Protein AF-0000000085028503 (afdb_homodimer)

Organism: Acidaminococcus fermentans (strain ATCC 25085 / DSM 20731 / CCUG 9996 / CIP 106432 / VR4) (NCBI:txid591001)

Sequence (1270 aa):
MDVKIACAQIQIEPGNPEANTRKALQAIAKARAAQVDILLLPELMVPGYLLGDLWEQSAFLQDCEAWGREIIAASEGLCVIFGNIATDPAKVNEDGRVRKYNAAFVAQDGKLLRGGLPYPFISKTSLPDYREFDDSRYFHSIAKLLPELGPDVTIEDLVKPVSLTLRGRELKLGVLLCEDGWTENYHYNVPELLKKNGAQILCNLSCSPYTFHKNRKRHDLFVNQSRSCAIPLVYCNNVGIQNNGKNVFTYDGCSCMYDARGEMVTDSPAFQEDLLVSLWNPDTGSIQGERGLQEPLSDAQEIYRSLRYGASLFLDQLGIRKMTIGVSGGIDSAVTAAFYVDILGPENVLLVNMPSQYNSDLTKNLAQKMAEALGASYAILPIQEVVDKTILQFSSTDIHNYATGNDFHLKVTPFAAENIQARDRGARVLAGLASLFGGGFSCNSNKAEMTVGYATFYGDIAGVLALIGDLWKHQVYGLGRYLNEEVFRREVIPDEIFKIKPSAELSAAQTVGTGGDPLVYPYHDYLLQAFVESWNKTSPEELLGWYLEGTLEDHLGCEKGLVRQLFPDVRSFIDDLERWWKLFCGLAVAKRIQAPPILTISKRAYGYDHREAQLKPFYSRKYREMKALALGEQAMDVKIACAQIQIEPGNPEANTRKALQAIAKARAAQVDILLLPELMVPGYLLGDLWEQSAFLQDCEAWGREIIAASEGLCVIFGNIATDPAKVNEDGRVRKYNAAFVAQDGKLLRGGLPYPFISKTSLPDYREFDDSRYFHSIAKLLPELGPDVTIEDLVKPVSLTLRGRELKLGVLLCEDGWTENYHYNVPELLKKNGAQILCNLSCSPYTFHKNRKRHDLFVNQSRSCAIPLVYCNNVGIQNNGKNVFTYDGCSCMYDARGEMVTDSPAFQEDLLVSLWNPDTGSIQGERGLQEPLSDAQEIYRSLRYGASLFLDQLGIRKMTIGVSGGIDSAVTAAFYVDILGPENVLLVNMPSQYNSDLTKNLAQKMAEALGASYAILPIQEVVDKTILQFSSTDIHNYATGNDFHLKVTPFAAENIQARDRGARVLAGLASLFGGGFSCNSNKAEMTVGYATFYGDIAGVLALIGDLWKHQVYGLGRYLNEEVFRREVIPDEIFKIKPSAELSAAQTVGTGGDPLVYPYHDYLLQAFVESWNKTSPEELLGWYLEGTLEDHLGCEKGLVRQLFPDVRSFIDDLERWWKLFCGLAVAKRIQAPPILTISKRAYGYDHREAQLKPFYSRKYREMKALALGEQA

Foldseek 3Di:
DKAKEKFWAAAADAQALPVLLVRLLVLLVVCVVVVHAEYEYAFQRRHDDQDPCVLQDPVSLVVQVVSVLVSLCSQENHKYKYWHKDWDQVDAAPVRGTAIFRWIWIHHRSDTWDFLDPDSTQGAADQDDAQQGDRSVRHDHPVNCQVVVDPPDDPLSRLEFTWDADPNDTATEREHEACLLVPPPPPDNSLQSHLVRPHQEYEYRYADWAAQPVVVVVLVSQLCSLQVSLAKYWYHYYFYWDDNQFEITTTFTFTFIAFSNSDTQETDGTRDTDMWMWIADSVVRDIHTPDGYDDDDDSLRVLLVLLLSRVLRVCVVVVFQAEEFEAQQALLSLLVQLSVCLRRNQARYEYEYADEPLRDPNSVVLSVLLNVLSVHHYYYHYQHVVLVVVQCCQQPDWDADPVVRDTDGDHQDLVNSLLSSQLCQQQPPRQVVCVVSGGKYEQRAACLCLQLVVGHVNGNQDIAEHSRNDPQPVSSLVNQVCSDCPVSNHCSRDPVNSVWAAFPSSDNQGHTPNHHDPDPRLPSSLVSCQQFQDPVHDDLLVQLVCVVVVNNCVVSVGDPPVCVVQAVASVSVVVVRCSRQQSSQAPSVVSLAVGHHYHHHHNAGPDSSGDHDNDGRDDDPSSVCSVCVRVVHDD/DKAKEKFWAAAADAQALPVLLVRLLVLLVVCVVVVHAEYEYAFQRRHDDQDPCVLQPPVSLVVQVVSVLVSLCSQENHKYKYWHKDWDQVDAAPVRGTAIFRWIWIHHRSDTWDFLDPDSTQGAADQDDAQQGDRSVRHDHPVNCQVVVDPPDDPLSRLEFTWDADPNDTATEREHEACLLVPPPPPDNSLQSHLVRPHQEYEYRYADWAAQPVVVVVLVSQLVSLQVSLAKYWYHYYFYWDDNQFEITTTFTFTFIAFSNSDTQETDGTRDTDMWMWIADSVVRDIHTPDGYDDDDDSLRVLLVLLLSRVLRVCVVVVFQAEEFEAQQALLSLLVQLSVCLRRNQARYEYEYADEPLRDPNRVVLSVLLNVLSVHHYYYHYQHVVLVVVQCCQFPDWDADPVVRDTDGDHQDLVNSLLSSQLCQQQPPRQVVCVVSGGKYEQRAACLCLQLVVGHVNGNQDIAEHSRNDPQPVSSLVNQVCSDCPVSNHCSRDPVNSVWAAFPSSDNQGHTPNHHDPDPRLPSSLVSCQQFQDPVHDDLLVQLVCVVVVNNCVVSVGDPPVCVVQAVASVSVVVVRCSRQQSSQAPSVVSLAVGHHYHHHHNAGPDSSGDHDNDGRDDDPSSVCSVCVRVVHDD

Solvent-accessible surface area (backbone atoms only — not comparable to full-atom values): 63264 Å² total; per-residue (Å²): 113,81,40,32,38,32,27,41,24,39,65,36,50,44,61,31,31,66,64,21,39,52,50,49,53,50,47,49,53,51,35,53,74,68,62,34,45,36,39,36,34,18,36,27,36,27,39,35,79,54,47,44,51,56,78,43,18,58,62,55,55,52,39,37,42,55,45,48,51,54,55,28,56,65,12,59,86,27,35,35,34,37,16,29,69,40,71,42,87,91,44,55,31,68,85,63,44,70,23,29,26,55,22,40,36,39,16,42,62,49,36,70,40,48,40,35,41,101,44,69,34,46,63,32,52,48,66,56,36,54,58,81,41,55,36,64,52,65,34,54,33,50,72,73,45,40,78,75,68,42,93,86,52,50,70,69,57,42,42,36,26,32,72,41,76,57,95,88,37,81,42,35,42,16,71,43,38,44,52,25,72,61,31,88,42,43,94,64,49,48,62,55,39,14,42,75,58,56,27,49,32,38,41,32,23,14,70,60,67,46,34,75,70,42,66,58,53,53,49,53,52,50,26,50,48,15,36,74,61,55,25,20,31,39,40,22,16,24,18,47,51,46,29,58,51,29,31,36,36,28,18,35,34,51,25,32,33,29,21,28,79,25,46,76,45,24,44,40,58,68,67,44,71,42,77,46,49,31,43,31,27,74,87,76,31,48,56,44,42,77,49,66,68,65,81,83,71,53,70,65,52,47,54,50,51,51,50,51,51,38,52,48,51,51,32,54,73,70,68,44,65,27,39,28,34,66,33,66,35,43,54,53,31,48,40,52,49,55,48,50,27,69,70,54,33,24,89,30,28,38,39,34,33,61,45,46,93,46,52,52,70,64,31,53,48,46,33,50,50,27,31,55,57,57,22,17,24,36,33,76,49,69,42,45,69,62,46,51,50,50,54,49,50,52,44,68,39,64,30,39,26,50,68,80,69,46,71,49,65,46,67,84,45,74,67,54,51,30,47,50,49,36,18,46,48,23,39,52,45,42,52,47,49,8,58,59,74,56,36,37,26,54,15,56,42,32,24,56,37,49,49,43,34,72,60,38,87,36,9,52,46,36,46,67,36,15,69,45,30,44,30,42,64,73,52,50,54,50,46,40,52,43,41,22,63,69,70,68,61,41,75,36,62,54,71,65,38,77,69,54,70,62,49,81,34,61,35,81,65,18,16,76,91,77,31,45,51,91,67,53,57,77,50,45,44,29,54,53,41,37,49,61,54,37,88,48,31,54,46,71,46,58,51,53,52,26,50,79,71,70,44,36,46,70,74,46,66,37,62,81,67,48,63,64,71,74,28,88,45,70,65,55,42,50,52,52,51,49,51,52,46,43,26,37,37,33,69,8,42,63,49,53,52,34,24,45,25,26,44,43,36,46,95,50,28,70,47,60,41,41,44,47,32,80,39,71,66,73,74,45,68,66,34,53,44,51,50,21,58,74,72,73,43,86,111,112,82,39,34,38,32,29,40,24,40,66,38,51,46,62,32,30,65,64,20,40,52,51,49,51,50,49,51,52,53,35,53,75,68,62,35,44,35,40,36,33,18,35,25,35,26,39,33,79,54,47,44,49,55,79,43,18,57,63,56,54,53,41,36,43,55,46,48,50,54,55,29,55,64,11,58,87,26,34,36,34,36,16,29,70,41,73,40,86,90,44,55,32,69,85,63,44,70,23,29,27,56,22,39,36,39,16,42,61,47,37,70,42,47,40,37,42,101,44,69,33,46,63,31,54,48,64,55,36,54,58,81,41,55,35,64,53,65,33,53,33,48,70,72,44,40,78,75,68,39,92,85,53,50,68,68,58,42,42,36,26,31,72,41,76,57,95,88,37,82,43,35,41,16,72,43,40,45,51,26,71,62,31,88,43,45,93,63,48,46,63,55,40,13,41,75,58,55,26,50,32,38,42,32,20,15,70,58,67,47,34,72,72,41,66,59,54,52,48,54,53,51,26,51,50,14,37,74,62,55,23,19,30,38,41,22,15,23,20,45,54,45,28,58,51,30,32,37,36,29,19,35,33,49,24,33,33,27,21,28,80,26,46,74,45,24,45,39,58,67,66,45,71,43,77,46,50,29,43,32,27,75,86,78,33,48,55,44,42,76,49,66,69,66,81,83,70,52,71,65,52,46,55,50,51,52,49,54,52,39,51,48,51,52,31,54,75,70,69,42,64,26,39,27,34,66,34,66,36,42,55,52,30,47,41,51,49,55,47,49,28,70,70,53,34,24,90,30,28,38,38,34,33,61,47,47,93,46,53,52,69,64,31,54,48,48,34,50,52,25,31,54,59,55,21,17,25,35,32,75,50,68,44,46,67,61,46,51,48,50,55,48,50,53,44,68,40,65,30,39,26,50,67,80,70,45,70,46,65,46,68,83,46,74,69,54,52,29,46,50,48,36,19,44,49,23,39,53,45,41,51,47,49,8,58,58,76,55,35,37,26,54,15,55,40,32,24,56,38,50,47,43,35,71,62,40,86,36,9,51,45,37,45,67,36,15,69,46,30,44,32,42,65,71,52,50,56,50,47,42,51,44,41,22,64,70,70,68,62,42,74,37,64,55,71,64,37,78,69,53,70,61,51,81,34,60,36,80,66,18,15,76,91,78,31,46,52,92,67,52,56,77,50,45,44,29,52,52,42,37,48,61,56,36,89,49,29,54,47,71,46,57,52,53,51,27,51,78,70,70,44,37,46,72,74,47,66,37,60,83,67,47,61,63,72,75,28,90,47,71,66,56,42,50,52,51,51,50,51,51,48,42,26,38,38,34,67,9,42,63,49,53,51,32,25,47,25,26,44,45,36,46,96,50,29,70,49,61,40,41,43,47,32,80,38,70,66,74,76,45,66,66,33,54,45,51,49,21,58,75,71,72,43,85,110

Structure (mmCIF, N/CA/C/O backbone):
data_AF-0000000085028503-model_v1
#
loop_
_entity.id
_entity.type
_entity.pdbx_description
1 polymer 'Glutamine-dependent NAD(+) synthetase'
#
loop_
_atom_site.group_PDB
_atom_site.id
_atom_site.type_symbol
_atom_site.label_atom_id
_atom_site.label_alt_id
_atom_site.label_comp_id
_atom_site.label_asym_id
_atom_site.label_entity_id
_atom_site.label_seq_id
_atom_site.pdbx_PDB_ins_code
_atom_site.Cartn_x
_atom_site.Cartn_y
_atom_site.Cartn_z
_atom_site.occupancy
_atom_site.B_iso_or_equiv
_atom_site.auth_seq_id
_atom_site.auth_comp_id
_atom_site.auth_asym_id
_atom_site.auth_atom_id
_atom_site.pdbx_PDB_model_num
ATOM 1 N N . MET A 1 1 ? -27.688 -40.438 -16.203 1 82.62 1 MET A N 1
ATOM 2 C CA . MET A 1 1 ? -26.891 -39.781 -17.234 1 82.62 1 MET A CA 1
ATOM 3 C C . MET A 1 1 ? -25.547 -39.312 -16.672 1 82.62 1 MET A C 1
ATOM 5 O O . MET A 1 1 ? -25.5 -38.719 -15.594 1 82.62 1 MET A O 1
ATOM 9 N N . ASP A 1 2 ? -24.438 -39.688 -17.359 1 89.94 2 ASP A N 1
ATOM 10 C CA . ASP A 1 2 ? -23.109 -39.281 -16.938 1 89.94 2 ASP A CA 1
ATOM 11 C C . ASP A 1 2 ? -22.719 -37.938 -17.594 1 89.94 2 ASP A C 1
ATOM 13 O O . ASP A 1 2 ? -22.953 -37.75 -18.781 1 89.94 2 ASP A O 1
ATOM 17 N N . VAL A 1 3 ? -22.375 -37.031 -16.781 1 97.12 3 VAL A N 1
ATOM 18 C CA . VAL A 1 3 ? -21.938 -35.719 -17.219 1 97.12 3 VAL A CA 1
ATOM 19 C C . VAL A 1 3 ? -20.438 -35.594 -17 1 97.12 3 VAL A C 1
ATOM 21 O O . VAL A 1 3 ? -19.922 -35.812 -15.906 1 97.12 3 VAL A O 1
ATOM 24 N N . LYS A 1 4 ? -19.719 -35.312 -18.062 1 98 4 LYS A N 1
ATOM 25 C CA . LYS A 1 4 ? -18.281 -35.031 -17.906 1 98 4 LYS A CA 1
ATOM 26 C C . LYS A 1 4 ? -18.047 -33.562 -17.547 1 98 4 LYS A C 1
ATOM 28 O O . LYS A 1 4 ? -18.359 -32.656 -18.344 1 98 4 LYS A O 1
ATOM 33 N N . ILE A 1 5 ? -17.469 -33.312 -16.359 1 98.38 5 ILE A N 1
ATOM 34 C CA . ILE A 1 5 ? -17.203 -31.984 -15.852 1 98.38 5 ILE A CA 1
ATOM 35 C C . ILE A 1 5 ? -15.703 -31.797 -15.68 1 98.38 5 ILE A C 1
ATOM 37 O O . ILE A 1 5 ? -15 -32.719 -15.242 1 98.38 5 ILE A O 1
ATOM 41 N N . ALA A 1 6 ? -15.172 -30.594 -16.094 1 98.75 6 ALA A N 1
ATOM 42 C CA . ALA A 1 6 ? -13.727 -30.359 -16.031 1 98.75 6 ALA A CA 1
ATOM 43 C C . ALA A 1 6 ? -13.414 -28.984 -15.445 1 98.75 6 ALA A C 1
ATOM 45 O O . ALA A 1 6 ? -14.219 -28.062 -15.555 1 98.75 6 ALA A O 1
ATOM 46 N N . CYS A 1 7 ? -12.273 -28.891 -14.797 1 98.5 7 CYS A N 1
ATOM 47 C CA . CYS A 1 7 ? -11.641 -27.625 -14.398 1 98.5 7 CYS A CA 1
ATOM 48 C C . CYS A 1 7 ? -10.406 -27.344 -15.242 1 98.5 7 CYS A C 1
ATOM 50 O O . CYS A 1 7 ? -9.508 -28.188 -15.344 1 98.5 7 CYS A O 1
ATOM 52 N N . ALA A 1 8 ? -10.445 -26.219 -15.859 1 98.88 8 ALA A N 1
ATOM 53 C CA . ALA A 1 8 ? -9.203 -25.781 -16.5 1 98.88 8 ALA A CA 1
ATOM 54 C C . ALA A 1 8 ? -8.359 -24.953 -15.539 1 98.88 8 ALA A C 1
ATOM 56 O O . ALA A 1 8 ? -8.664 -23.781 -15.289 1 98.88 8 ALA A O 1
ATOM 57 N N . GLN A 1 9 ? -7.344 -25.578 -14.953 1 98.75 9 GLN A N 1
ATOM 58 C CA . GLN A 1 9 ? -6.328 -24.844 -14.203 1 98.75 9 GLN A CA 1
ATOM 59 C C . GLN A 1 9 ? -5.348 -24.141 -15.133 1 98.75 9 GLN A C 1
ATOM 61 O O . GLN A 1 9 ? -4.406 -24.766 -15.633 1 98.75 9 GLN A O 1
ATOM 66 N N . ILE A 1 10 ? -5.566 -22.844 -15.312 1 98.69 10 ILE A N 1
ATOM 67 C CA . ILE A 1 10 ? -4.793 -22.156 -16.328 1 98.69 10 ILE A CA 1
ATOM 68 C C . ILE A 1 10 ? -3.998 -21.016 -15.688 1 98.69 10 ILE A C 1
ATOM 70 O O . ILE A 1 10 ? -4.324 -20.562 -14.586 1 98.69 10 ILE A O 1
ATOM 74 N N . GLN A 1 11 ? -2.938 -20.578 -16.359 1 98.69 11 GLN A N 1
ATOM 75 C CA . GLN A 1 11 ? -2.16 -19.422 -15.93 1 98.69 11 GLN A CA 1
ATOM 76 C C . GLN A 1 11 ? -2.836 -18.125 -16.344 1 98.69 11 GLN A C 1
ATOM 78 O O . GLN A 1 11 ? -3.176 -17.938 -17.516 1 98.69 11 GLN A O 1
ATOM 83 N N . ILE A 1 12 ? -3.08 -17.297 -15.398 1 98.5 12 ILE A N 1
ATOM 84 C CA . ILE A 1 12 ? -3.676 -15.984 -15.656 1 98.5 12 ILE A CA 1
ATOM 85 C C . ILE A 1 12 ? -2.584 -14.922 -15.719 1 98.5 12 ILE A C 1
ATOM 87 O O . ILE A 1 12 ? -1.697 -14.883 -14.867 1 98.5 12 ILE A O 1
ATOM 91 N N . GLU A 1 13 ? -2.562 -14.094 -16.766 1 98 13 GLU A N 1
ATOM 92 C CA . GLU A 1 13 ? -1.714 -12.914 -16.891 1 98 13 GLU A CA 1
ATOM 93 C C . GLU A 1 13 ? -2.477 -11.641 -16.516 1 98 13 GLU A C 1
ATOM 95 O O . GLU A 1 13 ? -3.16 -11.055 -17.344 1 98 13 GLU A O 1
ATOM 100 N N . PRO A 1 14 ? -2.281 -11.148 -15.297 1 98.19 14 PRO A N 1
ATOM 101 C CA . PRO A 1 14 ? -3.066 -9.992 -14.844 1 98.19 14 PRO A CA 1
ATOM 102 C C . PRO A 1 14 ? -2.916 -8.781 -15.766 1 98.19 14 PRO A C 1
ATOM 104 O O . PRO A 1 14 ? -1.803 -8.461 -16.188 1 98.19 14 PRO A O 1
ATOM 107 N N . GLY A 1 15 ? -4.051 -8.141 -16.031 1 97.94 15 GLY A N 1
ATOM 108 C CA . GLY A 1 15 ? -4.062 -6.93 -16.844 1 97.94 15 GLY A CA 1
ATOM 109 C C . GLY A 1 15 ? -3.984 -7.203 -18.328 1 97.94 15 GLY A C 1
ATOM 110 O O . GLY A 1 15 ? -3.816 -6.277 -19.125 1 97.94 15 GLY A O 1
ATOM 111 N N . ASN A 1 16 ? -4.074 -8.477 -18.75 1 98.25 16 ASN A N 1
ATOM 112 C CA . ASN A 1 16 ? -3.967 -8.844 -20.156 1 98.25 16 ASN A CA 1
ATOM 113 C C . ASN A 1 16 ? -5.168 -9.672 -20.609 1 98.25 16 ASN A C 1
ATOM 115 O O . ASN A 1 16 ? -5.031 -10.867 -20.891 1 98.25 16 ASN A O 1
ATOM 119 N N . PRO A 1 17 ? -6.316 -9.016 -20.812 1 98.69 17 PRO A N 1
ATOM 120 C CA . PRO A 1 17 ? -7.539 -9.75 -21.156 1 98.69 17 PRO A CA 1
ATOM 121 C C . PRO A 1 17 ? -7.414 -10.531 -22.453 1 98.69 17 PRO A C 1
ATOM 123 O O . PRO A 1 17 ? -8 -11.609 -22.594 1 98.69 17 PRO A O 1
ATOM 126 N N . GLU A 1 18 ? -6.66 -10.039 -23.375 1 98.5 18 GLU A N 1
ATOM 127 C CA . GLU A 1 18 ? -6.48 -10.734 -24.641 1 98.5 18 GLU A CA 1
ATOM 128 C C . GLU A 1 18 ? -5.781 -12.078 -24.438 1 98.5 18 GLU A C 1
ATOM 130 O O . GLU A 1 18 ? -6.266 -13.109 -24.906 1 98.5 18 GLU A O 1
ATOM 135 N N . ALA A 1 19 ? -4.664 -12.039 -23.797 1 98.31 19 ALA A N 1
ATOM 136 C CA . ALA A 1 19 ? -3.895 -13.258 -23.562 1 98.31 19 ALA A CA 1
ATOM 137 C C . ALA A 1 19 ? -4.707 -14.273 -22.766 1 98.31 19 ALA A C 1
ATOM 139 O O . ALA A 1 19 ? -4.664 -15.469 -23.031 1 98.31 19 ALA A O 1
ATOM 140 N N . ASN A 1 20 ? -5.406 -13.828 -21.797 1 98.81 20 ASN A N 1
ATOM 141 C CA . ASN A 1 20 ? -6.199 -14.703 -20.938 1 98.81 20 ASN A CA 1
ATOM 142 C C . ASN A 1 20 ? -7.371 -15.312 -21.703 1 98.81 20 ASN A C 1
ATOM 144 O O . ASN A 1 20 ? -7.73 -16.469 -21.484 1 98.81 20 ASN A O 1
ATOM 148 N N . THR A 1 21 ? -7.98 -14.484 -22.594 1 98.81 21 THR A N 1
ATOM 149 C CA . THR A 1 21 ? -9.055 -15.008 -23.422 1 98.81 21 THR A CA 1
ATOM 150 C C . THR A 1 21 ? -8.531 -16.078 -24.375 1 98.81 21 THR A C 1
ATOM 152 O O . THR A 1 21 ? -9.188 -17.109 -24.594 1 98.81 21 THR A O 1
ATOM 155 N N . ARG A 1 22 ? -7.391 -15.836 -24.922 1 98.5 22 ARG A N 1
ATOM 156 C CA . ARG A 1 22 ? -6.785 -16.844 -25.781 1 98.5 22 ARG A CA 1
ATOM 157 C C . ARG A 1 22 ? -6.559 -18.156 -25.031 1 98.5 22 ARG A C 1
ATOM 159 O O . ARG A 1 22 ? -6.785 -19.234 -25.578 1 98.5 22 ARG A O 1
ATOM 166 N N . LYS A 1 23 ? -6.129 -18.062 -23.828 1 98.38 23 LYS A N 1
ATOM 167 C CA . LYS A 1 23 ? -5.945 -19.25 -23 1 98.38 23 LYS A CA 1
ATOM 168 C C . LYS A 1 23 ? -7.277 -19.938 -22.734 1 98.38 23 LYS A C 1
ATOM 170 O O . LYS A 1 23 ? -7.348 -21.172 -22.703 1 98.38 23 LYS A O 1
ATOM 175 N N . ALA A 1 24 ? -8.273 -19.172 -22.469 1 98.75 24 ALA A N 1
ATOM 176 C CA . ALA A 1 24 ? -9.609 -19.734 -22.266 1 98.75 24 ALA A CA 1
ATOM 177 C C . ALA A 1 24 ? -10.086 -20.484 -23.5 1 98.75 24 ALA A C 1
ATOM 179 O O . ALA A 1 24 ? -10.648 -21.578 -23.391 1 98.75 24 ALA A O 1
ATOM 180 N N . LEU A 1 25 ? -9.852 -19.891 -24.656 1 98.75 25 LEU A N 1
ATOM 181 C CA . LEU A 1 25 ? -10.266 -20.516 -25.906 1 98.75 25 LEU A CA 1
ATOM 182 C C . LEU A 1 25 ? -9.508 -21.812 -26.141 1 98.75 25 LEU A C 1
ATOM 184 O O . LEU A 1 25 ? -10.07 -22.781 -26.641 1 98.75 25 LEU A O 1
ATOM 188 N N . GLN A 1 26 ? -8.25 -21.812 -25.75 1 98.75 26 GLN A N 1
ATOM 189 C CA . GLN A 1 26 ? -7.477 -23.047 -25.844 1 98.75 26 GLN A CA 1
ATOM 190 C C . GLN A 1 26 ? -8.039 -24.109 -24.891 1 98.75 26 GLN A C 1
ATOM 192 O O . GLN A 1 26 ? -8.117 -25.281 -25.266 1 98.75 26 GLN A O 1
ATOM 197 N N . ALA A 1 27 ? -8.375 -23.734 -23.719 1 98.75 27 ALA A N 1
ATOM 198 C CA . ALA A 1 27 ? -8.969 -24.656 -22.75 1 98.75 27 ALA A CA 1
ATOM 199 C C . ALA A 1 27 ? -10.297 -25.203 -23.266 1 98.75 27 ALA A C 1
ATOM 201 O O . ALA A 1 27 ? -10.602 -26.391 -23.078 1 98.75 27 ALA A O 1
ATOM 202 N N . ILE A 1 28 ? -11.094 -24.406 -23.906 1 98.75 28 ILE A N 1
ATOM 203 C CA . ILE A 1 28 ? -12.367 -24.812 -24.484 1 98.75 28 ILE A CA 1
ATOM 204 C C . ILE A 1 28 ? -12.133 -25.859 -25.562 1 98.75 28 ILE A C 1
ATOM 206 O O . ILE A 1 28 ? -12.836 -26.859 -25.625 1 98.75 28 ILE A O 1
ATOM 210 N N . ALA A 1 29 ? -11.156 -25.562 -26.375 1 98.56 29 ALA A N 1
ATOM 211 C CA . ALA A 1 29 ? -10.82 -26.516 -27.438 1 98.56 29 ALA A CA 1
ATOM 212 C C . ALA A 1 29 ? -10.406 -27.859 -26.844 1 98.56 29 ALA A C 1
ATOM 214 O O . ALA A 1 29 ? -10.828 -28.906 -27.328 1 98.56 29 ALA A O 1
ATOM 215 N N . LYS A 1 30 ? -9.562 -27.828 -25.812 1 98.38 30 LYS A N 1
ATOM 216 C CA . LYS A 1 30 ? -9.141 -29.062 -25.141 1 98.38 30 LYS A CA 1
ATOM 217 C C . LYS A 1 30 ? -10.328 -29.781 -24.531 1 98.38 30 LYS A C 1
ATOM 219 O O . LYS A 1 30 ? -10.398 -31.016 -24.578 1 98.38 30 LYS A O 1
ATOM 224 N N . ALA A 1 31 ? -11.18 -29.047 -23.922 1 98.44 31 ALA A N 1
ATOM 225 C CA . ALA A 1 31 ? -12.367 -29.625 -23.297 1 98.44 31 ALA A CA 1
ATOM 226 C C . ALA A 1 31 ? -13.242 -30.312 -24.344 1 98.44 31 ALA A C 1
ATOM 228 O O . ALA A 1 31 ? -13.773 -31.406 -24.094 1 98.44 31 ALA A O 1
ATOM 229 N N . ARG A 1 32 ? -13.43 -29.688 -25.469 1 97.56 32 ARG A N 1
ATOM 230 C CA . ARG A 1 32 ? -14.195 -30.281 -26.562 1 97.56 32 ARG A CA 1
ATOM 231 C C . ARG A 1 32 ? -13.57 -31.594 -27.031 1 97.56 32 ARG A C 1
ATOM 233 O O . ARG A 1 32 ? -14.266 -32.594 -27.234 1 97.56 32 ARG A O 1
ATOM 240 N N . ALA A 1 33 ? -12.305 -31.516 -27.172 1 97.5 33 ALA A N 1
ATOM 241 C CA . ALA A 1 33 ? -11.578 -32.719 -27.609 1 97.5 33 ALA A CA 1
ATOM 242 C C . ALA A 1 33 ? -11.75 -33.844 -26.609 1 97.5 33 ALA A C 1
ATOM 244 O O . ALA A 1 33 ? -11.797 -35.031 -26.984 1 97.5 33 ALA A O 1
ATOM 245 N N . ALA A 1 34 ? -11.906 -33.5 -25.375 1 97.06 34 ALA A N 1
ATOM 246 C CA . ALA A 1 34 ? -12.062 -34.5 -24.312 1 97.06 34 ALA A CA 1
ATOM 247 C C . ALA A 1 34 ? -13.531 -34.844 -24.078 1 97.06 34 ALA A C 1
ATOM 249 O O . ALA A 1 34 ? -13.875 -35.562 -23.156 1 97.06 34 ALA A O 1
ATOM 250 N N . GLN A 1 35 ? -14.43 -34.25 -24.875 1 96.94 35 GLN A N 1
ATOM 251 C CA . GLN A 1 35 ? -15.867 -34.469 -24.828 1 96.94 35 GLN A CA 1
ATOM 252 C C . GLN A 1 35 ? -16.453 -34.031 -23.484 1 96.94 35 GLN A C 1
ATOM 254 O O . GLN A 1 35 ? -17.312 -34.719 -22.922 1 96.94 35 GLN A O 1
ATOM 259 N N . VAL A 1 36 ? -15.898 -33.031 -22.938 1 98.12 36 VAL A N 1
ATOM 260 C CA . VAL A 1 36 ? -16.391 -32.406 -21.719 1 98.12 36 VAL A CA 1
ATOM 261 C C . VAL A 1 36 ? -17.75 -31.75 -21.969 1 98.12 36 VAL A C 1
ATOM 263 O O . VAL A 1 36 ? -17.953 -31.156 -23.031 1 98.12 36 VAL A O 1
ATOM 266 N N . ASP A 1 37 ? -18.688 -31.906 -20.953 1 98.44 37 ASP A N 1
ATOM 267 C CA . ASP A 1 37 ? -20 -31.266 -21.047 1 98.44 37 ASP A CA 1
ATOM 268 C C . ASP A 1 37 ? -19.984 -29.891 -20.375 1 98.44 37 ASP A C 1
ATOM 270 O O . ASP A 1 37 ? -20.641 -28.969 -20.859 1 98.44 37 ASP A O 1
ATOM 274 N N . ILE A 1 38 ? -19.297 -29.75 -19.234 1 98.75 38 ILE A N 1
ATOM 275 C CA . ILE A 1 38 ? -19.234 -28.531 -18.438 1 98.75 38 ILE A CA 1
ATOM 276 C C . ILE A 1 38 ? -17.781 -28.188 -18.109 1 98.75 38 ILE A C 1
ATOM 278 O O . ILE A 1 38 ? -17.078 -28.984 -17.516 1 98.75 38 ILE A O 1
ATOM 282 N N . LEU A 1 39 ? -17.328 -27.031 -18.531 1 98.94 39 LEU A N 1
ATOM 283 C CA . LEU A 1 39 ? -15.977 -26.562 -18.281 1 98.94 39 LEU A CA 1
ATOM 284 C C . LEU A 1 39 ? -15.977 -25.375 -17.328 1 98.94 39 LEU A C 1
ATOM 286 O O . LEU A 1 39 ? -16.656 -24.375 -17.594 1 98.94 39 LEU A O 1
ATOM 290 N N . LEU A 1 40 ? -15.242 -25.516 -16.25 1 98.94 40 LEU A N 1
ATOM 291 C CA . LEU A 1 40 ? -15.047 -24.406 -15.328 1 98.94 40 LEU A CA 1
ATOM 292 C C . LEU A 1 40 ? -13.703 -23.719 -15.586 1 98.94 40 LEU A C 1
ATOM 294 O O . LEU A 1 40 ? -12.68 -24.406 -15.742 1 98.94 40 LEU A O 1
ATOM 298 N N . LEU A 1 41 ? -13.734 -22.453 -15.703 1 98.94 41 LEU A N 1
ATOM 299 C CA . LEU A 1 41 ? -12.555 -21.594 -15.711 1 98.94 41 LEU A CA 1
ATOM 300 C C . LEU A 1 41 ? -12.516 -20.719 -14.461 1 98.94 41 LEU A C 1
ATOM 302 O O . LEU A 1 41 ? -13.547 -20.484 -13.828 1 98.94 41 LEU A O 1
ATOM 306 N N . PRO A 1 42 ? -11.367 -20.188 -14.07 1 98.88 42 PRO A N 1
ATOM 307 C CA . PRO A 1 42 ? -11.18 -19.531 -12.766 1 98.88 42 PRO A CA 1
ATOM 308 C C . PRO A 1 42 ? -11.891 -18.188 -12.664 1 98.88 42 PRO A C 1
ATOM 310 O O . PRO A 1 42 ? -12.352 -17.656 -13.68 1 98.88 42 PRO A O 1
ATOM 313 N N . GLU A 1 43 ? -11.953 -17.719 -11.367 1 98.88 43 GLU A N 1
ATOM 314 C CA . GLU A 1 43 ? -12.453 -16.391 -11.016 1 98.88 43 GLU A CA 1
ATOM 315 C C . GLU A 1 43 ? -11.602 -15.297 -11.656 1 98.88 43 GLU A C 1
ATOM 317 O O . GLU A 1 43 ? -10.367 -15.328 -11.578 1 98.88 43 GLU A O 1
ATOM 322 N N . LEU A 1 44 ? -12.273 -14.359 -12.312 1 98.88 44 LEU A N 1
ATOM 323 C CA . LEU A 1 44 ? -11.633 -13.195 -12.914 1 98.88 44 LEU A CA 1
ATOM 324 C C . LEU A 1 44 ? -10.5 -13.609 -13.844 1 98.88 44 LEU A C 1
ATOM 326 O O . LEU A 1 44 ? -9.453 -12.961 -13.891 1 98.88 44 LEU A O 1
ATOM 330 N N . MET A 1 45 ? -10.742 -14.641 -14.562 1 98.62 45 MET A N 1
ATOM 331 C CA . MET A 1 45 ? -9.688 -15.172 -15.414 1 98.62 45 MET A CA 1
ATOM 332 C C . MET A 1 45 ? -9.406 -14.227 -16.578 1 98.62 45 MET A C 1
ATOM 334 O O . MET A 1 45 ? -8.297 -14.195 -17.109 1 98.62 45 MET A O 1
ATOM 338 N N . VAL A 1 46 ? -10.367 -13.344 -16.984 1 98.88 46 VAL A N 1
ATOM 339 C CA . VAL A 1 46 ? -10.18 -12.477 -18.156 1 98.88 46 VAL A CA 1
ATOM 340 C C . VAL A 1 46 ? -9.297 -11.281 -17.766 1 98.88 46 VAL A C 1
ATOM 342 O O . VAL A 1 46 ? -8.258 -11.047 -18.375 1 98.88 46 VAL A O 1
ATOM 345 N N . PRO A 1 47 ? -9.609 -10.602 -16.75 1 98.81 47 PRO A N 1
ATOM 346 C CA . PRO A 1 47 ? -8.812 -9.422 -16.406 1 98.81 47 PRO A CA 1
ATOM 347 C C . PRO A 1 47 ? -7.598 -9.766 -15.539 1 98.81 47 PRO A C 1
ATOM 349 O O . PRO A 1 47 ? -6.609 -9.023 -15.539 1 98.81 47 PRO A O 1
ATOM 352 N N . GLY A 1 48 ? -7.629 -10.766 -14.695 1 98.62 48 GLY A N 1
ATOM 353 C CA . GLY A 1 48 ? -6.812 -10.898 -13.5 1 98.62 48 GLY A CA 1
ATOM 354 C C . GLY A 1 48 ? -7.453 -10.281 -12.273 1 98.62 48 GLY A C 1
ATOM 355 O O . GLY A 1 48 ? -8.492 -9.625 -12.367 1 98.62 48 GLY A O 1
ATOM 356 N N . TYR A 1 49 ? -6.848 -10.5 -11.18 1 98.44 49 TYR A N 1
ATOM 357 C CA . TYR A 1 49 ? -7.48 -10.172 -9.906 1 98.44 49 TYR A CA 1
ATOM 358 C C . TYR A 1 49 ? -6.801 -8.984 -9.242 1 98.44 49 TYR A C 1
ATOM 360 O O . TYR A 1 49 ? -7.457 -7.984 -8.93 1 98.44 49 TYR A O 1
ATOM 368 N N . LEU A 1 50 ? -5.504 -8.992 -9.016 1 97.81 50 LEU A N 1
ATOM 369 C CA . LEU A 1 50 ? -4.762 -7.91 -8.375 1 97.81 50 LEU A CA 1
ATOM 370 C C . LEU A 1 50 ? -4.242 -6.918 -9.406 1 97.81 50 LEU A C 1
ATOM 372 O O . LEU A 1 50 ? -3.119 -7.055 -9.898 1 97.81 50 LEU A O 1
ATOM 376 N N . LEU A 1 51 ? -5.043 -5.84 -9.664 1 97.62 51 LEU A N 1
ATOM 377 C CA . LEU A 1 51 ? -4.742 -4.953 -10.781 1 97.62 51 LEU A CA 1
ATOM 378 C C . LEU A 1 51 ? -4.566 -3.516 -10.305 1 97.62 51 LEU A C 1
ATOM 380 O O . LEU A 1 51 ? -4.305 -2.619 -11.109 1 97.62 51 LEU A O 1
ATOM 384 N N . GLY A 1 52 ? -4.707 -3.291 -8.992 1 94.88 52 GLY A N 1
ATOM 385 C CA . GLY A 1 52 ? -4.703 -1.92 -8.508 1 94.88 52 GLY A CA 1
ATOM 386 C C . GLY A 1 52 ? -5.789 -1.063 -9.125 1 94.88 52 GLY A C 1
ATOM 387 O O . GLY A 1 52 ? -6.922 -1.521 -9.305 1 94.88 52 GLY A O 1
ATOM 388 N N . ASP A 1 53 ? -5.508 0.144 -9.422 1 94.75 53 ASP A N 1
ATOM 389 C CA . ASP A 1 53 ? -6.551 1.069 -9.859 1 94.75 53 ASP A CA 1
ATOM 390 C C . ASP A 1 53 ? -6.766 0.974 -11.367 1 94.75 53 ASP A C 1
ATOM 392 O O . ASP A 1 53 ? -7.492 1.784 -11.953 1 94.75 53 ASP A O 1
ATOM 396 N N . LEU A 1 54 ? -6.074 -0.017 -11.992 1 97.12 54 LEU A N 1
ATOM 397 C CA . LEU A 1 54 ? -6.5 -0.334 -13.352 1 97.12 54 LEU A CA 1
ATOM 398 C C . LEU A 1 54 ? -7.992 -0.647 -13.398 1 97.12 54 LEU A C 1
ATOM 400 O O . LEU A 1 54 ? -8.656 -0.373 -14.398 1 97.12 54 LEU A O 1
ATOM 404 N N . TRP A 1 55 ? -8.578 -1.072 -12.289 1 97.56 55 TRP A N 1
ATOM 405 C CA . TRP A 1 55 ? -10 -1.345 -12.148 1 97.56 55 TRP A CA 1
ATOM 406 C C . TRP A 1 55 ? -10.82 -0.08 -12.367 1 97.56 55 TRP A C 1
ATOM 408 O O . TRP A 1 55 ? -12.031 -0.151 -12.602 1 97.56 55 TRP A O 1
ATOM 418 N N . GLU A 1 56 ? -10.188 1.036 -12.281 1 96.31 56 GLU A N 1
ATOM 419 C CA . GLU A 1 56 ? -10.922 2.293 -12.391 1 96.31 56 GLU A CA 1
ATOM 420 C C . GLU A 1 56 ? -10.914 2.816 -13.82 1 96.31 56 GLU A C 1
ATOM 422 O O . GLU A 1 56 ? -11.555 3.828 -14.117 1 96.31 56 GLU A O 1
ATOM 427 N N . GLN A 1 57 ? -10.227 2.154 -14.703 1 97.12 57 GLN A N 1
ATOM 428 C CA . GLN A 1 57 ? -10.102 2.615 -16.078 1 97.12 57 GLN A CA 1
ATOM 429 C C . GLN A 1 57 ? -11.242 2.084 -16.938 1 97.12 57 GLN A C 1
ATOM 431 O O . GLN A 1 57 ? -11.289 0.89 -17.25 1 97.12 57 GLN A O 1
ATOM 436 N N . SER A 1 58 ? -12.055 2.904 -17.5 1 96.38 58 SER A N 1
ATOM 437 C CA . SER A 1 58 ? -13.25 2.535 -18.25 1 96.38 58 SER A CA 1
ATOM 438 C C . SER A 1 58 ? -12.891 1.719 -19.484 1 96.38 58 SER A C 1
ATOM 440 O O . SER A 1 58 ? -13.555 0.728 -19.797 1 96.38 58 SER A O 1
ATOM 442 N N . ALA A 1 59 ? -11.852 2.127 -20.172 1 97.62 59 ALA A N 1
ATOM 443 C CA . ALA A 1 59 ? -11.438 1.415 -21.375 1 97.62 59 ALA A CA 1
ATOM 444 C C . ALA A 1 59 ? -11.062 -0.03 -21.062 1 97.62 59 ALA A C 1
ATOM 446 O O . ALA A 1 59 ? -11.375 -0.941 -21.828 1 97.62 59 ALA A O 1
ATOM 447 N N . PHE A 1 60 ? -10.406 -0.247 -19.969 1 98.44 60 PHE A N 1
ATOM 448 C CA . PHE A 1 60 ? -10.008 -1.589 -19.562 1 98.44 60 PHE A CA 1
ATOM 449 C C . PHE A 1 60 ? -11.234 -2.451 -19.266 1 98.44 60 PHE A C 1
ATOM 451 O O . PHE A 1 60 ? -11.305 -3.6 -19.703 1 98.44 60 PHE A O 1
ATOM 458 N N . LEU A 1 61 ? -12.203 -1.875 -18.531 1 98.38 61 LEU A N 1
ATOM 459 C CA . LEU A 1 61 ? -13.422 -2.594 -18.188 1 98.38 61 LEU A CA 1
ATOM 460 C C . LEU A 1 61 ? -14.18 -3.01 -19.438 1 98.38 61 LEU A C 1
ATOM 462 O O . LEU A 1 61 ? -14.609 -4.16 -19.547 1 98.38 61 LEU A O 1
ATOM 466 N N . GLN A 1 62 ? -14.305 -2.104 -20.344 1 97.81 62 GLN A N 1
ATOM 467 C CA . GLN A 1 62 ? -15.008 -2.381 -21.578 1 97.81 62 GLN A CA 1
ATOM 468 C C . GLN A 1 62 ? -14.281 -3.441 -22.406 1 97.81 62 GLN A C 1
ATOM 470 O O . GLN A 1 62 ? -14.914 -4.285 -23.047 1 97.81 62 GLN A O 1
ATOM 475 N N . ASP A 1 63 ? -12.992 -3.332 -22.406 1 98.56 63 ASP A N 1
ATOM 476 C CA . ASP A 1 63 ? -12.188 -4.316 -23.125 1 98.56 63 ASP A CA 1
ATOM 477 C C . ASP A 1 63 ? -12.398 -5.719 -22.562 1 98.56 63 ASP A C 1
ATOM 479 O O . ASP A 1 63 ? -12.516 -6.688 -23.297 1 98.56 63 ASP A O 1
ATOM 483 N N . CYS A 1 64 ? -12.391 -5.879 -21.266 1 98.81 64 CYS A N 1
ATOM 484 C CA . CYS A 1 64 ? -12.625 -7.16 -20.609 1 98.81 64 CYS A CA 1
ATOM 485 C C . CYS A 1 64 ? -13.984 -7.73 -20.984 1 98.81 64 CYS A C 1
ATOM 487 O O . CYS A 1 64 ? -14.109 -8.93 -21.25 1 98.81 64 CYS A O 1
ATOM 489 N N . GLU A 1 65 ? -14.992 -6.879 -21.031 1 98.31 65 GLU A N 1
ATOM 490 C CA . GLU A 1 65 ? -16.328 -7.32 -21.422 1 98.31 65 GLU A CA 1
ATOM 491 C C . GLU A 1 65 ? -16.344 -7.82 -22.875 1 98.31 65 GLU A C 1
ATOM 493 O O . GLU A 1 65 ? -16.953 -8.836 -23.172 1 98.31 65 GLU A O 1
ATOM 498 N N . ALA A 1 66 ? -15.664 -7.074 -23.688 1 98.25 66 ALA A N 1
ATOM 499 C CA . ALA A 1 66 ? -15.602 -7.449 -25.109 1 98.25 66 ALA A CA 1
ATOM 500 C C . ALA A 1 66 ? -14.922 -8.805 -25.281 1 98.25 66 ALA A C 1
ATOM 502 O O . ALA A 1 66 ? -15.383 -9.641 -26.062 1 98.25 66 ALA A O 1
ATOM 503 N N . TRP A 1 67 ? -13.836 -9 -24.625 1 98.62 67 TRP A N 1
ATOM 504 C CA . TRP A 1 67 ? -13.141 -10.281 -24.703 1 98.62 67 TRP A CA 1
ATOM 505 C C . TRP A 1 67 ? -14 -11.398 -24.125 1 98.62 67 TRP A C 1
ATOM 507 O O . TRP A 1 67 ? -13.953 -12.531 -24.609 1 98.62 67 TRP A O 1
ATOM 517 N N . GLY A 1 68 ? -14.766 -11.102 -23.094 1 98.69 68 GLY A N 1
ATOM 518 C CA . GLY A 1 68 ? -15.703 -12.078 -22.547 1 98.69 68 GLY A CA 1
ATOM 519 C C . GLY A 1 68 ? -16.719 -12.57 -23.578 1 98.69 68 GLY A C 1
ATOM 520 O O . GLY A 1 68 ? -17.109 -13.734 -23.547 1 98.69 68 GLY A O 1
ATOM 521 N N . ARG A 1 69 ? -17.109 -11.734 -24.484 1 98.56 69 ARG A N 1
ATOM 522 C CA . ARG A 1 69 ? -18.078 -12.102 -25.516 1 98.56 69 ARG A CA 1
ATOM 523 C C . ARG A 1 69 ? -17.5 -13.164 -26.438 1 98.56 69 ARG A C 1
ATOM 525 O O . ARG A 1 69 ? -18.234 -14.008 -26.969 1 98.56 69 ARG A O 1
ATOM 532 N N . GLU A 1 70 ? -16.188 -13.117 -26.594 1 98.5 70 GLU A N 1
ATOM 533 C CA . GLU A 1 70 ? -15.555 -14.148 -27.422 1 98.5 70 GLU A CA 1
ATOM 534 C C . GLU A 1 70 ? -15.656 -15.523 -26.766 1 98.5 70 GLU A C 1
ATOM 536 O O . GLU A 1 70 ? -15.844 -16.531 -27.453 1 98.5 70 GLU A O 1
ATOM 541 N N . ILE A 1 71 ? -15.523 -15.547 -25.469 1 98.88 71 ILE A N 1
ATOM 542 C CA . ILE A 1 71 ? -15.633 -16.797 -24.734 1 98.88 71 ILE A CA 1
ATOM 543 C C . ILE A 1 71 ? -17.062 -17.328 -24.812 1 98.88 71 ILE A C 1
ATOM 545 O O . ILE A 1 71 ? -17.297 -18.516 -25.016 1 98.88 71 ILE A O 1
ATOM 549 N N . ILE A 1 72 ? -18.031 -16.438 -24.672 1 98.75 72 ILE A N 1
ATOM 550 C CA . ILE A 1 72 ? -19.438 -16.797 -24.781 1 98.75 72 ILE A CA 1
ATOM 551 C C . ILE A 1 72 ? -19.719 -17.406 -26.156 1 98.75 72 ILE A C 1
ATOM 553 O O . ILE A 1 72 ? -20.344 -18.469 -26.25 1 98.75 72 ILE A O 1
ATOM 557 N N . ALA A 1 73 ? -19.203 -16.812 -27.156 1 98.5 73 ALA A N 1
ATOM 558 C CA . ALA A 1 73 ? -19.422 -17.266 -28.516 1 98.5 73 ALA A CA 1
ATOM 559 C C . ALA A 1 73 ? -18.797 -18.641 -28.734 1 98.5 73 ALA A C 1
ATOM 561 O O . ALA A 1 73 ? -19.297 -19.438 -29.547 1 98.5 73 ALA A O 1
ATOM 562 N N . ALA A 1 74 ? -17.812 -18.953 -28.031 1 98.56 74 ALA A N 1
ATOM 563 C CA . ALA A 1 74 ? -17.062 -20.188 -28.219 1 98.56 74 ALA A CA 1
ATOM 564 C C . ALA A 1 74 ? -17.719 -21.344 -27.453 1 98.56 74 ALA A C 1
ATOM 566 O O . ALA A 1 74 ? -17.25 -22.484 -27.5 1 98.56 74 ALA A O 1
ATOM 567 N N . SER A 1 75 ? -18.828 -21.141 -26.812 1 98.19 75 SER A N 1
ATOM 568 C CA . SER A 1 75 ? -19.422 -22.141 -25.922 1 98.19 75 SER A CA 1
ATOM 569 C C . SER A 1 75 ? -20.344 -23.078 -26.688 1 98.19 75 SER A C 1
ATOM 571 O O . SER A 1 75 ? -21.172 -23.766 -26.094 1 98.19 75 SER A O 1
ATOM 573 N N . GLU A 1 76 ? -20.281 -23.109 -28 1 95.62 76 GLU A N 1
ATOM 574 C CA . GLU A 1 76 ? -21.109 -24.016 -28.797 1 95.62 76 GLU A CA 1
ATOM 575 C C . GLU A 1 76 ? -20.844 -25.469 -28.422 1 95.62 76 GLU A C 1
ATOM 577 O O . GLU A 1 76 ? -19.703 -25.938 -28.469 1 95.62 76 GLU A O 1
ATOM 582 N N . GLY A 1 77 ? -21.875 -26.219 -28.078 1 94.31 77 GLY A N 1
ATOM 583 C CA . GLY A 1 77 ? -21.781 -27.641 -27.781 1 94.31 77 GLY A CA 1
ATOM 584 C C . GLY A 1 77 ? -21.219 -27.922 -26.406 1 94.31 77 GLY A C 1
ATOM 585 O O . GLY A 1 77 ? -20.891 -29.078 -26.094 1 94.31 77 GLY A O 1
ATOM 586 N N . LEU A 1 78 ? -21.062 -26.953 -25.656 1 95.69 78 LEU A N 1
ATOM 587 C CA . LEU A 1 78 ? -20.422 -27.078 -24.359 1 95.69 78 LEU A CA 1
ATOM 588 C C . LEU A 1 78 ? -20.891 -25.984 -23.406 1 95.69 78 LEU A C 1
ATOM 590 O O . LEU A 1 78 ? -21.188 -24.859 -23.844 1 95.69 78 LEU A O 1
ATOM 594 N N . CYS A 1 79 ? -21.062 -26.297 -22.078 1 98.62 79 CYS A N 1
ATOM 595 C CA . CYS A 1 79 ? -21.297 -25.266 -21.078 1 98.62 79 CYS A CA 1
ATOM 596 C C . CYS A 1 79 ? -19.984 -24.734 -20.516 1 98.62 79 CYS A C 1
ATOM 598 O O . CYS A 1 79 ? -19.156 -25.5 -20.031 1 98.62 79 CYS A O 1
ATOM 600 N N . VAL A 1 80 ? -19.75 -23.453 -20.688 1 98.94 80 VAL A N 1
ATOM 601 C CA . VAL A 1 80 ? -18.531 -22.828 -20.188 1 98.94 80 VAL A CA 1
ATOM 602 C C . VAL A 1 80 ? -18.875 -21.875 -19.031 1 98.94 80 VAL A C 1
ATOM 604 O O . VAL A 1 80 ? -19.672 -20.953 -19.219 1 98.94 80 VAL A O 1
ATOM 607 N N . ILE A 1 81 ? -18.344 -22.125 -17.828 1 98.94 81 ILE A N 1
ATOM 608 C CA . ILE A 1 81 ? -18.453 -21.234 -16.688 1 98.94 81 ILE A CA 1
ATOM 609 C C . ILE A 1 81 ? -17.141 -20.5 -16.469 1 98.94 81 ILE A C 1
ATOM 611 O O . ILE A 1 81 ? -16.109 -21.125 -16.219 1 98.94 81 ILE A O 1
ATOM 615 N N . PHE A 1 82 ? -17.125 -19.172 -16.578 1 98.94 82 PHE A N 1
ATOM 616 C CA . PHE A 1 82 ? -15.859 -18.453 -16.516 1 98.94 82 PHE A CA 1
ATOM 617 C C . PHE A 1 82 ? -16 -17.156 -15.75 1 98.94 82 PHE A C 1
ATOM 619 O O . PHE A 1 82 ? -17.109 -16.594 -15.656 1 98.94 82 PHE A O 1
ATOM 626 N N . GLY A 1 83 ? -14.859 -16.766 -15.117 1 98.88 83 GLY A N 1
ATOM 627 C CA . GLY A 1 83 ? -14.836 -15.523 -14.359 1 98.88 83 GLY A CA 1
ATOM 628 C C . GLY A 1 83 ? -14.438 -14.32 -15.195 1 98.88 83 GLY A C 1
ATOM 629 O O . GLY A 1 83 ? -13.5 -14.398 -16 1 98.88 83 GLY A O 1
ATOM 630 N N . ASN A 1 84 ? -15.156 -13.188 -15.031 1 98.88 84 ASN A N 1
ATOM 631 C CA . ASN A 1 84 ? -14.875 -11.898 -15.648 1 98.88 84 ASN A CA 1
ATOM 632 C C . ASN A 1 84 ? -15.445 -10.75 -14.828 1 98.88 84 ASN A C 1
ATOM 634 O O . ASN A 1 84 ? -16.031 -10.969 -13.773 1 98.88 84 ASN A O 1
ATOM 638 N N . ILE A 1 85 ? -15.172 -9.523 -15.242 1 98.69 85 ILE A N 1
ATOM 639 C CA . ILE A 1 85 ? -15.812 -8.344 -14.672 1 98.69 85 ILE A CA 1
ATOM 640 C C . ILE A 1 85 ? -17.156 -8.109 -15.344 1 98.69 85 ILE A C 1
ATOM 642 O O . ILE A 1 85 ? -17.297 -8.328 -16.547 1 98.69 85 ILE A O 1
ATOM 646 N N . ALA A 1 86 ? -18.156 -7.816 -14.562 1 98.5 86 ALA A N 1
ATOM 647 C CA . ALA A 1 86 ? -19.422 -7.312 -15.086 1 98.5 86 ALA A CA 1
ATOM 648 C C . ALA A 1 86 ? -19.672 -5.875 -14.641 1 98.5 86 ALA A C 1
ATOM 650 O O . ALA A 1 86 ? -19.375 -5.516 -13.5 1 98.5 86 ALA A O 1
ATOM 651 N N . THR A 1 87 ? -20.125 -5.039 -15.555 1 97.56 87 THR A N 1
ATOM 652 C CA . THR A 1 87 ? -20.422 -3.654 -15.203 1 97.56 87 THR A CA 1
ATOM 653 C C . THR A 1 87 ? -21.891 -3.338 -15.445 1 97.56 87 THR A C 1
ATOM 655 O O . THR A 1 87 ? -22.562 -4.027 -16.219 1 97.56 87 THR A O 1
ATOM 658 N N . ASP A 1 88 ? -22.453 -2.463 -14.711 1 96.19 88 ASP A N 1
ATOM 659 C CA . ASP A 1 88 ? -23.75 -1.834 -14.953 1 96.19 88 ASP A CA 1
ATOM 660 C C . ASP A 1 88 ? -23.594 -0.334 -15.195 1 96.19 88 ASP A C 1
ATOM 662 O O . ASP A 1 88 ? -23.562 0.451 -14.25 1 96.19 88 ASP A O 1
ATOM 666 N N . PRO A 1 89 ? -23.5 0.04 -16.469 1 93.38 89 PRO A N 1
ATOM 667 C CA . PRO A 1 89 ? -23.234 1.441 -16.797 1 93.38 89 PRO A CA 1
ATOM 668 C C . PRO A 1 89 ? -24.344 2.383 -16.312 1 93.38 89 PRO A C 1
ATOM 670 O O . PRO A 1 89 ? -24.141 3.6 -16.281 1 93.38 89 PRO A O 1
ATOM 673 N N . ALA A 1 90 ? -25.516 1.862 -15.969 1 94.75 90 ALA A N 1
ATOM 674 C CA . ALA A 1 90 ? -26.641 2.684 -15.523 1 94.75 90 ALA A CA 1
ATOM 675 C C . ALA A 1 90 ? -26.547 2.955 -14.023 1 94.75 90 ALA A C 1
ATOM 677 O O . ALA A 1 90 ? -27.328 3.738 -13.484 1 94.75 90 ALA A O 1
ATOM 678 N N . LYS A 1 91 ? -25.625 2.338 -13.359 1 94.88 91 LYS A N 1
ATOM 679 C CA . LYS A 1 91 ? -25.484 2.479 -11.914 1 94.88 91 LYS A CA 1
ATOM 680 C C . LYS A 1 91 ? -24.047 2.848 -11.531 1 94.88 91 LYS A C 1
ATOM 682 O O . LYS A 1 91 ? -23.141 2.758 -12.367 1 94.88 91 LYS A O 1
ATOM 687 N N . VAL A 1 92 ? -23.859 3.287 -10.266 1 94.5 92 VAL A N 1
ATOM 688 C CA . VAL A 1 92 ? -22.531 3.637 -9.781 1 94.5 92 VAL A CA 1
ATOM 689 C C . VAL A 1 92 ? -22.25 2.924 -8.461 1 94.5 92 VAL A C 1
ATOM 691 O O . VAL A 1 92 ? -23.172 2.574 -7.727 1 94.5 92 VAL A O 1
ATOM 694 N N . ASN A 1 93 ? -20.938 2.633 -8.188 1 94.81 93 ASN A N 1
ATOM 695 C CA . ASN A 1 93 ? -20.5 2.227 -6.863 1 94.81 93 ASN A CA 1
ATOM 696 C C . ASN A 1 93 ? -20.609 3.369 -5.859 1 94.81 93 ASN A C 1
ATOM 698 O O . ASN A 1 93 ? -20.875 4.512 -6.238 1 94.81 93 ASN A O 1
ATOM 702 N N . GLU A 1 94 ? -20.328 3.055 -4.609 1 92.88 94 GLU A N 1
ATOM 703 C CA . GLU A 1 94 ? -20.422 4.035 -3.531 1 92.88 94 GLU A CA 1
ATOM 704 C C . GLU A 1 94 ? -19.391 5.145 -3.705 1 92.88 94 GLU A C 1
ATOM 706 O O . GLU A 1 94 ? -19.531 6.23 -3.146 1 92.88 94 GLU A O 1
ATOM 711 N N . ASP A 1 95 ? -18.391 4.965 -4.492 1 90.94 95 ASP A N 1
ATOM 712 C CA . ASP A 1 95 ? -17.375 5.98 -4.746 1 90.94 95 ASP A CA 1
ATOM 713 C C . ASP A 1 95 ? -17.734 6.84 -5.953 1 90.94 95 ASP A C 1
ATOM 715 O O . ASP A 1 95 ? -17.016 7.77 -6.309 1 90.94 95 ASP A O 1
ATOM 719 N N . GLY A 1 96 ? -18.766 6.504 -6.609 1 93.25 96 GLY A N 1
ATOM 720 C CA . GLY A 1 96 ? -19.25 7.293 -7.73 1 93.25 96 GLY A CA 1
ATOM 721 C C . GLY A 1 96 ? -18.766 6.781 -9.078 1 93.25 96 GLY A C 1
ATOM 722 O O . GLY A 1 96 ? -19.141 7.316 -10.117 1 93.25 96 GLY A O 1
ATOM 723 N N . ARG A 1 97 ? -18.016 5.738 -9.133 1 94.12 97 ARG A N 1
ATOM 724 C CA . ARG A 1 97 ? -17.562 5.148 -10.391 1 94.12 97 ARG A CA 1
ATOM 725 C C . ARG A 1 97 ? -18.547 4.102 -10.891 1 94.12 97 ARG A C 1
ATOM 727 O O . ARG A 1 97 ? -19.453 3.689 -10.156 1 94.12 97 ARG A O 1
ATOM 734 N N . VAL A 1 98 ? -18.312 3.67 -12.094 1 96.12 98 VAL A N 1
ATOM 735 C CA . VAL A 1 98 ? -19.219 2.693 -12.711 1 96.12 98 VAL A CA 1
ATOM 736 C C . VAL A 1 98 ? -19.312 1.455 -11.82 1 96.12 98 VAL A C 1
ATOM 738 O O . VAL A 1 98 ? -18.312 1 -11.266 1 96.12 98 VAL A O 1
ATOM 741 N N . ARG A 1 99 ? -20.609 0.958 -11.711 1 96.75 99 ARG A N 1
ATOM 742 C CA . ARG A 1 99 ? -20.828 -0.233 -10.898 1 96.75 99 ARG A CA 1
ATOM 743 C C . ARG A 1 99 ? -20.156 -1.45 -11.516 1 96.75 99 ARG A C 1
ATOM 745 O O . ARG A 1 99 ? -20.312 -1.721 -12.711 1 96.75 99 ARG A O 1
ATOM 752 N N . LYS A 1 100 ? -19.375 -2.143 -10.758 1 97.69 100 LYS A N 1
ATOM 753 C CA . LYS A 1 100 ? -18.641 -3.322 -11.188 1 97.69 100 LYS A CA 1
ATOM 754 C C . LYS A 1 100 ? -18.938 -4.52 -10.297 1 97.69 100 LYS A C 1
ATOM 756 O O . LYS A 1 100 ? -19.047 -4.375 -9.078 1 97.69 100 LYS A O 1
ATOM 761 N N . TYR A 1 101 ? -18.984 -5.688 -10.875 1 98.19 101 TYR A N 1
ATOM 762 C CA . TYR A 1 101 ? -19.172 -6.938 -10.148 1 98.19 101 TYR A CA 1
ATOM 763 C C . TYR A 1 101 ? -18.062 -7.934 -10.477 1 98.19 101 TYR A C 1
ATOM 765 O O . TYR A 1 101 ? -17.641 -8.047 -11.633 1 98.19 101 TYR A O 1
ATOM 773 N N . ASN A 1 102 ? -17.469 -8.547 -9.43 1 98.69 102 ASN A N 1
ATOM 774 C CA . ASN A 1 102 ? -16.781 -9.82 -9.633 1 98.69 102 ASN A CA 1
ATOM 775 C C . ASN A 1 102 ? -17.766 -10.93 -10 1 98.69 102 ASN A C 1
ATOM 777 O O . ASN A 1 102 ? -18.516 -11.406 -9.156 1 98.69 102 ASN A O 1
ATOM 781 N N . ALA A 1 103 ? -17.656 -11.383 -11.289 1 98.69 103 ALA A N 1
ATOM 782 C CA . ALA A 1 103 ? -18.797 -12.141 -11.797 1 98.69 103 ALA A CA 1
ATOM 783 C C . ALA A 1 103 ? -18.359 -13.461 -12.422 1 98.69 103 ALA A C 1
ATOM 785 O O . ALA A 1 103 ? -17.234 -13.562 -12.938 1 98.69 103 ALA A O 1
ATOM 786 N N . ALA A 1 104 ? -19.219 -14.422 -12.312 1 98.81 104 ALA A N 1
ATOM 787 C CA . ALA A 1 104 ? -19.141 -15.648 -13.109 1 98.81 104 ALA A CA 1
ATOM 788 C C . ALA A 1 104 ? -20.203 -15.656 -14.203 1 98.81 104 ALA A C 1
ATOM 790 O O . ALA A 1 104 ? -21.359 -15.273 -13.969 1 98.81 104 ALA A O 1
ATOM 791 N N . PHE A 1 105 ? -19.797 -16.047 -15.375 1 98.88 105 PHE A N 1
ATOM 792 C CA . PHE A 1 105 ? -20.688 -16.203 -16.516 1 98.88 105 PHE A CA 1
ATOM 793 C C . PHE A 1 105 ? -20.844 -17.672 -16.875 1 98.88 105 PHE A C 1
ATOM 795 O O . PHE A 1 105 ? -19.875 -18.438 -16.859 1 98.88 105 PHE A O 1
ATOM 802 N N . VAL A 1 106 ? -22.109 -18.078 -17.062 1 98.88 106 VAL A N 1
ATOM 803 C CA . VAL A 1 106 ? -22.406 -19.438 -17.531 1 98.88 106 VAL A CA 1
ATOM 804 C C . VAL A 1 106 ? -22.938 -19.375 -18.969 1 98.88 106 VAL A C 1
ATOM 806 O O . VAL A 1 106 ? -24.047 -18.891 -19.219 1 98.88 106 VAL A O 1
ATOM 809 N N . ALA A 1 107 ? -22.109 -19.859 -19.875 1 98.81 107 ALA A N 1
ATOM 810 C CA . ALA A 1 107 ? -22.438 -19.766 -21.297 1 98.81 107 ALA A CA 1
ATOM 811 C C . ALA A 1 107 ? -22.672 -21.141 -21.891 1 98.81 107 ALA A C 1
ATOM 813 O O . ALA A 1 107 ? -21.953 -22.094 -21.578 1 98.81 107 ALA A O 1
ATOM 814 N N . GLN A 1 108 ? -23.688 -21.297 -22.672 1 98.25 108 GLN A N 1
ATOM 815 C CA . GLN A 1 108 ? -23.984 -22.5 -23.438 1 98.25 108 GLN A CA 1
ATOM 816 C C . GLN A 1 108 ? -24.531 -22.141 -24.812 1 98.25 108 GLN A C 1
ATOM 818 O O . GLN A 1 108 ? -25.469 -21.344 -24.938 1 98.25 108 GLN A O 1
ATOM 823 N N . ASP A 1 109 ? -23.938 -22.672 -25.875 1 97.44 109 ASP A N 1
ATOM 824 C CA . ASP A 1 109 ? -24.375 -22.484 -27.25 1 97.44 109 ASP A CA 1
ATOM 825 C C . ASP A 1 109 ? -24.469 -21.016 -27.609 1 97.44 109 ASP A C 1
ATOM 827 O O . ASP A 1 109 ? -25.469 -20.578 -28.203 1 97.44 109 ASP A O 1
ATOM 831 N N . GLY A 1 110 ? -23.531 -20.266 -27.094 1 97.62 110 GLY A N 1
ATOM 832 C CA . GLY A 1 110 ? -23.406 -18.875 -27.469 1 97.62 110 GLY A CA 1
ATOM 833 C C . GLY A 1 110 ? -24.312 -17.953 -26.672 1 97.62 110 GLY A C 1
ATOM 834 O O . GLY A 1 110 ? -24.406 -16.766 -26.938 1 97.62 110 GLY A O 1
ATOM 835 N N . LYS A 1 111 ? -24.984 -18.516 -25.656 1 97.69 111 LYS A N 1
ATOM 836 C CA . LYS A 1 111 ? -25.922 -17.719 -24.859 1 97.69 111 LYS A CA 1
ATOM 837 C C . LYS A 1 111 ? -25.594 -17.828 -23.359 1 97.69 111 LYS A C 1
ATOM 839 O O . LYS A 1 111 ? -25.047 -18.844 -22.922 1 97.69 111 LYS A O 1
ATOM 844 N N . LEU A 1 112 ? -25.938 -16.781 -22.703 1 98.5 112 LEU A N 1
ATOM 845 C CA . LEU A 1 112 ? -25.734 -16.781 -21.25 1 98.5 112 LEU A CA 1
ATOM 846 C C . LEU A 1 112 ? -26.938 -17.344 -20.531 1 98.5 112 LEU A C 1
ATOM 848 O O . LEU A 1 112 ? -28.078 -17.078 -20.922 1 98.5 112 LEU A O 1
ATOM 852 N N . LEU A 1 113 ? -26.641 -18.141 -19.562 1 97.69 113 LEU A N 1
ATOM 853 C CA . LEU A 1 113 ? -27.656 -18.625 -18.641 1 97.69 113 LEU A CA 1
ATOM 854 C C . LEU A 1 113 ? -27.734 -17.766 -17.391 1 97.69 113 LEU A C 1
ATOM 856 O O . LEU A 1 113 ? -26.75 -17.125 -17.016 1 97.69 113 LEU A O 1
ATOM 860 N N . ARG A 1 114 ? -28.922 -17.75 -16.812 1 95 114 ARG A N 1
ATOM 861 C CA . ARG A 1 114 ? -29.125 -16.828 -15.688 1 95 114 ARG A CA 1
ATOM 862 C C . ARG A 1 114 ? -29.375 -17.609 -14.398 1 95 114 ARG A C 1
ATOM 864 O O . ARG A 1 114 ? -29.922 -18.719 -14.422 1 95 114 ARG A O 1
ATOM 871 N N . GLY A 1 115 ? -28.922 -17 -13.375 1 94.56 115 GLY A N 1
ATOM 872 C CA . GLY A 1 115 ? -29.281 -17.438 -12.039 1 94.56 115 GLY A CA 1
ATOM 873 C C . GLY A 1 115 ? -30.375 -16.594 -11.414 1 94.56 115 GLY A C 1
ATOM 874 O O . GLY A 1 115 ? -31.406 -16.344 -12.039 1 94.56 115 GLY A O 1
ATOM 875 N N . GLY A 1 116 ? -30.156 -16.25 -10.164 1 93.25 116 GLY A N 1
ATOM 876 C CA . GLY A 1 116 ? -31.188 -15.555 -9.422 1 93.25 116 GLY A CA 1
ATOM 877 C C . GLY A 1 116 ? -31.156 -14.047 -9.625 1 93.25 116 GLY A C 1
ATOM 878 O O . GLY A 1 116 ? -32.125 -13.359 -9.336 1 93.25 116 GLY A O 1
ATOM 879 N N . LEU A 1 117 ? -30.109 -13.492 -10.156 1 93.75 117 LEU A N 1
ATOM 880 C CA . LEU A 1 117 ? -29.953 -12.047 -10.328 1 93.75 117 LEU A CA 1
ATOM 881 C C . LEU A 1 117 ? -30.734 -11.57 -11.547 1 93.75 117 LEU A C 1
ATOM 883 O O . LEU A 1 117 ? -30.906 -12.32 -12.508 1 93.75 117 LEU A O 1
ATOM 887 N N . PRO A 1 118 ? -31.109 -10.281 -11.516 1 91.38 118 PRO A N 1
ATOM 888 C CA . PRO A 1 118 ? -31.703 -9.695 -12.719 1 91.38 118 PRO A CA 1
ATOM 889 C C . PRO A 1 118 ? -30.672 -9.414 -13.812 1 91.38 118 PRO A C 1
ATOM 891 O O . PRO A 1 118 ? -30.953 -8.633 -14.727 1 91.38 118 PRO A O 1
ATOM 894 N N . TYR A 1 119 ? -29.516 -9.961 -13.734 1 94.31 119 TYR A N 1
ATOM 895 C CA . TYR A 1 119 ? -28.406 -9.828 -14.672 1 94.31 119 TYR A CA 1
ATOM 896 C C . TYR A 1 119 ? -28.016 -11.18 -15.242 1 94.31 119 TYR A C 1
ATOM 898 O O . TYR A 1 119 ? -28.297 -12.219 -14.641 1 94.31 119 TYR A O 1
ATOM 906 N N . PRO A 1 120 ? -27.422 -11.172 -16.391 1 96.25 120 PRO A N 1
ATOM 907 C CA . PRO A 1 120 ? -27.031 -12.445 -17.016 1 96.25 120 PRO A CA 1
ATOM 908 C C . PRO A 1 120 ? -25.672 -12.945 -16.516 1 96.25 120 PRO A C 1
ATOM 910 O O . PRO A 1 120 ? -24.844 -13.375 -17.328 1 96.25 120 PRO A O 1
ATOM 913 N N . PHE A 1 121 ? -25.453 -12.805 -15.172 1 98.19 121 PHE A N 1
ATOM 914 C CA . PHE A 1 121 ? -24.234 -13.32 -14.531 1 98.19 121 PHE A CA 1
ATOM 915 C C . PHE A 1 121 ? -24.484 -13.609 -13.055 1 98.19 121 PHE A C 1
ATOM 917 O O . PHE A 1 121 ? -25.531 -13.242 -12.516 1 98.19 121 PHE A O 1
ATOM 924 N N . ILE A 1 122 ? -23.656 -14.391 -12.43 1 97.94 122 ILE A N 1
ATOM 925 C CA . ILE A 1 122 ? -23.609 -14.609 -10.992 1 97.94 122 ILE A CA 1
ATOM 926 C C . ILE A 1 122 ? -22.625 -13.633 -10.352 1 97.94 122 ILE A C 1
ATOM 928 O O . ILE A 1 122 ? -21.5 -13.461 -10.836 1 97.94 122 ILE A O 1
ATOM 932 N N . SER A 1 123 ? -23.047 -12.898 -9.344 1 97.31 123 SER A N 1
ATOM 933 C CA . SER A 1 123 ? -22.172 -11.945 -8.664 1 97.31 123 SER A CA 1
ATOM 934 C C . SER A 1 123 ? -21.641 -12.523 -7.359 1 97.31 123 SER A C 1
ATOM 936 O O . SER A 1 123 ? -22.344 -13.234 -6.645 1 97.31 123 SER A O 1
ATOM 938 N N . LYS A 1 124 ? -20.422 -12.242 -7.094 1 97.38 124 LYS A N 1
ATOM 939 C CA . LYS A 1 124 ? -19.844 -12.602 -5.801 1 97.38 124 LYS A CA 1
ATOM 940 C C . LYS A 1 124 ? -20.609 -11.945 -4.656 1 97.38 124 LYS A C 1
ATOM 942 O O . LYS A 1 124 ? -20.906 -10.75 -4.707 1 97.38 124 LYS A O 1
ATOM 947 N N . THR A 1 125 ? -20.844 -12.703 -3.582 1 96 125 THR A N 1
ATOM 948 C CA . THR A 1 125 ? -21.594 -12.211 -2.432 1 96 125 THR A CA 1
ATOM 949 C C . THR A 1 125 ? -20.656 -11.734 -1.334 1 96 125 THR A C 1
ATOM 951 O O . THR A 1 125 ? -20.875 -10.672 -0.744 1 96 125 THR A O 1
ATOM 954 N N . SER A 1 126 ? -19.672 -12.531 -1.033 1 95.81 126 SER A N 1
ATOM 955 C CA . SER A 1 126 ? -18.719 -12.25 0.024 1 95.81 126 SER A CA 1
ATOM 956 C C . SER A 1 126 ? -17.469 -11.562 -0.533 1 95.81 126 SER A C 1
ATOM 958 O O . SER A 1 126 ? -16.703 -12.18 -1.277 1 95.81 126 SER A O 1
ATOM 960 N N . LEU A 1 127 ? -17.219 -10.312 -0.162 1 96.5 127 LEU A N 1
ATOM 961 C CA . LEU A 1 127 ? -16.078 -9.555 -0.642 1 96.5 127 LEU A CA 1
ATOM 962 C C . LEU A 1 127 ? -14.984 -9.484 0.421 1 96.5 127 LEU A C 1
ATOM 964 O O . LEU A 1 127 ? -15.117 -8.75 1.403 1 96.5 127 LEU A O 1
ATOM 968 N N . PRO A 1 128 ? -13.891 -10.195 0.221 1 96.06 128 PRO A N 1
ATOM 969 C CA . PRO A 1 128 ? -12.828 -10.156 1.229 1 96.06 128 PRO A CA 1
ATOM 970 C C . PRO A 1 128 ? -12.062 -8.836 1.229 1 96.06 128 PRO A C 1
ATOM 972 O O . PRO A 1 128 ? -11.766 -8.289 0.162 1 96.06 128 PRO A O 1
ATOM 975 N N . ASP A 1 129 ? -11.742 -8.25 2.451 1 95.31 129 ASP A N 1
ATOM 976 C CA . ASP A 1 129 ? -10.984 -7.023 2.643 1 95.31 129 ASP A CA 1
ATOM 977 C C . ASP A 1 129 ? -9.906 -7.203 3.709 1 95.31 129 ASP A C 1
ATOM 979 O O . ASP A 1 129 ? -9.758 -6.363 4.598 1 95.31 129 ASP A O 1
ATOM 983 N N . TYR A 1 130 ? -9.203 -8.32 3.689 1 93.56 130 TYR A N 1
ATOM 984 C CA . TYR A 1 130 ? -8.109 -8.625 4.613 1 93.56 130 TYR A CA 1
ATOM 985 C C . TYR A 1 130 ? -6.875 -9.102 3.859 1 93.56 130 TYR A C 1
ATOM 987 O O . TYR A 1 130 ? -6.969 -9.516 2.701 1 93.56 130 TYR A O 1
ATOM 995 N N . ARG A 1 131 ? -5.707 -8.93 4.488 1 92.75 131 ARG A N 1
ATOM 996 C CA . ARG A 1 131 ? -4.434 -9.305 3.881 1 92.75 131 ARG A CA 1
ATOM 997 C C . ARG A 1 131 ? -4.25 -8.617 2.531 1 92.75 131 ARG A C 1
ATOM 999 O O . ARG A 1 131 ? -4.23 -7.391 2.449 1 92.75 131 ARG A O 1
ATOM 1006 N N . GLU A 1 132 ? -4.223 -9.383 1.41 1 94.12 132 GLU A N 1
ATOM 1007 C CA . GLU A 1 132 ? -3.934 -8.805 0.104 1 94.12 132 GLU A CA 1
ATOM 1008 C C . GLU A 1 132 ? -5.211 -8.352 -0.594 1 94.12 132 GLU A C 1
ATOM 1010 O O . GLU A 1 132 ? -5.16 -7.641 -1.601 1 94.12 132 GLU A O 1
ATOM 1015 N N . PHE A 1 133 ? -6.383 -8.594 -0.031 1 95.94 133 PHE A N 1
ATOM 1016 C CA . PHE A 1 133 ? -7.645 -8.398 -0.736 1 95.94 133 PHE A CA 1
ATOM 1017 C C . PHE A 1 133 ? -8.234 -7.031 -0.42 1 95.94 133 PHE A C 1
ATOM 1019 O O . PHE A 1 133 ? -8.172 -6.57 0.723 1 95.94 133 PHE A O 1
ATOM 1026 N N . ASP A 1 134 ? -8.773 -6.359 -1.421 1 95.56 134 ASP A N 1
ATOM 1027 C CA . ASP A 1 134 ? -9.461 -5.074 -1.328 1 95.56 134 ASP A CA 1
ATOM 1028 C C . ASP A 1 134 ? -10.742 -5.078 -2.152 1 95.56 134 ASP A C 1
ATOM 1030 O O . ASP A 1 134 ? -11.055 -4.098 -2.836 1 95.56 134 ASP A O 1
ATOM 1034 N N . ASP A 1 135 ? -11.508 -6.078 -2.072 1 97.06 135 ASP A N 1
ATOM 1035 C CA . ASP A 1 135 ? -12.602 -6.293 -3.01 1 97.06 135 ASP A CA 1
ATOM 1036 C C . ASP A 1 135 ? -13.641 -5.18 -2.906 1 97.06 135 ASP A C 1
ATOM 1038 O O . ASP A 1 135 ? -14.172 -4.723 -3.922 1 97.06 135 ASP A O 1
ATOM 1042 N N . SER A 1 136 ? -13.93 -4.742 -1.685 1 96.06 136 SER A N 1
ATOM 1043 C CA . SER A 1 136 ? -14.977 -3.738 -1.505 1 96.06 136 SER A CA 1
ATOM 1044 C C . SER A 1 136 ? -14.578 -2.406 -2.133 1 96.06 136 SER A C 1
ATOM 1046 O O . SER A 1 136 ? -15.43 -1.549 -2.375 1 96.06 136 SER A O 1
ATOM 1048 N N . ARG A 1 137 ? -13.32 -2.248 -2.354 1 96.12 137 ARG A N 1
ATOM 1049 C CA . ARG A 1 137 ? -12.836 -1.048 -3.023 1 96.12 137 ARG A CA 1
ATOM 1050 C C . ARG A 1 137 ? -13.312 -0.994 -4.473 1 96.12 137 ARG A C 1
ATOM 1052 O O . ARG A 1 137 ? -13.57 0.086 -5.004 1 96.12 137 ARG A O 1
ATOM 1059 N N . TYR A 1 138 ? -13.484 -2.166 -5.082 1 96.88 138 TYR A N 1
ATOM 1060 C CA . TYR A 1 138 ? -13.664 -2.174 -6.531 1 96.88 138 TYR A CA 1
ATOM 1061 C C . TYR A 1 138 ? -15.023 -2.754 -6.906 1 96.88 138 TYR A C 1
ATOM 1063 O O . TYR A 1 138 ? -15.617 -2.352 -7.91 1 96.88 138 TYR A O 1
ATOM 1071 N N . PHE A 1 139 ? -15.547 -3.697 -6.098 1 97.81 139 PHE A N 1
ATOM 1072 C CA . PHE A 1 139 ? -16.688 -4.48 -6.562 1 97.81 139 PHE A CA 1
ATOM 1073 C C . PHE A 1 139 ? -17.906 -4.254 -5.672 1 97.81 139 PHE A C 1
ATOM 1075 O O . PHE A 1 139 ? -17.766 -3.986 -4.477 1 97.81 139 PHE A O 1
ATOM 1082 N N . HIS A 1 140 ? -19.031 -4.348 -6.273 1 96.62 140 HIS A N 1
ATOM 1083 C CA . HIS A 1 140 ? -20.297 -4.402 -5.578 1 96.62 140 HIS A CA 1
ATOM 1084 C C . HIS A 1 140 ? -20.703 -5.84 -5.262 1 96.62 140 HIS A C 1
ATOM 1086 O O . HIS A 1 140 ? -20.266 -6.77 -5.941 1 96.62 140 HIS A O 1
ATOM 1092 N N . SER A 1 141 ? -21.469 -6.094 -4.227 1 94.25 141 SER A N 1
ATOM 1093 C CA . SER A 1 141 ? -21.859 -7.441 -3.828 1 94.25 141 SER A CA 1
ATOM 1094 C C . SER A 1 141 ? -23.375 -7.613 -3.896 1 94.25 141 SER A C 1
ATOM 1096 O O . SER A 1 141 ? -24.109 -6.633 -4.012 1 94.25 141 SER A O 1
ATOM 1098 N N . ILE A 1 142 ? -23.812 -8.891 -3.764 1 93.5 142 ILE A N 1
ATOM 1099 C CA . ILE A 1 142 ? -25.234 -9.18 -3.711 1 93.5 142 ILE A CA 1
ATOM 1100 C C . ILE A 1 142 ? -25.844 -8.562 -2.451 1 93.5 142 ILE A C 1
ATOM 1102 O O . ILE A 1 142 ? -26.953 -8.031 -2.484 1 93.5 142 ILE A O 1
ATOM 1106 N N . ALA A 1 143 ? -25.109 -8.609 -1.43 1 88.25 143 ALA A N 1
ATOM 1107 C CA . ALA A 1 143 ? -25.578 -8.047 -0.166 1 88.25 143 ALA A CA 1
ATOM 1108 C C . ALA A 1 143 ? -25.859 -6.559 -0.304 1 88.25 143 ALA A C 1
ATOM 1110 O O . ALA A 1 143 ? -26.828 -6.055 0.274 1 88.25 143 ALA A O 1
ATOM 1111 N N . LYS A 1 144 ? -25.062 -5.828 -1.014 1 89.94 144 LYS A N 1
ATOM 1112 C CA . LYS A 1 144 ? -25.234 -4.395 -1.223 1 89.94 144 LYS A CA 1
ATOM 1113 C C . LYS A 1 144 ? -26.344 -4.117 -2.238 1 89.94 144 LYS A C 1
ATOM 1115 O O . LYS A 1 144 ? -26.953 -3.045 -2.227 1 89.94 144 LYS A O 1
ATOM 1120 N N . LEU A 1 145 ? -26.562 -5.086 -3.105 1 91.75 145 LEU A N 1
ATOM 1121 C CA . LEU A 1 145 ? -27.594 -4.957 -4.141 1 91.75 145 LEU A CA 1
ATOM 1122 C C . LEU A 1 145 ? -28.984 -5.164 -3.562 1 91.75 145 LEU A C 1
ATOM 1124 O O . LEU A 1 145 ? -29.953 -4.566 -4.035 1 91.75 145 LEU A O 1
ATOM 1128 N N . LEU A 1 146 ? -29.094 -5.938 -2.545 1 89.31 146 LEU A N 1
ATOM 1129 C CA . LEU A 1 146 ? -30.344 -6.422 -2 1 89.31 146 LEU A CA 1
ATOM 1130 C C . LEU A 1 146 ? -31.281 -5.262 -1.661 1 89.31 146 LEU A C 1
ATOM 1132 O O . LEU A 1 146 ? -32.438 -5.25 -2.072 1 89.31 146 LEU A O 1
ATOM 1136 N N . PRO A 1 147 ? -30.734 -4.191 -0.999 1 85.75 147 PRO A N 1
ATOM 1137 C CA . PRO A 1 147 ? -31.641 -3.109 -0.629 1 85.75 147 PRO A CA 1
ATOM 1138 C C . PRO A 1 147 ? -32.188 -2.346 -1.841 1 85.75 147 PRO A C 1
ATOM 1140 O O . PRO A 1 147 ? -33.188 -1.663 -1.745 1 85.75 147 PRO A O 1
ATOM 1143 N N . GLU A 1 148 ? -31.594 -2.547 -2.936 1 89.12 148 GLU A N 1
ATOM 1144 C CA . GLU A 1 148 ? -32 -1.821 -4.137 1 89.12 148 GLU A CA 1
ATOM 1145 C C . GLU A 1 148 ? -33.125 -2.549 -4.875 1 89.12 148 GLU A C 1
ATOM 1147 O O . GLU A 1 148 ? -33.781 -1.968 -5.738 1 89.12 148 GLU A O 1
ATOM 1152 N N . LEU A 1 149 ? -33.344 -3.838 -4.586 1 91.62 149 LEU A N 1
ATOM 1153 C CA . LEU A 1 149 ? -34.219 -4.68 -5.375 1 91.62 149 LEU A CA 1
ATOM 1154 C C . LEU A 1 149 ? -35.625 -4.734 -4.746 1 91.62 149 LEU A C 1
ATOM 1156 O O . LEU A 1 149 ? -36.531 -5.348 -5.305 1 91.62 149 LEU A O 1
ATOM 1160 N N . GLY A 1 150 ? -35.906 -4.07 -3.705 1 84.81 150 GLY A N 1
ATOM 1161 C CA . GLY A 1 150 ? -37.219 -4.004 -3.064 1 84.81 150 GLY A CA 1
ATOM 1162 C C . GLY A 1 150 ? -37.281 -4.809 -1.78 1 84.81 150 GLY A C 1
ATOM 1163 O O . GLY A 1 150 ? -36.5 -5.723 -1.565 1 84.81 150 GLY A O 1
ATOM 1164 N N . PRO A 1 151 ? -38.188 -4.52 -0.922 1 83.5 151 PRO A N 1
ATOM 1165 C CA . PRO A 1 151 ? -38.281 -5.121 0.41 1 83.5 151 PRO A CA 1
ATOM 1166 C C . PRO A 1 151 ? -38.688 -6.59 0.369 1 83.5 151 PRO A C 1
ATOM 1168 O O . PRO A 1 151 ? -38.469 -7.324 1.334 1 83.5 151 PRO A O 1
ATOM 1171 N N . ASP A 1 152 ? -39.25 -7.055 -0.801 1 89.12 152 ASP A N 1
ATOM 1172 C CA . ASP A 1 152 ? -39.75 -8.414 -0.88 1 89.12 152 ASP A CA 1
ATOM 1173 C C . ASP A 1 152 ? -38.688 -9.375 -1.421 1 89.12 152 ASP A C 1
ATOM 1175 O O . ASP A 1 152 ? -38.906 -10.594 -1.418 1 89.12 152 ASP A O 1
ATOM 1179 N N . VAL A 1 153 ? -37.625 -8.859 -1.817 1 93.19 153 VAL A N 1
ATOM 1180 C CA . VAL A 1 153 ? -36.562 -9.688 -2.373 1 93.19 153 VAL A CA 1
ATOM 1181 C C . VAL A 1 153 ? -35.562 -10.07 -1.271 1 93.19 153 VAL A C 1
ATOM 1183 O O . VAL A 1 153 ? -35.062 -9.211 -0.536 1 93.19 153 VAL A O 1
ATOM 1186 N N . THR A 1 154 ? -35.312 -11.328 -1.073 1 92.5 154 THR A N 1
ATOM 1187 C CA . THR A 1 154 ? -34.375 -11.82 -0.068 1 92.5 154 THR A CA 1
ATOM 1188 C C . THR A 1 154 ? -33.125 -12.344 -0.726 1 92.5 154 THR A C 1
ATOM 1190 O O . THR A 1 154 ? -33.062 -12.492 -1.948 1 92.5 154 THR A O 1
ATOM 1193 N N . ILE A 1 155 ? -32.156 -12.617 0.111 1 93.44 155 ILE A N 1
ATOM 1194 C CA . ILE A 1 155 ? -30.875 -13.164 -0.384 1 93.44 155 ILE A CA 1
ATOM 1195 C C . ILE A 1 155 ? -31.125 -14.523 -1.029 1 93.44 155 ILE A C 1
ATOM 1197 O O . ILE A 1 155 ? -30.453 -14.891 -2.002 1 93.44 155 ILE A O 1
ATOM 1201 N N . GLU A 1 156 ? -32.062 -15.312 -0.557 1 95.5 156 GLU A N 1
ATOM 1202 C CA . GLU A 1 156 ? -32.406 -16.625 -1.084 1 95.5 156 GLU A CA 1
ATOM 1203 C C . GLU A 1 156 ? -32.938 -16.531 -2.512 1 95.5 156 GLU A C 1
ATOM 1205 O O . GLU A 1 156 ? -32.719 -17.453 -3.316 1 95.5 156 GLU A O 1
ATOM 1210 N N . ASP A 1 157 ? -33.531 -15.383 -2.787 1 96.25 157 ASP A N 1
ATOM 1211 C CA . ASP A 1 157 ? -34.094 -15.164 -4.125 1 96.25 157 ASP A CA 1
ATOM 1212 C C . ASP A 1 157 ? -32.969 -14.875 -5.133 1 96.25 157 ASP A C 1
ATOM 1214 O O . ASP A 1 157 ? -33.156 -15.047 -6.336 1 96.25 157 ASP A O 1
ATOM 1218 N N . LEU A 1 158 ? -31.906 -14.367 -4.637 1 96.69 158 LEU A N 1
ATOM 1219 C CA . LEU A 1 158 ? -30.844 -13.906 -5.516 1 96.69 158 LEU A CA 1
ATOM 1220 C C . LEU A 1 158 ? -29.766 -14.969 -5.68 1 96.69 158 LEU A C 1
ATOM 1222 O O . LEU A 1 158 ? -29.078 -15.016 -6.703 1 96.69 158 LEU A O 1
ATOM 1226 N N . VAL A 1 159 ? -29.562 -15.789 -4.637 1 97.25 159 VAL A N 1
ATOM 1227 C CA . VAL A 1 159 ? -28.578 -16.859 -4.664 1 97.25 159 VAL A CA 1
ATOM 1228 C C . VAL A 1 159 ? -29.25 -18.172 -5.074 1 97.25 159 VAL A C 1
ATOM 1230 O O . VAL A 1 159 ? -29.641 -18.969 -4.223 1 97.25 159 VAL A O 1
ATOM 1233 N N . LYS A 1 160 ? -29.297 -18.422 -6.402 1 97.81 160 LYS A N 1
ATOM 1234 C CA . LYS A 1 160 ? -29.938 -19.594 -6.992 1 97.81 160 LYS A CA 1
ATOM 1235 C C . LYS A 1 160 ? -29 -20.281 -7.977 1 97.81 160 LYS A C 1
ATOM 1237 O O . LYS A 1 160 ? -28.141 -19.641 -8.578 1 97.81 160 LYS A O 1
ATOM 1242 N N . PRO A 1 161 ? -29.172 -21.594 -8.078 1 98.38 161 PRO A N 1
ATOM 1243 C CA . PRO A 1 161 ? -28.406 -22.297 -9.102 1 98.38 161 PRO A CA 1
ATOM 1244 C C . PRO A 1 161 ? -28.797 -21.891 -10.523 1 98.38 161 PRO A C 1
ATOM 1246 O O . PRO A 1 161 ? -29.859 -21.297 -10.727 1 98.38 161 PRO A O 1
ATOM 1249 N N . VAL A 1 162 ? -27.922 -22.141 -11.422 1 98.5 162 VAL A N 1
ATOM 1250 C CA . VAL A 1 162 ? -28.172 -21.922 -12.852 1 98.5 162 VAL A CA 1
ATOM 1251 C C . VAL A 1 162 ? -28.719 -23.219 -13.477 1 98.5 162 VAL A C 1
ATOM 1253 O O . VAL A 1 162 ? -28.141 -24.281 -13.297 1 98.5 162 VAL A O 1
ATOM 1256 N N . SER A 1 163 ? -29.844 -23.094 -14.234 1 97.81 163 SER A N 1
ATOM 1257 C CA . SER A 1 163 ? -30.422 -24.25 -14.922 1 97.81 163 SER A CA 1
ATOM 1258 C C . SER A 1 163 ? -29.734 -24.484 -16.266 1 97.81 163 SER A C 1
ATOM 1260 O O . SER A 1 163 ? -29.766 -23.625 -17.156 1 97.81 163 SER A O 1
ATOM 1262 N N . LEU A 1 164 ? -29.141 -25.625 -16.359 1 97.38 164 LEU A N 1
ATOM 1263 C CA . LEU A 1 164 ? -28.469 -26.062 -17.594 1 97.38 164 LEU A CA 1
ATOM 1264 C C . LEU A 1 164 ? -29.219 -27.234 -18.234 1 97.38 164 LEU A C 1
ATOM 1266 O O . LEU A 1 164 ? -29.641 -28.156 -17.547 1 97.38 164 LEU A O 1
ATOM 1270 N N . THR A 1 165 ? -29.469 -27.172 -19.516 1 96.62 165 THR A N 1
ATOM 1271 C CA . THR A 1 165 ? -30.062 -28.297 -20.234 1 96.62 165 THR A CA 1
ATOM 1272 C C . THR A 1 165 ? -28.984 -29.078 -20.984 1 96.62 165 THR A C 1
ATOM 1274 O O . THR A 1 165 ? -28.312 -28.531 -21.859 1 96.62 165 THR A O 1
ATOM 1277 N N . LEU A 1 166 ? -28.844 -30.344 -20.594 1 95.69 166 LEU A N 1
ATOM 1278 C CA . LEU A 1 166 ? -27.906 -31.25 -21.234 1 95.69 166 LEU A CA 1
ATOM 1279 C C . LEU A 1 166 ? -28.625 -32.531 -21.703 1 95.69 166 LEU A C 1
ATOM 1281 O O . LEU A 1 166 ? -29.219 -33.219 -20.906 1 95.69 166 LEU A O 1
ATOM 1285 N N . ARG A 1 167 ? -28.672 -32.75 -22.969 1 92.75 167 ARG A N 1
ATOM 1286 C CA . ARG A 1 167 ? -29.297 -33.906 -23.547 1 92.75 167 ARG A CA 1
ATOM 1287 C C . ARG A 1 167 ? -30.75 -34.031 -23.078 1 92.75 167 ARG A C 1
ATOM 1289 O O . ARG A 1 167 ? -31.172 -35.125 -22.641 1 92.75 167 ARG A O 1
ATOM 1296 N N . GLY A 1 168 ? -31.344 -33 -23.047 1 92.38 168 GLY A N 1
ATOM 1297 C CA . GLY A 1 168 ? -32.75 -32.938 -22.766 1 92.38 168 GLY A CA 1
ATOM 1298 C C . GLY A 1 168 ? -33.094 -32.938 -21.281 1 92.38 168 GLY A C 1
ATOM 1299 O O . GLY A 1 168 ? -34.25 -32.875 -20.891 1 92.38 168 GLY A O 1
ATOM 1300 N N . ARG A 1 169 ? -32.094 -32.938 -20.5 1 94.88 169 ARG A N 1
ATOM 1301 C CA . ARG A 1 169 ? -32.312 -32.938 -19.047 1 94.88 169 ARG A CA 1
ATOM 1302 C C . ARG A 1 169 ? -31.859 -31.609 -18.438 1 94.88 169 ARG A C 1
ATOM 1304 O O . ARG A 1 169 ? -30.828 -31.047 -18.812 1 94.88 169 ARG A O 1
ATOM 1311 N N . GLU A 1 170 ? -32.656 -31.203 -17.469 1 96.69 170 GLU A N 1
ATOM 1312 C CA . GLU A 1 170 ? -32.281 -30 -16.734 1 96.69 170 GLU A CA 1
ATOM 1313 C C . GLU A 1 170 ? -31.391 -30.312 -15.547 1 96.69 170 GLU A C 1
ATOM 1315 O O . GLU A 1 170 ? -31.703 -31.203 -14.75 1 96.69 170 GLU A O 1
ATOM 1320 N N . LEU A 1 171 ? -30.312 -29.703 -15.5 1 97.44 171 LEU A N 1
ATOM 1321 C CA . LEU A 1 171 ? -29.391 -29.797 -14.383 1 97.44 171 LEU A CA 1
ATOM 1322 C C . LEU A 1 171 ? -29.281 -28.453 -13.664 1 97.44 171 LEU A C 1
ATOM 1324 O O . LEU A 1 171 ? -29.391 -27.391 -14.289 1 97.44 171 LEU A O 1
ATOM 1328 N N . LYS A 1 172 ? -29.062 -28.453 -12.344 1 98.06 172 LYS A N 1
ATOM 1329 C CA . LYS A 1 172 ? -28.953 -27.234 -11.539 1 98.06 172 LYS A CA 1
ATOM 1330 C C . LYS A 1 172 ? -27.547 -27.078 -10.977 1 98.06 172 LYS A C 1
ATOM 1332 O O . LYS A 1 172 ? -27.141 -27.828 -10.078 1 98.06 172 LYS A O 1
ATOM 1337 N N . LEU A 1 173 ? -26.844 -26.109 -11.453 1 98.62 173 LEU A N 1
ATOM 1338 C CA . LEU A 1 173 ? -25.453 -25.859 -11.062 1 98.62 173 LEU A CA 1
ATOM 1339 C C . LEU A 1 173 ? -25.375 -24.75 -10.023 1 98.62 173 LEU A C 1
ATOM 1341 O O . LEU A 1 173 ? -25.797 -23.625 -10.281 1 98.62 173 LEU A O 1
ATOM 1345 N N . GLY A 1 174 ? -24.875 -25.047 -8.789 1 98.69 174 GLY A N 1
ATOM 1346 C CA . GLY A 1 174 ? -24.578 -24 -7.82 1 98.69 174 GLY A CA 1
ATOM 1347 C C . GLY A 1 174 ? -23.234 -23.328 -8.07 1 98.69 174 GLY A C 1
ATOM 1348 O O . GLY A 1 174 ? -22.203 -23.828 -7.652 1 98.69 174 GLY A O 1
ATOM 1349 N N . VAL A 1 175 ? -23.25 -22.156 -8.68 1 98.75 175 VAL A N 1
ATOM 1350 C CA . VAL A 1 175 ? -22.031 -21.422 -9.031 1 98.75 175 VAL A CA 1
ATOM 1351 C C . VAL A 1 175 ? -21.703 -20.406 -7.953 1 98.75 175 VAL A C 1
ATOM 1353 O O . VAL A 1 175 ? -22.562 -19.625 -7.547 1 98.75 175 VAL A O 1
ATOM 1356 N N . LEU A 1 176 ? -20.547 -20.469 -7.379 1 97.56 176 LEU A N 1
ATOM 1357 C CA . LEU A 1 176 ? -20.094 -19.484 -6.398 1 97.56 176 LEU A CA 1
ATOM 1358 C C . LEU A 1 176 ? -18.656 -19.078 -6.66 1 97.56 176 LEU A C 1
ATOM 1360 O O . LEU A 1 176 ? -17.953 -19.734 -7.438 1 97.56 176 LEU A O 1
ATOM 1364 N N . LEU A 1 177 ? -18.234 -17.969 -6.082 1 98.19 177 LEU A N 1
ATOM 1365 C CA . LEU A 1 177 ? -16.922 -17.391 -6.371 1 98.19 177 LEU A CA 1
ATOM 1366 C C . LEU A 1 177 ? -16.062 -17.359 -5.117 1 98.19 177 LEU A C 1
ATOM 1368 O O . LEU A 1 177 ? -16.328 -16.578 -4.195 1 98.19 177 LEU A O 1
ATOM 1372 N N . CYS A 1 178 ? -15.055 -18.141 -5.07 1 97 178 CYS A N 1
ATOM 1373 C CA . CYS A 1 178 ? -13.953 -18.172 -4.117 1 97 178 CYS A CA 1
ATOM 1374 C C . CYS A 1 178 ? -14.453 -17.906 -2.699 1 97 178 CYS A C 1
ATOM 1376 O O . CYS A 1 178 ? -15.023 -18.797 -2.064 1 97 178 CYS A O 1
ATOM 1378 N N . GLU A 1 179 ? -14.43 -16.625 -2.254 1 96.44 179 GLU A N 1
ATOM 1379 C CA . GLU A 1 179 ? -14.75 -16.219 -0.887 1 96.44 179 GLU A CA 1
ATOM 1380 C C . GLU A 1 179 ? -16.188 -16.609 -0.524 1 96.44 179 GLU A C 1
ATOM 1382 O O . GLU A 1 179 ? -16.516 -16.75 0.656 1 96.44 179 GLU A O 1
ATOM 1387 N N . ASP A 1 180 ? -17.031 -16.812 -1.495 1 96.88 180 ASP A N 1
ATOM 1388 C CA . ASP A 1 180 ? -18.406 -17.266 -1.242 1 96.88 180 ASP A CA 1
ATOM 1389 C C . ASP A 1 180 ? -18.406 -18.625 -0.545 1 96.88 180 ASP A C 1
ATOM 1391 O O . ASP A 1 180 ? -19.406 -19 0.081 1 96.88 180 ASP A O 1
ATOM 1395 N N . GLY A 1 181 ? -17.328 -19.297 -0.7 1 94.19 181 GLY A N 1
ATOM 1396 C CA . GLY A 1 181 ? -17.219 -20.594 -0.035 1 94.19 181 GLY A CA 1
ATOM 1397 C C . GLY A 1 181 ? -16.688 -20.484 1.382 1 94.19 181 GLY A C 1
ATOM 1398 O O . GLY A 1 181 ? -16.766 -21.438 2.158 1 94.19 181 GLY A O 1
ATOM 1399 N N . TRP A 1 182 ? -16.062 -19.375 1.725 1 88.75 182 TRP A N 1
ATOM 1400 C CA . TRP A 1 182 ? -15.516 -19.141 3.059 1 88.75 182 TRP A CA 1
ATOM 1401 C C . TRP A 1 182 ? -16.562 -18.516 3.971 1 88.75 182 TRP A C 1
ATOM 1403 O O . TRP A 1 182 ? -16.438 -17.359 4.375 1 88.75 182 TRP A O 1
ATOM 1413 N N . THR A 1 183 ? -17.5 -19.188 4.422 1 82.44 183 THR A N 1
ATOM 1414 C CA . THR A 1 183 ? -18.766 -18.688 4.918 1 82.44 183 THR A CA 1
ATOM 1415 C C . THR A 1 183 ? -18.719 -18.5 6.434 1 82.44 183 THR A C 1
ATOM 1417 O O . THR A 1 183 ? -19.656 -17.953 7.027 1 82.44 183 THR A O 1
ATOM 1420 N N . GLU A 1 184 ? -17.688 -18.875 7.043 1 84.56 184 GLU A N 1
ATOM 1421 C CA . GLU A 1 184 ? -17.703 -19 8.5 1 84.56 184 GLU A CA 1
ATOM 1422 C C . GLU A 1 184 ? -18.031 -17.656 9.156 1 84.56 184 GLU A C 1
ATOM 1424 O O . GLU A 1 184 ? -18.75 -17.609 10.164 1 84.56 184 GLU A O 1
ATOM 1429 N N . ASN A 1 185 ? -17.594 -16.578 8.578 1 89.06 185 ASN A N 1
ATOM 1430 C CA . ASN A 1 185 ? -17.719 -15.289 9.258 1 89.06 185 ASN A CA 1
ATOM 1431 C C . ASN A 1 185 ? -18.672 -14.352 8.516 1 89.06 185 ASN A C 1
ATOM 1433 O O . ASN A 1 185 ? -18.844 -13.195 8.906 1 89.06 185 ASN A O 1
ATOM 1437 N N . TYR A 1 186 ? -19.312 -14.828 7.469 1 91 186 TYR A N 1
ATOM 1438 C CA . TYR A 1 186 ? -20.234 -14 6.699 1 91 186 TYR A CA 1
ATOM 1439 C C . TYR A 1 186 ? -21.672 -14.242 7.129 1 91 186 TYR A C 1
ATOM 1441 O O . TYR A 1 186 ? -22 -15.312 7.629 1 91 186 TYR A O 1
ATOM 1449 N N . HIS A 1 187 ? -22.469 -13.273 6.902 1 90.25 187 HIS A N 1
ATOM 1450 C CA . HIS A 1 187 ? -23.875 -13.375 7.273 1 90.25 187 HIS A CA 1
ATOM 1451 C C . HIS A 1 187 ? -24.609 -14.406 6.414 1 90.25 187 HIS A C 1
ATOM 1453 O O . HIS A 1 187 ? -25.5 -15.109 6.898 1 90.25 187 HIS A O 1
ATOM 1459 N N . TYR A 1 188 ? -24.219 -14.484 5.16 1 92.75 188 TYR A N 1
ATOM 1460 C CA . TYR A 1 188 ? -24.891 -15.391 4.234 1 92.75 188 TYR A CA 1
ATOM 1461 C C . TYR A 1 188 ? -24.016 -16.578 3.891 1 92.75 188 TYR A C 1
ATOM 1463 O O . TYR A 1 188 ? -22.844 -16.406 3.508 1 92.75 188 TYR A O 1
ATOM 1471 N N . ASN A 1 189 ? -24.547 -17.734 4.078 1 95.38 189 ASN A N 1
ATOM 1472 C CA . ASN A 1 189 ? -23.875 -18.969 3.684 1 95.38 189 ASN A CA 1
ATOM 1473 C C . ASN A 1 189 ? -24.25 -19.375 2.264 1 95.38 189 ASN A C 1
ATOM 1475 O O . ASN A 1 189 ? -25.219 -20.125 2.064 1 95.38 189 ASN A O 1
ATOM 1479 N N . VAL A 1 190 ? -23.484 -19.016 1.309 1 96.75 190 VAL A N 1
ATOM 1480 C CA . VAL A 1 190 ? -23.812 -19.109 -0.108 1 96.75 190 VAL A CA 1
ATOM 1481 C C . VAL A 1 190 ? -23.953 -20.578 -0.512 1 96.75 190 VAL A C 1
ATOM 1483 O O . VAL A 1 190 ? -24.953 -20.953 -1.14 1 96.75 190 VAL A O 1
ATOM 1486 N N . PRO A 1 191 ? -23.031 -21.469 -0.158 1 97.44 191 PRO A N 1
ATOM 1487 C CA . PRO A 1 191 ? -23.203 -22.875 -0.516 1 97.44 191 PRO A CA 1
ATOM 1488 C C . PRO A 1 191 ? -24.5 -23.484 0.015 1 97.44 191 PRO A C 1
ATOM 1490 O O . PRO A 1 191 ? -25.188 -24.203 -0.707 1 97.44 191 PRO A O 1
ATOM 1493 N N . GLU A 1 192 ? -24.859 -23.172 1.194 1 97.06 192 GLU A N 1
ATOM 1494 C CA . GLU A 1 192 ? -26.078 -23.703 1.78 1 97.06 192 GLU A CA 1
ATOM 1495 C C . GLU A 1 192 ? -27.312 -23.156 1.077 1 97.06 192 GLU A C 1
ATOM 1497 O O . GLU A 1 192 ? -28.312 -23.859 0.898 1 97.06 192 GLU A O 1
ATOM 1502 N N . LEU A 1 193 ? -27.25 -21.875 0.785 1 97.38 193 LEU A N 1
ATOM 1503 C CA . LEU A 1 193 ? -28.359 -21.25 0.071 1 97.38 193 LEU A CA 1
ATOM 1504 C C . LEU A 1 193 ? -28.547 -21.891 -1.3 1 97.38 193 LEU A C 1
ATOM 1506 O O . LEU A 1 193 ? -29.688 -22.125 -1.728 1 97.38 193 LEU A O 1
ATOM 1510 N N . LEU A 1 194 ? -27.469 -22.172 -1.978 1 98.19 194 LEU A N 1
ATOM 1511 C CA . LEU A 1 194 ? -27.531 -22.828 -3.281 1 98.19 194 LEU A CA 1
ATOM 1512 C C . LEU A 1 194 ? -28.109 -24.234 -3.16 1 98.19 194 LEU A C 1
ATOM 1514 O O . LEU A 1 194 ? -28.953 -24.625 -3.969 1 98.19 194 LEU A O 1
ATOM 1518 N N . LYS A 1 195 ? -27.672 -24.969 -2.154 1 97.94 195 LYS A N 1
ATOM 1519 C CA . LYS A 1 195 ? -28.203 -26.297 -1.906 1 97.94 195 LYS A CA 1
ATOM 1520 C C . LYS A 1 195 ? -29.703 -26.234 -1.609 1 97.94 195 LYS A C 1
ATOM 1522 O O . LYS A 1 195 ? -30.484 -27.016 -2.164 1 97.94 195 LYS A O 1
ATOM 1527 N N . LYS A 1 196 ? -30.047 -25.344 -0.74 1 97.94 196 LYS A N 1
ATOM 1528 C CA . LYS A 1 196 ? -31.453 -25.156 -0.384 1 97.94 196 LYS A CA 1
ATOM 1529 C C . LYS A 1 196 ? -32.312 -24.859 -1.619 1 97.94 196 LYS A C 1
ATOM 1531 O O . LYS A 1 196 ? -33.469 -25.297 -1.708 1 97.94 196 LYS A O 1
ATOM 1536 N N . ASN A 1 197 ? -31.703 -24.203 -2.529 1 98.25 197 ASN A N 1
ATOM 1537 C CA . ASN A 1 197 ? -32.406 -23.797 -3.744 1 98.25 197 ASN A CA 1
ATOM 1538 C C . ASN A 1 197 ? -32.281 -24.859 -4.836 1 98.25 197 ASN A C 1
ATOM 1540 O O . ASN A 1 197 ? -32.656 -24.609 -5.984 1 98.25 197 ASN A O 1
ATOM 1544 N N . GLY A 1 198 ? -31.688 -25.938 -4.57 1 97.69 198 GLY A N 1
ATOM 1545 C CA . GLY A 1 198 ? -31.828 -27.109 -5.441 1 97.69 198 GLY A CA 1
ATOM 1546 C C . GLY A 1 198 ? -30.547 -27.422 -6.203 1 97.69 198 GLY A C 1
ATOM 1547 O O . GLY A 1 198 ? -30.562 -28.25 -7.113 1 97.69 198 GLY A O 1
ATOM 1548 N N . ALA A 1 199 ? -29.453 -26.844 -5.887 1 98.38 199 ALA A N 1
ATOM 1549 C CA . ALA A 1 199 ? -28.203 -27.156 -6.57 1 98.38 199 ALA A CA 1
ATOM 1550 C C . ALA A 1 199 ? -27.859 -28.641 -6.453 1 98.38 199 ALA A C 1
ATOM 1552 O O . ALA A 1 199 ? -28.062 -29.234 -5.395 1 98.38 199 ALA A O 1
ATOM 1553 N N . GLN A 1 200 ? -27.391 -29.188 -7.559 1 98.12 200 GLN A N 1
ATOM 1554 C CA . GLN A 1 200 ? -27.016 -30.594 -7.578 1 98.12 200 GLN A CA 1
ATOM 1555 C C . GLN A 1 200 ? -25.5 -30.766 -7.457 1 98.12 200 GLN A C 1
ATOM 1557 O O . GLN A 1 200 ? -25.016 -31.875 -7.176 1 98.12 200 GLN A O 1
ATOM 1562 N N . ILE A 1 201 ? -24.781 -29.766 -7.684 1 98.31 201 ILE A N 1
ATOM 1563 C CA . ILE A 1 201 ? -23.328 -29.703 -7.586 1 98.31 201 ILE A CA 1
ATOM 1564 C C . ILE A 1 201 ? -22.891 -28.266 -7.324 1 98.31 201 ILE A C 1
ATOM 1566 O O . ILE A 1 201 ? -23.562 -27.312 -7.766 1 98.31 201 ILE A O 1
ATOM 1570 N N . LEU A 1 202 ? -21.859 -28.047 -6.477 1 98.44 202 LEU A N 1
ATOM 1571 C CA . LEU A 1 202 ? -21.281 -26.719 -6.262 1 98.44 202 LEU A CA 1
ATOM 1572 C C . LEU A 1 202 ? -20.078 -26.5 -7.172 1 98.44 202 LEU A C 1
ATOM 1574 O O . LEU A 1 202 ? -19.172 -27.344 -7.223 1 98.44 202 LEU A O 1
ATOM 1578 N N . CYS A 1 203 ? -20.094 -25.422 -7.965 1 98.69 203 CYS A N 1
ATOM 1579 C CA . CYS A 1 203 ? -19.016 -25.031 -8.859 1 98.69 203 CYS A CA 1
ATOM 1580 C C . CYS A 1 203 ? -18.328 -23.766 -8.352 1 98.69 203 CYS A C 1
ATOM 1582 O O . CYS A 1 203 ? -18.797 -22.656 -8.602 1 98.69 203 CYS A O 1
ATOM 1584 N N . ASN A 1 204 ? -17.188 -23.938 -7.746 1 98.44 204 ASN A N 1
ATOM 1585 C CA . ASN A 1 204 ? -16.453 -22.828 -7.164 1 98.44 204 ASN A CA 1
ATOM 1586 C C . ASN A 1 204 ? -15.352 -22.328 -8.102 1 98.44 204 ASN A C 1
ATOM 1588 O O . ASN A 1 204 ? -14.359 -23.016 -8.336 1 98.44 204 ASN A O 1
ATOM 1592 N N . LEU A 1 205 ? -15.547 -21.156 -8.703 1 98.81 205 LEU A N 1
ATOM 1593 C CA . LEU A 1 205 ? -14.477 -20.469 -9.414 1 98.81 205 LEU A CA 1
ATOM 1594 C C . LEU A 1 205 ? -13.609 -19.656 -8.445 1 98.81 205 LEU A C 1
ATOM 1596 O O . LEU A 1 205 ? -14.117 -18.781 -7.742 1 98.81 205 LEU A O 1
ATOM 1600 N N . SER A 1 206 ? -12.305 -19.953 -8.508 1 98.44 206 SER A N 1
ATOM 1601 C CA . SER A 1 206 ? -11.461 -19.297 -7.512 1 98.44 206 SER A CA 1
ATOM 1602 C C . SER A 1 206 ? -10.234 -18.672 -8.156 1 98.44 206 SER A C 1
ATOM 1604 O O . SER A 1 206 ? -9.805 -19.094 -9.234 1 98.44 206 SER A O 1
ATOM 1606 N N . CYS A 1 207 ? -9.766 -17.656 -7.625 1 98.31 207 CYS A N 1
ATOM 1607 C CA . CYS A 1 207 ? -8.438 -17.062 -7.785 1 98.31 207 CYS A CA 1
ATOM 1608 C C . CYS A 1 207 ? -7.758 -16.891 -6.434 1 98.31 207 CYS A C 1
ATOM 1610 O O . CYS A 1 207 ? -7.496 -15.758 -6.012 1 98.31 207 CYS A O 1
ATOM 1612 N N . SER A 1 208 ? -7.488 -17.969 -5.785 1 97.44 208 SER A N 1
ATOM 1613 C CA . SER A 1 208 ? -6.977 -18.031 -4.418 1 97.44 208 SER A CA 1
ATOM 1614 C C . SER A 1 208 ? -5.457 -18.125 -4.398 1 97.44 208 SER A C 1
ATOM 1616 O O . SER A 1 208 ? -4.887 -19.094 -4.914 1 97.44 208 SER A O 1
ATOM 1618 N N . PRO A 1 209 ? -4.801 -17.188 -3.805 1 97.06 209 PRO A N 1
ATOM 1619 C CA . PRO A 1 209 ? -3.338 -17.219 -3.789 1 97.06 209 PRO A CA 1
ATOM 1620 C C . PRO A 1 209 ? -2.777 -18.281 -2.855 1 97.06 209 PRO A C 1
ATOM 1622 O O . PRO A 1 209 ? -3.484 -18.766 -1.967 1 97.06 209 PRO A O 1
ATOM 1625 N N . TYR A 1 210 ? -1.556 -18.594 -3.152 1 96.38 210 TYR A N 1
ATOM 1626 C CA . TYR A 1 210 ? -0.804 -19.547 -2.332 1 96.38 210 TYR A CA 1
ATOM 1627 C C . TYR A 1 210 ? -0.267 -18.859 -1.077 1 96.38 210 TYR A C 1
ATOM 1629 O O . TYR A 1 210 ? 0.157 -17.703 -1.121 1 96.38 210 TYR A O 1
ATOM 1637 N N . THR A 1 211 ? -0.293 -19.484 0.049 1 94.75 211 THR A N 1
ATOM 1638 C CA . THR A 1 211 ? 0.542 -19.297 1.229 1 94.75 211 THR A CA 1
ATOM 1639 C C . THR A 1 211 ? 0.967 -20.641 1.814 1 94.75 211 THR A C 1
ATOM 1641 O O . THR A 1 211 ? 0.313 -21.656 1.581 1 94.75 211 THR A O 1
ATOM 1644 N N . PHE A 1 212 ? 2.029 -20.578 2.539 1 94.44 212 PHE A N 1
ATOM 1645 C CA . PHE A 1 212 ? 2.59 -21.812 3.098 1 94.44 212 PHE A CA 1
ATOM 1646 C C . PHE A 1 212 ? 1.54 -22.562 3.904 1 94.44 212 PHE A C 1
ATOM 1648 O O . PHE A 1 212 ? 0.925 -22 4.812 1 94.44 212 PHE A O 1
ATOM 1655 N N . HIS A 1 213 ? 1.104 -23.75 3.529 1 90.38 213 HIS A N 1
ATOM 1656 C CA . HIS A 1 213 ? 0.207 -24.703 4.176 1 90.38 213 HIS A CA 1
ATOM 1657 C C . HIS A 1 213 ? -1.253 -24.312 3.963 1 90.38 213 HIS A C 1
ATOM 1659 O O . HIS A 1 213 ? -2.148 -24.891 4.586 1 90.38 213 HIS A O 1
ATOM 1665 N N . LYS A 1 214 ? -1.495 -23.375 3.086 1 89.31 214 LYS A N 1
ATOM 1666 C CA . LYS A 1 214 ? -2.867 -22.906 2.895 1 89.31 214 LYS A CA 1
ATOM 1667 C C . LYS A 1 214 ? -3.744 -24.016 2.312 1 89.31 214 LYS A C 1
ATOM 1669 O O . LYS A 1 214 ? -4.945 -24.062 2.578 1 89.31 214 LYS A O 1
ATOM 1674 N N . ASN A 1 215 ? -3.197 -24.875 1.494 1 87.12 215 ASN A N 1
ATOM 1675 C CA . ASN A 1 215 ? -3.986 -25.922 0.839 1 87.12 215 ASN A CA 1
ATOM 1676 C C . ASN A 1 215 ? -4.645 -26.844 1.855 1 87.12 215 ASN A C 1
ATOM 1678 O O . ASN A 1 215 ? -5.715 -27.391 1.596 1 87.12 215 ASN A O 1
ATOM 1682 N N . ARG A 1 216 ? -4.051 -26.969 3.008 1 84.94 216 ARG A N 1
ATOM 1683 C CA . ARG A 1 216 ? -4.656 -27.781 4.07 1 84.94 216 ARG A CA 1
ATOM 1684 C C . ARG A 1 216 ? -5.949 -27.141 4.562 1 84.94 216 ARG A C 1
ATOM 1686 O O . ARG A 1 216 ? -6.949 -27.828 4.766 1 84.94 216 ARG A O 1
ATOM 1693 N N . LYS A 1 217 ? -5.879 -25.875 4.684 1 85.31 217 LYS A N 1
ATOM 1694 C CA . LYS A 1 217 ? -7.066 -25.141 5.125 1 85.31 217 LYS A CA 1
ATOM 1695 C C . LYS A 1 217 ? -8.164 -25.188 4.066 1 85.31 217 LYS A C 1
ATOM 1697 O O . LYS A 1 217 ? -9.344 -25.312 4.398 1 85.31 217 LYS A O 1
ATOM 1702 N N . ARG A 1 218 ? -7.809 -25.016 2.814 1 90.56 218 ARG A N 1
ATOM 1703 C CA . ARG A 1 218 ? -8.766 -25.125 1.717 1 90.56 218 ARG A CA 1
ATOM 1704 C C . ARG A 1 218 ? -9.461 -26.469 1.72 1 90.56 218 ARG A C 1
ATOM 1706 O O . ARG A 1 218 ? -10.688 -26.547 1.566 1 90.56 218 ARG A O 1
ATOM 1713 N N . HIS A 1 219 ? -8.648 -27.5 1.934 1 91.38 219 HIS A N 1
ATOM 1714 C CA . HIS A 1 219 ? -9.18 -28.859 1.966 1 91.38 219 HIS A CA 1
ATOM 1715 C C . HIS A 1 219 ? -10.203 -29.016 3.088 1 91.38 219 HIS A C 1
ATOM 1717 O O . HIS A 1 219 ? -11.297 -29.531 2.863 1 91.38 219 HIS A O 1
ATOM 1723 N N . ASP A 1 220 ? -9.852 -28.516 4.242 1 91.69 220 ASP A N 1
ATOM 1724 C CA . ASP A 1 220 ? -10.758 -28.625 5.383 1 91.69 220 ASP A CA 1
ATOM 1725 C C . ASP A 1 220 ? -12.07 -27.891 5.113 1 91.69 220 ASP A C 1
ATOM 1727 O O . ASP A 1 220 ? -13.148 -28.391 5.441 1 91.69 220 ASP A O 1
ATOM 1731 N N . LEU A 1 221 ? -11.93 -26.781 4.543 1 91.88 221 LEU A N 1
ATOM 1732 C CA . LEU A 1 221 ? -13.086 -25.953 4.246 1 91.88 221 LEU A CA 1
ATOM 1733 C C . LEU A 1 221 ? -14.023 -26.656 3.268 1 91.88 221 LEU A C 1
ATOM 1735 O O . LEU A 1 221 ? -15.227 -26.75 3.516 1 91.88 221 LEU A O 1
ATOM 1739 N N . PHE A 1 222 ? -13.539 -27.188 2.172 1 93.19 222 PHE A N 1
ATOM 1740 C CA . PHE A 1 222 ? -14.359 -27.75 1.109 1 93.19 222 PHE A CA 1
ATOM 1741 C C . PHE A 1 222 ? -14.891 -29.125 1.503 1 93.19 222 PHE A C 1
ATOM 1743 O O . PHE A 1 222 ? -16 -29.5 1.117 1 93.19 222 PHE A O 1
ATOM 1750 N N . VAL A 1 223 ? -14.094 -29.828 2.324 1 94 223 VAL A N 1
ATOM 1751 C CA . VAL A 1 223 ? -14.578 -31.078 2.881 1 94 223 VAL A CA 1
ATOM 1752 C C . VAL A 1 223 ? -15.828 -30.828 3.713 1 94 223 VAL A C 1
ATOM 1754 O O . VAL A 1 223 ? -16.859 -31.5 3.52 1 94 223 VAL A O 1
ATOM 1757 N N . ASN A 1 224 ? -15.734 -29.875 4.543 1 93.25 224 ASN A N 1
ATOM 1758 C CA . ASN A 1 224 ? -16.859 -29.547 5.414 1 93.25 224 ASN A CA 1
ATOM 1759 C C . ASN A 1 224 ? -18.062 -29.047 4.613 1 93.25 224 ASN A C 1
ATOM 1761 O O . ASN A 1 224 ? -19.203 -29.391 4.934 1 93.25 224 ASN A O 1
ATOM 1765 N N . GLN A 1 225 ? -17.812 -28.312 3.613 1 93.94 225 GLN A N 1
ATOM 1766 C CA . GLN A 1 225 ? -18.875 -27.734 2.795 1 93.94 225 GLN A CA 1
ATOM 1767 C C . GLN A 1 225 ? -19.609 -28.812 1.996 1 93.94 225 GLN A C 1
ATOM 1769 O O . GLN A 1 225 ? -20.844 -28.844 1.962 1 93.94 225 GLN A O 1
ATOM 1774 N N . SER A 1 226 ? -18.844 -29.656 1.293 1 95.31 226 SER A N 1
ATOM 1775 C CA . SER A 1 226 ? -19.453 -30.734 0.52 1 95.31 226 SER A CA 1
ATOM 1776 C C . SER A 1 226 ? -20.219 -31.703 1.422 1 95.31 226 SER A C 1
ATOM 1778 O O . SER A 1 226 ? -21.328 -32.156 1.08 1 95.31 226 SER A O 1
ATOM 1780 N N . ARG A 1 227 ? -19.656 -31.953 2.572 1 94.75 227 ARG A N 1
ATOM 1781 C CA . ARG A 1 227 ? -20.297 -32.844 3.529 1 94.75 227 ARG A CA 1
ATOM 1782 C C . ARG A 1 227 ? -21.594 -32.25 4.059 1 94.75 227 ARG A C 1
ATOM 1784 O O . ARG A 1 227 ? -22.625 -32.938 4.102 1 94.75 227 ARG A O 1
ATOM 1791 N N . SER A 1 228 ? -21.5 -31.047 4.449 1 94.75 228 SER A N 1
ATOM 1792 C CA . SER A 1 228 ? -22.656 -30.375 5.027 1 94.75 228 SER A CA 1
ATOM 1793 C C . SER A 1 228 ? -23.781 -30.234 4.004 1 94.75 228 SER A C 1
ATOM 1795 O O . SER A 1 228 ? -24.953 -30.406 4.332 1 94.75 228 SER A O 1
ATOM 1797 N N . CYS A 1 229 ? -23.469 -29.938 2.77 1 96.06 229 CYS A N 1
ATOM 1798 C CA . CYS A 1 229 ? -24.453 -29.766 1.713 1 96.06 229 CYS A CA 1
ATOM 1799 C C . CYS A 1 229 ? -24.875 -31.109 1.131 1 96.06 229 CYS A C 1
ATOM 1801 O O . CYS A 1 229 ? -25.906 -31.219 0.465 1 96.06 229 CYS A O 1
ATOM 1803 N N . ALA A 1 230 ? -24.094 -32.125 1.223 1 96.88 230 ALA A N 1
ATOM 1804 C CA . ALA A 1 230 ? -24.344 -33.469 0.746 1 96.88 230 ALA A CA 1
ATOM 1805 C C . ALA A 1 230 ? -24.453 -33.531 -0.775 1 96.88 230 ALA A C 1
ATOM 1807 O O . ALA A 1 230 ? -25.297 -34.219 -1.323 1 96.88 230 ALA A O 1
ATOM 1808 N N . ILE A 1 231 ? -23.766 -32.719 -1.42 1 97.06 231 ILE A N 1
ATOM 1809 C CA . ILE A 1 231 ? -23.625 -32.75 -2.871 1 97.06 231 ILE A CA 1
ATOM 1810 C C . ILE A 1 231 ? -22.156 -32.562 -3.25 1 97.06 231 ILE A C 1
ATOM 1812 O O . ILE A 1 231 ? -21.359 -32.062 -2.445 1 97.06 231 ILE A O 1
ATOM 1816 N N . PRO A 1 232 ? -21.719 -32.969 -4.504 1 98 232 PRO A N 1
ATOM 1817 C CA . PRO A 1 232 ? -20.328 -32.781 -4.91 1 98 232 PRO A CA 1
ATOM 1818 C C . PRO A 1 232 ? -19.938 -31.328 -5.094 1 98 232 PRO A C 1
ATOM 1820 O O . PRO A 1 232 ? -20.812 -30.469 -5.277 1 98 232 PRO A O 1
ATOM 1823 N N . LEU A 1 233 ? -18.672 -31.078 -4.961 1 98.06 233 LEU A N 1
ATOM 1824 C CA . LEU A 1 233 ? -18.109 -29.734 -5.102 1 98.06 233 LEU A CA 1
ATOM 1825 C C . LEU A 1 233 ? -16.875 -29.75 -6.012 1 98.06 233 LEU A C 1
ATOM 1827 O O . LEU A 1 233 ? -16 -30.609 -5.855 1 98.06 233 LEU A O 1
ATOM 1831 N N . VAL A 1 234 ? -16.875 -28.891 -6.988 1 98 234 VAL A N 1
ATOM 1832 C CA . VAL A 1 234 ? -15.742 -28.703 -7.883 1 98 234 VAL A CA 1
ATOM 1833 C C . VAL A 1 234 ? -15.07 -27.359 -7.59 1 98 234 VAL A C 1
ATOM 1835 O O . VAL A 1 234 ? -15.727 -26.312 -7.617 1 98 234 VAL A O 1
ATOM 1838 N N . TYR A 1 235 ? -13.805 -27.406 -7.246 1 98.19 235 TYR A N 1
ATOM 1839 C CA . TYR A 1 235 ? -12.992 -26.219 -6.969 1 98.19 235 TYR A CA 1
ATOM 1840 C C . TYR A 1 235 ? -12.016 -25.953 -8.102 1 98.19 235 TYR A C 1
ATOM 1842 O O . TYR A 1 235 ? -11.109 -26.75 -8.352 1 98.19 235 TYR A O 1
ATOM 1850 N N . CYS A 1 236 ? -12.195 -24.844 -8.844 1 98.75 236 CYS A N 1
ATOM 1851 C CA . CYS A 1 236 ? -11.328 -24.484 -9.961 1 98.75 236 CYS A CA 1
ATOM 1852 C C . CYS A 1 236 ? -10.5 -23.234 -9.641 1 98.75 236 CYS A C 1
ATOM 1854 O O . CYS A 1 236 ? -11.047 -22.141 -9.484 1 98.75 236 CYS A O 1
ATOM 1856 N N . ASN A 1 237 ? -9.188 -23.375 -9.547 1 98.62 237 ASN A N 1
ATOM 1857 C CA . ASN A 1 237 ? -8.258 -22.281 -9.25 1 98.62 237 ASN A CA 1
ATOM 1858 C C . ASN A 1 237 ? -7.242 -22.094 -10.367 1 98.62 237 ASN A C 1
ATOM 1860 O O . ASN A 1 237 ? -7.098 -22.969 -11.234 1 98.62 237 ASN A O 1
ATOM 1864 N N . ASN A 1 238 ? -6.676 -20.938 -10.406 1 98.81 238 ASN A N 1
ATOM 1865 C CA . ASN A 1 238 ? -5.684 -20.656 -11.438 1 98.81 238 ASN A CA 1
ATOM 1866 C C . ASN A 1 238 ? -4.262 -20.875 -10.922 1 98.81 238 ASN A C 1
ATOM 1868 O O . ASN A 1 238 ? -4.051 -21.031 -9.719 1 98.81 238 ASN A O 1
ATOM 1872 N N . VAL A 1 239 ? -3.322 -20.922 -11.852 1 98.62 239 VAL A N 1
ATOM 1873 C CA . VAL A 1 239 ? -1.902 -20.812 -11.539 1 98.62 239 VAL A CA 1
ATOM 1874 C C . VAL A 1 239 ? -1.342 -19.5 -12.094 1 98.62 239 VAL A C 1
ATOM 1876 O O . VAL A 1 239 ? -2.057 -18.75 -12.758 1 98.62 239 VAL A O 1
ATOM 1879 N N . GLY A 1 240 ? -0.039 -19.219 -11.781 1 98.56 240 GLY A N 1
ATOM 1880 C CA . GLY A 1 240 ? 0.597 -17.969 -12.188 1 98.56 240 GLY A CA 1
ATOM 1881 C C . GLY A 1 240 ? 0.963 -17.078 -11.016 1 98.56 240 GLY A C 1
ATOM 1882 O O . GLY A 1 240 ? 1.108 -17.562 -9.891 1 98.56 240 GLY A O 1
ATOM 1883 N N . ILE A 1 241 ? 1.23 -15.766 -11.352 1 98.5 241 ILE A N 1
ATOM 1884 C CA . ILE A 1 241 ? 1.532 -14.781 -10.32 1 98.5 241 ILE A CA 1
ATOM 1885 C C . ILE A 1 241 ? 0.679 -13.531 -10.539 1 98.5 241 ILE A C 1
ATOM 1887 O O . ILE A 1 241 ? 0.27 -13.242 -11.664 1 98.5 241 ILE A O 1
ATOM 1891 N N . GLN A 1 242 ? 0.352 -12.914 -9.516 1 98.31 242 GLN A N 1
ATOM 1892 C CA . GLN A 1 242 ? -0.184 -11.555 -9.508 1 98.31 242 GLN A CA 1
ATOM 1893 C C . GLN A 1 242 ? 0.42 -10.734 -8.367 1 98.31 242 GLN A C 1
ATOM 1895 O O . GLN A 1 242 ? 0.979 -11.297 -7.422 1 98.31 242 GLN A O 1
ATOM 1900 N N . ASN A 1 243 ? 0.437 -9.406 -8.469 1 97.5 243 ASN A N 1
ATOM 1901 C CA . ASN A 1 243 ? 1.116 -8.602 -7.457 1 97.5 243 ASN A CA 1
ATOM 1902 C C . ASN A 1 243 ? 0.367 -7.301 -7.18 1 97.5 243 ASN A C 1
ATOM 1904 O O . ASN A 1 243 ? -0.551 -6.938 -7.918 1 97.5 243 ASN A O 1
ATOM 1908 N N . ASN A 1 244 ? 0.685 -6.695 -6.082 1 96.19 244 ASN A N 1
ATOM 1909 C CA . ASN A 1 244 ? 0.118 -5.395 -5.738 1 96.19 244 ASN A CA 1
ATOM 1910 C C . ASN A 1 244 ? 1.202 -4.332 -5.594 1 96.19 244 ASN A C 1
ATOM 1912 O O . ASN A 1 244 ? 1.08 -3.422 -4.773 1 96.19 244 ASN A O 1
ATOM 1916 N N . GLY A 1 245 ? 2.316 -4.531 -6.34 1 94.25 245 GLY A N 1
ATOM 1917 C CA . GLY A 1 245 ? 3.424 -3.59 -6.309 1 94.25 245 GLY A CA 1
ATOM 1918 C C . GLY A 1 245 ? 4.516 -3.988 -5.336 1 94.25 245 GLY A C 1
ATOM 1919 O O . GLY A 1 245 ? 5.691 -4.031 -5.699 1 94.25 245 GLY A O 1
ATOM 1920 N N . LYS A 1 246 ? 4.117 -4.391 -4.117 1 96.12 246 LYS A N 1
ATOM 1921 C CA . LYS A 1 246 ? 5.086 -4.711 -3.07 1 96.12 246 LYS A CA 1
ATOM 1922 C C . LYS A 1 246 ? 5.133 -6.215 -2.811 1 96.12 246 LYS A C 1
ATOM 1924 O O . LYS A 1 246 ? 6.156 -6.738 -2.359 1 96.12 246 LYS A O 1
ATOM 1929 N N . ASN A 1 247 ? 4.02 -6.879 -3.066 1 97.69 247 ASN A N 1
ATOM 1930 C CA . ASN A 1 247 ? 3.926 -8.32 -2.887 1 97.69 247 ASN A CA 1
ATOM 1931 C C . ASN A 1 247 ? 3.695 -9.039 -4.215 1 97.69 247 ASN A C 1
ATOM 1933 O O . ASN A 1 247 ? 2.828 -8.641 -4.996 1 97.69 247 ASN A O 1
ATOM 1937 N N . VAL A 1 248 ? 4.48 -10.016 -4.398 1 98.06 248 VAL A N 1
ATOM 1938 C CA . VAL A 1 248 ? 4.211 -10.953 -5.488 1 98.06 248 VAL A CA 1
ATOM 1939 C C . VAL A 1 248 ? 3.594 -12.234 -4.93 1 98.06 248 VAL A C 1
ATOM 1941 O O . VAL A 1 248 ? 4.195 -12.898 -4.082 1 98.06 248 VAL A O 1
ATOM 1944 N N . PHE A 1 249 ? 2.41 -12.531 -5.395 1 98.25 249 PHE A N 1
ATOM 1945 C CA . PHE A 1 249 ? 1.701 -13.719 -4.934 1 98.25 249 PHE A CA 1
ATOM 1946 C C . PHE A 1 249 ? 1.712 -14.805 -6.004 1 98.25 249 PHE A C 1
ATOM 1948 O O . PHE A 1 249 ? 1.547 -14.516 -7.191 1 98.25 249 PHE A O 1
ATOM 1955 N N . THR A 1 250 ? 1.939 -16 -5.543 1 98.19 250 THR A N 1
ATOM 1956 C CA . THR A 1 250 ? 1.811 -17.156 -6.434 1 98.19 250 THR A CA 1
ATOM 1957 C C . THR A 1 250 ? 0.445 -17.812 -6.27 1 98.19 250 THR A C 1
ATOM 1959 O O . THR A 1 250 ? -0.165 -17.734 -5.199 1 98.19 250 THR A O 1
ATOM 1962 N N . TYR A 1 251 ? -0.025 -18.328 -7.297 1 98.44 251 TYR A N 1
ATOM 1963 C CA . TYR A 1 251 ? -1.232 -19.141 -7.316 1 98.44 251 TYR A CA 1
ATOM 1964 C C . TYR A 1 251 ? -0.902 -20.594 -7.637 1 98.44 251 TYR A C 1
ATOM 1966 O O . TYR A 1 251 ? -0.327 -20.891 -8.688 1 98.44 251 TYR A O 1
ATOM 1974 N N . ASP A 1 252 ? -1.296 -21.469 -6.73 1 97.5 252 ASP A N 1
ATOM 1975 C CA . ASP A 1 252 ? -0.805 -22.844 -6.797 1 97.5 252 ASP A CA 1
ATOM 1976 C C . ASP A 1 252 ? -1.785 -23.75 -7.547 1 97.5 252 ASP A C 1
ATOM 1978 O O . ASP A 1 252 ? -1.48 -24.906 -7.828 1 97.5 252 ASP A O 1
ATOM 1982 N N . GLY A 1 253 ? -2.887 -23.172 -7.938 1 97.88 253 GLY A N 1
ATOM 1983 C CA . GLY A 1 253 ? -3.898 -24.047 -8.508 1 97.88 253 GLY A CA 1
ATOM 1984 C C . GLY A 1 253 ? -4.461 -25.047 -7.516 1 97.88 253 GLY A C 1
ATOM 1985 O O . GLY A 1 253 ? -5.082 -24.656 -6.523 1 97.88 253 GLY A O 1
ATOM 1986 N N . CYS A 1 254 ? -3.963 -26.234 -7.695 1 96.88 254 CYS A N 1
ATOM 1987 C CA . CYS A 1 254 ? -4.477 -27.312 -6.855 1 96.88 254 CYS A CA 1
ATOM 1988 C C . CYS A 1 254 ? -5.996 -27.406 -6.957 1 96.88 254 CYS A C 1
ATOM 1990 O O . CYS A 1 254 ? -6.688 -27.469 -5.938 1 96.88 254 CYS A O 1
ATOM 1992 N N . SER A 1 255 ? -6.496 -27.203 -8.195 1 98.19 255 SER A N 1
ATOM 1993 C CA . SER A 1 255 ? -7.906 -27.5 -8.438 1 98.19 255 SER A CA 1
ATOM 1994 C C . SER A 1 255 ? -8.258 -28.922 -7.992 1 98.19 255 SER A C 1
ATOM 1996 O O . SER A 1 255 ? -7.434 -29.828 -8.086 1 98.19 255 SER A O 1
ATOM 1998 N N . CYS A 1 256 ? -9.5 -29.062 -7.457 1 97.56 256 CYS A N 1
ATOM 1999 C CA . CYS A 1 256 ? -9.844 -30.375 -6.953 1 97.56 256 CYS A CA 1
ATOM 2000 C C . CYS A 1 256 ? -11.359 -30.578 -6.926 1 97.56 256 CYS A C 1
ATOM 2002 O O . CYS A 1 256 ? -12.109 -29.625 -7.117 1 97.56 256 CYS A O 1
ATOM 2004 N N . MET A 1 257 ? -11.742 -31.844 -6.742 1 97.5 257 MET A N 1
ATOM 2005 C CA . MET A 1 257 ? -13.156 -32.219 -6.699 1 97.5 257 MET A CA 1
ATOM 2006 C C . MET A 1 257 ? -13.453 -33.094 -5.492 1 97.5 257 MET A C 1
ATOM 2008 O O . MET A 1 257 ? -12.648 -33.938 -5.129 1 97.5 257 MET A O 1
ATOM 2012 N N . TYR A 1 258 ? -14.562 -32.812 -4.887 1 97.25 258 TYR A N 1
ATOM 2013 C CA . TYR A 1 258 ? -15.023 -33.531 -3.721 1 97.25 258 TYR A CA 1
ATOM 2014 C C . TYR A 1 258 ? -16.359 -34.219 -4.004 1 97.25 258 TYR A C 1
ATOM 2016 O O . TYR A 1 258 ? -17.219 -33.656 -4.676 1 97.25 258 TYR A O 1
ATOM 2024 N N . ASP A 1 259 ? -16.531 -35.438 -3.438 1 96.75 259 ASP A N 1
ATOM 2025 C CA . ASP A 1 259 ? -17.844 -36.062 -3.531 1 96.75 259 ASP A CA 1
ATOM 2026 C C . ASP A 1 259 ? -18.766 -35.594 -2.414 1 96.75 259 ASP A C 1
ATOM 2028 O O . ASP A 1 259 ? -18.391 -34.719 -1.624 1 96.75 259 ASP A O 1
ATOM 2032 N N . ALA A 1 260 ? -19.984 -36.094 -2.406 1 96.25 260 ALA A N 1
ATOM 2033 C CA . ALA A 1 260 ? -21.016 -35.625 -1.484 1 96.25 260 ALA A CA 1
ATOM 2034 C C . ALA A 1 260 ? -20.656 -35.969 -0.042 1 96.25 260 ALA A C 1
ATOM 2036 O O . ALA A 1 260 ? -21.234 -35.406 0.897 1 96.25 260 ALA A O 1
ATOM 2037 N N . ARG A 1 261 ? -19.719 -36.844 0.18 1 95.31 261 ARG A N 1
ATOM 2038 C CA . ARG A 1 261 ? -19.297 -37.25 1.518 1 95.31 261 ARG A CA 1
ATOM 2039 C C . ARG A 1 261 ? -18.109 -36.406 1.988 1 95.31 261 ARG A C 1
ATOM 2041 O O . ARG A 1 261 ? -17.641 -36.562 3.115 1 95.31 261 ARG A O 1
ATOM 2048 N N . GLY A 1 262 ? -17.625 -35.531 1.092 1 94.81 262 GLY A N 1
ATOM 2049 C CA . GLY A 1 262 ? -16.5 -34.656 1.446 1 94.81 262 GLY A CA 1
ATOM 2050 C C . GLY A 1 262 ? -15.156 -35.312 1.175 1 94.81 262 GLY A C 1
ATOM 2051 O O . GLY A 1 262 ? -14.141 -34.875 1.727 1 94.81 262 GLY A O 1
ATOM 2052 N N . GLU A 1 263 ? -15.109 -36.312 0.41 1 95.19 263 GLU A N 1
ATOM 2053 C CA . GLU A 1 263 ? -13.852 -36.938 0.05 1 95.19 263 GLU A CA 1
ATOM 2054 C C . GLU A 1 263 ? -13.305 -36.406 -1.26 1 95.19 263 GLU A C 1
ATOM 2056 O O . GLU A 1 263 ? -14.023 -36.312 -2.252 1 95.19 263 GLU A O 1
ATOM 2061 N N . MET A 1 264 ? -12.047 -36.062 -1.216 1 96.38 264 MET A N 1
ATOM 2062 C CA . MET A 1 264 ? -11.406 -35.594 -2.447 1 96.38 264 MET A CA 1
ATOM 2063 C C . MET A 1 264 ? -11.203 -36.75 -3.414 1 96.38 264 MET A C 1
ATOM 2065 O O . MET A 1 264 ? -10.555 -37.75 -3.076 1 96.38 264 MET A O 1
ATOM 2069 N N . VAL A 1 265 ? -11.688 -36.625 -4.594 1 96.81 265 VAL A N 1
ATOM 2070 C CA . VAL A 1 265 ? -11.664 -37.75 -5.5 1 96.81 265 VAL A CA 1
ATOM 2071 C C . VAL A 1 265 ? -10.57 -37.562 -6.547 1 96.81 265 VAL A C 1
ATOM 2073 O O . VAL A 1 265 ? -10.125 -38.531 -7.168 1 96.81 265 VAL A O 1
ATOM 2076 N N . THR A 1 266 ? -10.172 -36.344 -6.797 1 97.19 266 THR A N 1
ATOM 2077 C CA . THR A 1 266 ? -9.102 -36.031 -7.738 1 97.19 266 THR A CA 1
ATOM 2078 C C . THR A 1 266 ? -8.602 -34.594 -7.531 1 97.19 266 THR A C 1
ATOM 2080 O O . THR A 1 266 ? -9.289 -33.781 -6.91 1 97.19 266 THR A O 1
ATOM 2083 N N . ASP A 1 267 ? -7.371 -34.281 -7.93 1 97.25 267 ASP A N 1
ATOM 2084 C CA . ASP A 1 267 ? -6.812 -32.938 -7.832 1 97.25 267 ASP A CA 1
ATOM 2085 C C . ASP A 1 267 ? -5.746 -32.719 -8.898 1 97.25 267 ASP A C 1
ATOM 2087 O O . ASP A 1 267 ? -5.234 -33.656 -9.492 1 97.25 267 ASP A O 1
ATOM 2091 N N . SER A 1 268 ? -5.512 -31.469 -9.203 1 97.69 268 SER A N 1
ATOM 2092 C CA . SER A 1 268 ? -4.5 -31.062 -10.172 1 97.69 268 SER A CA 1
ATOM 2093 C C . SER A 1 268 ? -3.154 -30.812 -9.5 1 97.69 268 SER A C 1
ATOM 2095 O O . SER A 1 268 ? -3.1 -30.469 -8.32 1 97.69 268 SER A O 1
ATOM 2097 N N . PRO A 1 269 ? -2.027 -31 -10.242 1 96.44 269 PRO A N 1
ATOM 2098 C CA . PRO A 1 269 ? -0.718 -30.688 -9.672 1 96.44 269 PRO A CA 1
ATOM 2099 C C . PRO A 1 269 ? -0.547 -29.188 -9.398 1 96.44 269 PRO A C 1
ATOM 2101 O O . PRO A 1 269 ? -1.068 -28.359 -10.148 1 96.44 269 PRO A O 1
ATOM 2104 N N . ALA A 1 270 ? 0.246 -28.875 -8.344 1 96.38 270 ALA A N 1
ATOM 2105 C CA . ALA A 1 270 ? 0.533 -27.484 -7.984 1 96.38 270 ALA A CA 1
ATOM 2106 C C . ALA A 1 270 ? 1.435 -26.828 -9.023 1 96.38 270 ALA A C 1
ATOM 2108 O O . ALA A 1 270 ? 2.352 -27.469 -9.547 1 96.38 270 ALA A O 1
ATOM 2109 N N . PHE A 1 271 ? 1.166 -25.547 -9.391 1 97.38 271 PHE A N 1
ATOM 2110 C CA . PHE A 1 271 ? 2.008 -24.641 -10.164 1 97.38 271 PHE A CA 1
ATOM 2111 C C . PHE A 1 271 ? 2.178 -25.156 -11.594 1 97.38 271 PHE A C 1
ATOM 2113 O O . PHE A 1 271 ? 3.25 -25.016 -12.188 1 97.38 271 PHE A O 1
ATOM 2120 N N . GLN A 1 272 ? 1.148 -25.828 -12.055 1 97.19 272 GLN A N 1
ATOM 2121 C CA . GLN A 1 272 ? 1.129 -26.359 -13.414 1 97.19 272 GLN A CA 1
ATOM 2122 C C . GLN A 1 272 ? -0.266 -26.25 -14.023 1 97.19 272 GLN A C 1
ATOM 2124 O O . GLN A 1 272 ? -1.266 -26.5 -13.352 1 97.19 272 GLN A O 1
ATOM 2129 N N . GLU A 1 273 ? -0.323 -25.828 -15.273 1 98.38 273 GLU A N 1
ATOM 2130 C CA . GLU A 1 273 ? -1.612 -25.859 -15.961 1 98.38 273 GLU A CA 1
ATOM 2131 C C . GLU A 1 273 ? -2.117 -27.297 -16.094 1 98.38 273 GLU A C 1
ATOM 2133 O O . GLU A 1 273 ? -1.322 -28.234 -16.141 1 98.38 273 GLU A O 1
ATOM 2138 N N . ASP A 1 274 ? -3.369 -27.406 -16.078 1 98.44 274 ASP A N 1
ATOM 2139 C CA . ASP A 1 274 ? -3.959 -28.75 -16.078 1 98.44 274 ASP A CA 1
ATOM 2140 C C . ASP A 1 274 ? -5.434 -28.688 -16.469 1 98.44 274 ASP A C 1
ATOM 2142 O O . ASP A 1 274 ? -6.094 -27.672 -16.281 1 98.44 274 ASP A O 1
ATOM 2146 N N . LEU A 1 275 ? -5.93 -29.672 -17.203 1 98.56 275 LEU A N 1
ATOM 2147 C CA . LEU A 1 275 ? -7.355 -29.922 -17.391 1 98.56 275 LEU A CA 1
ATOM 2148 C C . LEU A 1 275 ? -7.812 -31.094 -16.531 1 98.56 275 LEU A C 1
ATOM 2150 O O . LEU A 1 275 ? -7.59 -32.25 -16.891 1 98.56 275 LEU A O 1
ATOM 2154 N N . LEU A 1 276 ? -8.438 -30.812 -15.414 1 98.5 276 LEU A N 1
ATOM 2155 C CA . LEU A 1 276 ? -8.898 -31.828 -14.477 1 98.5 276 LEU A CA 1
ATOM 2156 C C . LEU A 1 276 ? -10.297 -32.312 -14.844 1 98.5 276 LEU A C 1
ATOM 2158 O O . LEU A 1 276 ? -11.258 -31.547 -14.789 1 98.5 276 LEU A O 1
ATOM 2162 N N . VAL A 1 277 ? -10.484 -33.594 -15.164 1 97.94 277 VAL A N 1
ATOM 2163 C CA . VAL A 1 277 ? -11.734 -34.125 -15.695 1 97.94 277 VAL A CA 1
ATOM 2164 C C . VAL A 1 277 ? -12.32 -35.156 -14.734 1 97.94 277 VAL A C 1
ATOM 2166 O O . VAL A 1 277 ? -11.586 -35.969 -14.156 1 97.94 277 VAL A O 1
ATOM 2169 N N . SER A 1 278 ? -13.602 -35.094 -14.547 1 97.38 278 SER A N 1
ATOM 2170 C CA . SER A 1 278 ? -14.32 -36.062 -13.75 1 97.38 278 SER A CA 1
ATOM 2171 C C . SER A 1 278 ? -15.656 -36.438 -14.406 1 97.38 278 SER A C 1
ATOM 2173 O O . SER A 1 278 ? -16.141 -35.719 -15.273 1 97.38 278 SER A O 1
ATOM 2175 N N . LEU A 1 279 ? -16.172 -37.625 -13.961 1 97.81 279 LEU A N 1
ATOM 2176 C CA . LEU A 1 279 ? -17.5 -38.062 -14.344 1 97.81 279 LEU A CA 1
ATOM 2177 C C . LEU A 1 279 ? -18.484 -37.875 -13.195 1 97.81 279 LEU A C 1
ATOM 2179 O O . LEU A 1 279 ? -18.281 -38.406 -12.102 1 97.81 279 LEU A O 1
ATOM 2183 N N . TRP A 1 280 ? -19.531 -37.094 -13.469 1 97.62 280 TRP A N 1
ATOM 2184 C CA . TRP A 1 280 ? -20.531 -36.75 -12.469 1 97.62 280 TRP A CA 1
ATOM 2185 C C . TRP A 1 280 ? -21.891 -37.312 -12.867 1 97.62 280 TRP A C 1
ATOM 2187 O O . TRP A 1 280 ? -22.328 -37.188 -14.016 1 97.62 280 TRP A O 1
ATOM 2197 N N . ASN A 1 281 ? -22.516 -38.031 -11.938 1 96.62 281 ASN A N 1
ATOM 2198 C CA . ASN A 1 281 ? -23.891 -38.5 -12.109 1 96.62 281 ASN A CA 1
ATOM 2199 C C . ASN A 1 281 ? -24.875 -37.625 -11.312 1 96.62 281 ASN A C 1
ATOM 2201 O O . ASN A 1 281 ? -24.969 -37.781 -10.094 1 96.62 281 ASN A O 1
ATOM 2205 N N . PRO A 1 282 ? -25.609 -36.781 -12.016 1 94.56 282 PRO A N 1
ATOM 2206 C CA . PRO A 1 282 ? -26.5 -35.875 -11.312 1 94.56 282 PRO A CA 1
ATOM 2207 C C . PRO A 1 282 ? -27.609 -36.594 -10.547 1 94.56 282 PRO A C 1
ATOM 2209 O O . PRO A 1 282 ? -28.188 -36.031 -9.609 1 94.56 282 PRO A O 1
ATOM 2212 N N . ASP A 1 283 ? -27.938 -37.781 -10.875 1 92.31 283 ASP A N 1
ATOM 2213 C CA . ASP A 1 283 ? -29.016 -38.531 -10.227 1 92.31 283 ASP A CA 1
ATOM 2214 C C . ASP A 1 283 ? -28.562 -39.094 -8.883 1 92.31 283 ASP A C 1
ATOM 2216 O O . ASP A 1 283 ? -29.312 -39.031 -7.902 1 92.31 283 ASP A O 1
ATOM 2220 N N . THR A 1 284 ? -27.359 -39.5 -8.898 1 92.31 284 THR A N 1
ATOM 2221 C CA . THR A 1 284 ? -26.875 -40.125 -7.676 1 92.31 284 THR A CA 1
ATOM 2222 C C . THR A 1 284 ? -26.016 -39.156 -6.867 1 92.31 284 THR A C 1
ATOM 2224 O O . THR A 1 284 ? -25.766 -39.375 -5.684 1 92.31 284 THR A O 1
ATOM 2227 N N . GLY A 1 285 ? -25.578 -38.219 -7.547 1 92.38 285 GLY A N 1
ATOM 2228 C CA . GLY A 1 285 ? -24.656 -37.281 -6.902 1 92.38 285 GLY A CA 1
ATOM 2229 C C . GLY A 1 285 ? -23.234 -37.781 -6.887 1 92.38 285 GLY A C 1
ATOM 2230 O O . GLY A 1 285 ? -22.328 -37.125 -6.359 1 92.38 285 GLY A O 1
ATOM 2231 N N . SER A 1 286 ? -22.953 -38.875 -7.453 1 95.44 286 SER A N 1
ATOM 2232 C CA . SER A 1 286 ? -21.609 -39.438 -7.473 1 95.44 286 SER A CA 1
ATOM 2233 C C . SER A 1 286 ? -20.703 -38.688 -8.43 1 95.44 286 SER A C 1
ATOM 2235 O O . SER A 1 286 ? -21.156 -38.156 -9.453 1 95.44 286 SER A O 1
ATOM 2237 N N . ILE A 1 287 ? -19.422 -38.594 -8.055 1 97.12 287 ILE A N 1
ATOM 2238 C CA . ILE A 1 287 ? -18.406 -37.969 -8.906 1 97.12 287 ILE A CA 1
ATOM 2239 C C . ILE A 1 287 ? -17.109 -38.781 -8.82 1 97.12 287 ILE A C 1
ATOM 2241 O O . ILE A 1 287 ? -16.703 -39.188 -7.738 1 97.12 287 ILE A O 1
ATOM 2245 N N . GLN A 1 288 ? -16.562 -39.125 -9.977 1 96.12 288 GLN A N 1
ATOM 2246 C CA . GLN A 1 288 ? -15.352 -39.906 -10.055 1 96.12 288 GLN A CA 1
ATOM 2247 C C . GLN A 1 288 ? -14.289 -39.219 -10.906 1 96.12 288 GLN A C 1
ATOM 2249 O O . GLN A 1 288 ? -14.555 -38.844 -12.047 1 96.12 288 GLN A O 1
ATOM 2254 N N . GLY A 1 289 ? -13.109 -39.156 -10.336 1 95.62 289 GLY A N 1
ATOM 2255 C CA . GLY A 1 289 ? -12.008 -38.562 -11.086 1 95.62 289 GLY A CA 1
ATOM 2256 C C . GLY A 1 289 ? -11.438 -39.469 -12.141 1 95.62 289 GLY A C 1
ATOM 2257 O O . GLY A 1 289 ? -11.43 -40.688 -11.961 1 95.62 289 GLY A O 1
ATOM 2258 N N . GLU A 1 290 ? -10.977 -38.875 -13.172 1 94.06 290 GLU A N 1
ATOM 2259 C CA . GLU A 1 290 ? -10.328 -39.688 -14.203 1 94.06 290 GLU A CA 1
ATOM 2260 C C . GLU A 1 290 ? -8.938 -40.125 -13.766 1 94.06 290 GLU A C 1
ATOM 2262 O O . GLU A 1 290 ? -8.375 -41.062 -14.312 1 94.06 290 GLU A O 1
ATOM 2267 N N . ARG A 1 291 ? -8.383 -39.375 -12.852 1 94.25 291 ARG A N 1
ATOM 2268 C CA . ARG A 1 291 ? -7.07 -39.719 -12.312 1 94.25 291 ARG A CA 1
ATOM 2269 C C . ARG A 1 291 ? -7.062 -39.656 -10.789 1 94.25 291 ARG A C 1
ATOM 2271 O O . ARG A 1 291 ? -7.984 -39.094 -10.188 1 94.25 291 ARG A O 1
ATOM 2278 N N . GLY A 1 292 ? -6 -40.219 -10.156 1 91.5 292 GLY A N 1
ATOM 2279 C CA . GLY A 1 292 ? -5.871 -40.219 -8.711 1 91.5 292 GLY A CA 1
ATOM 2280 C C . GLY A 1 292 ? -5.348 -38.938 -8.141 1 91.5 292 GLY A C 1
ATOM 2281 O O . GLY A 1 292 ? -5.207 -37.938 -8.867 1 91.5 292 GLY A O 1
ATOM 2282 N N . LEU A 1 293 ? -5.105 -38.938 -6.852 1 94.44 293 LEU A N 1
ATOM 2283 C CA . LEU A 1 293 ? -4.672 -37.75 -6.109 1 94.44 293 LEU A CA 1
ATOM 2284 C C . LEU A 1 293 ? -3.176 -37.531 -6.289 1 94.44 293 LEU A C 1
ATOM 2286 O O . LEU A 1 293 ? -2.4 -38.469 -6.395 1 94.44 293 LEU A O 1
ATOM 2290 N N . GLN A 1 294 ? -2.805 -36.281 -6.289 1 93.06 294 GLN A N 1
ATOM 2291 C CA . GLN A 1 294 ? -1.396 -35.906 -6.328 1 93.06 294 GLN A CA 1
ATOM 2292 C C . GLN A 1 294 ? -0.711 -36.188 -4.996 1 93.06 294 GLN A C 1
ATOM 2294 O O . GLN A 1 294 ? -1.342 -36.125 -3.939 1 93.06 294 GLN A O 1
ATOM 2299 N N . GLU A 1 295 ? 0.564 -36.469 -5.062 1 91.31 295 GLU A N 1
ATOM 2300 C CA . GLU A 1 295 ? 1.349 -36.656 -3.848 1 91.31 295 GLU A CA 1
ATOM 2301 C C . GLU A 1 295 ? 1.584 -35.312 -3.125 1 91.31 295 GLU A C 1
ATOM 2303 O O . GLU A 1 295 ? 1.898 -34.312 -3.756 1 91.31 295 GLU A O 1
ATOM 2308 N N . PRO A 1 296 ? 1.416 -35.344 -1.813 1 89.06 296 PRO A N 1
ATOM 2309 C CA . PRO A 1 296 ? 1.681 -34.094 -1.065 1 89.06 296 PRO A CA 1
ATOM 2310 C C . PRO A 1 296 ? 3.145 -33.688 -1.136 1 89.06 296 PRO A C 1
ATOM 2312 O O . PRO A 1 296 ? 4.035 -34.531 -1.235 1 89.06 296 PRO A O 1
ATOM 2315 N N . LEU A 1 297 ? 3.365 -32.469 -0.997 1 89.75 297 LEU A N 1
ATOM 2316 C CA . LEU A 1 297 ? 4.715 -31.906 -0.964 1 89.75 297 LEU A CA 1
ATOM 2317 C C . LEU A 1 297 ? 5.223 -31.797 0.469 1 89.75 297 LEU A C 1
ATOM 2319 O O . LEU A 1 297 ? 4.461 -31.453 1.38 1 89.75 297 LEU A O 1
ATOM 2323 N N . SER A 1 298 ? 6.535 -32.062 0.624 1 91.62 298 SER A N 1
ATOM 2324 C CA . SER A 1 298 ? 7.148 -31.719 1.904 1 91.62 298 SER A CA 1
ATOM 2325 C C . SER A 1 298 ? 7.234 -30.203 2.096 1 91.62 298 SER A C 1
ATOM 2327 O O . SER A 1 298 ? 7.062 -29.438 1.141 1 91.62 298 SER A O 1
ATOM 2329 N N . ASP A 1 299 ? 7.531 -29.812 3.305 1 91.38 299 ASP A N 1
ATOM 2330 C CA . ASP A 1 299 ? 7.629 -28.391 3.605 1 91.38 299 ASP A CA 1
ATOM 2331 C C . ASP A 1 299 ? 8.703 -27.719 2.752 1 91.38 299 ASP A C 1
ATOM 2333 O O . ASP A 1 299 ? 8.461 -26.672 2.143 1 91.38 299 ASP A O 1
ATOM 2337 N N . ALA A 1 300 ? 9.82 -28.328 2.73 1 92.5 300 ALA A N 1
ATOM 2338 C CA . ALA A 1 300 ? 10.93 -27.766 1.974 1 92.5 300 ALA A CA 1
ATOM 2339 C C . ALA A 1 300 ? 10.617 -27.719 0.482 1 92.5 300 ALA A C 1
ATOM 2341 O O . ALA A 1 300 ? 10.977 -26.75 -0.206 1 92.5 300 ALA A O 1
ATOM 2342 N N . GLN A 1 301 ? 9.93 -28.734 -0.004 1 94 301 GLN A N 1
ATOM 2343 C CA . GLN A 1 301 ? 9.531 -28.781 -1.408 1 94 301 GLN A CA 1
ATOM 2344 C C . GLN A 1 301 ? 8.523 -27.688 -1.74 1 94 301 GLN A C 1
ATOM 2346 O O . GLN A 1 301 ? 8.617 -27.062 -2.795 1 94 301 GLN A O 1
ATOM 2351 N N . GLU A 1 302 ? 7.633 -27.578 -0.857 1 94.75 302 GLU A N 1
ATOM 2352 C CA . GLU A 1 302 ? 6.594 -26.562 -1.055 1 94.75 302 GLU A CA 1
ATOM 2353 C C . GLU A 1 302 ? 7.191 -25.156 -1.136 1 94.75 302 GLU A C 1
ATOM 2355 O O . GLU A 1 302 ? 6.848 -24.391 -2.029 1 94.75 302 GLU A O 1
ATOM 2360 N N . ILE A 1 303 ? 8.094 -24.828 -0.216 1 96.19 303 ILE A N 1
ATOM 2361 C CA . ILE A 1 303 ? 8.742 -23.516 -0.191 1 96.19 303 ILE A CA 1
ATOM 2362 C C . ILE A 1 303 ? 9.578 -23.328 -1.458 1 96.19 303 ILE A C 1
ATOM 2364 O O . ILE A 1 303 ? 9.461 -22.312 -2.139 1 96.19 303 ILE A O 1
ATOM 2368 N N . TYR A 1 304 ? 10.336 -24.359 -1.795 1 97.62 304 TYR A N 1
ATOM 2369 C CA . TYR A 1 304 ? 11.211 -24.266 -2.963 1 97.62 304 TYR A CA 1
ATOM 2370 C C . TYR A 1 304 ? 10.391 -24.078 -4.238 1 97.62 304 TYR A C 1
ATOM 2372 O O . TYR A 1 304 ? 10.688 -23.188 -5.043 1 97.62 304 TYR A O 1
ATOM 2380 N N . ARG A 1 305 ? 9.375 -24.859 -4.441 1 96.94 305 ARG A N 1
ATOM 2381 C CA . ARG A 1 305 ? 8.586 -24.812 -5.672 1 96.94 305 ARG A CA 1
ATOM 2382 C C . ARG A 1 305 ? 7.871 -23.469 -5.82 1 96.94 305 ARG A C 1
ATOM 2384 O O . ARG A 1 305 ? 7.809 -22.922 -6.918 1 96.94 305 ARG A O 1
ATOM 2391 N N . SER A 1 306 ? 7.328 -23.016 -4.73 1 97.44 306 SER A N 1
ATOM 2392 C CA . SER A 1 306 ? 6.621 -21.734 -4.785 1 97.44 306 SER A CA 1
ATOM 2393 C C . SER A 1 306 ? 7.566 -20.594 -5.129 1 97.44 306 SER A C 1
ATOM 2395 O O . SER A 1 306 ? 7.246 -19.75 -5.965 1 97.44 306 SER A O 1
ATOM 2397 N N . LEU A 1 307 ? 8.742 -20.562 -4.5 1 97.94 307 LEU A N 1
ATOM 2398 C CA . LEU A 1 307 ? 9.719 -19.516 -4.746 1 97.94 307 LEU A CA 1
ATOM 2399 C C . LEU A 1 307 ? 10.227 -19.562 -6.184 1 97.94 307 LEU A C 1
ATOM 2401 O O . LEU A 1 307 ? 10.312 -18.547 -6.859 1 97.94 307 LEU A O 1
ATOM 2405 N N . ARG A 1 308 ? 10.57 -20.781 -6.586 1 98.06 308 ARG A N 1
ATOM 2406 C CA . ARG A 1 308 ? 11.109 -20.938 -7.93 1 98.06 308 ARG A CA 1
ATOM 2407 C C . ARG A 1 308 ? 10.086 -20.531 -8.984 1 98.06 308 ARG A C 1
ATOM 2409 O O . ARG A 1 308 ? 10.414 -19.812 -9.93 1 98.06 308 ARG A O 1
ATOM 2416 N N . TYR A 1 309 ? 8.859 -21.016 -8.789 1 98.25 309 TYR A N 1
ATOM 2417 C CA . TYR A 1 309 ? 7.77 -20.703 -9.711 1 98.25 309 TYR A CA 1
ATOM 2418 C C . TYR A 1 309 ? 7.508 -19.203 -9.766 1 98.25 309 TYR A C 1
ATOM 2420 O O . TYR A 1 309 ? 7.473 -18.609 -10.844 1 98.25 309 TYR A O 1
ATOM 2428 N N . GLY A 1 310 ? 7.355 -18.578 -8.586 1 98.25 310 GLY A N 1
ATOM 2429 C CA . GLY A 1 310 ? 7.043 -17.156 -8.492 1 98.25 310 GLY A CA 1
ATOM 2430 C C . GLY A 1 310 ? 8.148 -16.266 -9.031 1 98.25 310 GLY A C 1
ATOM 2431 O O . GLY A 1 310 ? 7.887 -15.352 -9.805 1 98.25 310 GLY A O 1
ATOM 2432 N N . ALA A 1 311 ? 9.367 -16.531 -8.641 1 98.06 311 ALA A N 1
ATOM 2433 C CA . ALA A 1 311 ? 10.5 -15.727 -9.078 1 98.06 311 ALA A CA 1
ATOM 2434 C C . ALA A 1 311 ? 10.703 -15.844 -10.586 1 98.06 311 ALA A C 1
ATOM 2436 O O . ALA A 1 311 ? 10.953 -14.836 -11.266 1 98.06 311 ALA A O 1
ATOM 2437 N N . SER A 1 312 ? 10.578 -17.062 -11.109 1 98.06 312 SER A N 1
ATOM 2438 C CA . SER A 1 312 ? 10.75 -17.281 -12.539 1 98.06 312 SER A CA 1
ATOM 2439 C C . SER A 1 312 ? 9.75 -16.453 -13.344 1 98.06 312 SER A C 1
ATOM 2441 O O . SER A 1 312 ? 10.125 -15.75 -14.281 1 98.06 312 SER A O 1
ATOM 2443 N N . LEU A 1 313 ? 8.523 -16.5 -12.953 1 97.81 313 LEU A N 1
ATOM 2444 C CA . LEU A 1 313 ? 7.469 -15.812 -13.688 1 97.81 313 LEU A CA 1
ATOM 2445 C C . LEU A 1 313 ? 7.605 -14.305 -13.531 1 97.81 313 LEU A C 1
ATOM 2447 O O . LEU A 1 313 ? 7.34 -13.547 -14.469 1 97.81 313 LEU A O 1
ATOM 2451 N N . PHE A 1 314 ? 7.938 -13.883 -12.367 1 97.38 314 PHE A N 1
ATOM 2452 C CA . PHE A 1 314 ? 8.055 -12.445 -12.133 1 97.38 314 PHE A CA 1
ATOM 2453 C C . PHE A 1 314 ? 9.188 -11.859 -12.961 1 97.38 314 PHE A C 1
ATOM 2455 O O . PHE A 1 314 ? 9.031 -10.797 -13.57 1 97.38 314 PHE A O 1
ATOM 2462 N N . LEU A 1 315 ? 10.336 -12.531 -12.992 1 96.94 315 LEU A N 1
ATOM 2463 C CA . LEU A 1 315 ? 11.461 -12.086 -13.812 1 96.94 315 LEU A CA 1
ATOM 2464 C C . LEU A 1 315 ? 11.078 -12.062 -15.289 1 96.94 315 LEU A C 1
ATOM 2466 O O . LEU A 1 315 ? 11.422 -11.117 -16 1 96.94 315 LEU A O 1
ATOM 2470 N N . ASP A 1 316 ? 10.383 -13.062 -15.68 1 95.88 316 ASP A N 1
ATOM 2471 C CA . ASP A 1 316 ? 9.93 -13.117 -17.062 1 95.88 316 ASP A CA 1
ATOM 2472 C C . ASP A 1 316 ? 9.023 -11.93 -17.391 1 95.88 316 ASP A C 1
ATOM 2474 O O . ASP A 1 316 ? 9.156 -11.32 -18.453 1 95.88 316 ASP A O 1
ATOM 2478 N N . GLN A 1 317 ? 8.148 -11.672 -16.516 1 94 317 GLN A N 1
ATOM 2479 C CA . GLN A 1 317 ? 7.219 -10.562 -16.703 1 94 317 GLN A CA 1
ATOM 2480 C C . GLN A 1 317 ? 7.969 -9.234 -16.828 1 94 317 GLN A C 1
ATOM 2482 O O . GLN A 1 317 ? 7.551 -8.359 -17.594 1 94 317 GLN A O 1
ATOM 2487 N N . LEU A 1 318 ? 9.062 -9.141 -16.125 1 93.19 318 LEU A N 1
ATOM 2488 C CA . LEU A 1 318 ? 9.828 -7.906 -16.125 1 93.19 318 LEU A CA 1
ATOM 2489 C C . LEU A 1 318 ? 10.836 -7.902 -17.281 1 93.19 318 LEU A C 1
ATOM 2491 O O . LEU A 1 318 ? 11.484 -6.887 -17.531 1 93.19 318 LEU A O 1
ATOM 2495 N N . GLY A 1 319 ? 10.984 -9.008 -17.922 1 93.69 319 GLY A N 1
ATOM 2496 C CA . GLY A 1 319 ? 11.961 -9.125 -19 1 93.69 319 GLY A CA 1
ATOM 2497 C C . GLY A 1 319 ? 13.391 -9.211 -18.5 1 93.69 319 GLY A C 1
ATOM 2498 O O . GLY A 1 319 ? 14.32 -8.836 -19.219 1 93.69 319 GLY A O 1
ATOM 2499 N N . ILE A 1 320 ? 13.555 -9.641 -17.312 1 95.75 320 ILE A N 1
ATOM 2500 C CA . ILE A 1 320 ? 14.891 -9.773 -16.734 1 95.75 320 ILE A CA 1
ATOM 2501 C C . ILE A 1 320 ? 15.398 -11.195 -16.938 1 95.75 320 ILE A C 1
ATOM 2503 O O . ILE A 1 320 ? 14.773 -12.164 -16.5 1 95.75 320 ILE A O 1
ATOM 2507 N N . ARG A 1 321 ? 16.531 -11.305 -17.547 1 97.38 321 ARG A N 1
ATOM 2508 C CA . ARG A 1 321 ? 17.078 -12.617 -17.906 1 97.38 321 ARG A CA 1
ATOM 2509 C C . ARG A 1 321 ? 18.438 -12.844 -17.25 1 97.38 321 ARG A C 1
ATOM 2511 O O . ARG A 1 321 ? 18.984 -13.945 -17.328 1 97.38 321 ARG A O 1
ATOM 2518 N N . LYS A 1 322 ? 18.953 -11.828 -16.641 1 98 322 LYS A N 1
ATOM 2519 C CA . LYS A 1 322 ? 20.234 -11.906 -15.938 1 98 322 LYS A CA 1
ATOM 2520 C C . LYS A 1 322 ? 20.141 -11.32 -14.539 1 98 322 LYS A C 1
ATOM 2522 O O . LYS A 1 322 ? 19.344 -10.406 -14.289 1 98 322 LYS A O 1
ATOM 2527 N N . MET A 1 323 ? 20.969 -11.883 -13.656 1 98.19 323 MET A N 1
ATOM 2528 C CA . MET A 1 323 ? 20.922 -11.43 -12.266 1 98.19 323 MET A CA 1
ATOM 2529 C C . MET A 1 323 ? 22.344 -11.258 -11.711 1 98.19 323 MET A C 1
ATOM 2531 O O . MET A 1 323 ? 23.203 -12.102 -11.938 1 98.19 323 MET A O 1
ATOM 2535 N N . THR A 1 324 ? 22.609 -10.094 -11.117 1 98.5 324 THR A N 1
ATOM 2536 C CA . THR A 1 324 ? 23.828 -9.828 -10.359 1 98.5 324 THR A CA 1
ATOM 2537 C C . THR A 1 324 ? 23.562 -9.977 -8.859 1 98.5 324 THR A C 1
ATOM 2539 O O . THR A 1 324 ? 22.609 -9.422 -8.328 1 98.5 324 THR A O 1
ATOM 2542 N N . ILE A 1 325 ? 24.406 -10.75 -8.141 1 98.31 325 ILE A N 1
ATOM 2543 C CA . ILE A 1 325 ? 24.188 -11.055 -6.73 1 98.31 325 ILE A CA 1
ATOM 2544 C C . ILE A 1 325 ? 25.484 -10.805 -5.949 1 98.31 325 ILE A C 1
ATOM 2546 O O . ILE A 1 325 ? 26.547 -11.32 -6.305 1 98.31 325 ILE A O 1
ATOM 2550 N N . GLY A 1 326 ? 25.344 -9.984 -4.93 1 97.69 326 GLY A N 1
ATOM 2551 C CA . GLY A 1 326 ? 26.453 -9.883 -3.994 1 97.69 326 GLY A CA 1
ATOM 2552 C C . GLY A 1 326 ? 26.609 -11.117 -3.123 1 97.69 326 GLY A C 1
ATOM 2553 O O . GLY A 1 326 ? 25.641 -11.547 -2.473 1 97.69 326 GLY A O 1
ATOM 2554 N N . VAL A 1 327 ? 27.797 -11.68 -3.133 1 96.19 327 VAL A N 1
ATOM 2555 C CA . VAL A 1 327 ? 28.031 -12.867 -2.318 1 96.19 327 VAL A CA 1
ATOM 2556 C C . VAL A 1 327 ? 29.078 -12.562 -1.239 1 96.19 327 VAL A C 1
ATOM 2558 O O . VAL A 1 327 ? 30.156 -12.047 -1.537 1 96.19 327 VAL A O 1
ATOM 2561 N N . SER A 1 328 ? 28.719 -12.828 0.007 1 89.5 328 SER A N 1
ATOM 2562 C CA . SER A 1 328 ? 29.547 -12.484 1.155 1 89.5 328 SER A CA 1
ATOM 2563 C C . SER A 1 328 ? 30.156 -13.734 1.791 1 89.5 328 SER A C 1
ATOM 2565 O O . SER A 1 328 ? 31.047 -13.648 2.637 1 89.5 328 SER A O 1
ATOM 2567 N N . GLY A 1 329 ? 29.656 -14.859 1.47 1 87.31 329 GLY A N 1
ATOM 2568 C CA . GLY A 1 329 ? 30.016 -16.078 2.164 1 87.31 329 GLY A CA 1
ATOM 2569 C C . GLY A 1 329 ? 29.031 -16.453 3.26 1 87.31 329 GLY A C 1
ATOM 2570 O O . GLY A 1 329 ? 29.266 -17.422 4.004 1 87.31 329 GLY A O 1
ATOM 2571 N N . GLY A 1 330 ? 27.969 -15.734 3.342 1 91.62 330 GLY A N 1
ATOM 2572 C CA . GLY A 1 330 ? 26.906 -16.047 4.285 1 91.62 330 GLY A CA 1
ATOM 2573 C C . GLY A 1 330 ? 25.766 -16.828 3.664 1 91.62 330 GLY A C 1
ATOM 2574 O O . GLY A 1 330 ? 25.703 -16.969 2.441 1 91.62 330 GLY A O 1
ATOM 2575 N N . ILE A 1 331 ? 24.875 -17.266 4.512 1 95.56 331 ILE A N 1
ATOM 2576 C CA . ILE A 1 331 ? 23.844 -18.219 4.105 1 95.56 331 ILE A CA 1
ATOM 2577 C C . ILE A 1 331 ? 22.828 -17.531 3.211 1 95.56 331 ILE A C 1
ATOM 2579 O O . ILE A 1 331 ? 22.328 -18.125 2.252 1 95.56 331 ILE A O 1
ATOM 2583 N N . ASP A 1 332 ? 22.5 -16.25 3.463 1 96.31 332 ASP A N 1
ATOM 2584 C CA . ASP A 1 332 ? 21.453 -15.57 2.701 1 96.31 332 ASP A CA 1
ATOM 2585 C C . ASP A 1 332 ? 21.859 -15.398 1.241 1 96.31 332 ASP A C 1
ATOM 2587 O O . ASP A 1 332 ? 21.109 -15.766 0.333 1 96.31 332 ASP A O 1
ATOM 2591 N N . SER A 1 333 ? 23.062 -14.867 1.017 1 96.5 333 SER A N 1
ATOM 2592 C CA . SER A 1 333 ? 23.547 -14.672 -0.347 1 96.5 333 SER A CA 1
ATOM 2593 C C . SER A 1 333 ? 23.781 -16 -1.05 1 96.5 333 SER A C 1
ATOM 2595 O O . SER A 1 333 ? 23.609 -16.109 -2.264 1 96.5 333 SER A O 1
ATOM 2597 N N . ALA A 1 334 ? 24.172 -17.016 -0.277 1 97.44 334 ALA A N 1
ATOM 2598 C CA . ALA A 1 334 ? 24.422 -18.328 -0.852 1 97.44 334 ALA A CA 1
ATOM 2599 C C . ALA A 1 334 ? 23.125 -18.953 -1.383 1 97.44 334 ALA A C 1
ATOM 2601 O O . ALA A 1 334 ? 23.094 -19.469 -2.502 1 97.44 334 ALA A O 1
ATOM 2602 N N . VAL A 1 335 ? 22.125 -18.844 -0.592 1 97.75 335 VAL A N 1
ATOM 2603 C CA . VAL A 1 335 ? 20.828 -19.422 -0.976 1 97.75 335 VAL A CA 1
ATOM 2604 C C . VAL A 1 335 ? 20.266 -18.672 -2.18 1 97.75 335 VAL A C 1
ATOM 2606 O O . VAL A 1 335 ? 19.797 -19.281 -3.139 1 97.75 335 VAL A O 1
ATOM 2609 N N . THR A 1 336 ? 20.375 -17.391 -2.203 1 97.81 336 THR A N 1
ATOM 2610 C CA . THR A 1 336 ? 19.859 -16.594 -3.314 1 97.81 336 THR A CA 1
ATOM 2611 C C . THR A 1 336 ? 20.641 -16.891 -4.594 1 97.81 336 THR A C 1
ATOM 2613 O O . THR A 1 336 ? 20.047 -17.016 -5.668 1 97.81 336 THR A O 1
ATOM 2616 N N . ALA A 1 337 ? 21.922 -17.016 -4.426 1 98.25 337 ALA A N 1
ATOM 2617 C CA . ALA A 1 337 ? 22.766 -17.328 -5.582 1 98.25 337 ALA A CA 1
ATOM 2618 C C . ALA A 1 337 ? 22.375 -18.656 -6.199 1 98.25 337 ALA A C 1
ATOM 2620 O O . ALA A 1 337 ? 22.156 -18.75 -7.41 1 98.25 337 ALA A O 1
ATOM 2621 N N . ALA A 1 338 ? 22.281 -19.641 -5.359 1 98.25 338 ALA A N 1
ATOM 2622 C CA . ALA A 1 338 ? 21.938 -20.984 -5.84 1 98.25 338 ALA A CA 1
ATOM 2623 C C . ALA A 1 338 ? 20.562 -20.969 -6.52 1 98.25 338 ALA A C 1
ATOM 2625 O O . ALA A 1 338 ? 20.375 -21.594 -7.562 1 98.25 338 ALA A O 1
ATOM 2626 N N . PHE A 1 339 ? 19.734 -20.25 -5.973 1 97.38 339 PHE A N 1
ATOM 2627 C CA . PHE A 1 339 ? 18.359 -20.203 -6.477 1 97.38 339 PHE A CA 1
ATOM 2628 C C . PHE A 1 339 ? 18.328 -19.547 -7.855 1 97.38 339 PHE A C 1
ATOM 2630 O O . PHE A 1 339 ? 17.688 -20.078 -8.773 1 97.38 339 PHE A O 1
ATOM 2637 N N . TYR A 1 340 ? 18.922 -18.406 -8.031 1 97.88 340 TYR A N 1
ATOM 2638 C CA . TYR A 1 340 ? 18.875 -17.688 -9.305 1 97.88 340 TYR A CA 1
ATOM 2639 C C . TYR A 1 340 ? 19.641 -18.469 -10.383 1 97.88 340 TYR A C 1
ATOM 2641 O O . TYR A 1 340 ? 19.266 -18.422 -11.555 1 97.88 340 TYR A O 1
ATOM 2649 N N . VAL A 1 341 ? 20.641 -19.203 -9.977 1 98.25 341 VAL A N 1
ATOM 2650 C CA . VAL A 1 341 ? 21.328 -20.078 -10.938 1 98.25 341 VAL A CA 1
ATOM 2651 C C . VAL A 1 341 ? 20.359 -21.172 -11.406 1 98.25 341 VAL A C 1
ATOM 2653 O O . VAL A 1 341 ? 20.344 -21.516 -12.594 1 98.25 341 VAL A O 1
ATOM 2656 N N . ASP A 1 342 ? 19.656 -21.656 -10.477 1 98.25 342 ASP A N 1
ATOM 2657 C CA . ASP A 1 342 ? 18.672 -22.688 -10.828 1 98.25 342 ASP A CA 1
ATOM 2658 C C . ASP A 1 342 ? 17.609 -22.125 -11.781 1 98.25 342 ASP A C 1
ATOM 2660 O O . ASP A 1 342 ? 17.172 -22.828 -12.695 1 98.25 342 ASP A O 1
ATOM 2664 N N . ILE A 1 343 ? 17.188 -20.891 -11.617 1 97.62 343 ILE A N 1
ATOM 2665 C CA . ILE A 1 343 ? 16.109 -20.281 -12.375 1 97.62 343 ILE A CA 1
ATOM 2666 C C . ILE A 1 343 ? 16.609 -19.844 -13.742 1 97.62 343 ILE A C 1
ATOM 2668 O O . ILE A 1 343 ? 15.977 -20.094 -14.766 1 97.62 343 ILE A O 1
ATOM 2672 N N . LEU A 1 344 ? 17.812 -19.203 -13.797 1 97.62 344 LEU A N 1
ATOM 2673 C CA . LEU A 1 344 ? 18.219 -18.484 -14.984 1 97.62 344 LEU A CA 1
ATOM 2674 C C . LEU A 1 344 ? 19.328 -19.234 -15.719 1 97.62 344 LEU A C 1
ATOM 2676 O O . LEU A 1 344 ? 19.609 -18.938 -16.891 1 97.62 344 LEU A O 1
ATOM 2680 N N . GLY A 1 345 ? 19.938 -20.188 -15.102 1 97.31 345 GLY A N 1
ATOM 2681 C CA . GLY A 1 345 ? 21.141 -20.797 -15.633 1 97.31 345 GLY A CA 1
ATOM 2682 C C . GLY A 1 345 ? 22.406 -20.078 -15.203 1 97.31 345 GLY A C 1
ATOM 2683 O O . GLY A 1 345 ? 22.406 -18.859 -15.031 1 97.31 345 GLY A O 1
ATOM 2684 N N . PRO A 1 346 ? 23.5 -20.844 -14.969 1 97.38 346 PRO A N 1
ATOM 2685 C CA . PRO A 1 346 ? 24.734 -20.25 -14.43 1 97.38 346 PRO A CA 1
ATOM 2686 C C . PRO A 1 346 ? 25.297 -19.141 -15.32 1 97.38 346 PRO A C 1
ATOM 2688 O O . PRO A 1 346 ? 25.875 -18.188 -14.82 1 97.38 346 PRO A O 1
ATOM 2691 N N . GLU A 1 347 ? 25.125 -19.172 -16.656 1 94.94 347 GLU A N 1
ATOM 2692 C CA . GLU A 1 347 ? 25.672 -18.188 -17.578 1 94.94 347 GLU A CA 1
ATOM 2693 C C . GLU A 1 347 ? 25 -16.828 -17.438 1 94.94 347 GLU A C 1
ATOM 2695 O O . GLU A 1 347 ? 25.516 -15.812 -17.891 1 94.94 347 GLU A O 1
ATOM 2700 N N . ASN A 1 348 ? 23.859 -16.844 -16.828 1 97.38 348 ASN A N 1
ATOM 2701 C CA . ASN A 1 348 ? 23.062 -15.633 -16.703 1 97.38 348 ASN A CA 1
ATOM 2702 C C . ASN A 1 348 ? 23.141 -15.047 -15.297 1 97.38 348 ASN A C 1
ATOM 2704 O O . ASN A 1 348 ? 22.375 -14.148 -14.953 1 97.38 348 ASN A O 1
ATOM 2708 N N . VAL A 1 349 ? 24.047 -15.57 -14.477 1 98.25 349 VAL A N 1
ATOM 2709 C CA . VAL A 1 349 ? 24.188 -15.102 -13.102 1 98.25 349 VAL A CA 1
ATOM 2710 C C . VAL A 1 349 ? 25.625 -14.617 -12.867 1 98.25 349 VAL A C 1
ATOM 2712 O O . VAL A 1 349 ? 26.578 -15.336 -13.172 1 98.25 349 VAL A O 1
ATOM 2715 N N . LEU A 1 350 ? 25.75 -13.391 -12.375 1 98.56 350 LEU A N 1
ATOM 2716 C CA . LEU A 1 350 ? 27.031 -12.812 -11.992 1 98.56 350 LEU A CA 1
ATOM 2717 C C . LEU A 1 350 ? 27.125 -12.672 -10.477 1 98.56 350 LEU A C 1
ATOM 2719 O O . LEU A 1 350 ? 26.375 -11.914 -9.867 1 98.56 350 LEU A O 1
ATOM 2723 N N . LEU A 1 351 ? 28.031 -13.453 -9.859 1 98.5 351 LEU A N 1
ATOM 2724 C CA . LEU A 1 351 ? 28.297 -13.359 -8.43 1 98.5 351 LEU A CA 1
ATOM 2725 C C . LEU A 1 351 ? 29.453 -12.398 -8.164 1 98.5 351 LEU A C 1
ATOM 2727 O O . LEU A 1 351 ? 30.5 -12.477 -8.82 1 98.5 351 LEU A O 1
ATOM 2731 N N . VAL A 1 352 ? 29.266 -11.469 -7.23 1 98.25 352 VAL A N 1
ATOM 2732 C CA . VAL A 1 352 ? 30.25 -10.43 -6.988 1 98.25 352 VAL A CA 1
ATOM 2733 C C . VAL A 1 352 ? 30.656 -10.43 -5.52 1 98.25 352 VAL A C 1
ATOM 2735 O O . VAL A 1 352 ? 29.812 -10.281 -4.633 1 98.25 352 VAL A O 1
ATOM 2738 N N . ASN A 1 353 ? 31.875 -10.711 -5.238 1 97.38 353 ASN A N 1
ATOM 2739 C CA . ASN A 1 353 ? 32.469 -10.5 -3.92 1 97.38 353 ASN A CA 1
ATOM 2740 C C . ASN A 1 353 ? 33.031 -9.094 -3.781 1 97.38 353 ASN A C 1
ATOM 2742 O O . ASN A 1 353 ? 33.75 -8.609 -4.672 1 97.38 353 ASN A O 1
ATOM 2746 N N . MET A 1 354 ? 32.688 -8.367 -2.703 1 97.06 354 MET A N 1
ATOM 2747 C CA . MET A 1 354 ? 33.031 -6.961 -2.529 1 97.06 354 MET A CA 1
ATOM 2748 C C . MET A 1 354 ? 33.781 -6.738 -1.213 1 97.06 354 MET A C 1
ATOM 2750 O O . MET A 1 354 ? 33.281 -6.012 -0.343 1 97.06 354 MET A O 1
ATOM 2754 N N . PRO A 1 355 ? 34.969 -7.227 -1.111 1 94.5 355 PRO A N 1
ATOM 2755 C CA . PRO A 1 355 ? 35.688 -7.238 0.174 1 94.5 355 PRO A CA 1
ATOM 2756 C C . PRO A 1 355 ? 36.219 -5.859 0.57 1 94.5 355 PRO A C 1
ATOM 2758 O O . PRO A 1 355 ? 36.531 -5.051 -0.298 1 94.5 355 PRO A O 1
ATOM 2761 N N . SER A 1 356 ? 36.156 -5.609 1.812 1 92.88 356 SER A N 1
ATOM 2762 C CA . SER A 1 356 ? 36.906 -4.543 2.482 1 92.88 356 SER A CA 1
ATOM 2763 C C . SER A 1 356 ? 37.969 -5.113 3.396 1 92.88 356 SER A C 1
ATOM 2765 O O . SER A 1 356 ? 38.312 -6.297 3.309 1 92.88 356 SER A O 1
ATOM 2767 N N . GLN A 1 357 ? 38.531 -4.281 4.254 1 86.44 357 GLN A N 1
ATOM 2768 C CA . GLN A 1 357 ? 39.594 -4.727 5.184 1 86.44 357 GLN A CA 1
ATOM 2769 C C . GLN A 1 357 ? 39 -5.637 6.262 1 86.44 357 GLN A C 1
ATOM 2771 O O . GLN A 1 357 ? 39.75 -6.344 6.949 1 86.44 357 GLN A O 1
ATOM 2776 N N . TYR A 1 358 ? 37.719 -5.695 6.34 1 81.56 358 TYR A N 1
ATOM 2777 C CA . TYR A 1 358 ? 37.062 -6.395 7.449 1 81.56 358 TYR A CA 1
ATOM 2778 C C . TYR A 1 358 ? 36.656 -7.809 7.043 1 81.56 358 TYR A C 1
ATOM 2780 O O . TYR A 1 358 ? 36.281 -8.617 7.887 1 81.56 358 TYR A O 1
ATOM 2788 N N . ASN A 1 359 ? 36.781 -8.117 5.727 1 84.31 359 ASN A N 1
ATOM 2789 C CA . ASN A 1 359 ? 36.375 -9.445 5.262 1 84.31 359 ASN A CA 1
ATOM 2790 C C . ASN A 1 359 ? 37.5 -10.461 5.5 1 84.31 359 ASN A C 1
ATOM 2792 O O . ASN A 1 359 ? 38.656 -10.172 5.273 1 84.31 359 ASN A O 1
ATOM 2796 N N . SER A 1 360 ? 37.094 -11.633 5.926 1 80.88 360 SER A N 1
ATOM 2797 C CA . SER A 1 360 ? 38.031 -12.703 6.215 1 80.88 360 SER A CA 1
ATOM 2798 C C . SER A 1 360 ? 38.344 -13.5 4.957 1 80.88 360 SER A C 1
ATOM 2800 O O . SER A 1 360 ? 37.594 -13.5 3.996 1 80.88 360 SER A O 1
ATOM 2802 N N . ASP A 1 361 ? 39.438 -14.156 5.066 1 84.69 361 ASP A N 1
ATOM 2803 C CA . ASP A 1 361 ? 39.812 -15.047 3.973 1 84.69 361 ASP A CA 1
ATOM 2804 C C . ASP A 1 361 ? 38.844 -16.203 3.852 1 84.69 361 ASP A C 1
ATOM 2806 O O . ASP A 1 361 ? 38.562 -16.672 2.748 1 84.69 361 ASP A O 1
ATOM 2810 N N . LEU A 1 362 ? 38.312 -16.516 4.938 1 82.12 362 LEU A N 1
ATOM 2811 C CA . LEU A 1 362 ? 37.375 -17.625 4.961 1 82.12 362 LEU A CA 1
ATOM 2812 C C . LEU A 1 362 ? 36.125 -17.312 4.125 1 82.12 362 LEU A C 1
ATOM 2814 O O . LEU A 1 362 ? 35.781 -18.078 3.238 1 82.12 362 LEU A O 1
ATOM 2818 N N . THR A 1 363 ? 35.562 -16.203 4.355 1 82.69 363 THR A N 1
ATOM 2819 C CA . THR A 1 363 ? 34.312 -15.852 3.656 1 82.69 363 THR A CA 1
ATOM 2820 C C . THR A 1 363 ? 34.594 -15.594 2.178 1 82.69 363 THR A C 1
ATOM 2822 O O . THR A 1 363 ? 33.781 -15.914 1.321 1 82.69 363 THR A O 1
ATOM 2825 N N . LYS A 1 364 ? 35.719 -15.062 1.877 1 87.88 364 LYS A N 1
ATOM 2826 C CA . LYS A 1 364 ? 36.094 -14.836 0.485 1 87.88 364 LYS A CA 1
ATOM 2827 C C . LYS A 1 364 ? 36.25 -16.156 -0.259 1 87.88 364 LYS A C 1
ATOM 2829 O O . LYS A 1 364 ? 35.75 -16.312 -1.376 1 87.88 364 LYS A O 1
ATOM 2834 N N . ASN A 1 365 ? 36.875 -16.969 0.429 1 91.25 365 ASN A N 1
ATOM 2835 C CA . ASN A 1 365 ? 37.094 -18.281 -0.17 1 91.25 365 ASN A CA 1
ATOM 2836 C C . ASN A 1 365 ? 35.781 -19.047 -0.371 1 91.25 365 ASN A C 1
ATOM 2838 O O . ASN A 1 365 ? 35.625 -19.719 -1.384 1 91.25 365 ASN A O 1
ATOM 2842 N N . LEU A 1 366 ? 34.969 -18.938 0.55 1 92.44 366 LEU A N 1
ATOM 2843 C CA . LEU A 1 366 ? 33.688 -19.625 0.463 1 92.44 366 LEU A CA 1
ATOM 2844 C C . LEU A 1 366 ? 32.844 -19.094 -0.705 1 92.44 366 LEU A C 1
ATOM 2846 O O . LEU A 1 366 ? 32.188 -19.859 -1.395 1 92.44 366 LEU A O 1
ATOM 2850 N N . ALA A 1 367 ? 32.906 -17.812 -0.929 1 93.62 367 ALA A N 1
ATOM 2851 C CA . ALA A 1 367 ? 32.219 -17.188 -2.045 1 93.62 367 ALA A CA 1
ATOM 2852 C C . ALA A 1 367 ? 32.719 -17.719 -3.381 1 93.62 367 ALA A C 1
ATOM 2854 O O . ALA A 1 367 ? 31.938 -18.031 -4.277 1 93.62 367 ALA A O 1
ATOM 2855 N N . GLN A 1 368 ? 34 -17.797 -3.465 1 95.56 368 GLN A N 1
ATOM 2856 C CA . GLN A 1 368 ? 34.594 -18.297 -4.695 1 95.56 368 GLN A CA 1
ATOM 2857 C C . GLN A 1 368 ? 34.281 -19.766 -4.918 1 95.56 368 GLN A C 1
ATOM 2859 O O . GLN A 1 368 ? 33.969 -20.172 -6.031 1 95.56 368 GLN A O 1
ATOM 2864 N N . LYS A 1 369 ? 34.406 -20.516 -3.877 1 96.25 369 LYS A N 1
ATOM 2865 C CA . LYS A 1 369 ? 34.062 -21.938 -3.949 1 96.25 369 LYS A CA 1
ATOM 2866 C C . LYS A 1 369 ? 32.625 -22.156 -4.426 1 96.25 369 LYS A C 1
ATOM 2868 O O . LYS A 1 369 ? 32.375 -23.047 -5.223 1 96.25 369 LYS A O 1
ATOM 2873 N N . MET A 1 370 ? 31.812 -21.391 -3.957 1 96.56 370 MET A N 1
ATOM 2874 C CA . MET A 1 370 ? 30.406 -21.484 -4.336 1 96.56 370 MET A CA 1
ATOM 2875 C C . MET A 1 370 ? 30.203 -21.125 -5.805 1 96.56 370 MET A C 1
ATOM 2877 O O . MET A 1 370 ? 29.469 -21.797 -6.52 1 96.56 370 MET A O 1
ATOM 2881 N N . ALA A 1 371 ? 30.844 -20.062 -6.246 1 97.19 371 ALA A N 1
ATOM 2882 C CA . ALA A 1 371 ? 30.75 -19.656 -7.645 1 97.19 371 ALA A CA 1
ATOM 2883 C C . ALA A 1 371 ? 31.234 -20.766 -8.57 1 97.19 371 ALA A C 1
ATOM 2885 O O . ALA A 1 371 ? 30.625 -21.047 -9.602 1 97.19 371 ALA A O 1
ATOM 2886 N N . GLU A 1 372 ? 32.312 -21.375 -8.156 1 97.12 372 GLU A N 1
ATOM 2887 C CA . GLU A 1 372 ? 32.875 -22.484 -8.914 1 97.12 372 GLU A CA 1
ATOM 2888 C C . GLU A 1 372 ? 31.906 -23.672 -8.953 1 97.12 372 GLU A C 1
ATOM 2890 O O . GLU A 1 372 ? 31.641 -24.219 -10.016 1 97.12 372 GLU A O 1
ATOM 2895 N N . ALA A 1 373 ? 31.375 -23.984 -7.812 1 97.44 373 ALA A N 1
ATOM 2896 C CA . ALA A 1 373 ? 30.453 -25.109 -7.711 1 97.44 373 ALA A CA 1
ATOM 2897 C C . ALA A 1 373 ? 29.203 -24.875 -8.539 1 97.44 373 ALA A C 1
ATOM 2899 O O . ALA A 1 373 ? 28.641 -25.812 -9.109 1 97.44 373 ALA A O 1
ATOM 2900 N N . LEU A 1 374 ? 28.766 -23.625 -8.672 1 98.12 374 LEU A N 1
ATOM 2901 C CA . LEU A 1 374 ? 27.547 -23.281 -9.375 1 98.12 374 LEU A CA 1
ATOM 2902 C C . LEU A 1 374 ? 27.812 -23.094 -10.867 1 98.12 374 LEU A C 1
ATOM 2904 O O . LEU A 1 374 ? 26.875 -23.062 -11.672 1 98.12 374 LEU A O 1
ATOM 2908 N N . GLY A 1 375 ? 29.047 -22.906 -11.211 1 97.75 375 GLY A N 1
ATOM 2909 C CA . GLY A 1 375 ? 29.406 -22.641 -12.594 1 97.75 375 GLY A CA 1
ATOM 2910 C C . GLY A 1 375 ? 29.016 -21.25 -13.055 1 97.75 375 GLY A C 1
ATOM 2911 O O . GLY A 1 375 ? 28.781 -21.031 -14.242 1 97.75 375 GLY A O 1
ATOM 2912 N N . ALA A 1 376 ? 28.922 -20.328 -12.188 1 98 376 ALA A N 1
ATOM 2913 C CA . ALA A 1 376 ? 28.469 -18.984 -12.5 1 98 376 ALA A CA 1
ATOM 2914 C C . ALA A 1 376 ? 29.656 -18.062 -12.781 1 98 376 ALA A C 1
ATOM 2916 O O . ALA A 1 376 ? 30.812 -18.438 -12.594 1 98 376 ALA A O 1
ATOM 2917 N N . SER A 1 377 ? 29.328 -16.906 -13.32 1 98.06 377 SER A N 1
ATOM 2918 C CA . SER A 1 377 ? 30.344 -15.867 -13.438 1 98.06 377 SER A CA 1
ATOM 2919 C C . SER A 1 377 ? 30.672 -15.258 -12.078 1 98.06 377 SER A C 1
ATOM 2921 O O . SER A 1 377 ? 29.812 -15.164 -11.211 1 98.06 377 SER A O 1
ATOM 2923 N N . TYR A 1 378 ? 31.953 -14.938 -11.93 1 98.19 378 TYR A N 1
ATOM 2924 C CA . TYR A 1 378 ? 32.438 -14.492 -10.625 1 98.19 378 TYR A CA 1
ATOM 2925 C C . TYR A 1 378 ? 33.406 -13.336 -10.766 1 98.19 378 TYR A C 1
ATOM 2927 O O . TYR A 1 378 ? 34.25 -13.344 -11.656 1 98.19 378 TYR A O 1
ATOM 2935 N N . ALA A 1 379 ? 33.219 -12.328 -9.992 1 97.75 379 ALA A N 1
ATOM 2936 C CA . ALA A 1 379 ? 34.125 -11.18 -9.969 1 97.75 379 ALA A CA 1
ATOM 2937 C C . ALA A 1 379 ? 34.406 -10.734 -8.531 1 97.75 379 ALA A C 1
ATOM 2939 O O . ALA A 1 379 ? 33.562 -10.891 -7.648 1 97.75 379 ALA A O 1
ATOM 2940 N N . ILE A 1 380 ? 35.594 -10.242 -8.297 1 97.06 380 ILE A N 1
ATOM 2941 C CA . ILE A 1 380 ? 35.969 -9.617 -7.031 1 97.06 380 ILE A CA 1
ATOM 2942 C C . ILE A 1 380 ? 36.156 -8.117 -7.242 1 97.06 380 ILE A C 1
ATOM 2944 O O . ILE A 1 380 ? 37.031 -7.703 -8.016 1 97.06 380 ILE A O 1
ATOM 2948 N N . LEU A 1 381 ? 35.375 -7.379 -6.629 1 97.06 381 LEU A N 1
ATOM 2949 C CA . LEU A 1 381 ? 35.469 -5.922 -6.699 1 97.06 381 LEU A CA 1
ATOM 2950 C C . LEU A 1 381 ? 35.688 -5.324 -5.312 1 97.06 381 LEU A C 1
ATOM 2952 O O . LEU A 1 381 ? 34.719 -5.016 -4.621 1 97.06 381 LEU A O 1
ATOM 2956 N N . PRO A 1 382 ? 36.906 -5.094 -4.926 1 96.38 382 PRO A N 1
ATOM 2957 C CA . PRO A 1 382 ? 37.156 -4.52 -3.6 1 96.38 382 PRO A CA 1
ATOM 2958 C C . PRO A 1 382 ? 36.594 -3.107 -3.459 1 96.38 382 PRO A C 1
ATOM 2960 O O . PRO A 1 382 ? 36.656 -2.312 -4.402 1 96.38 382 PRO A O 1
ATOM 2963 N N . ILE A 1 383 ? 36.062 -2.83 -2.309 1 96.75 383 ILE A N 1
ATOM 2964 C CA . ILE A 1 383 ? 35.406 -1.545 -2.131 1 96.75 383 ILE A CA 1
ATOM 2965 C C . ILE A 1 383 ? 36.281 -0.61 -1.315 1 96.75 383 ILE A C 1
ATOM 2967 O O . ILE A 1 383 ? 36.031 0.588 -1.214 1 96.75 383 ILE A O 1
ATOM 2971 N N . GLN A 1 384 ? 37.406 -1.051 -0.765 1 96.12 384 GLN A N 1
ATOM 2972 C CA . GLN A 1 384 ? 38.156 -0.355 0.269 1 96.12 384 GLN A CA 1
ATOM 2973 C C . GLN A 1 384 ? 38.625 1.012 -0.219 1 96.12 384 GLN A C 1
ATOM 2975 O O . GLN A 1 384 ? 38.531 2.006 0.502 1 96.12 384 GLN A O 1
ATOM 2980 N N . GLU A 1 385 ? 39.156 1.115 -1.381 1 96.06 385 GLU A N 1
ATOM 2981 C CA . GLU A 1 385 ? 39.719 2.363 -1.895 1 96.06 385 GLU A CA 1
ATOM 2982 C C . GLU A 1 385 ? 38.656 3.461 -1.945 1 96.06 385 GLU A C 1
ATOM 2984 O O . GLU A 1 385 ? 38.906 4.594 -1.528 1 96.06 385 GLU A O 1
ATOM 2989 N N . VAL A 1 386 ? 37.531 3.139 -2.502 1 96.94 386 VAL A N 1
ATOM 2990 C CA . VAL A 1 386 ? 36.469 4.125 -2.641 1 96.94 386 VAL A CA 1
ATOM 2991 C C . VAL A 1 386 ? 35.906 4.484 -1.263 1 96.94 386 VAL A C 1
ATOM 2993 O O . VAL A 1 386 ? 35.594 5.641 -1.005 1 96.94 386 VAL A O 1
ATOM 2996 N N . VAL A 1 387 ? 35.812 3.498 -0.383 1 96.94 387 VAL A N 1
ATOM 2997 C CA . VAL A 1 387 ? 35.375 3.742 0.984 1 96.94 387 VAL A CA 1
ATOM 2998 C C . VAL A 1 387 ? 36.312 4.723 1.672 1 96.94 387 VAL A C 1
ATOM 3000 O O . VAL A 1 387 ? 35.875 5.688 2.301 1 96.94 387 VAL A O 1
ATOM 3003 N N . ASP A 1 388 ? 37.594 4.465 1.508 1 96.81 388 ASP A N 1
ATOM 3004 C CA . ASP A 1 388 ? 38.625 5.344 2.1 1 96.81 388 ASP A CA 1
ATOM 3005 C C . ASP A 1 388 ? 38.5 6.758 1.533 1 96.81 388 ASP A C 1
ATOM 3007 O O . ASP A 1 388 ? 38.594 7.738 2.273 1 96.81 388 ASP A O 1
ATOM 3011 N N . LYS A 1 389 ? 38.344 6.832 0.286 1 96.5 389 LYS A N 1
ATOM 3012 C CA . LYS A 1 389 ? 38.188 8.133 -0.361 1 96.5 389 LYS A CA 1
ATOM 3013 C C . LYS A 1 389 ? 36.969 8.867 0.152 1 96.5 389 LYS A C 1
ATOM 3015 O O . LYS A 1 389 ? 37 10.078 0.353 1 96.5 389 LYS A O 1
ATOM 3020 N N . THR A 1 390 ? 35.906 8.195 0.292 1 97.62 390 THR A N 1
ATOM 3021 C CA . THR A 1 390 ? 34.656 8.781 0.79 1 97.62 390 THR A CA 1
ATOM 3022 C C . THR A 1 390 ? 34.844 9.305 2.211 1 97.62 390 THR A C 1
ATOM 3024 O O . THR A 1 390 ? 34.438 10.43 2.518 1 97.62 390 THR A O 1
ATOM 3027 N N . ILE A 1 391 ? 35.438 8.477 3.035 1 97.12 391 ILE A N 1
ATOM 3028 C CA . ILE A 1 391 ? 35.688 8.859 4.422 1 97.12 391 ILE A CA 1
ATOM 3029 C C . ILE A 1 391 ? 36.562 10.109 4.465 1 97.12 391 ILE A C 1
ATOM 3031 O O . ILE A 1 391 ? 36.281 11.055 5.203 1 97.12 391 ILE A O 1
ATOM 3035 N N . LEU A 1 392 ? 37.594 10.109 3.664 1 96.88 392 LEU A N 1
ATOM 3036 C CA . LEU A 1 392 ? 38.5 11.25 3.6 1 96.88 392 LEU A CA 1
ATOM 3037 C C . LEU A 1 392 ? 37.75 12.492 3.096 1 96.88 392 LEU A C 1
ATOM 3039 O O . LEU A 1 392 ? 37.906 13.578 3.646 1 96.88 392 LEU A O 1
ATOM 3043 N N . GLN A 1 393 ? 37.031 12.383 2.072 1 97.06 393 GLN A N 1
ATOM 3044 C CA . GLN A 1 393 ? 36.312 13.5 1.488 1 97.06 393 GLN A CA 1
ATOM 3045 C C . GLN A 1 393 ? 35.312 14.102 2.494 1 97.06 393 GLN A C 1
ATOM 3047 O O . GLN A 1 393 ? 35.219 15.328 2.605 1 97.06 393 GLN A O 1
ATOM 3052 N N . PHE A 1 394 ? 34.594 13.289 3.186 1 97.44 394 PHE A N 1
ATOM 3053 C CA . PHE A 1 394 ? 33.625 13.758 4.164 1 97.44 394 PHE A CA 1
ATOM 3054 C C . PHE A 1 394 ? 34.312 14.5 5.301 1 97.44 394 PHE A C 1
ATOM 3056 O O . PHE A 1 394 ? 33.844 15.531 5.758 1 97.44 394 PHE A O 1
ATOM 3063 N N . SER A 1 395 ? 35.438 14 5.707 1 95.88 395 SER A N 1
ATOM 3064 C CA . SER A 1 395 ? 36.125 14.555 6.867 1 95.88 395 SER A CA 1
ATOM 3065 C C . SER A 1 395 ? 36.906 15.812 6.496 1 95.88 395 SER A C 1
ATOM 3067 O O . SER A 1 395 ? 37.188 16.656 7.355 1 95.88 395 SER A O 1
ATOM 3069 N N . SER A 1 396 ? 37.281 15.961 5.234 1 96.19 396 SER A N 1
ATOM 3070 C CA . SER A 1 396 ? 38.188 17.047 4.852 1 96.19 396 SER A CA 1
ATOM 3071 C C . SER A 1 396 ? 37.438 18.172 4.164 1 96.19 396 SER A C 1
ATOM 3073 O O . SER A 1 396 ? 38 19.25 3.932 1 96.19 396 SER A O 1
ATOM 3075 N N . THR A 1 397 ? 36.281 17.984 3.801 1 96.25 397 THR A N 1
ATOM 3076 C CA . THR A 1 397 ? 35.5 19 3.094 1 96.25 397 THR A CA 1
ATOM 3077 C C . THR A 1 397 ? 35.094 20.125 4.047 1 96.25 397 THR A C 1
ATOM 3079 O O . THR A 1 397 ? 34.5 19.859 5.098 1 96.25 397 THR A O 1
ATOM 3082 N N . ASP A 1 398 ? 35.375 21.312 3.621 1 96.44 398 ASP A N 1
ATOM 3083 C CA . ASP A 1 398 ? 34.938 22.484 4.383 1 96.44 398 ASP A CA 1
ATOM 3084 C C . ASP A 1 398 ? 33.438 22.766 4.145 1 96.44 398 ASP A C 1
ATOM 3086 O O . ASP A 1 398 ? 33 22.766 3.002 1 96.44 398 ASP A O 1
ATOM 3090 N N . ILE A 1 399 ? 32.75 22.906 5.172 1 97.75 399 ILE A N 1
ATOM 3091 C CA . ILE A 1 399 ? 31.359 23.359 5.117 1 97.75 399 ILE A CA 1
ATOM 3092 C C . ILE A 1 399 ? 31.25 24.781 5.641 1 97.75 399 ILE A C 1
ATOM 3094 O O . ILE A 1 399 ? 31.641 25.062 6.777 1 97.75 399 ILE A O 1
ATOM 3098 N N . HIS A 1 400 ? 30.797 25.672 4.781 1 97.56 400 HIS A N 1
ATOM 3099 C CA . HIS A 1 400 ? 30.688 27.078 5.164 1 97.56 400 HIS A CA 1
ATOM 3100 C C . HIS A 1 400 ? 29.281 27.391 5.656 1 97.56 400 HIS A C 1
ATOM 3102 O O . HIS A 1 400 ? 28.297 27.188 4.938 1 97.56 400 HIS A O 1
ATOM 3108 N N . ASN A 1 401 ? 29.188 27.859 6.836 1 96.56 401 ASN A N 1
ATOM 3109 C CA . ASN A 1 401 ? 27.906 28.328 7.383 1 96.56 401 ASN A CA 1
ATOM 3110 C C . ASN A 1 401 ? 27.672 29.797 7.082 1 96.56 401 ASN A C 1
ATOM 3112 O O . ASN A 1 401 ? 28.281 30.672 7.715 1 96.56 401 ASN A O 1
ATOM 3116 N N . TYR A 1 402 ? 26.766 30.094 6.25 1 95.5 402 TYR A N 1
ATOM 3117 C CA . TYR A 1 402 ? 26.562 31.453 5.801 1 95.5 402 TYR A CA 1
ATOM 3118 C C . TYR A 1 402 ? 25.844 32.281 6.867 1 95.5 402 TYR A C 1
ATOM 3120 O O . TYR A 1 402 ? 25.875 33.5 6.832 1 95.5 402 TYR A O 1
ATOM 3128 N N . ALA A 1 403 ? 25.219 31.656 7.809 1 90.81 403 ALA A N 1
ATOM 3129 C CA . ALA A 1 403 ? 24.562 32.375 8.898 1 90.81 403 ALA A CA 1
ATOM 3130 C C . ALA A 1 403 ? 25.609 32.969 9.867 1 90.81 403 ALA A C 1
ATOM 3132 O O . ALA A 1 403 ? 25.484 34.094 10.328 1 90.81 403 ALA A O 1
ATOM 3133 N N . THR A 1 404 ? 26.625 32.156 10.172 1 92.31 404 THR A N 1
ATOM 3134 C CA . THR A 1 404 ? 27.625 32.562 11.156 1 92.31 404 THR A CA 1
ATOM 3135 C C . THR A 1 404 ? 28.906 33.062 10.461 1 92.31 404 THR A C 1
ATOM 3137 O O . THR A 1 404 ? 29.719 33.75 11.07 1 92.31 404 THR A O 1
ATOM 3140 N N . GLY A 1 405 ? 29.094 32.625 9.289 1 93.31 405 GLY A N 1
ATOM 3141 C CA . GLY A 1 405 ? 30.297 32.969 8.562 1 93.31 405 GLY A CA 1
ATOM 3142 C C . GLY A 1 405 ? 31.453 32.031 8.859 1 93.31 405 GLY A C 1
ATOM 3143 O O . GLY A 1 405 ? 32.562 32.219 8.359 1 93.31 405 GLY A O 1
ATOM 3144 N N . ASN A 1 406 ? 31.188 30.969 9.594 1 95.06 406 ASN A N 1
ATOM 3145 C CA . ASN A 1 406 ? 32.25 30.047 10 1 95.06 406 ASN A CA 1
ATOM 3146 C C . ASN A 1 406 ? 32.219 28.766 9.164 1 95.06 406 ASN A C 1
ATOM 3148 O O . ASN A 1 406 ? 31.188 28.391 8.617 1 95.06 406 ASN A O 1
ATOM 3152 N N . ASP A 1 407 ? 33.406 28.188 9.094 1 96.62 407 ASP A N 1
ATOM 3153 C CA . ASP A 1 407 ? 33.562 26.891 8.461 1 96.62 407 ASP A CA 1
ATOM 3154 C C . ASP A 1 407 ? 33.688 25.781 9.5 1 96.62 407 ASP A C 1
ATOM 3156 O O . ASP A 1 407 ? 34.125 26.016 10.625 1 96.62 407 ASP A O 1
ATOM 3160 N N . PHE A 1 408 ? 33.156 24.672 9.164 1 96.19 408 PHE A N 1
ATOM 3161 C CA . PHE A 1 408 ? 33.312 23.516 10.031 1 96.19 408 PHE A CA 1
ATOM 3162 C C . PHE A 1 408 ? 33.469 22.234 9.211 1 96.19 408 PHE A C 1
ATOM 3164 O O . PHE A 1 408 ? 33.25 22.25 7.988 1 96.19 408 PHE A O 1
ATOM 3171 N N . HIS A 1 409 ? 33.875 21.125 9.867 1 96.31 409 HIS A N 1
ATOM 3172 C CA . HIS A 1 409 ? 34.031 19.797 9.281 1 96.31 409 HIS A CA 1
ATOM 3173 C C . HIS A 1 409 ? 33.156 18.781 10 1 96.31 409 HIS A C 1
ATOM 3175 O O . HIS A 1 409 ? 32.812 18.969 11.172 1 96.31 409 HIS A O 1
ATOM 3181 N N . LEU A 1 410 ? 32.781 17.812 9.281 1 96.19 410 LEU A N 1
ATOM 3182 C CA . LEU A 1 410 ? 32.094 16.688 9.898 1 96.19 410 LEU A CA 1
ATOM 3183 C C . LEU A 1 410 ? 33.062 15.547 10.203 1 96.19 410 LEU A C 1
ATOM 3185 O O . LEU A 1 410 ? 34.062 15.375 9.516 1 96.19 410 LEU A O 1
ATOM 3189 N N . LYS A 1 411 ? 32.688 14.805 11.234 1 94.88 411 LYS A N 1
ATOM 3190 C CA . LYS A 1 411 ? 33.469 13.641 11.617 1 94.88 411 LYS A CA 1
ATOM 3191 C C . LYS A 1 411 ? 32.75 12.344 11.273 1 94.88 411 LYS A C 1
ATOM 3193 O O . LYS A 1 411 ? 31.578 12.172 11.602 1 94.88 411 LYS A O 1
ATOM 3198 N N . VAL A 1 412 ? 33.5 11.469 10.688 1 96.19 412 VAL A N 1
ATOM 3199 C CA . VAL A 1 412 ? 32.906 10.188 10.328 1 96.19 412 VAL A CA 1
ATOM 3200 C C . VAL A 1 412 ? 32.938 9.25 11.531 1 96.19 412 VAL A C 1
ATOM 3202 O O . VAL A 1 412 ? 34 8.914 12.047 1 96.19 412 VAL A O 1
ATOM 3205 N N . THR A 1 413 ? 31.766 8.773 11.977 1 93.56 413 THR A N 1
ATOM 3206 C CA . THR A 1 413 ? 31.656 7.828 13.078 1 93.56 413 THR A CA 1
ATOM 3207 C C . THR A 1 413 ? 31.828 6.395 12.594 1 93.56 413 THR A C 1
ATOM 3209 O O . THR A 1 413 ? 31.703 6.121 11.391 1 93.56 413 THR A O 1
ATOM 3212 N N . PRO A 1 414 ? 32.125 5.477 13.539 1 90.25 414 PRO A N 1
ATOM 3213 C CA . PRO A 1 414 ? 32.188 4.07 13.148 1 90.25 414 PRO A CA 1
ATOM 3214 C C . PRO A 1 414 ? 30.906 3.564 12.5 1 90.25 414 PRO A C 1
ATOM 3216 O O . PRO A 1 414 ? 30.953 2.822 11.516 1 90.25 414 PRO A O 1
ATOM 3219 N N . PHE A 1 415 ? 29.828 3.975 13 1 90.44 415 PHE A N 1
ATOM 3220 C CA . PHE A 1 415 ? 28.531 3.561 12.469 1 90.44 415 PHE A CA 1
ATOM 3221 C C . PHE A 1 415 ? 28.344 4.09 11.055 1 90.44 415 PHE A C 1
ATOM 3223 O O . PHE A 1 415 ? 27.859 3.373 10.172 1 90.44 415 PHE A O 1
ATOM 3230 N N . ALA A 1 416 ? 28.703 5.309 10.883 1 93.56 416 ALA A N 1
ATOM 3231 C CA . ALA A 1 416 ? 28.609 5.891 9.547 1 93.56 416 ALA A CA 1
ATOM 3232 C C . ALA A 1 416 ? 29.531 5.164 8.57 1 93.56 416 ALA A C 1
ATOM 3234 O O . ALA A 1 416 ? 29.172 4.984 7.398 1 93.56 416 ALA A O 1
ATOM 3235 N N . ALA A 1 417 ? 30.672 4.789 9.039 1 94.69 417 ALA A N 1
ATOM 3236 C CA . ALA A 1 417 ? 31.625 4.07 8.188 1 94.69 417 ALA A CA 1
ATOM 3237 C C . ALA A 1 417 ? 31.047 2.736 7.727 1 94.69 417 ALA A C 1
ATOM 3239 O O . ALA A 1 417 ? 31.266 2.314 6.594 1 94.69 417 ALA A O 1
ATOM 3240 N N . GLU A 1 418 ? 30.359 2.066 8.617 1 93.88 418 GLU A N 1
ATOM 3241 C CA . GLU A 1 418 ? 29.672 0.824 8.25 1 93.88 418 GLU A CA 1
ATOM 3242 C C . GLU A 1 418 ? 28.641 1.059 7.156 1 93.88 418 GLU A C 1
ATOM 3244 O O . GLU A 1 418 ? 28.578 0.296 6.188 1 93.88 418 GLU A O 1
ATOM 3249 N N . ASN A 1 419 ? 27.891 2.092 7.285 1 94.94 419 ASN A N 1
ATOM 3250 C CA . ASN A 1 419 ? 26.859 2.41 6.305 1 94.94 419 ASN A CA 1
ATOM 3251 C C . ASN A 1 419 ? 27.453 2.805 4.961 1 94.94 419 ASN A C 1
ATOM 3253 O O . ASN A 1 419 ? 26.891 2.508 3.908 1 94.94 419 ASN A O 1
ATOM 3257 N N . ILE A 1 420 ? 28.594 3.502 5.023 1 96.75 420 ILE A N 1
ATOM 3258 C CA . ILE A 1 420 ? 29.297 3.887 3.809 1 96.75 420 ILE A CA 1
ATOM 3259 C C . ILE A 1 420 ? 29.688 2.639 3.02 1 96.75 420 ILE A C 1
ATOM 3261 O O . ILE A 1 420 ? 29.516 2.59 1.8 1 96.75 420 ILE A O 1
ATOM 3265 N N . GLN A 1 421 ? 30.172 1.63 3.729 1 96.56 421 GLN A N 1
ATOM 3266 C CA . GLN A 1 421 ? 30.547 0.377 3.084 1 96.56 421 GLN A CA 1
ATOM 3267 C C . GLN A 1 421 ? 29.344 -0.299 2.439 1 96.56 421 GLN A C 1
ATOM 3269 O O . GLN A 1 421 ? 29.422 -0.743 1.291 1 96.56 421 GLN A O 1
ATOM 3274 N N . ALA A 1 422 ? 28.25 -0.375 3.176 1 96.19 422 ALA A N 1
ATOM 3275 C CA . ALA A 1 422 ? 27.047 -1.026 2.68 1 96.19 422 ALA A CA 1
ATOM 3276 C C . ALA A 1 422 ? 26.531 -0.337 1.421 1 96.19 422 ALA A C 1
ATOM 3278 O O . ALA A 1 422 ? 26.156 -1.001 0.45 1 96.19 422 ALA A O 1
ATOM 3279 N N . ARG A 1 423 ? 26.516 0.968 1.405 1 97.44 423 ARG A N 1
ATOM 3280 C CA . ARG A 1 423 ? 26.016 1.724 0.259 1 97.44 423 ARG A CA 1
ATOM 3281 C C . ARG A 1 423 ? 26.953 1.577 -0.937 1 97.44 423 ARG A C 1
ATOM 3283 O O . ARG A 1 423 ? 26.5 1.549 -2.084 1 97.44 423 ARG A O 1
ATOM 3290 N N . ASP A 1 424 ? 28.25 1.528 -0.627 1 97.94 424 ASP A N 1
ATOM 3291 C CA . ASP A 1 424 ? 29.203 1.299 -1.71 1 97.94 424 ASP A CA 1
ATOM 3292 C C . ASP A 1 424 ? 28.953 -0.052 -2.379 1 97.94 424 ASP A C 1
ATOM 3294 O O . ASP A 1 424 ? 28.969 -0.155 -3.607 1 97.94 424 ASP A O 1
ATOM 3298 N N . ARG A 1 425 ? 28.703 -1.038 -1.624 1 97.56 425 ARG A N 1
ATOM 3299 C CA . ARG A 1 425 ? 28.438 -2.373 -2.15 1 97.56 425 ARG A CA 1
ATOM 3300 C C . ARG A 1 425 ? 27.141 -2.408 -2.945 1 97.56 425 ARG A C 1
ATOM 3302 O O . ARG A 1 425 ? 27.094 -2.934 -4.059 1 97.56 425 ARG A O 1
ATOM 3309 N N . GLY A 1 426 ? 26.078 -1.818 -2.391 1 96.69 426 GLY A N 1
ATOM 3310 C CA . GLY A 1 426 ? 24.766 -1.91 -2.986 1 96.69 426 GLY A CA 1
ATOM 3311 C C . GLY A 1 426 ? 24.562 -0.958 -4.148 1 96.69 426 GLY A C 1
ATOM 3312 O O . GLY A 1 426 ? 24.438 -1.391 -5.297 1 96.69 426 GLY A O 1
ATOM 3313 N N . ALA A 1 427 ? 24.594 0.314 -3.895 1 97.06 427 ALA A N 1
ATOM 3314 C CA . ALA A 1 427 ? 24.219 1.337 -4.871 1 97.06 427 ALA A CA 1
ATOM 3315 C C . ALA A 1 427 ? 25.312 1.521 -5.914 1 97.06 427 ALA A C 1
ATOM 3317 O O . ALA A 1 427 ? 25.031 1.727 -7.098 1 97.06 427 ALA A O 1
ATOM 3318 N N . ARG A 1 428 ? 26.578 1.468 -5.504 1 97.62 428 ARG A N 1
ATOM 3319 C CA . ARG A 1 428 ? 27.656 1.707 -6.453 1 97.62 428 ARG A CA 1
ATOM 3320 C C . ARG A 1 428 ? 27.969 0.447 -7.254 1 97.62 428 ARG A C 1
ATOM 3322 O O . ARG A 1 428 ? 27.812 0.426 -8.477 1 97.62 428 ARG A O 1
ATOM 3329 N N . VAL A 1 429 ? 28.266 -0.639 -6.543 1 97.94 429 VAL A N 1
ATOM 3330 C CA . VAL A 1 429 ? 28.844 -1.794 -7.215 1 97.94 429 VAL A CA 1
ATOM 3331 C C . VAL A 1 429 ? 27.75 -2.666 -7.805 1 97.94 429 VAL A C 1
ATOM 3333 O O . VAL A 1 429 ? 27.672 -2.854 -9.023 1 97.94 429 VAL A O 1
ATOM 3336 N N . LEU A 1 430 ? 26.859 -3.176 -7.016 1 97.94 430 LEU A N 1
ATOM 3337 C CA . LEU A 1 430 ? 25.875 -4.148 -7.48 1 97.94 430 LEU A CA 1
ATOM 3338 C C . LEU A 1 430 ? 24.922 -3.521 -8.5 1 97.94 430 LEU A C 1
ATOM 3340 O O . LEU A 1 430 ? 24.688 -4.094 -9.562 1 97.94 430 LEU A O 1
ATOM 3344 N N . ALA A 1 431 ? 24.375 -2.387 -8.148 1 97 431 ALA A N 1
ATOM 3345 C CA . ALA A 1 431 ? 23.453 -1.725 -9.078 1 97 431 ALA A CA 1
ATOM 3346 C C . ALA A 1 431 ? 24.156 -1.39 -10.391 1 97 431 ALA A C 1
ATOM 3348 O O . ALA A 1 431 ? 23.578 -1.555 -11.469 1 97 431 ALA A O 1
ATOM 3349 N N . GLY A 1 432 ? 25.406 -0.9 -10.289 1 96.75 432 GLY A N 1
ATOM 3350 C CA . GLY A 1 432 ? 26.156 -0.563 -11.484 1 96.75 432 GLY A CA 1
ATOM 3351 C C . GLY A 1 432 ? 26.469 -1.765 -12.359 1 96.75 432 GLY A C 1
ATOM 3352 O O . GLY A 1 432 ? 26.219 -1.736 -13.57 1 96.75 432 GLY A O 1
ATOM 3353 N N . LEU A 1 433 ? 26.922 -2.799 -11.75 1 97.06 433 LEU A N 1
ATOM 3354 C CA . LEU A 1 433 ? 27.297 -4 -12.492 1 97.06 433 LEU A CA 1
ATOM 3355 C C . LEU A 1 433 ? 26.062 -4.648 -13.117 1 97.06 433 LEU A C 1
ATOM 3357 O O . LEU A 1 433 ? 26.125 -5.203 -14.219 1 97.06 433 LEU A O 1
ATOM 3361 N N . ALA A 1 434 ? 24.969 -4.645 -12.383 1 96.75 434 ALA A N 1
ATOM 3362 C CA . ALA A 1 434 ? 23.734 -5.23 -12.898 1 96.75 434 ALA A CA 1
ATOM 3363 C C . ALA A 1 434 ? 23.297 -4.555 -14.195 1 96.75 434 ALA A C 1
ATOM 3365 O O . ALA A 1 434 ? 22.859 -5.223 -15.133 1 96.75 434 ALA A O 1
ATOM 3366 N N . SER A 1 435 ? 23.453 -3.254 -14.195 1 94.19 435 SER A N 1
ATOM 3367 C CA . SER A 1 435 ? 23.109 -2.498 -15.391 1 94.19 435 SER A CA 1
ATOM 3368 C C . SER A 1 435 ? 23.984 -2.883 -16.578 1 94.19 435 SER A C 1
ATOM 3370 O O . SER A 1 435 ? 23.516 -3.004 -17.703 1 94.19 435 SER A O 1
ATOM 3372 N N . LEU A 1 436 ? 25.234 -3.08 -16.344 1 96.44 436 LEU A N 1
ATOM 3373 C CA . LEU A 1 436 ? 26.188 -3.395 -17.406 1 96.44 436 LEU A CA 1
ATOM 3374 C C . LEU A 1 436 ? 26.031 -4.84 -17.859 1 96.44 436 LEU A C 1
ATOM 3376 O O . LEU A 1 436 ? 26.172 -5.137 -19.047 1 96.44 436 LEU A O 1
ATOM 3380 N N . PHE A 1 437 ? 25.781 -5.715 -16.906 1 96.25 437 PHE A N 1
ATOM 3381 C CA . PHE A 1 437 ? 25.609 -7.137 -17.188 1 96.25 437 PHE A CA 1
ATOM 3382 C C . PHE A 1 437 ? 24.312 -7.395 -17.922 1 96.25 437 PHE A C 1
ATOM 3384 O O . PHE A 1 437 ? 24.172 -8.391 -18.641 1 96.25 437 PHE A O 1
ATOM 3391 N N . GLY A 1 438 ? 23.312 -6.426 -17.797 1 93 438 GLY A N 1
ATOM 3392 C CA . GLY A 1 438 ? 22.047 -6.496 -18.516 1 93 438 GLY A CA 1
ATOM 3393 C C . GLY A 1 438 ? 20.953 -7.176 -17.734 1 93 438 GLY A C 1
ATOM 3394 O O . GLY A 1 438 ? 20.188 -7.969 -18.281 1 93 438 GLY A O 1
ATOM 3395 N N . GLY A 1 439 ? 20.719 -6.855 -16.641 1 95.19 439 GLY A N 1
ATOM 3396 C CA . GLY A 1 439 ? 19.672 -7.441 -15.82 1 95.19 439 GLY A CA 1
ATOM 3397 C C . GLY A 1 439 ? 19.453 -6.691 -14.523 1 95.19 439 GLY A C 1
ATOM 3398 O O . GLY A 1 439 ? 19.516 -5.461 -14.484 1 95.19 439 GLY A O 1
ATOM 3399 N N . GLY A 1 440 ? 19.016 -7.402 -13.586 1 96 440 GLY A N 1
ATOM 3400 C CA . GLY A 1 440 ? 18.781 -6.836 -12.266 1 96 440 GLY A CA 1
ATOM 3401 C C . GLY A 1 440 ? 19.75 -7.352 -11.219 1 96 440 GLY A C 1
ATOM 3402 O O . GLY A 1 440 ? 20.656 -8.125 -11.531 1 96 440 GLY A O 1
ATOM 3403 N N . PHE A 1 441 ? 19.672 -6.852 -10 1 97.44 441 PHE A N 1
ATOM 3404 C CA . PHE A 1 441 ? 20.453 -7.418 -8.906 1 97.44 441 PHE A CA 1
ATOM 3405 C C . PHE A 1 441 ? 19.547 -7.781 -7.734 1 97.44 441 PHE A C 1
ATOM 3407 O O . PHE A 1 441 ? 18.438 -7.25 -7.613 1 97.44 441 PHE A O 1
ATOM 3414 N N . SER A 1 442 ? 20 -8.727 -6.961 1 96.94 442 SER A N 1
ATOM 3415 C CA . SER A 1 442 ? 19.156 -9.367 -5.953 1 96.94 442 SER A CA 1
ATOM 3416 C C . SER A 1 442 ? 19.281 -8.664 -4.602 1 96.94 442 SER A C 1
ATOM 3418 O O . SER A 1 442 ? 20.391 -8.266 -4.207 1 96.94 442 SER A O 1
ATOM 3420 N N . CYS A 1 443 ? 18.156 -8.445 -3.975 1 96.94 443 CYS A N 1
ATOM 3421 C CA . CYS A 1 443 ? 18.125 -8.141 -2.549 1 96.94 443 CYS A CA 1
ATOM 3422 C C . CYS A 1 443 ? 18.203 -9.422 -1.719 1 96.94 443 CYS A C 1
ATOM 3424 O O . CYS A 1 443 ? 17.328 -10.281 -1.814 1 96.94 443 CYS A O 1
ATOM 3426 N N . ASN A 1 444 ? 19.141 -9.562 -0.795 1 96.19 444 ASN A N 1
ATOM 3427 C CA . ASN A 1 444 ? 19.391 -10.812 -0.087 1 96.19 444 ASN A CA 1
ATOM 3428 C C . ASN A 1 444 ? 18.844 -10.766 1.338 1 96.19 444 ASN A C 1
ATOM 3430 O O . ASN A 1 444 ? 19.141 -11.641 2.152 1 96.19 444 ASN A O 1
ATOM 3434 N N . SER A 1 445 ? 18.016 -9.781 1.632 1 95.94 445 SER A N 1
ATOM 3435 C CA . SER A 1 445 ? 17.484 -9.648 2.982 1 95.94 445 SER A CA 1
ATOM 3436 C C . SER A 1 445 ? 16.406 -10.695 3.262 1 95.94 445 SER A C 1
ATOM 3438 O O . SER A 1 445 ? 15.531 -10.938 2.426 1 95.94 445 SER A O 1
ATOM 3440 N N . ASN A 1 446 ? 16.547 -11.344 4.449 1 96.81 446 ASN A N 1
ATOM 3441 C CA . ASN A 1 446 ? 15.508 -12.266 4.891 1 96.81 446 ASN A CA 1
ATOM 3442 C C . ASN A 1 446 ? 14.445 -11.547 5.719 1 96.81 446 ASN A C 1
ATOM 3444 O O . ASN A 1 446 ? 14.531 -10.336 5.934 1 96.81 446 ASN A O 1
ATOM 3448 N N . LYS A 1 447 ? 13.477 -12.258 6.191 1 97.5 447 LYS A N 1
ATOM 3449 C CA . LYS A 1 447 ? 12.312 -11.648 6.84 1 97.5 447 LYS A CA 1
ATOM 3450 C C . LYS A 1 447 ? 12.688 -11.07 8.203 1 97.5 447 LYS A C 1
ATOM 3452 O O . LYS A 1 447 ? 12.156 -10.039 8.609 1 97.5 447 LYS A O 1
ATOM 3457 N N . ALA A 1 448 ? 13.555 -11.727 8.922 1 97.31 448 ALA A N 1
ATOM 3458 C CA . ALA A 1 448 ? 13.969 -11.219 10.227 1 97.31 448 ALA A CA 1
ATOM 3459 C C . ALA A 1 448 ? 14.648 -9.859 10.094 1 97.31 448 ALA A C 1
ATOM 3461 O O . ALA A 1 448 ? 14.336 -8.922 10.836 1 97.31 448 ALA A O 1
ATOM 3462 N N . GLU A 1 449 ? 15.547 -9.805 9.133 1 95.69 449 GLU A N 1
ATOM 3463 C CA . GLU A 1 449 ? 16.266 -8.562 8.875 1 95.69 449 GLU A CA 1
ATOM 3464 C C . GLU A 1 449 ? 15.312 -7.449 8.438 1 95.69 449 GLU A C 1
ATOM 3466 O O . GLU A 1 449 ? 15.438 -6.309 8.883 1 95.69 449 GLU A O 1
ATOM 3471 N N . MET A 1 450 ? 14.383 -7.773 7.613 1 96.31 450 MET A N 1
ATOM 3472 C CA . MET A 1 450 ? 13.391 -6.797 7.168 1 96.31 450 MET A CA 1
ATOM 3473 C C . MET A 1 450 ? 12.531 -6.332 8.336 1 96.31 450 MET A C 1
ATOM 3475 O O . MET A 1 450 ? 12.156 -5.16 8.406 1 96.31 450 MET A O 1
ATOM 3479 N N . THR A 1 451 ? 12.203 -7.203 9.211 1 97.56 451 THR A N 1
ATOM 3480 C CA . THR A 1 451 ? 11.297 -6.922 10.32 1 97.56 451 THR A CA 1
ATOM 3481 C C . THR A 1 451 ? 11.883 -5.832 11.219 1 97.56 451 THR A C 1
ATOM 3483 O O . THR A 1 451 ? 11.172 -4.902 11.609 1 97.56 451 THR A O 1
ATOM 3486 N N . VAL A 1 452 ? 13.172 -5.871 11.453 1 96.94 452 VAL A N 1
ATOM 3487 C CA . VAL A 1 452 ? 13.742 -4.945 12.422 1 96.94 452 VAL A CA 1
ATOM 3488 C C . VAL A 1 452 ? 14.594 -3.902 11.703 1 96.94 452 VAL A C 1
ATOM 3490 O O . VAL A 1 452 ? 15.258 -3.082 12.344 1 96.94 452 VAL A O 1
ATOM 3493 N N . GLY A 1 453 ? 14.609 -3.961 10.406 1 95.25 453 GLY A N 1
ATOM 3494 C CA . GLY A 1 453 ? 15.352 -2.986 9.625 1 95.25 453 GLY A CA 1
ATOM 3495 C C . GLY A 1 453 ? 16.859 -3.123 9.773 1 95.25 453 GLY A C 1
ATOM 3496 O O . GLY A 1 453 ? 17.578 -2.121 9.789 1 95.25 453 GLY A O 1
ATOM 3497 N N . TYR A 1 454 ? 17.297 -4.336 10.008 1 93.44 454 TYR A N 1
ATOM 3498 C CA . TYR A 1 454 ? 18.734 -4.602 10.07 1 93.44 454 TYR A CA 1
ATOM 3499 C C . TYR A 1 454 ? 19.359 -4.551 8.688 1 93.44 454 TYR A C 1
ATOM 3501 O O . TYR A 1 454 ? 19.781 -5.578 8.148 1 93.44 454 TYR A O 1
ATOM 3509 N N . ALA A 1 455 ? 19.422 -3.379 8.125 1 93.12 455 ALA A N 1
ATOM 3510 C CA . ALA A 1 455 ? 19.906 -3.09 6.773 1 93.12 455 ALA A CA 1
ATOM 3511 C C . ALA A 1 455 ? 20.188 -1.598 6.598 1 93.12 455 ALA A C 1
ATOM 3513 O O . ALA A 1 455 ? 19.688 -0.775 7.375 1 93.12 455 ALA A O 1
ATOM 3514 N N . THR A 1 456 ? 21 -1.271 5.648 1 94.38 456 THR A N 1
ATOM 3515 C CA . THR A 1 456 ? 21.297 0.112 5.297 1 94.38 456 THR A CA 1
ATOM 3516 C C . THR A 1 456 ? 20.484 0.545 4.074 1 94.38 456 THR A C 1
ATOM 3518 O O . THR A 1 456 ? 20.453 -0.168 3.068 1 94.38 456 THR A O 1
ATOM 3521 N N . PHE A 1 457 ? 19.859 1.764 4.18 1 93.56 457 PHE A N 1
ATOM 3522 C CA . PHE A 1 457 ? 19.188 2.342 3.021 1 93.56 457 PHE A CA 1
ATOM 3523 C C . PHE A 1 457 ? 20.125 2.4 1.825 1 93.56 457 PHE A C 1
ATOM 3525 O O . PHE A 1 457 ? 21.266 2.889 1.939 1 93.56 457 PHE A O 1
ATOM 3532 N N . TYR A 1 458 ? 19.719 1.842 0.636 1 94.38 458 TYR A N 1
ATOM 3533 C CA . TYR A 1 458 ? 20.375 1.911 -0.661 1 94.38 458 TYR A CA 1
ATOM 3534 C C . TYR A 1 458 ? 21.656 1.064 -0.67 1 94.38 458 TYR A C 1
ATOM 3536 O O . TYR A 1 458 ? 22.516 1.23 -1.54 1 94.38 458 TYR A O 1
ATOM 3544 N N . GLY A 1 459 ? 21.844 0.241 0.425 1 94.94 459 GLY A N 1
ATOM 3545 C CA . GLY A 1 459 ? 22.906 -0.75 0.528 1 94.94 459 GLY A CA 1
ATOM 3546 C C . GLY A 1 459 ? 22.406 -2.176 0.385 1 94.94 459 GLY A C 1
ATOM 3547 O O . GLY A 1 459 ? 22.266 -2.682 -0.73 1 94.94 459 GLY A O 1
ATOM 3548 N N . ASP A 1 460 ? 22 -2.719 1.513 1 91.56 460 ASP A N 1
ATOM 3549 C CA . ASP A 1 460 ? 21.641 -4.129 1.477 1 91.56 460 ASP A CA 1
ATOM 3550 C C . ASP A 1 460 ? 20.141 -4.305 1.233 1 91.56 460 ASP A C 1
ATOM 3552 O O . ASP A 1 460 ? 19.672 -5.402 0.916 1 91.56 460 ASP A O 1
ATOM 3556 N N . ILE A 1 461 ? 19.359 -3.275 1.427 1 92.12 461 ILE A N 1
ATOM 3557 C CA . ILE A 1 461 ? 17.938 -3.346 1.119 1 92.12 461 ILE A CA 1
ATOM 3558 C C . ILE A 1 461 ? 17.672 -2.67 -0.223 1 92.12 461 ILE A C 1
ATOM 3560 O O . ILE A 1 461 ? 17.078 -1.589 -0.272 1 92.12 461 ILE A O 1
ATOM 3564 N N . ALA A 1 462 ? 18.109 -3.234 -1.262 1 95.44 462 ALA A N 1
ATOM 3565 C CA . ALA A 1 462 ? 18.016 -2.74 -2.633 1 95.44 462 ALA A CA 1
ATOM 3566 C C . ALA A 1 462 ? 18.016 -3.893 -3.633 1 95.44 462 ALA A C 1
ATOM 3568 O O . ALA A 1 462 ? 18.609 -4.941 -3.377 1 95.44 462 ALA A O 1
ATOM 3569 N N . GLY A 1 463 ? 17.312 -3.727 -4.707 1 96.12 463 GLY A N 1
ATOM 3570 C CA . GLY A 1 463 ? 17.281 -4.754 -5.734 1 96.12 463 GLY A CA 1
ATOM 3571 C C . GLY A 1 463 ? 15.93 -4.875 -6.414 1 96.12 463 GLY A C 1
ATOM 3572 O O . GLY A 1 463 ? 15.023 -4.086 -6.141 1 96.12 463 GLY A O 1
ATOM 3573 N N . VAL A 1 464 ? 15.836 -5.891 -7.285 1 95.25 464 VAL A N 1
ATOM 3574 C CA . VAL A 1 464 ? 14.633 -6.09 -8.078 1 95.25 464 VAL A CA 1
ATOM 3575 C C . VAL A 1 464 ? 13.578 -6.832 -7.254 1 95.25 464 VAL A C 1
ATOM 3577 O O . VAL A 1 464 ? 12.383 -6.574 -7.391 1 95.25 464 VAL A O 1
ATOM 3580 N N . LEU A 1 465 ? 14.047 -7.711 -6.461 1 96.94 465 LEU A N 1
ATOM 3581 C CA . LEU A 1 465 ? 13.188 -8.602 -5.695 1 96.94 465 LEU A CA 1
ATOM 3582 C C . LEU A 1 465 ? 13.914 -9.148 -4.473 1 96.94 465 LEU A C 1
ATOM 3584 O O . LEU A 1 465 ? 15.078 -9.531 -4.562 1 96.94 465 LEU A O 1
ATOM 3588 N N . ALA A 1 466 ? 13.273 -9.094 -3.365 1 97.44 466 ALA A N 1
ATOM 3589 C CA . ALA A 1 466 ? 13.773 -9.812 -2.195 1 97.44 466 ALA A CA 1
ATOM 3590 C C . ALA A 1 466 ? 13.242 -11.242 -2.158 1 97.44 466 ALA A C 1
ATOM 3592 O O . ALA A 1 466 ? 12.219 -11.516 -1.52 1 97.44 466 ALA A O 1
ATOM 3593 N N . LEU A 1 467 ? 13.977 -12.109 -2.719 1 97.31 467 LEU A N 1
ATOM 3594 C CA . LEU A 1 467 ? 13.547 -13.484 -2.955 1 97.31 467 LEU A CA 1
ATOM 3595 C C . LEU A 1 467 ? 13.242 -14.188 -1.638 1 97.31 467 LEU A C 1
ATOM 3597 O O . LEU A 1 467 ? 12.25 -14.906 -1.528 1 97.31 467 LEU A O 1
ATOM 3601 N N . ILE A 1 468 ? 14.102 -13.977 -0.629 1 97.75 468 ILE A N 1
ATOM 3602 C CA . ILE A 1 468 ? 13.93 -14.695 0.631 1 97.75 468 ILE A CA 1
ATOM 3603 C C . ILE A 1 468 ? 13.406 -13.742 1.7 1 97.75 468 ILE A C 1
ATOM 3605 O O . ILE A 1 468 ? 13.57 -13.984 2.896 1 97.75 468 ILE A O 1
ATOM 3609 N N . GLY A 1 469 ? 12.828 -12.633 1.225 1 97.88 469 GLY A N 1
ATOM 3610 C CA . GLY A 1 469 ? 12.398 -11.578 2.131 1 97.88 469 GLY A CA 1
ATOM 3611 C C . GLY A 1 469 ? 11.234 -11.992 3.014 1 97.88 469 GLY A C 1
ATOM 3612 O O . GLY A 1 469 ? 10.914 -11.312 3.992 1 97.88 469 GLY A O 1
ATOM 3613 N N . ASP A 1 470 ? 10.57 -13.086 2.732 1 98.25 470 ASP A N 1
ATOM 3614 C CA . ASP A 1 470 ? 9.453 -13.562 3.537 1 98.25 470 ASP A CA 1
ATOM 3615 C C . ASP A 1 470 ? 9.781 -14.891 4.207 1 98.25 470 ASP A C 1
ATOM 3617 O O . ASP A 1 470 ? 8.883 -15.641 4.598 1 98.25 470 ASP A O 1
ATOM 3621 N N . LEU A 1 471 ? 11.078 -15.234 4.293 1 97.81 471 LEU A N 1
ATOM 3622 C CA . LEU A 1 471 ? 11.539 -16.438 4.984 1 97.81 471 LEU A CA 1
ATOM 3623 C C . LEU A 1 471 ? 12.273 -16.062 6.27 1 97.81 471 LEU A C 1
ATOM 3625 O O . LEU A 1 471 ? 13.125 -15.172 6.273 1 97.81 471 LEU A O 1
ATOM 3629 N N . TRP A 1 472 ? 11.891 -16.75 7.316 1 97.31 472 TRP A N 1
ATOM 3630 C CA . TRP A 1 472 ? 12.672 -16.641 8.539 1 97.31 472 TRP A CA 1
ATOM 3631 C C . TRP A 1 472 ? 14.031 -17.312 8.383 1 97.31 472 TRP A C 1
ATOM 3633 O O . TRP A 1 472 ? 14.203 -18.172 7.512 1 97.31 472 TRP A O 1
ATOM 3643 N N . LYS A 1 473 ? 14.992 -16.969 9.25 1 96.75 473 LYS A N 1
ATOM 3644 C CA . LYS A 1 473 ? 16.359 -17.438 9.102 1 96.75 473 LYS A CA 1
ATOM 3645 C C . LYS A 1 473 ? 16.438 -18.969 9.117 1 96.75 473 LYS A C 1
ATOM 3647 O O . LYS A 1 473 ? 17.172 -19.562 8.336 1 96.75 473 LYS A O 1
ATOM 3652 N N . HIS A 1 474 ? 15.656 -19.609 10 1 95.12 474 HIS A N 1
ATOM 3653 C CA . HIS A 1 474 ? 15.672 -21.062 10.07 1 95.12 474 HIS A CA 1
ATOM 3654 C C . HIS A 1 474 ? 15.148 -21.688 8.781 1 95.12 474 HIS A C 1
ATOM 3656 O O . HIS A 1 474 ? 15.57 -22.766 8.391 1 95.12 474 HIS A O 1
ATOM 3662 N N . GLN A 1 475 ? 14.242 -21.016 8.109 1 96.38 475 GLN A N 1
ATOM 3663 C CA . GLN A 1 475 ? 13.734 -21.5 6.832 1 96.38 475 GLN A CA 1
ATOM 3664 C C . GLN A 1 475 ? 14.766 -21.328 5.723 1 96.38 475 GLN A C 1
ATOM 3666 O O . GLN A 1 475 ? 14.836 -22.141 4.797 1 96.38 475 GLN A O 1
ATOM 3671 N N . VAL A 1 476 ? 15.562 -20.25 5.809 1 97.25 476 VAL A N 1
ATOM 3672 C CA . VAL A 1 476 ? 1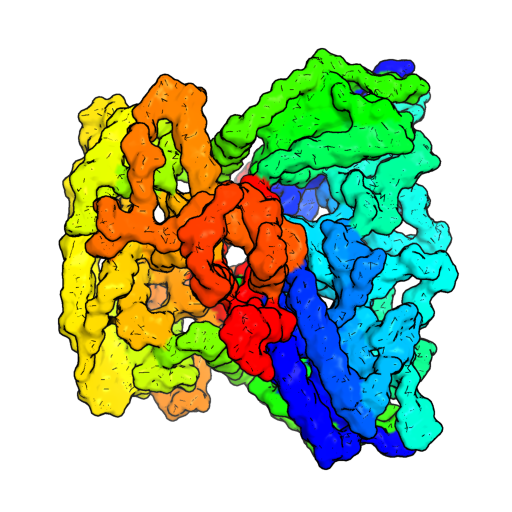6.625 -20.016 4.844 1 97.25 476 VAL A CA 1
ATOM 3673 C C . VAL A 1 476 ? 17.641 -21.156 4.918 1 97.25 476 VAL A C 1
ATOM 3675 O O . VAL A 1 476 ? 18.062 -21.688 3.889 1 97.25 476 VAL A O 1
ATOM 3678 N N . TYR A 1 477 ? 18 -21.562 6.152 1 96.94 477 TYR A N 1
ATOM 3679 C CA . TYR A 1 477 ? 18.922 -22.672 6.34 1 96.94 477 TYR A CA 1
ATOM 3680 C C . TYR A 1 477 ? 18.344 -23.953 5.777 1 96.94 477 TYR A C 1
ATOM 3682 O O . TYR A 1 477 ? 19.031 -24.719 5.102 1 96.94 477 TYR A O 1
ATOM 3690 N N . GLY A 1 478 ? 17.047 -24.156 6.082 1 96.5 478 GLY A N 1
ATOM 3691 C CA . GLY A 1 478 ? 16.375 -25.328 5.547 1 96.5 478 GLY A CA 1
ATOM 3692 C C . GLY A 1 478 ? 16.359 -25.375 4.031 1 96.5 478 GLY A C 1
ATOM 3693 O O . GLY A 1 478 ? 16.594 -26.422 3.43 1 96.5 478 GLY A O 1
ATOM 3694 N N . LEU A 1 479 ? 16.125 -24.266 3.43 1 96.94 479 LEU A N 1
ATOM 3695 C CA . LEU A 1 479 ? 16.109 -24.156 1.975 1 96.94 479 LEU A CA 1
ATOM 3696 C C . LEU A 1 479 ? 17.484 -24.422 1.391 1 96.94 479 LEU A C 1
ATOM 3698 O O . LEU A 1 479 ? 17.625 -25.062 0.347 1 96.94 479 LEU A O 1
ATOM 3702 N N . GLY A 1 480 ? 18.516 -23.891 2.049 1 97.56 480 GLY A N 1
ATOM 3703 C CA . GLY A 1 480 ? 19.891 -24.141 1.609 1 97.56 480 GLY A CA 1
ATOM 3704 C C . GLY A 1 480 ? 20.234 -25.625 1.542 1 97.56 480 GLY A C 1
ATOM 3705 O O . GLY A 1 480 ? 20.797 -26.078 0.555 1 97.56 480 GLY A O 1
ATOM 3706 N N . ARG A 1 481 ? 19.844 -26.328 2.566 1 97.31 481 ARG A N 1
ATOM 3707 C CA . ARG A 1 481 ? 20.078 -27.766 2.586 1 97.31 481 ARG A CA 1
ATOM 3708 C C . ARG A 1 481 ? 19.297 -28.469 1.474 1 97.31 481 ARG A C 1
ATOM 3710 O O . ARG A 1 481 ? 19.828 -29.359 0.809 1 97.31 481 ARG A O 1
ATOM 3717 N N . TYR A 1 482 ? 18.094 -28.031 1.299 1 97.75 482 TYR A N 1
ATOM 3718 C CA . TYR A 1 482 ? 17.25 -28.609 0.255 1 97.75 482 TYR A CA 1
ATOM 3719 C C . TYR A 1 482 ? 17.875 -28.406 -1.122 1 97.75 482 TYR A C 1
ATOM 3721 O O . TYR A 1 482 ? 17.844 -29.297 -1.966 1 97.75 482 TYR A O 1
ATOM 3729 N N . LEU A 1 483 ? 18.406 -27.25 -1.396 1 98.12 483 LEU A N 1
ATOM 3730 C CA . LEU A 1 483 ? 19.047 -26.938 -2.668 1 98.12 483 LEU A CA 1
ATOM 3731 C C . LEU A 1 483 ? 20.219 -27.891 -2.928 1 98.12 483 LEU A C 1
ATOM 3733 O O . LEU A 1 483 ? 20.328 -28.453 -4.02 1 98.12 483 LEU A O 1
ATOM 3737 N N . ASN A 1 484 ? 21.031 -28.094 -1.905 1 98.25 484 ASN A N 1
ATOM 3738 C CA . ASN A 1 484 ? 22.172 -29 -2.035 1 98.25 484 ASN A CA 1
ATOM 3739 C C . ASN A 1 484 ? 21.719 -30.422 -2.277 1 98.25 484 ASN A C 1
ATOM 3741 O O . ASN A 1 484 ? 22.203 -31.094 -3.199 1 98.25 484 ASN A O 1
ATOM 3745 N N . GLU A 1 485 ? 20.734 -30.859 -1.542 1 97.81 485 GLU A N 1
ATOM 3746 C CA . GLU A 1 485 ? 20.422 -32.281 -1.452 1 97.81 485 GLU A CA 1
ATOM 3747 C C . GLU A 1 485 ? 19.469 -32.719 -2.572 1 97.81 485 GLU A C 1
ATOM 3749 O O . GLU A 1 485 ? 19.578 -33.812 -3.096 1 97.81 485 GLU A O 1
ATOM 3754 N N . GLU A 1 486 ? 18.562 -31.828 -2.934 1 97.25 486 GLU A N 1
ATOM 3755 C CA . GLU A 1 486 ? 17.453 -32.281 -3.779 1 97.25 486 GLU A CA 1
ATOM 3756 C C . GLU A 1 486 ? 17.5 -31.609 -5.145 1 97.25 486 GLU A C 1
ATOM 3758 O O . GLU A 1 486 ? 17.062 -32.188 -6.145 1 97.25 486 GLU A O 1
ATOM 3763 N N . VAL A 1 487 ? 17.953 -30.406 -5.172 1 97.56 487 VAL A N 1
ATOM 3764 C CA . VAL A 1 487 ? 17.875 -29.672 -6.426 1 97.56 487 VAL A CA 1
ATOM 3765 C C . VAL A 1 487 ? 19.172 -29.891 -7.227 1 97.56 487 VAL A C 1
ATOM 3767 O O . VAL A 1 487 ? 19.141 -30.453 -8.32 1 97.56 487 VAL A O 1
ATOM 3770 N N . PHE A 1 488 ? 20.297 -29.531 -6.598 1 97.94 488 PHE A N 1
ATOM 3771 C CA . PHE A 1 488 ? 21.562 -29.672 -7.297 1 97.94 488 PHE A CA 1
ATOM 3772 C C . PHE A 1 488 ? 22.156 -31.062 -7.09 1 97.94 488 PHE A C 1
ATOM 3774 O O . PHE A 1 488 ? 22.969 -31.531 -7.887 1 97.94 488 PHE A O 1
ATOM 3781 N N . ARG A 1 489 ? 21.797 -31.734 -5.922 1 97.69 489 ARG A N 1
ATOM 3782 C CA . ARG A 1 489 ? 22.266 -33.062 -5.547 1 97.69 489 ARG A CA 1
ATOM 3783 C C . ARG A 1 489 ? 23.797 -33.094 -5.449 1 97.69 489 ARG A C 1
ATOM 3785 O O . ARG A 1 489 ? 24.422 -34.062 -5.859 1 97.69 489 ARG A O 1
ATOM 3792 N N . ARG A 1 490 ? 24.344 -32.062 -5.148 1 96.56 490 ARG A N 1
ATOM 3793 C CA . ARG A 1 490 ? 25.75 -31.844 -4.82 1 96.56 490 ARG A CA 1
ATOM 3794 C C . ARG A 1 490 ? 25.938 -30.594 -3.955 1 96.56 490 ARG A C 1
ATOM 3796 O O . ARG A 1 490 ? 25.016 -29.781 -3.848 1 96.56 490 ARG A O 1
ATOM 3803 N N . GLU A 1 491 ? 27.031 -30.484 -3.363 1 97.06 491 GLU A N 1
ATOM 3804 C CA . GLU A 1 491 ? 27.312 -29.375 -2.447 1 97.06 491 GLU A CA 1
ATOM 3805 C C . GLU A 1 491 ? 27.672 -28.109 -3.209 1 97.06 491 GLU A C 1
ATOM 3807 O O . GLU A 1 491 ? 28.844 -27.766 -3.342 1 97.06 491 GLU A O 1
ATOM 3812 N N . VAL A 1 492 ? 26.688 -27.406 -3.602 1 97.56 492 VAL A N 1
ATOM 3813 C CA . VAL A 1 492 ? 26.938 -26.125 -4.246 1 97.56 492 VAL A CA 1
ATOM 3814 C C . VAL A 1 492 ? 27.094 -25.047 -3.186 1 97.56 492 VAL A C 1
ATOM 3816 O O . VAL A 1 492 ? 27.781 -24.031 -3.412 1 97.56 492 VAL A O 1
ATOM 3819 N N . ILE A 1 493 ? 26.391 -25.188 -2.092 1 98 493 ILE A N 1
ATOM 3820 C CA . ILE A 1 493 ? 26.594 -24.359 -0.916 1 98 493 ILE A CA 1
ATOM 3821 C C . ILE A 1 493 ? 27.5 -25.078 0.076 1 98 493 ILE A C 1
ATOM 3823 O O . ILE A 1 493 ? 27.109 -26.094 0.654 1 98 493 ILE A O 1
ATOM 3827 N N . PRO A 1 494 ? 28.641 -24.547 0.243 1 96.56 494 PRO A N 1
ATOM 3828 C CA . PRO A 1 494 ? 29.594 -25.234 1.118 1 96.56 494 PRO A CA 1
ATOM 3829 C C . PRO A 1 494 ? 29.047 -25.438 2.531 1 96.56 494 PRO A C 1
ATOM 3831 O O . PRO A 1 494 ? 28.375 -24.562 3.072 1 96.56 494 PRO A O 1
ATOM 3834 N N . ASP A 1 495 ? 29.422 -26.547 3.145 1 95.31 495 ASP A N 1
ATOM 3835 C CA . ASP A 1 495 ? 28.953 -26.906 4.48 1 95.31 495 ASP A CA 1
ATOM 3836 C C . ASP A 1 495 ? 29.328 -25.844 5.508 1 95.31 495 ASP A C 1
ATOM 3838 O O . ASP A 1 495 ? 28.594 -25.609 6.465 1 95.31 495 ASP A O 1
ATOM 3842 N N . GLU A 1 496 ? 30.484 -25.25 5.316 1 94.31 496 GLU A N 1
ATOM 3843 C CA . GLU A 1 496 ? 31 -24.234 6.234 1 94.31 496 GLU A CA 1
ATOM 3844 C C . GLU A 1 496 ? 30.031 -23.062 6.355 1 94.31 496 GLU A C 1
ATOM 3846 O O . GLU A 1 496 ? 29.922 -22.453 7.422 1 94.31 496 GLU A O 1
ATOM 3851 N N . ILE A 1 497 ? 29.312 -22.766 5.293 1 94.44 497 ILE A N 1
ATOM 3852 C CA . ILE A 1 497 ? 28.391 -21.641 5.266 1 94.44 497 ILE A CA 1
ATOM 3853 C C . ILE A 1 497 ? 27.234 -21.906 6.234 1 94.44 497 ILE A C 1
ATOM 3855 O O . ILE A 1 497 ? 26.688 -20.969 6.832 1 94.44 497 ILE A O 1
ATOM 3859 N N . PHE A 1 498 ? 26.891 -23.172 6.48 1 94.94 498 PHE A N 1
ATOM 3860 C CA . PHE A 1 498 ? 25.797 -23.531 7.371 1 94.94 498 PHE A CA 1
ATOM 3861 C C . PHE A 1 498 ? 26.234 -23.453 8.828 1 94.94 498 PHE A C 1
ATOM 3863 O O . PHE A 1 498 ? 25.406 -23.422 9.734 1 94.94 498 PHE A O 1
ATOM 3870 N N . LYS A 1 499 ? 27.531 -23.391 9.047 1 90.94 499 LYS A N 1
ATOM 3871 C CA . LYS A 1 499 ? 28.047 -23.5 10.406 1 90.94 499 LYS A CA 1
ATOM 3872 C C . LYS A 1 499 ? 28.547 -22.156 10.922 1 90.94 499 LYS A C 1
ATOM 3874 O O . LYS A 1 499 ? 28.641 -21.938 12.125 1 90.94 499 LYS A O 1
ATOM 3879 N N . ILE A 1 500 ? 28.812 -21.281 10.008 1 86.19 500 ILE A N 1
ATOM 3880 C CA . ILE A 1 500 ? 29.359 -19.984 10.406 1 86.19 500 ILE A CA 1
ATOM 3881 C C . ILE A 1 500 ? 28.25 -19.125 11 1 86.19 500 ILE A C 1
ATOM 3883 O O . ILE A 1 500 ? 27.109 -19.125 10.508 1 86.19 500 ILE A O 1
ATOM 3887 N N . LYS A 1 501 ? 28.609 -18.422 12.062 1 83.31 501 LYS A N 1
ATOM 3888 C CA . LYS A 1 501 ? 27.672 -17.484 12.656 1 83.31 501 LYS A CA 1
ATOM 3889 C C . LYS A 1 501 ? 27.406 -16.312 11.711 1 83.31 501 LYS A C 1
ATOM 3891 O O . LYS A 1 501 ? 28.344 -15.711 11.172 1 83.31 501 LYS A O 1
ATOM 3896 N N . PRO A 1 502 ? 26.172 -15.984 11.523 1 81.94 502 PRO A N 1
ATOM 3897 C CA . PRO A 1 502 ? 25.859 -14.859 10.641 1 81.94 502 PRO A CA 1
ATOM 3898 C C . PRO A 1 502 ? 26.5 -13.555 11.109 1 81.94 502 PRO A C 1
ATOM 3900 O O . PRO A 1 502 ? 26.531 -13.273 12.305 1 81.94 502 PRO A O 1
ATOM 3903 N N . SER A 1 503 ? 27.062 -12.805 10.133 1 76.38 503 SER A N 1
ATOM 3904 C CA . SER A 1 503 ? 27.734 -11.539 10.406 1 76.38 503 SER A CA 1
ATOM 3905 C C . SER A 1 503 ? 27.703 -10.625 9.188 1 76.38 503 SER A C 1
ATOM 3907 O O . SER A 1 503 ? 27.828 -11.094 8.055 1 76.38 503 SER A O 1
ATOM 3909 N N . ALA A 1 504 ? 27.562 -9.281 9.422 1 73.88 504 ALA A N 1
ATOM 3910 C CA . ALA A 1 504 ? 27.578 -8.32 8.32 1 73.88 504 ALA A CA 1
ATOM 3911 C C . ALA A 1 504 ? 29 -7.949 7.926 1 73.88 504 ALA A C 1
ATOM 3913 O O . ALA A 1 504 ? 29.234 -7.414 6.84 1 73.88 504 ALA A O 1
ATOM 3914 N N . GLU A 1 505 ? 29.969 -8.203 8.695 1 72.12 505 GLU A N 1
ATOM 3915 C CA . GLU A 1 505 ? 31.391 -7.953 8.477 1 72.12 505 GLU A CA 1
ATOM 3916 C C . GLU A 1 505 ? 31.641 -6.52 8.023 1 72.12 505 GLU A C 1
ATOM 3918 O O . GLU A 1 505 ? 32.375 -6.285 7.055 1 72.12 505 GLU A O 1
ATOM 3923 N N . LEU A 1 506 ? 30.984 -5.605 8.664 1 78.5 506 LEU A N 1
ATOM 3924 C CA . LEU A 1 506 ? 31.125 -4.199 8.312 1 78.5 506 LEU A CA 1
ATOM 3925 C C . LEU A 1 506 ? 32.031 -3.48 9.297 1 78.5 506 LEU A C 1
ATOM 3927 O O . LEU A 1 506 ? 32.406 -2.316 9.094 1 78.5 506 LEU A O 1
ATOM 3931 N N . SER A 1 507 ? 32.438 -4.172 10.375 1 78.56 507 SER A N 1
ATOM 3932 C CA . SER A 1 507 ? 33.344 -3.639 11.391 1 78.56 507 SER A CA 1
ATOM 3933 C C . SER A 1 507 ? 34.094 -4.758 12.094 1 78.56 507 SER A C 1
ATOM 3935 O O . SER A 1 507 ? 33.781 -5.938 11.906 1 78.56 507 SER A O 1
ATOM 3937 N N . ALA A 1 508 ? 35 -4.262 12.906 1 72.5 508 ALA A N 1
ATOM 3938 C CA . ALA A 1 508 ? 35.781 -5.246 13.656 1 72.5 508 ALA A CA 1
ATOM 3939 C C . ALA A 1 508 ? 34.875 -6.035 14.609 1 72.5 508 ALA A C 1
ATOM 3941 O O . ALA A 1 508 ? 35.125 -7.227 14.836 1 72.5 508 ALA A O 1
ATOM 3942 N N . ALA A 1 509 ? 33.812 -5.406 15.023 1 71.12 509 ALA A N 1
ATOM 3943 C CA . ALA A 1 509 ? 32.906 -6.035 15.969 1 71.12 509 ALA A CA 1
ATOM 3944 C C . ALA A 1 509 ? 31.969 -7.02 15.266 1 71.12 509 ALA A C 1
ATOM 3946 O O . ALA A 1 509 ? 31.312 -7.844 15.914 1 71.12 509 ALA A O 1
ATOM 3947 N N . GLN A 1 510 ? 31.938 -7.027 14.008 1 71.5 510 GLN A N 1
ATOM 3948 C CA . GLN A 1 510 ? 31.016 -7.855 13.234 1 71.5 510 GLN A CA 1
ATOM 3949 C C . GLN A 1 510 ? 31.766 -8.906 12.43 1 71.5 510 GLN A C 1
ATOM 3951 O O . GLN A 1 510 ? 31.188 -9.594 11.594 1 71.5 510 GLN A O 1
ATOM 3956 N N . THR A 1 511 ? 33 -8.992 12.703 1 67.38 511 THR A N 1
ATOM 3957 C CA . THR A 1 511 ? 33.75 -9.977 11.953 1 67.38 511 THR A CA 1
ATOM 3958 C C . THR A 1 511 ? 33.469 -11.383 12.453 1 67.38 511 THR A C 1
ATOM 3960 O O . THR A 1 511 ? 33.25 -11.594 13.648 1 67.38 511 THR A O 1
ATOM 3963 N N . VAL A 1 512 ? 33.531 -12.273 11.547 1 65.12 512 VAL A N 1
ATOM 3964 C CA . VAL A 1 512 ? 33.281 -13.672 11.883 1 65.12 512 VAL A CA 1
ATOM 3965 C C . VAL A 1 512 ? 34.281 -14.125 12.953 1 65.12 512 VAL A C 1
ATOM 3967 O O . VAL A 1 512 ? 35.469 -13.875 12.836 1 65.12 512 VAL A O 1
ATOM 3970 N N . GLY A 1 513 ? 33.844 -14.75 13.984 1 58.41 513 GLY A N 1
ATOM 3971 C CA . GLY A 1 513 ? 34.688 -15.234 15.062 1 58.41 513 GLY A CA 1
ATOM 3972 C C . GLY A 1 513 ? 34.688 -14.336 16.281 1 58.41 513 GLY A C 1
ATOM 3973 O O . GLY A 1 513 ? 34.812 -14.812 17.406 1 58.41 513 GLY A O 1
ATOM 3974 N N . THR A 1 514 ? 34.562 -13.031 16.172 1 57.12 514 THR A N 1
ATOM 3975 C CA . THR A 1 514 ? 34.656 -12.117 17.297 1 57.12 514 THR A CA 1
ATOM 3976 C C . THR A 1 514 ? 33.312 -11.508 17.641 1 57.12 514 THR A C 1
ATOM 3978 O O . THR A 1 514 ? 33.094 -11.031 18.75 1 57.12 514 THR A O 1
ATOM 3981 N N . GLY A 1 515 ? 32.406 -11.562 16.531 1 66.88 515 GLY A N 1
ATOM 3982 C CA . GLY A 1 515 ? 31.109 -10.938 16.719 1 66.88 515 GLY A CA 1
ATOM 3983 C C . GLY A 1 515 ? 30.062 -11.438 15.734 1 66.88 515 GLY A C 1
ATOM 3984 O O . GLY A 1 515 ? 30.266 -12.461 15.078 1 66.88 515 GLY A O 1
ATOM 3985 N N . GLY A 1 516 ? 28.844 -11.094 15.914 1 69.62 516 GLY A N 1
ATOM 3986 C CA . GLY A 1 516 ? 27.797 -11.531 15.008 1 69.62 516 GLY A CA 1
ATOM 3987 C C . GLY A 1 516 ? 26.578 -10.641 15.039 1 69.62 516 GLY A C 1
ATOM 3988 O O . GLY A 1 516 ? 26.625 -9.523 15.562 1 69.62 516 GLY A O 1
ATOM 3989 N N . ASP A 1 517 ? 25.734 -10.992 14.266 1 81.38 517 ASP A N 1
ATOM 3990 C CA . ASP A 1 517 ? 24.438 -10.32 14.219 1 81.38 517 ASP A CA 1
ATOM 3991 C C . ASP A 1 517 ? 23.828 -10.188 15.617 1 81.38 517 ASP A C 1
ATOM 3993 O O . ASP A 1 517 ? 24.016 -11.07 16.453 1 81.38 517 ASP A O 1
ATOM 3997 N N . PRO A 1 518 ? 23.297 -9.016 15.883 1 87 518 PRO A N 1
ATOM 3998 C CA . PRO A 1 518 ? 22.641 -8.852 17.188 1 87 518 PRO A CA 1
ATOM 3999 C C . PRO A 1 518 ? 21.422 -9.773 17.344 1 87 518 PRO A C 1
ATOM 4001 O O . PRO A 1 518 ? 20.938 -9.961 18.469 1 87 518 PRO A O 1
ATOM 4004 N N . LEU A 1 519 ? 20.984 -10.359 16.359 1 92.12 519 LEU A N 1
ATOM 4005 C CA . LEU A 1 519 ? 19.844 -11.25 16.406 1 92.12 519 LEU A CA 1
ATOM 4006 C C . LEU A 1 519 ? 20.25 -12.656 16.844 1 92.12 519 LEU A C 1
ATOM 4008 O O . LEU A 1 519 ? 21.219 -13.211 16.312 1 92.12 519 LEU A O 1
ATOM 4012 N N . VAL A 1 520 ? 19.562 -13.109 17.828 1 93.94 520 VAL A N 1
ATOM 4013 C CA . VAL A 1 520 ? 19.625 -14.523 18.203 1 93.94 520 VAL A CA 1
ATOM 4014 C C . VAL A 1 520 ? 18.5 -15.289 17.516 1 93.94 520 VAL A C 1
ATOM 4016 O O . VAL A 1 520 ? 17.438 -15.5 18.094 1 93.94 520 VAL A O 1
ATOM 4019 N N . TYR A 1 521 ? 18.781 -15.844 16.391 1 94.19 521 TYR A N 1
ATOM 4020 C CA . TYR A 1 521 ? 17.766 -16.266 15.438 1 94.19 521 TYR A CA 1
ATOM 4021 C C . TYR A 1 521 ? 16.922 -17.406 16.016 1 94.19 521 TYR A C 1
ATOM 4023 O O . TYR A 1 521 ? 15.703 -17.438 15.82 1 94.19 521 TYR A O 1
ATOM 4031 N N . PRO A 1 522 ? 17.5 -18.312 16.812 1 95.31 522 PRO A N 1
ATOM 4032 C CA . PRO A 1 522 ? 16.656 -19.375 17.375 1 95.31 522 PRO A CA 1
ATOM 4033 C C . PRO A 1 522 ? 15.539 -18.828 18.266 1 95.31 522 PRO A C 1
ATOM 4035 O O . PRO A 1 522 ? 14.539 -19.516 18.484 1 95.31 522 PRO A O 1
ATOM 4038 N N . TYR A 1 523 ? 15.711 -17.609 18.75 1 97.12 523 TYR A N 1
ATOM 4039 C CA . TYR A 1 523 ? 14.703 -16.953 19.578 1 97.12 523 TYR A CA 1
ATOM 4040 C C . TYR A 1 523 ? 14.008 -15.836 18.812 1 97.12 523 TYR A C 1
ATOM 4042 O O . TYR A 1 523 ? 12.773 -15.805 18.734 1 97.12 523 TYR A O 1
ATOM 4050 N N . HIS A 1 524 ? 14.742 -15.008 18.172 1 97.5 524 HIS A N 1
ATOM 4051 C CA . HIS A 1 524 ? 14.203 -13.781 17.594 1 97.5 524 HIS A CA 1
ATOM 4052 C C . HIS A 1 524 ? 13.344 -14.078 16.359 1 97.5 524 HIS A C 1
ATOM 4054 O O . HIS A 1 524 ? 12.391 -13.352 16.078 1 97.5 524 HIS A O 1
ATOM 4060 N N . ASP A 1 525 ? 13.617 -15.18 15.617 1 97.62 525 ASP A N 1
ATOM 4061 C CA . ASP A 1 525 ? 12.711 -15.562 14.539 1 97.62 525 ASP A CA 1
ATOM 4062 C C . ASP A 1 525 ? 11.289 -15.734 15.055 1 97.62 525 ASP A C 1
ATOM 4064 O O . ASP A 1 525 ? 10.336 -15.273 14.414 1 97.62 525 ASP A O 1
ATOM 4068 N N . TYR A 1 526 ? 11.188 -16.297 16.188 1 97.94 526 TYR A N 1
ATOM 4069 C CA . TYR A 1 526 ? 9.883 -16.625 16.734 1 97.94 526 TYR A CA 1
ATOM 4070 C C . TYR A 1 526 ? 9.242 -15.414 17.406 1 97.94 526 TYR A C 1
ATOM 4072 O O . TYR A 1 526 ? 8.031 -15.219 17.297 1 97.94 526 TYR A O 1
ATOM 4080 N N . LEU A 1 527 ? 10.055 -14.633 18.078 1 98.19 527 LEU A N 1
ATOM 4081 C CA . LEU A 1 527 ? 9.555 -13.391 18.656 1 98.19 527 LEU A CA 1
ATOM 4082 C C . LEU A 1 527 ? 8.984 -12.484 17.562 1 98.19 527 LEU A C 1
ATOM 4084 O O . LEU A 1 527 ? 7.859 -11.984 17.688 1 98.19 527 LEU A O 1
ATOM 4088 N N . LEU A 1 528 ? 9.805 -12.305 16.531 1 98.06 528 LEU A N 1
ATOM 4089 C CA . LEU A 1 528 ? 9.406 -11.43 15.438 1 98.06 528 LEU A CA 1
ATOM 4090 C C . LEU A 1 528 ? 8.195 -11.984 14.703 1 98.06 528 LEU A C 1
ATOM 4092 O O . LEU A 1 528 ? 7.34 -11.227 14.242 1 98.06 528 LEU A O 1
ATOM 4096 N N . GLN A 1 529 ? 8.148 -13.281 14.547 1 97.56 529 GLN A N 1
ATOM 4097 C CA . GLN A 1 529 ? 6.977 -13.922 13.961 1 97.56 529 GLN A CA 1
ATOM 4098 C C . GLN A 1 529 ? 5.715 -13.594 14.75 1 97.56 529 GLN A C 1
ATOM 4100 O O . GLN A 1 529 ? 4.656 -13.352 14.164 1 97.56 529 GLN A O 1
ATOM 4105 N N . ALA A 1 530 ? 5.809 -13.555 16.047 1 97.31 530 ALA A N 1
ATOM 4106 C CA . ALA A 1 530 ? 4.668 -13.211 16.891 1 97.31 530 ALA A CA 1
ATOM 4107 C C . ALA A 1 530 ? 4.223 -11.773 16.656 1 97.31 530 ALA A C 1
ATOM 4109 O O . ALA A 1 530 ? 3.027 -11.469 16.719 1 97.31 530 ALA A O 1
ATOM 4110 N N . PHE A 1 531 ? 5.211 -10.859 16.391 1 96.69 531 PHE A N 1
ATOM 4111 C CA . PHE A 1 531 ? 4.883 -9.469 16.094 1 96.69 531 PHE A CA 1
ATOM 4112 C C . PHE A 1 531 ? 4.004 -9.375 14.844 1 96.69 531 PHE A C 1
ATOM 4114 O O . PHE A 1 531 ? 3.043 -8.602 14.812 1 96.69 531 PHE A O 1
ATOM 4121 N N . VAL A 1 532 ? 4.277 -10.258 13.859 1 94.69 532 VAL A N 1
ATOM 4122 C CA . VAL A 1 532 ? 3.832 -9.945 12.508 1 94.69 532 VAL A CA 1
ATOM 4123 C C . VAL A 1 532 ? 2.73 -10.922 12.086 1 94.69 532 VAL A C 1
ATOM 4125 O O . VAL A 1 532 ? 1.747 -10.523 11.461 1 94.69 532 VAL A O 1
ATOM 4128 N N . GLU A 1 533 ? 2.867 -12.188 12.414 1 94.88 533 GLU A N 1
ATOM 4129 C CA . GLU A 1 533 ? 2.053 -13.203 11.766 1 94.88 533 GLU A CA 1
ATOM 4130 C C . GLU A 1 533 ? 0.896 -13.641 12.656 1 94.88 533 GLU A C 1
ATOM 4132 O O . GLU A 1 533 ? -0.023 -14.328 12.203 1 94.88 533 GLU A O 1
ATOM 4137 N N . SER A 1 534 ? 0.935 -13.172 13.922 1 92.75 534 SER A N 1
ATOM 4138 C CA . SER A 1 534 ? -0.189 -13.508 14.789 1 92.75 534 SER A CA 1
ATOM 4139 C C . SER A 1 534 ? -1.482 -12.867 14.289 1 92.75 534 SER A C 1
ATOM 4141 O O . SER A 1 534 ? -1.484 -11.719 13.852 1 92.75 534 SER A O 1
ATOM 4143 N N . TRP A 1 535 ? -2.576 -13.555 14.359 1 87.25 535 TRP A N 1
ATOM 4144 C CA . TRP A 1 535 ? -3.867 -13.125 13.836 1 87.25 535 TRP A CA 1
ATOM 4145 C C . TRP A 1 535 ? -4.32 -11.828 14.5 1 87.25 535 TRP A C 1
ATOM 4147 O O . TRP A 1 535 ? -4.863 -10.945 13.844 1 87.25 535 TRP A O 1
ATOM 4157 N N . ASN A 1 536 ? -4.074 -11.711 15.797 1 88.5 536 ASN A N 1
ATOM 4158 C CA . ASN A 1 536 ? -4.496 -10.516 16.516 1 88.5 536 ASN A CA 1
ATOM 4159 C C . ASN A 1 536 ? -3.32 -9.578 16.781 1 88.5 536 ASN A C 1
ATOM 4161 O O . ASN A 1 536 ? -3.41 -8.688 17.641 1 88.5 536 ASN A O 1
ATOM 4165 N N . LYS A 1 537 ? -2.182 -9.82 16.172 1 92.06 537 LYS A N 1
ATOM 4166 C CA . LYS A 1 537 ? -0.962 -9.023 16.297 1 92.06 537 LYS A CA 1
ATOM 4167 C C . LYS A 1 537 ? -0.512 -8.93 17.75 1 92.06 537 LYS A C 1
ATOM 4169 O O . LYS A 1 537 ? -0.917 -8.016 18.469 1 92.06 537 LYS A O 1
ATOM 4174 N N . THR A 1 538 ? 0.393 -9.68 18.109 1 96.88 538 THR A N 1
ATOM 4175 C CA . THR A 1 538 ? 0.879 -9.742 19.484 1 96.88 538 THR A CA 1
ATOM 4176 C C . THR A 1 538 ? 1.646 -8.477 19.844 1 96.88 538 THR A C 1
ATOM 4178 O O . THR A 1 538 ? 2.484 -8.008 19.078 1 96.88 538 THR A O 1
ATOM 4181 N N . SER A 1 539 ? 1.303 -7.891 21 1 97.81 539 SER A N 1
ATOM 4182 C CA . SER A 1 539 ? 1.967 -6.684 21.484 1 97.81 539 SER A CA 1
ATOM 4183 C C . SER A 1 539 ? 2.891 -6.992 22.656 1 97.81 539 SER A C 1
ATOM 4185 O O . SER A 1 539 ? 2.902 -8.117 23.156 1 97.81 539 SER A O 1
ATOM 4187 N N . PRO A 1 540 ? 3.662 -5.941 23.062 1 98.5 540 PRO A N 1
ATOM 4188 C CA . PRO A 1 540 ? 4.5 -6.121 24.25 1 98.5 540 PRO A CA 1
ATOM 4189 C C . PRO A 1 540 ? 3.699 -6.527 25.484 1 98.5 540 PRO A C 1
ATOM 4191 O O . PRO A 1 540 ? 4.207 -7.25 26.344 1 98.5 540 PRO A O 1
ATOM 4194 N N . GLU A 1 541 ? 2.459 -6.164 25.531 1 98.56 541 GLU A N 1
ATOM 4195 C CA . GLU A 1 541 ? 1.608 -6.5 26.672 1 98.56 541 GLU A CA 1
ATOM 4196 C C . GLU A 1 541 ? 1.471 -8.008 26.828 1 98.56 541 GLU A C 1
ATOM 4198 O O . GLU A 1 541 ? 1.753 -8.555 27.891 1 98.56 541 GLU A O 1
ATOM 4203 N N . GLU A 1 542 ? 1.062 -8.711 25.766 1 98.38 542 GLU A N 1
ATOM 4204 C CA . GLU A 1 542 ? 0.898 -10.164 25.828 1 98.38 542 GLU A CA 1
ATOM 4205 C C . GLU A 1 542 ? 2.236 -10.859 26.062 1 98.38 542 GLU A C 1
ATOM 4207 O O . GLU A 1 542 ? 2.314 -11.812 26.828 1 98.38 542 GLU A O 1
ATOM 4212 N N . LEU A 1 543 ? 3.236 -10.375 25.438 1 98.69 543 LEU A N 1
ATOM 4213 C CA . LEU A 1 543 ? 4.551 -11 25.531 1 98.69 543 LEU A CA 1
ATOM 4214 C C . LEU A 1 543 ? 5.098 -10.914 26.953 1 98.69 543 LEU A C 1
ATOM 4216 O O . LEU A 1 543 ? 5.625 -11.898 27.484 1 98.69 543 LEU A O 1
ATOM 4220 N N . LEU A 1 544 ? 5.016 -9.719 27.547 1 98.69 544 LEU A N 1
ATOM 4221 C CA . LEU A 1 544 ? 5.441 -9.578 28.938 1 98.69 544 LEU A CA 1
ATOM 4222 C C . LEU A 1 544 ? 4.594 -10.453 29.859 1 98.69 544 LEU A C 1
ATOM 4224 O O . LEU A 1 544 ? 5.121 -11.102 30.766 1 98.69 544 LEU A O 1
ATOM 4228 N N . GLY A 1 545 ? 3.281 -10.531 29.625 1 98.56 545 GLY A N 1
ATOM 4229 C CA . GLY A 1 545 ? 2.414 -11.414 30.391 1 98.56 545 GLY A CA 1
ATOM 4230 C C . GLY A 1 545 ? 2.824 -12.875 30.312 1 98.56 545 GLY A C 1
ATOM 4231 O O . GLY A 1 545 ? 2.945 -13.539 31.344 1 98.56 545 GLY A O 1
ATOM 4232 N N . TRP A 1 546 ? 3.08 -13.359 29.125 1 98.5 546 TRP A N 1
ATOM 4233 C CA . TRP A 1 546 ? 3.494 -14.742 28.922 1 98.5 546 TRP A CA 1
ATOM 4234 C C . TRP A 1 546 ? 4.82 -15.023 29.625 1 98.5 546 TRP A C 1
ATOM 4236 O O . TRP A 1 546 ? 5.023 -16.109 30.172 1 98.5 546 TRP A O 1
ATOM 4246 N N . TYR A 1 547 ? 5.727 -14.039 29.531 1 98.44 547 TYR A N 1
ATOM 4247 C CA . TYR A 1 547 ? 7.016 -14.195 30.203 1 98.44 547 TYR A CA 1
ATOM 4248 C C . TYR A 1 547 ? 6.832 -14.344 31.703 1 98.44 547 TYR A C 1
ATOM 4250 O O . TYR A 1 547 ? 7.402 -15.25 32.312 1 98.44 547 TYR A O 1
ATOM 4258 N N . LEU A 1 548 ? 6.043 -13.461 32.312 1 97.88 548 LEU A N 1
ATOM 4259 C CA . LEU A 1 548 ? 5.828 -13.453 33.781 1 97.88 548 LEU A CA 1
ATOM 4260 C C . LEU A 1 548 ? 5.105 -14.719 34.219 1 97.88 548 LEU A C 1
ATOM 4262 O O . LEU A 1 548 ? 5.316 -15.203 35.344 1 97.88 548 LEU A O 1
ATOM 4266 N N . GLU A 1 549 ? 4.324 -15.328 33.344 1 97.81 549 GLU A N 1
ATOM 4267 C CA . GLU A 1 549 ? 3.584 -16.547 33.625 1 97.81 549 GLU A CA 1
ATOM 4268 C C . GLU A 1 549 ? 4.438 -17.797 33.375 1 97.81 549 GLU A C 1
ATOM 4270 O O . GLU A 1 549 ? 4.059 -18.906 33.75 1 97.81 549 GLU A O 1
ATOM 4275 N N . GLY A 1 550 ? 5.5 -17.625 32.688 1 96.69 550 GLY A N 1
ATOM 4276 C CA . GLY A 1 550 ? 6.375 -18.734 32.375 1 96.69 550 GLY A CA 1
ATOM 4277 C C . GLY A 1 550 ? 5.914 -19.547 31.188 1 96.69 550 GLY A C 1
ATOM 4278 O O . GLY A 1 550 ? 6.277 -20.719 31.031 1 96.69 550 GLY A O 1
ATOM 4279 N N . THR A 1 551 ? 5.109 -18.922 30.297 1 97.94 551 THR A N 1
ATOM 4280 C CA . THR A 1 551 ? 4.535 -19.656 29.172 1 97.94 551 THR A CA 1
ATOM 4281 C C . THR A 1 551 ? 5.008 -19.094 27.844 1 97.94 551 THR A C 1
ATOM 4283 O O . THR A 1 551 ? 4.5 -19.453 26.781 1 97.94 551 THR A O 1
ATOM 4286 N N . LEU A 1 552 ? 5.934 -18.141 27.797 1 98.12 552 LEU A N 1
ATOM 4287 C CA . LEU A 1 552 ? 6.371 -17.391 26.625 1 98.12 552 LEU A CA 1
ATOM 4288 C C . LEU A 1 552 ? 6.844 -18.344 25.531 1 98.12 552 LEU A C 1
ATOM 4290 O O . LEU A 1 552 ? 6.422 -18.234 24.375 1 98.12 552 LEU A O 1
ATOM 4294 N N . GLU A 1 553 ? 7.699 -19.328 25.859 1 98 553 GLU A N 1
ATOM 4295 C CA . GLU A 1 553 ? 8.273 -20.25 24.875 1 98 553 GLU A CA 1
ATOM 4296 C C . GLU A 1 553 ? 7.199 -21.109 24.219 1 98 553 GLU A C 1
ATOM 4298 O O . GLU A 1 553 ? 7.277 -21.406 23.016 1 98 553 GLU A O 1
ATOM 4303 N N . ASP A 1 554 ? 6.176 -21.422 24.953 1 97.56 554 ASP A N 1
ATOM 4304 C CA . ASP A 1 554 ? 5.059 -22.188 24.406 1 97.56 554 ASP A CA 1
ATOM 4305 C C . ASP A 1 554 ? 4.273 -21.375 23.391 1 97.56 554 ASP A C 1
ATOM 4307 O O . ASP A 1 554 ? 3.865 -21.891 22.344 1 97.56 554 ASP A O 1
ATOM 4311 N N . HIS A 1 555 ? 4.082 -20.156 23.703 1 97.38 555 HIS A N 1
ATOM 4312 C CA . HIS A 1 555 ? 3.334 -19.281 22.812 1 97.38 555 HIS A CA 1
ATOM 4313 C C . HIS A 1 555 ? 4.145 -18.953 21.562 1 97.38 555 HIS A C 1
ATOM 4315 O O . HIS A 1 555 ? 3.59 -18.859 20.469 1 97.38 555 HIS A O 1
ATOM 4321 N N . LEU A 1 556 ? 5.426 -18.766 21.688 1 97.19 556 LEU A N 1
ATOM 4322 C CA . LEU A 1 556 ? 6.285 -18.391 20.562 1 97.19 556 LEU A CA 1
ATOM 4323 C C . LEU A 1 556 ? 6.586 -19.609 19.688 1 97.19 556 LEU A C 1
ATOM 4325 O O . LEU A 1 556 ? 6.789 -19.469 18.484 1 97.19 556 LEU A O 1
ATOM 4329 N N . GLY A 1 557 ? 6.746 -20.75 20.312 1 96.12 557 GLY A N 1
ATOM 4330 C CA . GLY A 1 557 ? 7.102 -21.984 19.625 1 96.12 557 GLY A CA 1
ATOM 4331 C C . GLY A 1 557 ? 8.594 -22.172 19.469 1 96.12 557 GLY A C 1
ATOM 4332 O O . GLY A 1 557 ? 9.047 -22.953 18.625 1 96.12 557 GLY A O 1
ATOM 4333 N N . CYS A 1 558 ? 9.422 -21.406 20.203 1 96 558 CYS A N 1
ATOM 4334 C CA . CYS A 1 558 ? 10.867 -21.609 20.172 1 96 558 CYS A CA 1
ATOM 4335 C C . CYS A 1 558 ? 11.281 -22.734 21.109 1 96 558 CYS A C 1
ATOM 4337 O O . CYS A 1 558 ? 10.445 -23.297 21.812 1 96 558 CYS A O 1
ATOM 4339 N N . GLU A 1 559 ? 12.562 -23.031 21.109 1 95.25 559 GLU A N 1
ATOM 4340 C CA . GLU A 1 559 ? 13.07 -24.141 21.906 1 95.25 559 GLU A CA 1
ATOM 4341 C C . GLU A 1 559 ? 12.875 -23.875 23.391 1 95.25 559 GLU A C 1
ATOM 4343 O O . GLU A 1 559 ? 13.094 -22.766 23.875 1 95.25 559 GLU A O 1
ATOM 4348 N N . LYS A 1 560 ? 12.523 -24.938 24.094 1 95.62 560 LYS A N 1
ATOM 4349 C CA . LYS A 1 560 ? 12.328 -24.828 25.531 1 95.62 560 LYS A CA 1
ATOM 4350 C C . LYS A 1 560 ? 13.648 -24.531 26.25 1 95.62 560 LYS A C 1
ATOM 4352 O O . LYS A 1 560 ? 14.688 -25.094 25.891 1 95.62 560 LYS A O 1
ATOM 4357 N N . GLY A 1 561 ? 13.547 -23.672 27.188 1 95.56 561 GLY A N 1
ATOM 4358 C CA . GLY A 1 561 ? 14.719 -23.359 28 1 95.56 561 GLY A CA 1
ATOM 4359 C C . GLY A 1 561 ? 15.539 -22.219 27.438 1 95.56 561 GLY A C 1
ATOM 4360 O O . GLY A 1 561 ? 16.406 -21.672 28.125 1 95.56 561 GLY A O 1
ATOM 4361 N N . LEU A 1 562 ? 15.273 -21.797 26.25 1 95.94 562 LEU A N 1
ATOM 4362 C CA . LEU A 1 562 ? 16.062 -20.766 25.578 1 95.94 562 LEU A CA 1
ATOM 4363 C C . LEU A 1 562 ? 15.891 -19.422 26.266 1 95.94 562 LEU A C 1
ATOM 4365 O O . LEU A 1 562 ? 16.844 -18.656 26.391 1 95.94 562 LEU A O 1
ATOM 4369 N N . VAL A 1 563 ? 14.75 -19.062 26.719 1 96.38 563 VAL A N 1
ATOM 4370 C CA . VAL A 1 563 ? 14.445 -17.766 27.312 1 96.38 563 VAL A CA 1
ATOM 4371 C C . VAL A 1 563 ? 15.25 -17.594 28.609 1 96.38 563 VAL A C 1
ATOM 4373 O O . VAL A 1 563 ? 15.844 -16.547 28.828 1 96.38 563 VAL A O 1
ATOM 4376 N N . ARG A 1 564 ? 15.273 -18.625 29.406 1 95.5 564 ARG A N 1
ATOM 4377 C CA . ARG A 1 564 ? 16.047 -18.578 30.656 1 95.5 564 ARG A CA 1
ATOM 4378 C C . ARG A 1 564 ? 17.531 -18.438 30.375 1 95.5 564 ARG A C 1
ATOM 4380 O O . ARG A 1 564 ? 18.25 -17.766 31.125 1 95.5 564 ARG A O 1
ATOM 4387 N N . GLN A 1 565 ? 17.906 -19.062 29.312 1 96.44 565 GLN A N 1
ATOM 4388 C CA . GLN A 1 565 ? 19.312 -19 28.922 1 96.44 565 GLN A CA 1
ATOM 4389 C C . GLN A 1 565 ? 19.703 -17.609 28.438 1 96.44 565 GLN A C 1
ATOM 4391 O O . GLN A 1 565 ? 20.797 -17.141 28.719 1 96.44 565 GLN A O 1
ATOM 4396 N N . LEU A 1 566 ? 18.828 -16.922 27.781 1 96.5 566 LEU A N 1
ATOM 4397 C CA . LEU A 1 566 ? 19.141 -15.641 27.125 1 96.5 566 LEU A CA 1
ATOM 4398 C C . LEU A 1 566 ? 18.938 -14.477 28.094 1 96.5 566 LEU A C 1
ATOM 4400 O O . LEU A 1 566 ? 19.625 -13.461 28 1 96.5 566 LEU A O 1
ATOM 4404 N N . PHE A 1 567 ? 17.953 -14.695 28.969 1 97.56 567 PHE A N 1
ATOM 4405 C CA . PHE A 1 567 ? 17.594 -13.578 29.828 1 97.56 567 PHE A CA 1
ATOM 4406 C C . PHE A 1 567 ? 17.688 -13.984 31.297 1 97.56 567 PHE A C 1
ATOM 4408 O O . PHE A 1 567 ? 16.797 -14.648 31.828 1 97.56 567 PHE A O 1
ATOM 4415 N N . PRO A 1 568 ? 18.688 -13.469 32 1 95.56 568 PRO A N 1
ATOM 4416 C CA . PRO A 1 568 ? 18.906 -13.859 33.406 1 95.56 568 PRO A CA 1
ATOM 4417 C C . PRO A 1 568 ? 17.875 -13.258 34.344 1 95.56 568 PRO A C 1
ATOM 4419 O O . PRO A 1 568 ? 17.688 -13.766 35.469 1 95.56 568 PRO A O 1
ATOM 4422 N N . ASP A 1 569 ? 17.281 -12.094 34 1 96.12 569 ASP A N 1
ATOM 4423 C CA . ASP A 1 569 ? 16.266 -11.453 34.812 1 96.12 569 ASP A CA 1
ATOM 4424 C C . ASP A 1 569 ? 15.211 -10.758 33.969 1 96.12 569 ASP A C 1
ATOM 4426 O O . ASP A 1 569 ? 15.312 -10.734 32.75 1 96.12 569 ASP A O 1
ATOM 4430 N N . VAL A 1 570 ? 14.203 -10.242 34.656 1 97.12 570 VAL A N 1
ATOM 4431 C CA . VAL A 1 570 ? 13.062 -9.641 33.969 1 97.12 570 VAL A CA 1
ATOM 4432 C C . VAL A 1 570 ? 13.5 -8.375 33.219 1 97.12 570 VAL A C 1
ATOM 4434 O O . VAL A 1 570 ? 13 -8.07 32.156 1 97.12 570 VAL A O 1
ATOM 4437 N N . ARG A 1 571 ? 14.414 -7.656 33.812 1 97.75 571 ARG A N 1
ATOM 4438 C CA . ARG A 1 571 ? 14.898 -6.422 33.188 1 97.75 571 ARG A CA 1
ATOM 4439 C C . ARG A 1 571 ? 15.547 -6.695 31.844 1 97.75 571 ARG A C 1
ATOM 4441 O O . ARG A 1 571 ? 15.305 -5.969 30.875 1 97.75 571 ARG A O 1
ATOM 4448 N N . SER A 1 572 ? 16.375 -7.715 31.812 1 97.88 572 SER A N 1
ATOM 4449 C CA . SER A 1 572 ? 17.031 -8.047 30.562 1 97.88 572 SER A CA 1
ATOM 4450 C C . SER A 1 572 ? 16.031 -8.477 29.5 1 97.88 572 SER A C 1
ATOM 4452 O O . SER A 1 572 ? 16.203 -8.18 28.312 1 97.88 572 SER A O 1
ATOM 4454 N N . PHE A 1 573 ? 14.984 -9.148 29.891 1 98.44 573 PHE A N 1
ATOM 4455 C CA . PHE A 1 573 ? 13.938 -9.547 28.953 1 98.44 573 PHE A CA 1
ATOM 4456 C C . PHE A 1 573 ? 13.219 -8.32 28.406 1 98.44 573 PHE A C 1
ATOM 4458 O O . PHE A 1 573 ? 13.031 -8.195 27.188 1 98.44 573 PHE A O 1
ATOM 4465 N N . ILE A 1 574 ? 12.836 -7.398 29.266 1 98.62 574 ILE A N 1
ATOM 4466 C CA . ILE A 1 574 ? 12.094 -6.203 28.875 1 98.62 574 ILE A CA 1
ATOM 4467 C C . ILE A 1 574 ? 12.945 -5.348 27.938 1 98.62 574 ILE A C 1
ATOM 4469 O O . ILE A 1 574 ? 12.445 -4.824 26.938 1 98.62 574 ILE A O 1
ATOM 4473 N N . ASP A 1 575 ? 14.211 -5.242 28.266 1 98.25 575 ASP A N 1
ATOM 4474 C CA . ASP A 1 575 ? 15.117 -4.469 27.422 1 98.25 575 ASP A CA 1
ATOM 4475 C C . ASP A 1 575 ? 15.18 -5.043 26 1 98.25 575 ASP A C 1
ATOM 4477 O O . ASP A 1 575 ? 15.172 -4.297 25.031 1 98.25 575 ASP A O 1
ATOM 4481 N N . ASP A 1 576 ? 15.25 -6.344 25.953 1 98.31 576 ASP A N 1
ATOM 4482 C CA . ASP A 1 576 ? 15.281 -7.012 24.656 1 98.31 576 ASP A CA 1
ATOM 4483 C C . ASP A 1 576 ? 13.969 -6.809 23.906 1 98.31 576 ASP A C 1
ATOM 4485 O O . ASP A 1 576 ? 13.977 -6.438 22.734 1 98.31 576 ASP A O 1
ATOM 4489 N N . LEU A 1 577 ? 12.883 -7.023 24.578 1 98.62 577 LEU A N 1
ATOM 4490 C CA . LEU A 1 577 ? 11.555 -6.879 23.984 1 98.62 577 LEU A CA 1
ATOM 4491 C C . LEU A 1 577 ? 11.352 -5.473 23.438 1 98.62 577 LEU A C 1
ATOM 4493 O O . LEU A 1 577 ? 10.938 -5.301 22.297 1 98.62 577 LEU A O 1
ATOM 4497 N N . GLU A 1 578 ? 11.68 -4.488 24.203 1 98.5 578 GLU A N 1
ATOM 4498 C CA . GLU A 1 578 ? 11.461 -3.098 23.812 1 98.5 578 GLU A CA 1
ATOM 4499 C C . GLU A 1 578 ? 12.406 -2.688 22.688 1 98.5 578 GLU A C 1
ATOM 4501 O O . GLU A 1 578 ? 12.039 -1.894 21.828 1 98.5 578 GLU A O 1
ATOM 4506 N N . ARG A 1 579 ? 13.586 -3.244 22.781 1 97.81 579 ARG A N 1
ATOM 4507 C CA . ARG A 1 579 ? 14.539 -2.945 21.703 1 97.81 579 ARG A CA 1
ATOM 4508 C C . ARG A 1 579 ? 13.984 -3.35 20.344 1 97.81 579 ARG A C 1
ATOM 4510 O O . ARG A 1 579 ? 13.922 -2.533 19.422 1 97.81 579 ARG A O 1
ATOM 4517 N N . TRP A 1 580 ? 13.523 -4.566 20.281 1 98.12 580 TRP A N 1
ATOM 4518 C CA . TRP A 1 580 ? 13.086 -5.098 19 1 98.12 580 TRP A CA 1
ATOM 4519 C C . TRP A 1 580 ? 11.727 -4.527 18.609 1 98.12 580 TRP A C 1
ATOM 4521 O O . TRP A 1 580 ? 11.461 -4.281 17.422 1 98.12 580 TRP A O 1
ATOM 4531 N N . TRP A 1 581 ? 10.891 -4.223 19.578 1 98.38 581 TRP A N 1
ATOM 4532 C CA . TRP A 1 581 ? 9.602 -3.602 19.312 1 98.38 581 TRP A CA 1
ATOM 4533 C C . TRP A 1 581 ? 9.773 -2.191 18.75 1 98.38 581 TRP A C 1
ATOM 4535 O O . TRP A 1 581 ? 9.109 -1.809 17.781 1 98.38 581 TRP A O 1
ATOM 4545 N N . LYS A 1 582 ? 10.695 -1.445 19.359 1 97.38 582 LYS A N 1
ATOM 4546 C CA . LYS A 1 582 ? 10.969 -0.078 18.938 1 97.38 582 LYS A CA 1
ATOM 4547 C C . LYS A 1 582 ? 11.508 -0.05 17.5 1 97.38 582 LYS A C 1
ATOM 4549 O O . LYS A 1 582 ? 11.141 0.816 16.719 1 97.38 582 LYS A O 1
ATOM 4554 N N . LEU A 1 583 ? 12.359 -1.019 17.188 1 96.81 583 LEU A N 1
ATOM 4555 C CA . LEU A 1 583 ? 12.891 -1.089 15.828 1 96.81 583 LEU A CA 1
ATOM 4556 C C . LEU A 1 583 ? 11.797 -1.492 14.844 1 96.81 583 LEU A C 1
ATOM 4558 O O . LEU A 1 583 ? 11.672 -0.891 13.773 1 96.81 583 LEU A O 1
ATOM 4562 N N . PHE A 1 584 ? 10.977 -2.469 15.289 1 97.5 584 PHE A N 1
ATOM 4563 C CA . PHE A 1 584 ? 9.914 -2.984 14.43 1 97.5 584 PHE A CA 1
ATOM 4564 C C . PHE A 1 584 ? 8.938 -1.88 14.055 1 97.5 584 PHE A C 1
ATOM 4566 O O . PHE A 1 584 ? 8.555 -1.751 12.891 1 97.5 584 PHE A O 1
ATOM 4573 N N . CYS A 1 585 ? 8.602 -1.043 14.961 1 96.38 585 CYS A N 1
ATOM 4574 C CA . CYS A 1 585 ? 7.555 -0.044 14.773 1 96.38 585 CYS A CA 1
ATOM 4575 C C . CYS A 1 585 ? 8.148 1.298 14.359 1 96.38 585 CYS A C 1
ATOM 4577 O O . CYS A 1 585 ? 7.418 2.227 14.016 1 96.38 585 CYS A O 1
ATOM 4579 N N . GLY A 1 586 ? 9.469 1.45 14.406 1 92.69 586 GLY A N 1
ATOM 4580 C CA . GLY A 1 586 ? 10.125 2.727 14.172 1 92.69 586 GLY A CA 1
ATOM 4581 C C . GLY A 1 586 ? 10.812 2.807 12.828 1 92.69 586 GLY A C 1
ATOM 4582 O O . GLY A 1 586 ? 10.156 2.691 11.781 1 92.69 586 GLY A O 1
ATOM 4583 N N . LEU A 1 587 ? 12.109 2.838 12.867 1 91.06 587 LEU A N 1
ATOM 4584 C CA . LEU A 1 587 ? 12.922 3.082 11.68 1 91.06 587 LEU A CA 1
ATOM 4585 C C . LEU A 1 587 ? 12.758 1.954 10.664 1 91.06 587 LEU A C 1
ATOM 4587 O O . LEU A 1 587 ? 12.859 2.18 9.461 1 91.06 587 LEU A O 1
ATOM 4591 N N . ALA A 1 588 ? 12.477 0.76 11.172 1 96.12 588 ALA A N 1
ATOM 4592 C CA . ALA A 1 588 ? 12.336 -0.376 10.266 1 96.12 588 ALA A CA 1
ATOM 4593 C C . ALA A 1 588 ? 11.188 -0.161 9.289 1 96.12 588 ALA A C 1
ATOM 4595 O O . ALA A 1 588 ? 11.234 -0.621 8.141 1 96.12 588 ALA A O 1
ATOM 4596 N N . VAL A 1 589 ? 10.133 0.56 9.703 1 96.5 589 VAL A N 1
ATOM 4597 C CA . VAL A 1 589 ? 8.984 0.81 8.844 1 96.5 589 VAL A CA 1
ATOM 4598 C C . VAL A 1 589 ? 9.414 1.652 7.645 1 96.5 589 VAL A C 1
ATOM 4600 O O . VAL A 1 589 ? 9.039 1.359 6.504 1 96.5 589 VAL A O 1
ATOM 4603 N N . ALA A 1 590 ? 10.211 2.674 7.895 1 95.38 590 ALA A N 1
ATOM 4604 C CA . ALA A 1 590 ? 10.688 3.529 6.809 1 95.38 590 ALA A CA 1
ATOM 4605 C C . ALA A 1 590 ? 11.5 2.725 5.797 1 95.38 590 ALA A C 1
ATOM 4607 O O . ALA A 1 590 ? 11.398 2.959 4.59 1 95.38 590 ALA A O 1
ATOM 4608 N N . LYS A 1 591 ? 12.297 1.79 6.32 1 96.38 591 LYS A N 1
ATOM 4609 C CA . LYS A 1 591 ? 13.117 0.958 5.445 1 96.38 591 LYS A CA 1
ATOM 4610 C C . LYS A 1 591 ? 12.258 -0.018 4.648 1 96.38 591 LYS A C 1
ATOM 4612 O O . LYS A 1 591 ? 12.469 -0.197 3.445 1 96.38 591 LYS A O 1
ATOM 4617 N N . ARG A 1 592 ? 11.25 -0.607 5.262 1 96.56 592 ARG A N 1
ATOM 4618 C CA . ARG A 1 592 ? 10.383 -1.576 4.594 1 96.56 592 ARG A CA 1
ATOM 4619 C C . ARG A 1 592 ? 9.547 -0.906 3.508 1 96.56 592 ARG A C 1
ATOM 4621 O O . ARG A 1 592 ? 9.344 -1.475 2.434 1 96.56 592 ARG A O 1
ATOM 4628 N N . ILE A 1 593 ? 9.117 0.312 3.74 1 94.5 593 ILE A N 1
ATOM 4629 C CA . ILE A 1 593 ? 8.258 1.007 2.787 1 94.5 593 ILE A CA 1
ATOM 4630 C C . ILE A 1 593 ? 9.055 1.353 1.532 1 94.5 593 ILE A C 1
ATOM 4632 O O . ILE A 1 593 ? 8.484 1.51 0.45 1 94.5 593 ILE A O 1
ATOM 4636 N N . GLN A 1 594 ? 10.398 1.458 1.629 1 95.44 594 GLN A N 1
ATOM 4637 C CA . GLN A 1 594 ? 11.242 1.788 0.485 1 95.44 594 GLN A CA 1
ATOM 4638 C C . GLN A 1 594 ? 11.969 0.553 -0.038 1 95.44 594 GLN A C 1
ATOM 4640 O O . GLN A 1 594 ? 12.82 0.655 -0.924 1 95.44 594 GLN A O 1
ATOM 4645 N N . ALA A 1 595 ? 11.656 -0.647 0.502 1 96.38 595 ALA A N 1
ATOM 4646 C CA . ALA A 1 595 ? 12.305 -1.896 0.111 1 96.38 595 ALA A CA 1
ATOM 4647 C C . ALA A 1 595 ? 11.758 -2.406 -1.219 1 96.38 595 ALA A C 1
ATOM 4649 O O . ALA A 1 595 ? 10.68 -1.996 -1.649 1 96.38 595 ALA A O 1
ATOM 4650 N N . PRO A 1 596 ? 12.508 -3.291 -1.935 1 96.38 596 PRO A N 1
ATOM 4651 C CA . PRO A 1 596 ? 11.977 -3.953 -3.127 1 96.38 596 PRO A CA 1
ATOM 4652 C C . PRO A 1 596 ? 10.828 -4.91 -2.809 1 96.38 596 PRO A C 1
ATOM 4654 O O . PRO A 1 596 ? 10.586 -5.219 -1.641 1 96.38 596 PRO A O 1
ATOM 4657 N N . PRO A 1 597 ? 10.117 -5.34 -3.84 1 96.94 597 PRO A N 1
ATOM 4658 C CA . PRO A 1 597 ? 9.031 -6.301 -3.629 1 96.94 597 PRO A CA 1
ATOM 4659 C C . PRO A 1 597 ? 9.516 -7.617 -3.025 1 96.94 597 PRO A C 1
ATOM 4661 O O . PRO A 1 597 ? 10.695 -7.965 -3.156 1 96.94 597 PRO A O 1
ATOM 4664 N N . ILE A 1 598 ? 8.602 -8.289 -2.408 1 97.38 598 ILE A N 1
ATOM 4665 C CA . ILE A 1 598 ? 8.883 -9.586 -1.801 1 97.38 598 ILE A CA 1
ATOM 4666 C C . ILE A 1 598 ? 7.984 -10.648 -2.42 1 97.38 598 ILE A C 1
ATOM 4668 O O . ILE A 1 598 ? 6.855 -10.359 -2.824 1 97.38 598 ILE A O 1
ATOM 4672 N N . LEU A 1 599 ? 8.461 -11.82 -2.547 1 97.25 599 LEU A N 1
ATOM 4673 C CA . LEU A 1 599 ? 7.629 -12.977 -2.867 1 97.25 599 LEU A CA 1
ATOM 4674 C C . LEU A 1 599 ? 6.949 -13.516 -1.616 1 97.25 599 LEU A C 1
ATOM 4676 O O . LEU A 1 599 ? 7.621 -13.969 -0.687 1 97.25 599 LEU A O 1
ATOM 4680 N N . THR A 1 600 ? 5.672 -13.484 -1.625 1 97.56 600 THR A N 1
ATOM 4681 C CA . THR A 1 600 ? 4.906 -13.836 -0.433 1 97.56 600 THR A CA 1
ATOM 4682 C C . THR A 1 600 ? 4.805 -15.352 -0.28 1 97.56 600 THR A C 1
ATOM 4684 O O . THR A 1 600 ? 4.395 -16.047 -1.209 1 97.56 600 THR A O 1
ATOM 4687 N N . ILE A 1 601 ? 5.16 -15.836 0.918 1 95.75 601 ILE A N 1
ATOM 4688 C CA . ILE A 1 601 ? 5.102 -17.25 1.237 1 95.75 601 ILE A CA 1
ATOM 4689 C C . ILE A 1 601 ? 4.32 -17.469 2.531 1 95.75 601 ILE A C 1
ATOM 4691 O O . ILE A 1 601 ? 3.496 -18.375 2.627 1 95.75 601 ILE A O 1
ATOM 4695 N N . SER A 1 602 ? 4.559 -16.578 3.467 1 95.62 602 SER A N 1
ATOM 4696 C CA . SER A 1 602 ? 4.004 -16.734 4.805 1 95.62 602 SER A CA 1
ATOM 4697 C C . SER A 1 602 ? 2.561 -16.25 4.867 1 95.62 602 SER A C 1
ATOM 4699 O O . SER A 1 602 ? 2.008 -15.797 3.861 1 95.62 602 SER A O 1
ATOM 4701 N N . LYS A 1 603 ? 1.984 -16.375 6.082 1 92.12 603 LYS A N 1
ATOM 4702 C CA . LYS A 1 603 ? 0.605 -15.945 6.312 1 92.12 603 LYS A CA 1
ATOM 4703 C C . LYS A 1 603 ? 0.504 -14.43 6.391 1 92.12 603 LYS A C 1
ATOM 4705 O O . LYS A 1 603 ? -0.593 -13.867 6.328 1 92.12 603 LYS A O 1
ATOM 4710 N N . ARG A 1 604 ? 1.6 -13.789 6.496 1 95 604 ARG A N 1
ATOM 4711 C CA . ARG A 1 604 ? 1.637 -12.328 6.488 1 95 604 ARG A CA 1
ATOM 4712 C C . ARG A 1 604 ? 2.998 -11.82 6.023 1 95 604 ARG A C 1
ATOM 4714 O O . ARG A 1 604 ? 3.969 -11.852 6.781 1 95 604 ARG A O 1
ATOM 4721 N N . ALA A 1 605 ? 3.045 -11.328 4.859 1 96.56 605 ALA A N 1
ATOM 4722 C CA . ALA A 1 605 ? 4.27 -10.742 4.316 1 96.56 605 ALA A CA 1
ATOM 4723 C C . ALA A 1 605 ? 4.246 -9.219 4.406 1 96.56 605 ALA A C 1
ATOM 4725 O O . ALA A 1 605 ? 3.172 -8.609 4.418 1 96.56 605 ALA A O 1
ATOM 4726 N N . TYR A 1 606 ? 5.355 -8.547 4.555 1 96.12 606 TYR A N 1
ATOM 4727 C CA . TYR A 1 606 ? 5.426 -7.086 4.531 1 96.12 606 TYR A CA 1
ATOM 4728 C C . TYR A 1 606 ? 4.984 -6.543 3.18 1 96.12 606 TYR A C 1
ATOM 4730 O O . TYR A 1 606 ? 4.91 -7.285 2.199 1 96.12 606 TYR A O 1
ATOM 4738 N N . GLY A 1 607 ? 4.734 -5.281 3.078 1 93.44 607 GLY A N 1
ATOM 4739 C CA . GLY A 1 607 ? 4.164 -4.648 1.9 1 93.44 607 GLY A CA 1
ATOM 4740 C C . GLY A 1 607 ? 2.689 -4.332 2.049 1 93.44 607 GLY A C 1
ATOM 4741 O O . GLY A 1 607 ? 2.271 -3.738 3.045 1 93.44 607 GLY A O 1
ATOM 4742 N N . TYR A 1 608 ? 1.906 -4.766 1.071 1 92 608 TYR A N 1
ATOM 4743 C CA . TYR A 1 608 ? 0.472 -4.504 1.099 1 92 608 TYR A CA 1
ATOM 4744 C C . TYR A 1 608 ? -0.263 -5.574 1.896 1 92 608 TYR A C 1
ATOM 4746 O O . TYR A 1 608 ? -1.413 -5.379 2.295 1 92 608 TYR A O 1
ATOM 4754 N N . ASP A 1 609 ? 0.435 -6.668 2.15 1 94.38 609 ASP A N 1
ATOM 4755 C CA . ASP A 1 609 ? -0.154 -7.73 2.963 1 94.38 609 ASP A CA 1
ATOM 4756 C C . ASP A 1 609 ? -0.191 -7.332 4.438 1 94.38 609 ASP A C 1
ATOM 4758 O O . ASP A 1 609 ? -1.17 -7.605 5.137 1 94.38 609 ASP A O 1
ATOM 4762 N N . HIS A 1 610 ? 0.835 -6.715 4.918 1 95.31 610 HIS A N 1
ATOM 4763 C CA . HIS A 1 610 ? 0.898 -6.055 6.219 1 95.31 610 HIS A CA 1
ATOM 4764 C C . HIS A 1 610 ? 0.86 -4.539 6.066 1 95.31 610 HIS A C 1
ATOM 4766 O O . HIS A 1 610 ? 1.875 -3.916 5.746 1 95.31 610 HIS A O 1
ATOM 4772 N N . ARG A 1 611 ? -0.313 -3.926 6.395 1 95.5 611 ARG A N 1
ATOM 4773 C CA . ARG A 1 611 ? -0.468 -2.484 6.219 1 95.5 611 ARG A CA 1
ATOM 4774 C C . ARG A 1 611 ? 0.22 -1.72 7.344 1 95.5 611 ARG A C 1
ATOM 4776 O O . ARG A 1 611 ? -0.047 -1.965 8.523 1 95.5 611 ARG A O 1
ATOM 4783 N N . GLU A 1 612 ? 1.108 -0.828 6.914 1 95.19 612 GLU A N 1
ATOM 4784 C CA . GLU A 1 612 ? 1.871 -0.118 7.934 1 95.19 612 GLU A CA 1
ATOM 4785 C C . GLU A 1 612 ? 1.734 1.394 7.773 1 95.19 612 GLU A C 1
ATOM 4787 O O . GLU A 1 612 ? 1.678 1.901 6.652 1 95.19 612 GLU A O 1
ATOM 4792 N N . ALA A 1 613 ? 1.635 2.098 8.859 1 96.25 613 ALA A N 1
ATOM 4793 C CA . ALA A 1 613 ? 1.804 3.543 8.992 1 96.25 613 ALA A CA 1
ATOM 4794 C C . ALA A 1 613 ? 3.068 3.877 9.781 1 96.25 613 ALA A C 1
ATOM 4796 O O . ALA A 1 613 ? 3.512 3.088 10.617 1 96.25 613 ALA A O 1
ATOM 4797 N N . GLN A 1 614 ? 3.697 4.918 9.414 1 96 614 GLN A N 1
ATOM 4798 C CA . GLN A 1 614 ? 4.832 5.363 10.219 1 96 614 GLN A CA 1
ATOM 4799 C C . GLN A 1 614 ? 4.367 6.051 11.5 1 96 614 GLN A C 1
ATOM 4801 O O . GLN A 1 614 ? 3.977 7.219 11.477 1 96 614 GLN A O 1
ATOM 4806 N N . LEU A 1 615 ? 4.441 5.324 12.594 1 96.44 615 LEU A N 1
ATOM 4807 C CA . LEU A 1 615 ? 3.965 5.785 13.898 1 96.44 615 LEU A CA 1
ATOM 4808 C C . LEU A 1 615 ? 5.059 5.656 14.953 1 96.44 615 LEU A C 1
ATOM 4810 O O . LEU A 1 615 ? 6.062 4.977 14.727 1 96.44 615 LEU A O 1
ATOM 4814 N N . LYS A 1 616 ? 4.902 6.312 16.031 1 94.94 616 LYS A N 1
ATOM 4815 C CA . LYS A 1 616 ? 5.723 6.016 17.203 1 94.94 616 LYS A CA 1
ATOM 4816 C C . LYS A 1 616 ? 5.32 4.684 17.828 1 94.94 616 LYS A C 1
ATOM 4818 O O . LYS A 1 616 ? 4.16 4.273 17.734 1 94.94 616 LYS A O 1
ATOM 4823 N N . PRO A 1 617 ? 6.297 3.975 18.438 1 95.75 617 PRO A N 1
ATOM 4824 C CA . PRO A 1 617 ? 5.945 2.707 19.078 1 95.75 617 PRO A CA 1
ATOM 4825 C C . PRO A 1 617 ? 4.848 2.863 20.125 1 95.75 617 PRO A C 1
ATOM 4827 O O . PRO A 1 617 ? 4.879 3.807 20.922 1 95.75 617 PRO A O 1
ATOM 4830 N N . PHE A 1 618 ? 3.895 1.953 20.141 1 95.88 618 PHE A N 1
ATOM 4831 C CA . PHE A 1 618 ? 2.777 1.948 21.078 1 95.88 618 PHE A CA 1
ATOM 4832 C C . PHE A 1 618 ? 3.031 0.972 22.219 1 95.88 618 PHE A C 1
ATOM 4834 O O . PHE A 1 618 ? 3.441 -0.168 21.984 1 95.88 618 PHE A O 1
ATOM 4841 N N . TYR A 1 619 ? 2.885 1.468 23.375 1 98 619 TYR A N 1
ATOM 4842 C CA . TYR A 1 619 ? 2.82 0.669 24.594 1 98 619 TYR A CA 1
ATOM 4843 C C . TYR A 1 619 ? 1.52 0.925 25.344 1 98 619 TYR A C 1
ATOM 4845 O O . TYR A 1 619 ? 1.229 2.061 25.734 1 98 619 TYR A O 1
ATOM 4853 N N . SER A 1 620 ? 0.749 -0.125 25.594 1 98.12 620 SER A N 1
ATOM 4854 C CA . SER A 1 620 ? -0.523 0.048 26.281 1 98.12 620 SER A CA 1
ATOM 4855 C C . SER A 1 620 ? -0.308 0.477 27.734 1 98.12 620 SER A C 1
ATOM 4857 O O . SER A 1 620 ? 0.768 0.266 28.297 1 98.12 620 SER A O 1
ATOM 4859 N N . ARG A 1 621 ? -1.35 1.039 28.312 1 97.38 621 ARG A N 1
ATOM 4860 C CA . ARG A 1 621 ? -1.314 1.372 29.734 1 97.38 621 ARG A CA 1
ATOM 4861 C C . ARG A 1 621 ? -1.078 0.127 30.578 1 97.38 621 ARG A C 1
ATOM 4863 O O . ARG A 1 621 ? -0.311 0.162 31.547 1 97.38 621 ARG A O 1
ATOM 4870 N N . LYS A 1 622 ? -1.697 -0.954 30.203 1 97.5 622 LYS A N 1
ATOM 4871 C CA . LYS A 1 622 ? -1.547 -2.213 30.922 1 97.5 622 LYS A CA 1
ATOM 4872 C C . LYS A 1 622 ? -0.104 -2.707 30.875 1 97.5 622 LYS A C 1
ATOM 4874 O O . LYS A 1 622 ? 0.424 -3.203 31.875 1 97.5 622 LYS A O 1
ATOM 4879 N N . TYR A 1 623 ? 0.55 -2.605 29.734 1 98.38 623 TYR A N 1
ATOM 4880 C CA . TYR A 1 623 ? 1.956 -2.979 29.625 1 98.38 623 TYR A CA 1
ATOM 4881 C C . TYR A 1 623 ? 2.814 -2.164 30.594 1 98.38 623 TYR A C 1
ATOM 4883 O O . TYR A 1 623 ? 3.674 -2.713 31.281 1 98.38 623 TYR A O 1
ATOM 4891 N N . ARG A 1 624 ? 2.588 -0.851 30.609 1 97.62 624 ARG A N 1
ATOM 4892 C CA . ARG A 1 624 ? 3.383 0.036 31.453 1 97.62 624 ARG A CA 1
ATOM 4893 C C . ARG A 1 624 ? 3.203 -0.304 32.938 1 97.62 624 ARG A C 1
ATOM 4895 O O . ARG A 1 624 ? 4.164 -0.271 33.688 1 97.62 624 ARG A O 1
ATOM 4902 N N . GLU A 1 625 ? 1.987 -0.64 33.281 1 97.44 625 GLU A N 1
ATOM 4903 C CA . GLU A 1 625 ? 1.7 -1.031 34.656 1 97.44 625 GLU A CA 1
ATOM 4904 C C . GLU A 1 625 ? 2.389 -2.348 35 1 97.44 625 GLU A C 1
ATOM 4906 O O . GLU A 1 625 ? 2.99 -2.471 36.062 1 97.44 625 GLU A O 1
ATOM 4911 N N . MET A 1 626 ? 2.227 -3.281 34.094 1 97.94 626 MET A N 1
ATOM 4912 C CA . MET A 1 626 ? 2.861 -4.578 34.312 1 97.94 626 MET A CA 1
ATOM 4913 C C . MET A 1 626 ? 4.375 -4.434 34.438 1 97.94 626 MET A C 1
ATOM 4915 O O . MET A 1 626 ? 5.008 -5.066 35.281 1 97.94 626 MET A O 1
ATOM 4919 N N . LYS A 1 627 ? 4.953 -3.652 33.594 1 98.12 627 LYS A N 1
ATOM 4920 C CA . LYS A 1 627 ? 6.391 -3.402 33.594 1 98.12 627 LYS A CA 1
ATOM 4921 C C . LYS A 1 627 ? 6.844 -2.783 34.906 1 98.12 627 LYS A C 1
ATOM 4923 O O . LYS A 1 627 ? 7.82 -3.234 35.5 1 98.12 627 LYS A O 1
ATOM 4928 N N . ALA A 1 628 ? 6.117 -1.787 35.375 1 97.69 628 ALA A N 1
ATOM 4929 C CA . ALA A 1 628 ? 6.453 -1.122 36.625 1 97.69 628 ALA A CA 1
ATOM 4930 C C . ALA A 1 628 ? 6.406 -2.102 37.781 1 97.69 628 ALA A C 1
ATOM 4932 O O . ALA A 1 628 ? 7.301 -2.105 38.625 1 97.69 628 ALA A O 1
ATOM 4933 N N . LEU A 1 629 ? 5.402 -2.893 37.812 1 96.81 629 LEU A N 1
ATOM 4934 C CA . LEU A 1 629 ? 5.25 -3.877 38.906 1 96.81 629 LEU A CA 1
ATOM 4935 C C . LEU A 1 629 ? 6.371 -4.91 38.844 1 96.81 629 LEU A C 1
ATOM 4937 O O . LEU A 1 629 ? 6.941 -5.262 39.875 1 96.81 629 LEU A O 1
ATOM 4941 N N . ALA A 1 630 ? 6.66 -5.355 37.625 1 97.12 630 ALA A N 1
ATOM 4942 C CA . ALA A 1 630 ? 7.672 -6.391 37.469 1 97.12 630 ALA A CA 1
ATOM 4943 C C . ALA A 1 630 ? 9.062 -5.875 37.844 1 97.12 630 ALA A C 1
ATOM 4945 O O . ALA A 1 630 ? 9.898 -6.633 38.312 1 97.12 630 ALA A O 1
ATOM 4946 N N . LEU A 1 631 ? 9.312 -4.594 37.656 1 97 631 LEU A N 1
ATOM 4947 C CA . LEU A 1 631 ? 10.617 -4.008 37.906 1 97 631 LEU A CA 1
ATOM 4948 C C . LEU A 1 631 ? 10.68 -3.418 39.312 1 97 631 LEU A C 1
ATOM 4950 O O . LEU A 1 631 ? 11.719 -2.916 39.75 1 97 631 LEU A O 1
ATOM 4954 N N . GLY A 1 632 ? 9.617 -3.455 40.094 1 92.69 632 GLY A N 1
ATOM 4955 C CA . GLY A 1 632 ? 9.57 -2.916 41.438 1 92.69 632 GLY A CA 1
ATOM 4956 C C . GLY A 1 632 ? 9.492 -1.4 41.469 1 92.69 632 GLY A C 1
ATOM 4957 O O . GLY A 1 632 ? 10.016 -0.768 42.375 1 92.69 632 GLY A O 1
ATOM 4958 N N . GLU A 1 633 ? 8.984 -0.862 40.438 1 87.06 633 GLU A N 1
ATOM 4959 C CA . GLU A 1 633 ? 8.852 0.589 40.375 1 87.06 633 GLU A CA 1
ATOM 4960 C C . GLU A 1 633 ? 7.406 1.021 40.594 1 87.06 633 GLU A C 1
ATOM 4962 O O . GLU A 1 633 ? 6.488 0.201 40.531 1 87.06 633 GLU A O 1
ATOM 4967 N N . GLN A 1 634 ? 7.059 2.164 41.219 1 72.19 634 GLN A N 1
ATOM 4968 C CA . GLN A 1 634 ? 5.707 2.703 41.281 1 72.19 634 GLN A CA 1
ATOM 4969 C C . GLN A 1 634 ? 5.203 3.105 39.875 1 72.19 634 GLN A C 1
ATOM 4971 O O . GLN A 1 634 ? 5.934 3.73 39.125 1 72.19 634 GLN A O 1
ATOM 4976 N N . ALA A 1 635 ? 4.141 2.619 39.781 1 61.97 635 ALA A N 1
ATOM 4977 C CA . ALA A 1 635 ? 3.535 2.934 38.5 1 61.97 635 ALA A CA 1
ATOM 4978 C C . ALA A 1 635 ? 3.137 4.406 38.438 1 61.97 635 ALA A C 1
ATOM 4980 O O . ALA A 1 635 ? 2.57 4.949 39.375 1 61.97 635 ALA A O 1
ATOM 4981 N N . MET B 1 1 ? -34.656 28.859 24.438 1 82.75 1 MET B N 1
ATOM 4982 C CA . MET B 1 1 ? -33.438 28.594 25.203 1 82.75 1 MET B CA 1
ATOM 4983 C C . MET B 1 1 ? -32.219 28.594 24.297 1 82.75 1 MET B C 1
ATOM 4985 O O . MET B 1 1 ? -32.25 28 23.219 1 82.75 1 MET B O 1
ATOM 4989 N N . ASP B 1 2 ? -31.156 29.359 24.703 1 89.81 2 ASP B N 1
ATOM 4990 C CA . ASP B 1 2 ? -29.922 29.406 23.938 1 89.81 2 ASP B CA 1
ATOM 4991 C C . ASP B 1 2 ? -28.953 28.312 24.391 1 89.81 2 ASP B C 1
ATOM 4993 O O . ASP B 1 2 ? -28.766 28.094 25.594 1 89.81 2 ASP B O 1
ATOM 4997 N N . VAL B 1 3 ? -28.531 27.562 23.484 1 97.06 3 VAL B N 1
ATOM 4998 C CA . VAL B 1 3 ? -27.562 26.484 23.719 1 97.06 3 VAL B CA 1
ATOM 4999 C C . VAL B 1 3 ? -26.219 26.859 23.109 1 97.06 3 VAL B C 1
ATOM 5001 O O . VAL B 1 3 ? -26.141 27.203 21.938 1 97.06 3 VAL B O 1
ATOM 5004 N N . LYS B 1 4 ? -25.188 26.891 23.922 1 98 4 LYS B N 1
ATOM 5005 C CA . LYS B 1 4 ? -23.844 27.125 23.391 1 98 4 LYS B CA 1
ATOM 5006 C C . LYS B 1 4 ? -23.219 25.812 22.906 1 98 4 LYS B C 1
ATOM 5008 O O . LYS B 1 4 ? -22.984 24.906 23.703 1 98 4 LYS B O 1
ATOM 5013 N N . ILE B 1 5 ? -22.938 25.734 21.609 1 98.38 5 ILE B N 1
ATOM 5014 C CA . ILE B 1 5 ? -22.359 24.547 20.984 1 98.38 5 ILE B CA 1
ATOM 5015 C C . ILE B 1 5 ? -20.984 24.875 20.406 1 98.38 5 ILE B C 1
ATOM 5017 O O . ILE B 1 5 ? -20.781 25.953 19.844 1 98.38 5 ILE B O 1
ATOM 5021 N N . ALA B 1 6 ? -19.984 23.953 20.609 1 98.75 6 ALA B N 1
ATOM 5022 C CA . ALA B 1 6 ? -18.625 24.234 20.156 1 98.75 6 ALA B CA 1
ATOM 5023 C C . ALA B 1 6 ? -18.031 23.031 19.438 1 98.75 6 ALA B C 1
ATOM 5025 O O . ALA B 1 6 ? -18.406 21.891 19.719 1 98.75 6 ALA B O 1
ATOM 5026 N N . CYS B 1 7 ? -17.125 23.297 18.516 1 98.5 7 CYS B N 1
ATOM 5027 C CA . CYS B 1 7 ? -16.234 22.312 17.906 1 98.5 7 CYS B CA 1
ATOM 5028 C C . CYS B 1 7 ? -14.805 22.516 18.375 1 98.5 7 CYS B C 1
ATOM 5030 O O . CYS B 1 7 ? -14.258 23.609 18.281 1 98.5 7 CYS B O 1
ATOM 5032 N N . ALA B 1 8 ? -14.289 21.484 18.938 1 98.88 8 ALA B N 1
ATOM 5033 C CA . ALA B 1 8 ? -12.852 21.531 19.203 1 98.88 8 ALA B CA 1
ATOM 5034 C C . ALA B 1 8 ? -12.055 20.984 18.016 1 98.88 8 ALA B C 1
ATOM 5036 O O . ALA B 1 8 ? -11.992 19.781 17.812 1 98.88 8 ALA B O 1
ATOM 5037 N N . GLN B 1 9 ? -11.508 21.891 17.219 1 98.75 9 GLN B N 1
ATOM 5038 C CA . GLN B 1 9 ? -10.539 21.531 16.188 1 98.75 9 GLN B CA 1
ATOM 5039 C C . GLN B 1 9 ? -9.172 21.25 16.797 1 98.75 9 GLN B C 1
ATOM 5041 O O . GLN B 1 9 ? -8.398 22.172 17.047 1 98.75 9 GLN B O 1
ATOM 5046 N N . ILE B 1 10 ? -8.875 19.969 16.969 1 98.69 10 ILE B N 1
ATOM 5047 C CA . ILE B 1 10 ? -7.672 19.625 17.703 1 98.69 10 ILE B CA 1
ATOM 5048 C C . ILE B 1 10 ? -6.73 18.812 16.828 1 98.69 10 ILE B C 1
ATOM 5050 O O . ILE B 1 10 ? -7.16 18.234 15.828 1 98.69 10 ILE B O 1
ATOM 5054 N N . GLN B 1 11 ? -5.441 18.797 17.188 1 98.69 11 GLN B N 1
ATOM 5055 C CA . GLN B 1 11 ? -4.453 17.969 16.516 1 98.69 11 GLN B CA 1
ATOM 5056 C C . GLN B 1 11 ? -4.5 16.531 17.031 1 98.69 11 GLN B C 1
ATOM 5058 O O . GLN B 1 11 ? -4.434 16.297 18.234 1 98.69 11 GLN B O 1
ATOM 5063 N N . ILE B 1 12 ? -4.684 15.617 16.141 1 98.5 12 ILE B N 1
ATOM 5064 C CA . ILE B 1 12 ? -4.699 14.203 16.484 1 98.5 12 ILE B CA 1
ATOM 5065 C C . ILE B 1 12 ? -3.332 13.586 16.203 1 98.5 12 ILE B C 1
ATOM 5067 O O . ILE B 1 12 ? -2.748 13.812 15.141 1 98.5 12 ILE B O 1
ATOM 5071 N N . GLU B 1 13 ? -2.754 12.867 17.172 1 98 13 GLU B N 1
ATOM 5072 C CA . GLU B 1 13 ? -1.551 12.055 17 1 98 13 GLU B CA 1
ATOM 5073 C C . GLU B 1 13 ? -1.903 10.586 16.781 1 98 13 GLU B C 1
ATOM 5075 O O . GLU B 1 13 ? -2.098 9.836 17.734 1 98 13 GLU B O 1
ATOM 5080 N N . PRO B 1 14 ? -1.879 10.133 15.531 1 98.19 14 PRO B N 1
ATOM 5081 C CA . PRO B 1 14 ? -2.307 8.758 15.25 1 98.19 14 PRO B CA 1
ATOM 5082 C C . PRO B 1 14 ? -1.51 7.719 16.047 1 98.19 14 PRO B C 1
ATOM 5084 O O . PRO B 1 14 ? -0.285 7.824 16.141 1 98.19 14 PRO B O 1
ATOM 5087 N N . GLY B 1 15 ? -2.24 6.738 16.562 1 97.94 15 GLY B N 1
ATOM 5088 C CA . GLY B 1 15 ? -1.622 5.637 17.297 1 97.94 15 GLY B CA 1
ATOM 5089 C C . GLY B 1 15 ? -1.252 5.992 18.719 1 97.94 15 GLY B C 1
ATOM 5090 O O . GLY B 1 15 ? -0.57 5.223 19.406 1 97.94 15 GLY B O 1
ATOM 5091 N N . ASN B 1 16 ? -1.657 7.172 19.203 1 98.25 16 ASN B N 1
ATOM 5092 C CA . ASN B 1 16 ? -1.319 7.621 20.547 1 98.25 16 ASN B CA 1
ATOM 5093 C C . ASN B 1 16 ? -2.564 8.008 21.344 1 98.25 16 ASN B C 1
ATOM 5095 O O . ASN B 1 16 ? -2.777 9.18 21.641 1 98.25 16 ASN B O 1
ATOM 5099 N N . PRO B 1 17 ? -3.326 7.012 21.812 1 98.69 17 PRO B N 1
ATOM 5100 C CA . PRO B 1 17 ? -4.594 7.297 22.484 1 98.69 17 PRO B CA 1
ATOM 5101 C C . PRO B 1 17 ? -4.41 8.133 23.75 1 98.69 17 PRO B C 1
ATOM 5103 O O . PRO B 1 17 ? -5.277 8.945 24.094 1 98.69 17 PRO B O 1
ATOM 5106 N N . GLU B 1 18 ? -3.318 7.98 24.406 1 98.5 18 GLU B N 1
ATOM 5107 C CA . GLU B 1 18 ? -3.061 8.758 25.609 1 98.5 18 GLU B CA 1
ATOM 5108 C C . GLU B 1 18 ? -2.947 10.242 25.297 1 98.5 18 GLU B C 1
ATOM 5110 O O . GLU B 1 18 ? -3.623 11.07 25.922 1 98.5 18 GLU B O 1
ATOM 5115 N N . ALA B 1 19 ? -2.102 10.562 24.391 1 98.31 19 ALA B N 1
ATOM 5116 C CA . ALA B 1 19 ? -1.895 11.961 24.016 1 98.31 19 ALA B CA 1
ATOM 5117 C C . ALA B 1 19 ? -3.188 12.594 23.516 1 98.31 19 ALA B C 1
ATOM 5119 O O . ALA B 1 19 ? -3.49 13.75 23.828 1 98.31 19 ALA B O 1
ATOM 5120 N N . ASN B 1 20 ? -3.912 11.883 22.75 1 98.81 20 ASN B N 1
ATOM 5121 C CA . ASN B 1 20 ? -5.156 12.391 22.172 1 98.81 20 ASN B CA 1
ATOM 5122 C C . ASN B 1 20 ? -6.223 12.594 23.25 1 98.81 20 ASN B C 1
ATOM 5124 O O . ASN B 1 20 ? -7.004 13.539 23.188 1 98.81 20 ASN B O 1
ATOM 5128 N N . THR B 1 21 ? -6.254 11.656 24.219 1 98.81 21 THR B N 1
ATOM 5129 C CA . THR B 1 21 ? -7.184 11.812 25.328 1 98.81 21 THR B CA 1
ATOM 5130 C C . THR B 1 21 ? -6.832 13.047 26.156 1 98.81 21 THR B C 1
ATOM 5132 O O . THR B 1 21 ? -7.719 13.781 26.594 1 98.81 21 THR B O 1
ATOM 5135 N N . ARG B 1 22 ? -5.582 13.234 26.359 1 98.5 22 ARG B N 1
ATOM 5136 C CA . ARG B 1 22 ? -5.156 14.43 27.094 1 98.5 22 ARG B CA 1
ATOM 5137 C C . ARG B 1 22 ? -5.602 15.695 26.375 1 98.5 22 ARG B C 1
ATOM 5139 O O . ARG B 1 22 ? -6.035 16.656 27 1 98.5 22 ARG B O 1
ATOM 5146 N N . LYS B 1 23 ? -5.496 15.703 25.094 1 98.38 23 LYS B N 1
ATOM 5147 C CA . LYS B 1 23 ? -5.957 16.828 24.297 1 98.38 23 LYS B CA 1
ATOM 5148 C C . LYS B 1 23 ? -7.469 17.016 24.422 1 98.38 23 LYS B C 1
ATOM 5150 O O . LYS B 1 23 ? -7.961 18.141 24.469 1 98.38 23 LYS B O 1
ATOM 5155 N N . ALA B 1 24 ? -8.172 15.945 24.406 1 98.75 24 ALA B N 1
ATOM 5156 C CA . ALA B 1 24 ? -9.617 15.992 24.578 1 98.75 24 ALA B CA 1
ATOM 5157 C C . ALA B 1 24 ? -9.984 16.594 25.938 1 98.75 24 ALA B C 1
ATOM 5159 O O . ALA B 1 24 ? -10.898 17.422 26.031 1 98.75 24 ALA B O 1
ATOM 5160 N N . LEU B 1 25 ? -9.258 16.172 26.953 1 98.81 25 LEU B N 1
ATOM 5161 C CA . LEU B 1 25 ? -9.523 16.688 28.297 1 98.81 25 LEU B CA 1
ATOM 5162 C C . LEU B 1 25 ? -9.227 18.172 28.375 1 98.81 25 LEU B C 1
ATOM 5164 O O . LEU B 1 25 ? -9.938 18.922 29.062 1 98.81 25 LEU B O 1
ATOM 5168 N N . GLN B 1 26 ? -8.195 18.578 27.688 1 98.75 26 GLN B N 1
ATOM 5169 C CA . GLN B 1 26 ? -7.898 20.016 27.609 1 98.75 26 GLN B CA 1
ATOM 5170 C C . GLN B 1 26 ? -9.016 20.766 26.906 1 98.75 26 GLN B C 1
ATOM 5172 O O . GLN B 1 26 ? -9.398 21.859 27.328 1 98.75 26 GLN B O 1
ATOM 5177 N N . ALA B 1 27 ? -9.508 20.234 25.844 1 98.81 27 ALA B N 1
ATOM 5178 C CA . ALA B 1 27 ? -10.609 20.844 25.109 1 98.81 27 ALA B CA 1
ATOM 5179 C C . ALA B 1 27 ? -11.859 20.938 25.984 1 98.81 27 ALA B C 1
ATOM 5181 O O . ALA B 1 27 ? -12.594 21.922 25.938 1 98.81 27 ALA B O 1
ATOM 5182 N N . ILE B 1 28 ? -12.133 19.938 26.766 1 98.75 28 ILE B N 1
ATOM 5183 C CA . ILE B 1 28 ? -13.273 19.906 27.672 1 98.75 28 ILE B CA 1
ATOM 5184 C C . ILE B 1 28 ? -13.133 21.016 28.703 1 98.75 28 ILE B C 1
ATOM 5186 O O . ILE B 1 28 ? -14.102 21.734 29 1 98.75 28 ILE B O 1
ATOM 5190 N N . ALA B 1 29 ? -11.938 21.125 29.219 1 98.56 29 ALA B N 1
ATOM 5191 C CA . ALA B 1 29 ? -11.688 22.188 30.188 1 98.56 29 ALA B CA 1
ATOM 5192 C C . ALA B 1 29 ? -11.938 23.562 29.578 1 98.56 29 ALA B C 1
ATOM 5194 O O . ALA B 1 29 ? -12.547 24.438 30.203 1 98.56 29 ALA B O 1
ATOM 5195 N N . LYS B 1 30 ? -11.438 23.781 28.359 1 98.38 30 LYS B N 1
ATOM 5196 C CA . LYS B 1 30 ? -11.656 25.047 27.672 1 98.38 30 LYS B CA 1
ATOM 5197 C C . LYS B 1 30 ? -13.141 25.281 27.406 1 98.38 30 LYS B C 1
ATOM 5199 O O . LYS B 1 30 ? -13.617 26.422 27.531 1 98.38 30 LYS B O 1
ATOM 5204 N N . ALA B 1 31 ? -13.805 24.266 27.016 1 98.5 31 ALA B N 1
ATOM 5205 C CA . ALA B 1 31 ? -15.242 24.359 26.766 1 98.5 31 ALA B CA 1
ATOM 5206 C C . ALA B 1 31 ? -15.992 24.75 28.031 1 98.5 31 ALA B C 1
ATOM 5208 O O . ALA B 1 31 ? -16.906 25.578 27.984 1 98.5 31 ALA B O 1
ATOM 5209 N N . ARG B 1 32 ? -15.648 24.172 29.141 1 97.56 32 ARG B N 1
ATOM 5210 C CA . ARG B 1 32 ? -16.266 24.516 30.422 1 97.56 32 ARG B CA 1
ATOM 5211 C C . ARG B 1 32 ? -16.031 25.984 30.766 1 97.56 32 ARG B C 1
ATOM 5213 O O . ARG B 1 32 ? -16.938 26.688 31.203 1 97.56 32 ARG B O 1
ATOM 5220 N N . ALA B 1 33 ? -14.82 26.359 30.578 1 97.5 33 ALA B N 1
ATOM 5221 C CA . ALA B 1 33 ? -14.469 27.75 30.859 1 97.5 33 ALA B CA 1
ATOM 5222 C C . ALA B 1 33 ? -15.281 28.703 29.984 1 97.5 33 ALA B C 1
ATOM 5224 O O . ALA B 1 33 ? -15.625 29.812 30.422 1 97.5 33 ALA B O 1
ATOM 5225 N N . ALA B 1 34 ? -15.633 28.281 28.828 1 97.06 34 ALA B N 1
ATOM 5226 C CA . ALA B 1 34 ? -16.391 29.094 27.891 1 97.06 34 ALA B CA 1
ATOM 5227 C C . ALA B 1 34 ? -17.891 28.891 28.078 1 97.06 34 ALA B C 1
ATOM 5229 O O . ALA B 1 34 ? -18.703 29.406 27.297 1 97.06 34 ALA B O 1
ATOM 5230 N N . GLN B 1 35 ? -18.281 28.078 29.047 1 96.94 35 GLN B N 1
ATOM 5231 C CA . GLN B 1 35 ? -19.672 27.797 29.391 1 96.94 35 GLN B CA 1
ATOM 5232 C C . GLN B 1 35 ? -20.406 27.109 28.234 1 96.94 35 GLN B C 1
ATOM 5234 O O . GLN B 1 35 ? -21.562 27.422 27.953 1 96.94 35 GLN B O 1
ATOM 5239 N N . VAL B 1 36 ? -19.688 26.328 27.516 1 98.12 36 VAL B N 1
ATOM 5240 C CA . VAL B 1 36 ? -20.25 25.516 26.438 1 98.12 36 VAL B CA 1
ATOM 5241 C C . VAL B 1 36 ? -21.172 24.438 27 1 98.12 36 VAL B C 1
ATOM 5243 O O . VAL B 1 36 ? -20.875 23.859 28.047 1 98.12 36 VAL B O 1
ATOM 5246 N N . ASP B 1 37 ? -22.344 24.203 26.281 1 98.44 37 ASP B N 1
ATOM 5247 C CA . ASP B 1 37 ? -23.281 23.156 26.688 1 98.44 37 ASP B CA 1
ATOM 5248 C C . ASP B 1 37 ? -22.969 21.844 25.969 1 98.44 37 ASP B C 1
ATOM 5250 O O . ASP B 1 37 ? -23.109 20.766 26.562 1 98.44 37 ASP B O 1
ATOM 5254 N N . ILE B 1 38 ? -22.594 21.891 24.688 1 98.81 38 ILE B N 1
ATOM 5255 C CA . ILE B 1 38 ? -22.328 20.734 23.844 1 98.81 38 ILE B CA 1
ATOM 5256 C C . ILE B 1 38 ? -21 20.891 23.125 1 98.81 38 ILE B C 1
ATOM 5258 O O . ILE B 1 38 ? -20.781 21.875 22.406 1 98.81 38 ILE B O 1
ATOM 5262 N N . LEU B 1 39 ? -20.078 19.984 23.375 1 98.94 39 LEU B N 1
ATOM 5263 C CA . LEU B 1 39 ? -18.75 20 22.75 1 98.94 39 LEU B CA 1
ATOM 5264 C C . LEU B 1 39 ? -18.594 18.844 21.781 1 98.94 39 LEU B C 1
ATOM 5266 O O . LEU B 1 39 ? -18.781 17.688 22.156 1 98.94 39 LEU B O 1
ATOM 5270 N N . LEU B 1 40 ? -18.266 19.188 20.547 1 98.94 40 LEU B N 1
ATOM 5271 C CA . LEU B 1 40 ? -17.953 18.156 19.547 1 98.94 40 LEU B CA 1
ATOM 5272 C C . LEU B 1 40 ? -16.438 18 19.406 1 98.94 40 LEU B C 1
ATOM 5274 O O . LEU B 1 40 ? -15.703 18.984 19.328 1 98.94 40 LEU B O 1
ATOM 5278 N N . LEU B 1 41 ? -15.992 16.797 19.469 1 98.94 41 LEU B N 1
ATOM 5279 C CA . LEU B 1 41 ? -14.633 16.391 19.125 1 98.94 41 LEU B CA 1
ATOM 5280 C C . LEU B 1 41 ? -14.625 15.531 17.875 1 98.94 41 LEU B C 1
ATOM 5282 O O . LEU B 1 41 ? -15.641 14.93 17.516 1 98.94 41 LEU B O 1
ATOM 5286 N N . PRO B 1 42 ? -13.516 15.398 17.172 1 98.88 42 PRO B N 1
ATOM 5287 C CA . PRO B 1 42 ? -13.461 14.797 15.836 1 98.88 42 PRO B CA 1
ATOM 5288 C C . PRO B 1 42 ? -13.664 13.289 15.859 1 98.88 42 PRO B C 1
ATOM 5290 O O . PRO B 1 42 ? -13.625 12.672 16.938 1 98.88 42 PRO B O 1
ATOM 5293 N N . GLU B 1 43 ? -13.898 12.758 14.617 1 98.88 43 GLU B N 1
ATOM 5294 C CA . GLU B 1 43 ? -13.977 11.328 14.344 1 98.88 43 GLU B CA 1
ATOM 5295 C C . GLU B 1 43 ? -12.664 10.625 14.688 1 98.88 43 GLU B C 1
ATOM 5297 O O . GLU B 1 43 ? -11.594 11.078 14.289 1 98.88 43 GLU B O 1
ATOM 5302 N N . LEU B 1 44 ? -12.773 9.539 15.438 1 98.88 44 LEU B N 1
ATOM 5303 C CA . LEU B 1 44 ? -11.633 8.695 15.789 1 98.88 44 LEU B CA 1
ATOM 5304 C C . LEU B 1 44 ? -10.516 9.523 16.406 1 98.88 44 LEU B C 1
ATOM 5306 O O . LEU B 1 44 ? -9.336 9.281 16.141 1 98.88 44 LEU B O 1
ATOM 5310 N N . MET B 1 45 ? -10.906 10.445 17.219 1 98.69 45 MET B N 1
ATOM 5311 C CA . MET B 1 45 ? -9.906 11.344 17.797 1 98.69 45 MET B CA 1
ATOM 5312 C C . MET B 1 45 ? -9.023 10.609 18.797 1 98.69 45 MET B C 1
ATOM 5314 O O . MET B 1 45 ? -7.871 10.984 19 1 98.69 45 MET B O 1
ATOM 5318 N N . VAL B 1 46 ? -9.484 9.477 19.406 1 98.88 46 VAL B N 1
ATOM 5319 C CA . VAL B 1 46 ? -8.711 8.789 20.422 1 98.88 46 VAL B CA 1
ATOM 5320 C C . VAL B 1 46 ? -7.605 7.953 19.766 1 98.88 46 VAL B C 1
ATOM 5322 O O . VAL B 1 46 ? -6.426 8.117 20.078 1 98.88 46 VAL B O 1
ATOM 5325 N N . PRO B 1 47 ? -7.914 7.156 18.828 1 98.81 47 PRO B N 1
ATOM 5326 C CA . PRO B 1 47 ? -6.875 6.312 18.234 1 98.81 47 PRO B CA 1
ATOM 5327 C C . PRO B 1 47 ? -6.129 7.012 17.094 1 98.81 47 PRO B C 1
ATOM 5329 O O . PRO B 1 47 ? -4.984 6.664 16.812 1 98.81 47 PRO B O 1
ATOM 5332 N N . GLY B 1 48 ? -6.719 7.895 16.344 1 98.56 48 GLY B N 1
ATOM 5333 C CA . GLY B 1 48 ? -6.344 8.242 14.992 1 98.56 48 GLY B CA 1
ATOM 5334 C C . GLY B 1 48 ? -7.035 7.387 13.945 1 98.56 48 GLY B C 1
ATOM 5335 O O . GLY B 1 48 ? -7.707 6.41 14.281 1 98.56 48 GLY B O 1
ATOM 5336 N N . TYR B 1 49 ? -6.859 7.746 12.742 1 98.44 49 TYR B N 1
ATOM 5337 C CA . TYR B 1 49 ? -7.656 7.16 11.672 1 98.44 49 TYR B CA 1
ATOM 5338 C C . TYR B 1 49 ? -6.809 6.246 10.797 1 98.44 49 TYR B C 1
ATOM 5340 O O . TYR B 1 49 ? -7.133 5.07 10.617 1 98.44 49 TYR B O 1
ATOM 5348 N N . LEU B 1 50 ? -5.699 6.691 10.234 1 97.81 50 LEU B N 1
ATOM 5349 C CA . LEU B 1 50 ? -4.832 5.902 9.367 1 97.81 50 LEU B CA 1
ATOM 5350 C C . LEU B 1 50 ? -3.744 5.203 10.18 1 97.81 50 LEU B C 1
ATOM 5352 O O . LEU B 1 50 ? -2.65 5.746 10.359 1 97.81 50 LEU B O 1
ATOM 5356 N N . LEU B 1 51 ? -4.027 3.932 10.57 1 97.62 51 LEU B N 1
ATOM 5357 C CA . LEU B 1 51 ? -3.152 3.264 11.531 1 97.62 51 LEU B CA 1
ATOM 5358 C C . LEU B 1 51 ? -2.621 1.952 10.961 1 97.62 51 LEU B C 1
ATOM 5360 O O . LEU B 1 51 ? -1.858 1.246 11.625 1 97.62 51 LEU B O 1
ATOM 5364 N N . GLY B 1 52 ? -3.01 1.618 9.727 1 94.94 52 GLY B N 1
ATOM 5365 C CA . GLY B 1 52 ? -2.662 0.31 9.195 1 94.94 52 GLY B CA 1
ATOM 5366 C C . GLY B 1 52 ? -3.178 -0.836 10.047 1 94.94 52 GLY B C 1
ATOM 5367 O O . GLY B 1 52 ? -4.305 -0.79 10.539 1 94.94 52 GLY B O 1
ATOM 5368 N N . ASP B 1 53 ? -2.428 -1.852 10.203 1 94.81 53 ASP B N 1
ATOM 5369 C CA . ASP B 1 53 ? -2.926 -3.055 10.859 1 94.81 53 ASP B CA 1
ATOM 5370 C C . ASP B 1 53 ? -2.762 -2.961 12.375 1 94.81 53 ASP B C 1
ATOM 5372 O O . ASP B 1 53 ? -2.984 -3.939 13.094 1 94.81 53 ASP B O 1
ATOM 5376 N N . LEU B 1 54 ? -2.314 -1.766 12.828 1 97.12 54 LEU B N 1
ATOM 5377 C CA . LEU B 1 54 ? -2.453 -1.544 14.266 1 97.12 54 LEU B CA 1
ATOM 5378 C C . LEU B 1 54 ? -3.895 -1.762 14.711 1 97.12 54 LEU B C 1
ATOM 5380 O O . LEU B 1 54 ? -4.141 -2.199 15.836 1 97.12 54 LEU B O 1
ATOM 5384 N N . TRP B 1 55 ? -4.859 -1.624 13.812 1 97.56 55 TRP B N 1
ATOM 5385 C CA . TRP B 1 55 ? -6.273 -1.868 14.062 1 97.56 55 TRP B CA 1
ATOM 5386 C C . TRP B 1 55 ? -6.52 -3.326 14.438 1 97.56 55 TRP B C 1
ATOM 5388 O O . TRP B 1 55 ? -7.57 -3.666 14.984 1 97.56 55 TRP B O 1
ATOM 5398 N N . GLU B 1 56 ? -5.586 -4.156 14.133 1 96.31 56 GLU B N 1
ATOM 5399 C CA . GLU B 1 56 ? -5.785 -5.582 14.367 1 96.31 56 GLU B CA 1
ATOM 5400 C C . GLU B 1 56 ? -5.219 -6 15.719 1 96.31 56 GLU B C 1
ATOM 5402 O O . GLU B 1 56 ? -5.363 -7.152 16.125 1 96.31 56 GLU B O 1
ATOM 5407 N N . GLN B 1 57 ? -4.586 -5.105 16.422 1 97.06 57 GLN B N 1
ATOM 5408 C CA . GLN B 1 57 ? -3.951 -5.422 17.688 1 97.06 57 GLN B CA 1
ATOM 5409 C C . GLN B 1 57 ? -4.934 -5.281 18.859 1 97.06 57 GLN B C 1
ATOM 5411 O O . GLN B 1 57 ? -5.328 -4.168 19.203 1 97.06 57 GLN B O 1
ATOM 5416 N N . SER B 1 58 ? -5.234 -6.297 19.562 1 96.31 58 SER B N 1
ATOM 5417 C CA . SER B 1 58 ? -6.242 -6.328 20.609 1 96.31 58 SER B CA 1
ATOM 5418 C C . SER B 1 58 ? -5.883 -5.383 21.75 1 96.31 58 SER B C 1
ATOM 5420 O O . SER B 1 58 ? -6.746 -4.668 22.266 1 96.31 58 SER B O 1
ATOM 5422 N N . ALA B 1 59 ? -4.625 -5.371 22.109 1 97.62 59 ALA B N 1
ATOM 5423 C CA . ALA B 1 59 ? -4.188 -4.504 23.203 1 97.62 59 ALA B CA 1
ATOM 5424 C C . ALA B 1 59 ? -4.434 -3.035 22.875 1 97.62 59 ALA B C 1
ATOM 5426 O O . ALA B 1 59 ? -4.824 -2.25 23.734 1 97.62 59 ALA B O 1
ATOM 5427 N N . PHE B 1 60 ? -4.207 -2.66 21.656 1 98.44 60 PHE B N 1
ATOM 5428 C CA . PHE B 1 60 ? -4.422 -1.285 21.219 1 98.44 60 PHE B CA 1
ATOM 5429 C C . PHE B 1 60 ? -5.898 -0.917 21.312 1 98.44 60 PHE B C 1
ATOM 5431 O O . PHE B 1 60 ? -6.246 0.157 21.797 1 98.44 60 PHE B O 1
ATOM 5438 N N . LEU B 1 61 ? -6.758 -1.83 20.812 1 98.38 61 LEU B N 1
ATOM 5439 C CA . LEU B 1 61 ? -8.195 -1.598 20.844 1 98.38 61 LEU B CA 1
ATOM 5440 C C . LEU B 1 61 ? -8.695 -1.411 22.266 1 98.38 61 LEU B C 1
ATOM 5442 O O . LEU B 1 61 ? -9.453 -0.479 22.547 1 98.38 61 LEU B O 1
ATOM 5446 N N . GLN B 1 62 ? -8.258 -2.25 23.125 1 97.75 62 GLN B N 1
ATOM 5447 C CA . GLN B 1 62 ? -8.664 -2.176 24.531 1 97.75 62 GLN B CA 1
ATOM 5448 C C . GLN B 1 62 ? -8.164 -0.891 25.172 1 97.75 62 GLN B C 1
ATOM 5450 O O . GLN B 1 62 ? -8.859 -0.29 26 1 97.75 62 GLN B O 1
ATOM 5455 N N . ASP B 1 63 ? -6.961 -0.544 24.828 1 98.56 63 ASP B N 1
ATOM 5456 C CA . ASP B 1 63 ? -6.391 0.689 25.359 1 98.56 63 ASP B CA 1
ATOM 5457 C C . ASP B 1 63 ? -7.211 1.904 24.938 1 98.56 63 ASP B C 1
ATOM 5459 O O . ASP B 1 63 ? -7.457 2.809 25.734 1 98.56 63 ASP B O 1
ATOM 5463 N N . CYS B 1 64 ? -7.602 1.988 23.703 1 98.75 64 CYS B N 1
ATOM 5464 C CA . CYS B 1 64 ? -8.43 3.076 23.188 1 98.75 64 CYS B CA 1
ATOM 5465 C C . CYS B 1 64 ? -9.75 3.16 23.938 1 98.75 64 CYS B C 1
ATOM 5467 O O . CYS B 1 64 ? -10.211 4.254 24.281 1 98.75 64 CYS B O 1
ATOM 5469 N N . GLU B 1 65 ? -10.359 2.018 24.203 1 98.31 65 GLU B N 1
ATOM 5470 C CA . GLU B 1 65 ? -11.609 1.99 24.953 1 98.31 65 GLU B CA 1
ATOM 5471 C C . GLU B 1 65 ? -11.406 2.523 26.375 1 98.31 65 GLU B C 1
ATOM 5473 O O . GLU B 1 65 ? -12.242 3.275 26.875 1 98.31 65 GLU B O 1
ATOM 5478 N N . ALA B 1 66 ? -10.328 2.102 26.953 1 98.25 66 ALA B N 1
ATOM 5479 C CA . ALA B 1 66 ? -10.031 2.545 28.312 1 98.25 66 ALA B CA 1
ATOM 5480 C C . ALA B 1 66 ? -9.836 4.059 28.375 1 98.25 66 ALA B C 1
ATOM 5482 O O . ALA B 1 66 ? -10.336 4.719 29.281 1 98.25 66 ALA B O 1
ATOM 5483 N N . TRP B 1 67 ? -9.102 4.586 27.453 1 98.62 67 TRP B N 1
ATOM 5484 C CA . TRP B 1 67 ? -8.891 6.027 27.406 1 98.62 67 TRP B CA 1
ATOM 5485 C C . TRP B 1 67 ? -10.203 6.758 27.141 1 98.62 67 TRP B C 1
ATOM 5487 O O . TRP B 1 67 ? -10.43 7.859 27.641 1 98.62 67 TRP B O 1
ATOM 5497 N N . GLY B 1 68 ? -11.07 6.16 26.344 1 98.69 68 GLY B N 1
ATOM 5498 C CA . GLY B 1 68 ? -12.398 6.727 26.109 1 98.69 68 GLY B CA 1
ATOM 5499 C C . GLY B 1 68 ? -13.203 6.891 27.375 1 98.69 68 GLY B C 1
ATOM 5500 O O . GLY B 1 68 ? -13.977 7.844 27.516 1 98.69 68 GLY B O 1
ATOM 5501 N N . ARG B 1 69 ? -13.031 6.016 28.328 1 98.56 69 ARG B N 1
ATOM 5502 C CA . ARG B 1 69 ? -13.758 6.082 29.594 1 98.56 69 ARG B CA 1
ATOM 5503 C C . ARG B 1 69 ? -13.359 7.32 30.391 1 98.56 69 ARG B C 1
ATOM 5505 O O . ARG B 1 69 ? -14.172 7.875 31.125 1 98.56 69 ARG B O 1
ATOM 5512 N N . GLU B 1 70 ? -12.125 7.742 30.172 1 98.5 70 GLU B N 1
ATOM 5513 C CA . GLU B 1 70 ? -11.688 8.961 30.844 1 98.5 70 GLU B CA 1
ATOM 5514 C C . GLU B 1 70 ? -12.43 10.18 30.312 1 98.5 70 GLU B C 1
ATOM 5516 O O . GLU B 1 70 ? -12.773 11.094 31.062 1 98.5 70 GLU B O 1
ATOM 5521 N N . ILE B 1 71 ? -12.664 10.188 29.047 1 98.88 71 ILE B N 1
ATOM 5522 C CA . ILE B 1 71 ? -13.391 11.289 28.422 1 98.88 71 ILE B CA 1
ATOM 5523 C C . ILE B 1 71 ? -14.836 11.289 28.906 1 98.88 71 ILE B C 1
ATOM 5525 O O . ILE B 1 71 ? -15.398 12.344 29.203 1 98.88 71 ILE B O 1
ATOM 5529 N N . ILE B 1 72 ? -15.445 10.117 28.969 1 98.75 72 ILE B N 1
ATOM 5530 C CA . ILE B 1 72 ? -16.812 9.977 29.453 1 98.75 72 ILE B CA 1
ATOM 5531 C C . ILE B 1 72 ? -16.906 10.523 30.875 1 98.75 72 ILE B C 1
ATOM 5533 O O . ILE B 1 72 ? -17.812 11.297 31.188 1 98.75 72 ILE B O 1
ATOM 5537 N N . ALA B 1 73 ? -15.977 10.188 31.688 1 98.5 73 ALA B N 1
ATOM 5538 C CA . ALA B 1 73 ? -15.961 10.617 33.094 1 98.5 73 ALA B CA 1
ATOM 5539 C C . ALA B 1 73 ? -15.82 12.125 33.188 1 98.5 73 ALA B C 1
ATOM 5541 O O . ALA B 1 73 ? -16.344 12.742 34.125 1 98.5 73 ALA B O 1
ATOM 5542 N N . ALA B 1 74 ? -15.219 12.711 32.25 1 98.56 74 ALA B N 1
ATOM 5543 C CA . ALA B 1 74 ? -14.938 14.141 32.312 1 98.56 74 ALA B CA 1
ATOM 5544 C C . ALA B 1 74 ? -16.125 14.961 31.797 1 98.56 74 ALA B C 1
ATOM 5546 O O . ALA B 1 74 ? -16.078 16.188 31.766 1 98.56 74 ALA B O 1
ATOM 5547 N N . SER B 1 75 ? -17.219 14.359 31.469 1 98.19 75 SER B N 1
ATOM 5548 C CA . SER B 1 75 ? -18.344 15.031 30.812 1 98.19 75 SER B CA 1
ATOM 5549 C C . SER B 1 75 ? -19.297 15.641 31.844 1 98.19 75 SER B C 1
ATOM 5551 O O . SER B 1 75 ? -20.438 15.969 31.516 1 98.19 75 SER B O 1
ATOM 5553 N N . GLU B 1 76 ? -18.891 15.773 33.094 1 95.62 76 GLU B N 1
ATOM 5554 C CA . GLU B 1 76 ? -19.734 16.375 34.094 1 95.62 76 GLU B CA 1
ATOM 5555 C C . GLU B 1 76 ? -20.109 17.812 33.75 1 95.62 76 GLU B C 1
ATOM 5557 O O . GLU B 1 76 ? -19.234 18.641 33.5 1 95.62 76 GLU B O 1
ATOM 5562 N N . GLY B 1 77 ? -21.391 18.141 33.719 1 94.31 77 GLY B N 1
ATOM 5563 C CA . GLY B 1 77 ? -21.875 19.484 33.469 1 94.31 77 GLY B CA 1
ATOM 5564 C C . GLY B 1 77 ? -21.812 19.891 32 1 94.31 77 GLY B C 1
ATOM 5565 O O . GLY B 1 77 ? -22 21.062 31.672 1 94.31 77 GLY B O 1
ATOM 5566 N N . LEU B 1 78 ? -21.531 18.984 31.203 1 95.69 78 LEU B N 1
ATOM 5567 C CA . LEU B 1 78 ? -21.312 19.25 29.781 1 95.69 78 LEU B CA 1
ATOM 5568 C C . LEU B 1 78 ? -21.625 18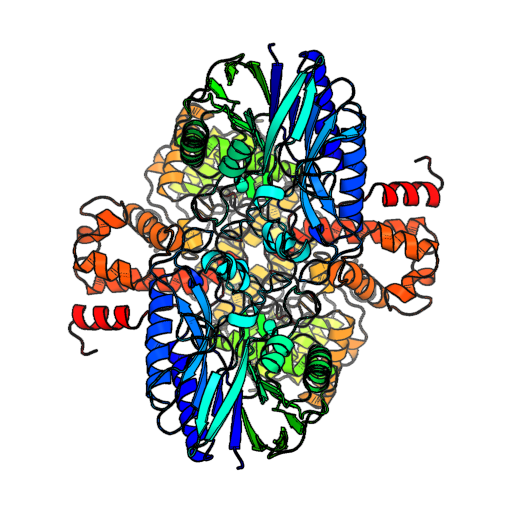.016 28.953 1 95.69 78 LEU B C 1
ATOM 5570 O O . LEU B 1 78 ? -21.391 16.891 29.391 1 95.69 78 LEU B O 1
ATOM 5574 N N . CYS B 1 79 ? -22.234 18.188 27.734 1 98.62 79 CYS B N 1
ATOM 5575 C CA . CYS B 1 79 ? -22.359 17.094 26.781 1 98.62 79 CYS B CA 1
ATOM 5576 C C . CYS B 1 79 ? -21.141 17.016 25.875 1 98.62 79 CYS B C 1
ATOM 5578 O O . CYS B 1 79 ? -20.797 18 25.219 1 98.62 79 CYS B O 1
ATOM 5580 N N . VAL B 1 80 ? -20.438 15.906 25.906 1 98.94 80 VAL B N 1
ATOM 5581 C CA . VAL B 1 80 ? -19.266 15.719 25.078 1 98.94 80 VAL B CA 1
ATOM 5582 C C . VAL B 1 80 ? -19.547 14.648 24.016 1 98.94 80 VAL B C 1
ATOM 5584 O O . VAL B 1 80 ? -19.891 13.516 24.359 1 98.94 80 VAL B O 1
ATOM 5587 N N . ILE B 1 81 ? -19.484 15.008 22.734 1 98.94 81 ILE B N 1
ATOM 5588 C CA . ILE B 1 81 ? -19.578 14.078 21.609 1 98.94 81 ILE B CA 1
ATOM 5589 C C . ILE B 1 81 ? -18.188 13.836 21.016 1 98.94 81 ILE B C 1
ATOM 5591 O O . ILE B 1 81 ? -17.547 14.766 20.531 1 98.94 81 ILE B O 1
ATOM 5595 N N . PHE B 1 82 ? -17.688 12.594 21.062 1 98.94 82 PHE B N 1
ATOM 5596 C CA . PHE B 1 82 ? -16.312 12.359 20.625 1 98.94 82 PHE B CA 1
ATOM 5597 C C . PHE B 1 82 ? -16.203 11.047 19.859 1 98.94 82 PHE B C 1
ATOM 5599 O O . PHE B 1 82 ? -17.031 10.148 20.031 1 98.94 82 PHE B O 1
ATOM 5606 N N . GLY B 1 83 ? -15.195 11.047 18.938 1 98.88 83 GLY B N 1
ATOM 5607 C CA . GLY B 1 83 ? -14.945 9.859 18.141 1 98.88 83 GLY B CA 1
ATOM 5608 C C . GLY B 1 83 ? -13.953 8.906 18.797 1 98.88 83 GLY B C 1
ATOM 5609 O O . GLY B 1 83 ? -12.93 9.344 19.328 1 98.88 83 GLY B O 1
ATOM 5610 N N . ASN B 1 84 ? -14.258 7.594 18.766 1 98.88 84 ASN B N 1
ATOM 5611 C CA . ASN B 1 84 ? -13.398 6.512 19.234 1 98.88 84 ASN B CA 1
ATOM 5612 C C . ASN B 1 84 ? -13.734 5.195 18.531 1 98.88 84 ASN B C 1
ATOM 5614 O O . ASN B 1 84 ? -14.633 5.141 17.703 1 98.88 84 ASN B O 1
ATOM 5618 N N . ILE B 1 85 ? -12.945 4.16 18.797 1 98.69 85 ILE B N 1
ATOM 5619 C CA . ILE B 1 85 ? -13.266 2.807 18.359 1 98.69 85 ILE B CA 1
ATOM 5620 C C . ILE B 1 85 ? -14.219 2.154 19.344 1 98.69 85 ILE B C 1
ATOM 5622 O O . ILE B 1 85 ? -14.109 2.371 20.562 1 98.69 85 ILE B O 1
ATOM 5626 N N . ALA B 1 86 ? -15.227 1.5 18.844 1 98.5 86 ALA B N 1
ATOM 5627 C CA . ALA B 1 86 ? -16.047 0.616 19.656 1 98.5 86 ALA B CA 1
ATOM 5628 C C . ALA B 1 86 ? -15.898 -0.838 19.219 1 98.5 86 ALA B C 1
ATOM 5630 O O . ALA B 1 86 ? -15.805 -1.126 18.031 1 98.5 86 ALA B O 1
ATOM 5631 N N . THR B 1 87 ? -15.781 -1.733 20.188 1 97.56 87 THR B N 1
ATOM 5632 C CA . THR B 1 87 ? -15.664 -3.15 19.859 1 97.56 87 THR B CA 1
ATOM 5633 C C . THR B 1 87 ? -16.812 -3.943 20.469 1 97.56 87 THR B C 1
ATOM 5635 O O . THR B 1 87 ? -17.469 -3.492 21.406 1 97.56 87 THR B O 1
ATOM 5638 N N . ASP B 1 88 ? -17.203 -4.992 19.875 1 96.25 88 ASP B N 1
ATOM 5639 C CA . ASP B 1 88 ? -18.078 -6.02 20.422 1 96.25 88 ASP B CA 1
ATOM 5640 C C . ASP B 1 88 ? -17.359 -7.359 20.531 1 96.25 88 ASP B C 1
ATOM 5642 O O . ASP B 1 88 ? -17.312 -8.133 19.578 1 96.25 88 ASP B O 1
ATOM 5646 N N . PRO B 1 89 ? -16.828 -7.629 21.703 1 93.38 89 PRO B N 1
ATOM 5647 C CA . PRO B 1 89 ? -16.016 -8.828 21.891 1 93.38 89 PRO B CA 1
ATOM 5648 C C . PRO B 1 89 ? -16.812 -10.117 21.672 1 93.38 89 PRO B C 1
ATOM 5650 O O . PRO B 1 89 ? -16.219 -11.195 21.531 1 93.38 89 PRO B O 1
ATOM 5653 N N . ALA B 1 90 ? -18.125 -10.047 21.672 1 94.75 90 ALA B N 1
ATOM 5654 C CA . ALA B 1 90 ? -18.969 -11.227 21.5 1 94.75 90 ALA B CA 1
ATOM 5655 C C . ALA B 1 90 ? -19.203 -11.523 20.016 1 94.75 90 ALA B C 1
ATOM 5657 O O . ALA B 1 90 ? -19.781 -12.555 19.656 1 94.75 90 ALA B O 1
ATOM 5658 N N . LYS B 1 91 ? -18.75 -10.664 19.172 1 94.88 91 LYS B N 1
ATOM 5659 C CA . LYS B 1 91 ? -18.953 -10.82 17.734 1 94.88 91 LYS B CA 1
ATOM 5660 C C . LYS B 1 91 ? -17.641 -10.688 16.969 1 94.88 91 LYS B C 1
ATOM 5662 O O . LYS B 1 91 ? -16.641 -10.242 17.531 1 94.88 91 LYS B O 1
ATOM 5667 N N . VAL B 1 92 ? -17.656 -11.086 15.672 1 94.5 92 VAL B N 1
ATOM 5668 C CA . VAL B 1 92 ? -16.453 -10.977 14.844 1 94.5 92 VAL B CA 1
ATOM 5669 C C . VAL B 1 92 ? -16.797 -10.273 13.531 1 94.5 92 VAL B C 1
ATOM 5671 O O . VAL B 1 92 ? -17.953 -10.305 13.086 1 94.5 92 VAL B O 1
ATOM 5674 N N . ASN B 1 93 ? -15.797 -9.57 12.945 1 94.88 93 ASN B N 1
ATOM 5675 C CA . ASN B 1 93 ? -15.891 -9.094 11.57 1 94.88 93 ASN B CA 1
ATOM 5676 C C . ASN B 1 93 ? -15.859 -10.25 10.57 1 94.88 93 ASN B C 1
ATOM 5678 O O . ASN B 1 93 ? -15.602 -11.391 10.953 1 94.88 93 ASN B O 1
ATOM 5682 N N . GLU B 1 94 ? -16.047 -9.906 9.312 1 92.88 94 GLU B N 1
ATOM 5683 C CA . GLU B 1 94 ? -16.062 -10.898 8.242 1 92.88 94 GLU B CA 1
ATOM 5684 C C . GLU B 1 94 ? -14.703 -11.562 8.086 1 92.88 94 GLU B C 1
ATOM 5686 O O . GLU B 1 94 ? -14.594 -12.656 7.523 1 92.88 94 GLU B O 1
ATOM 5691 N N . ASP B 1 95 ? -13.664 -11.016 8.594 1 90.94 95 ASP B N 1
ATOM 5692 C CA . ASP B 1 95 ? -12.328 -11.602 8.523 1 90.94 95 ASP B CA 1
ATOM 5693 C C . ASP B 1 95 ? -12.047 -12.484 9.742 1 90.94 95 ASP B C 1
ATOM 5695 O O . ASP B 1 95 ? -10.977 -13.086 9.844 1 90.94 95 ASP B O 1
ATOM 5699 N N . GLY B 1 96 ? -12.914 -12.492 10.664 1 93.31 96 GLY B N 1
ATOM 5700 C CA . GLY B 1 96 ? -12.781 -13.352 11.836 1 93.31 96 GLY B CA 1
ATOM 5701 C C . GLY B 1 96 ? -12.18 -12.648 13.031 1 93.31 96 GLY B C 1
ATOM 5702 O O . GLY B 1 96 ? -12.062 -13.234 14.109 1 93.31 96 GLY B O 1
ATOM 5703 N N . ARG B 1 97 ? -11.828 -11.406 12.945 1 94.12 97 ARG B N 1
ATOM 5704 C CA . ARG B 1 97 ? -11.297 -10.641 14.07 1 94.12 97 ARG B CA 1
ATOM 5705 C C . ARG B 1 97 ? -12.422 -9.977 14.852 1 94.12 97 ARG B C 1
ATOM 5707 O O . ARG B 1 97 ? -13.57 -9.938 14.398 1 94.12 97 ARG B O 1
ATOM 5714 N N . VAL B 1 98 ? -12.047 -9.422 15.977 1 96.06 98 VAL B N 1
ATOM 5715 C CA . VAL B 1 98 ? -13.031 -8.789 16.844 1 96.06 98 VAL B CA 1
ATOM 5716 C C . VAL B 1 98 ? -13.789 -7.711 16.078 1 96.06 98 VAL B C 1
ATOM 5718 O O . VAL B 1 98 ? -13.195 -6.965 15.297 1 96.06 98 VAL B O 1
ATOM 5721 N N . ARG B 1 99 ? -15.156 -7.707 16.344 1 96.75 99 ARG B N 1
ATOM 5722 C CA . ARG B 1 99 ? -15.984 -6.707 15.68 1 96.75 99 ARG B CA 1
ATOM 5723 C C . ARG B 1 99 ? -15.625 -5.301 16.141 1 96.75 99 ARG B C 1
ATOM 5725 O O . ARG B 1 99 ? -15.547 -5.043 17.344 1 96.75 99 ARG B O 1
ATOM 5732 N N . LYS B 1 100 ? -15.375 -4.426 15.242 1 97.69 100 LYS B N 1
ATOM 5733 C CA . LYS B 1 100 ? -15 -3.043 15.508 1 97.69 100 LYS B CA 1
ATOM 5734 C C . LYS B 1 100 ? -15.914 -2.068 14.781 1 97.69 100 LYS B C 1
ATOM 5736 O O . LYS B 1 100 ? -16.297 -2.305 13.633 1 97.69 100 LYS B O 1
ATOM 5741 N N . TYR B 1 101 ? -16.219 -0.961 15.406 1 98.25 101 TYR B N 1
ATOM 5742 C CA . TYR B 1 101 ? -17 0.11 14.82 1 98.25 101 TYR B CA 1
ATOM 5743 C C . TYR B 1 101 ? -16.266 1.441 14.891 1 98.25 101 TYR B C 1
ATOM 5745 O O . TYR B 1 101 ? -15.625 1.747 15.898 1 98.25 101 TYR B O 1
ATOM 5753 N N . ASN B 1 102 ? -16.219 2.174 13.758 1 98.69 102 ASN B N 1
ATOM 5754 C CA . ASN B 1 102 ? -15.984 3.611 13.836 1 98.69 102 ASN B CA 1
ATOM 5755 C C . ASN B 1 102 ? -17.156 4.336 14.508 1 98.69 102 ASN B C 1
ATOM 5757 O O . ASN B 1 102 ? -18.219 4.484 13.906 1 98.69 102 ASN B O 1
ATOM 5761 N N . ALA B 1 103 ? -16.875 4.867 15.734 1 98.75 103 ALA B N 1
ATOM 5762 C CA . ALA B 1 103 ? -18.031 5.203 16.562 1 98.75 103 ALA B CA 1
ATOM 5763 C C . ALA B 1 103 ? -17.922 6.625 17.109 1 98.75 103 ALA B C 1
ATOM 5765 O O . ALA B 1 103 ? -16.812 7.137 17.297 1 98.75 103 ALA B O 1
ATOM 5766 N N . ALA B 1 104 ? -19.062 7.223 17.281 1 98.81 104 ALA B N 1
ATOM 5767 C CA . ALA B 1 104 ? -19.203 8.438 18.094 1 98.81 104 ALA B CA 1
ATOM 5768 C C . ALA B 1 104 ? -19.875 8.133 19.422 1 98.81 104 ALA B C 1
ATOM 5770 O O . ALA B 1 104 ? -20.844 7.359 19.469 1 98.81 104 ALA B O 1
ATOM 5771 N N . PHE B 1 105 ? -19.328 8.695 20.453 1 98.88 105 PHE B N 1
ATOM 5772 C CA . PHE B 1 105 ? -19.906 8.586 21.797 1 98.88 105 PHE B CA 1
ATOM 5773 C C . PHE B 1 105 ? -20.453 9.93 22.25 1 98.88 105 PHE B C 1
ATOM 5775 O O . PHE B 1 105 ? -19.859 10.977 22.016 1 98.88 105 PHE B O 1
ATOM 5782 N N . VAL B 1 106 ? -21.672 9.891 22.797 1 98.88 106 VAL B N 1
ATOM 5783 C CA . VAL B 1 106 ? -22.297 11.07 23.391 1 98.88 106 VAL B CA 1
ATOM 5784 C C . VAL B 1 106 ? -22.375 10.906 24.906 1 98.88 106 VAL B C 1
ATOM 5786 O O . VAL B 1 106 ? -23.141 10.086 25.406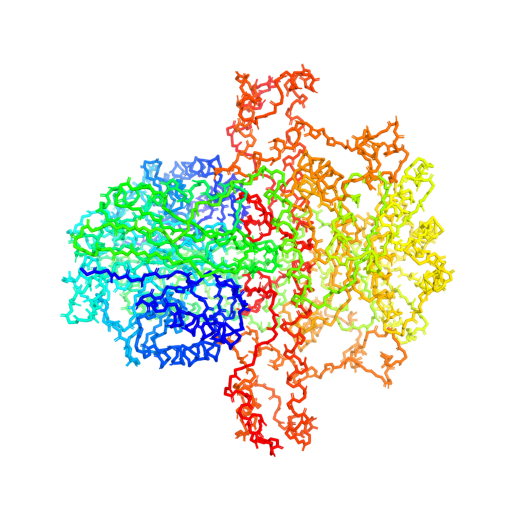 1 98.88 106 VAL B O 1
ATOM 5789 N N . ALA B 1 107 ? -21.562 11.68 25.578 1 98.81 107 ALA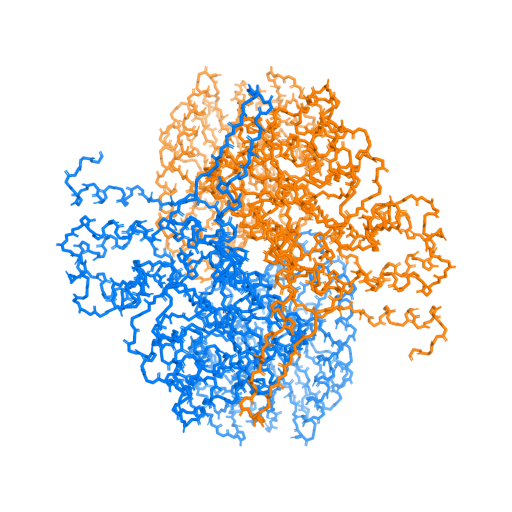 B N 1
ATOM 5790 C CA . ALA B 1 107 ? -21.438 11.547 27.016 1 98.81 107 ALA B CA 1
ATOM 5791 C C . ALA B 1 107 ? -21.969 12.797 27.734 1 98.81 107 ALA B C 1
ATOM 5793 O O . ALA B 1 107 ? -21.734 13.922 27.297 1 98.81 107 ALA B O 1
ATOM 5794 N N . GLN B 1 108 ? -22.734 12.617 28.75 1 98.19 108 GLN B N 1
ATOM 5795 C CA . GLN B 1 108 ? -23.219 13.672 29.641 1 98.19 108 GLN B CA 1
ATOM 5796 C C . GLN B 1 108 ? -23.234 13.219 31.094 1 98.19 108 GLN B C 1
ATOM 5798 O O . GLN B 1 108 ? -23.766 12.156 31.406 1 98.19 108 GLN B O 1
ATOM 5803 N N . ASP B 1 109 ? -22.594 13.953 31.969 1 97.44 109 ASP B N 1
ATOM 5804 C CA . ASP B 1 109 ? -22.562 13.711 33.406 1 97.44 109 ASP B CA 1
ATOM 5805 C C . ASP B 1 109 ? -22.047 12.305 33.719 1 97.44 109 ASP B C 1
ATOM 5807 O O . ASP B 1 109 ? -22.625 11.586 34.531 1 97.44 109 ASP B O 1
ATOM 5811 N N . GLY B 1 110 ? -21.078 11.914 32.938 1 97.56 110 GLY B N 1
ATOM 5812 C CA . GLY B 1 110 ? -20.391 10.664 33.188 1 97.56 110 GLY B CA 1
ATOM 5813 C C . GLY B 1 110 ? -21.109 9.453 32.594 1 97.56 110 GLY B C 1
ATOM 5814 O O . GLY B 1 110 ? -20.703 8.312 32.844 1 97.56 110 GLY B O 1
ATOM 5815 N N . LYS B 1 111 ? -22.172 9.695 31.844 1 97.75 111 LYS B N 1
ATOM 5816 C CA . LYS B 1 111 ? -22.953 8.602 31.266 1 97.75 111 LYS B CA 1
ATOM 5817 C C . LYS B 1 111 ? -23.078 8.742 29.75 1 97.75 111 LYS B C 1
ATOM 5819 O O . LYS B 1 111 ? -23.047 9.859 29.234 1 97.75 111 LYS B O 1
ATOM 5824 N N . LEU B 1 112 ? -23.203 7.602 29.156 1 98.5 112 LEU B N 1
ATOM 5825 C CA . LEU B 1 112 ? -23.391 7.609 27.703 1 98.5 112 LEU B CA 1
ATOM 5826 C C . LEU B 1 112 ? -24.875 7.695 27.359 1 98.5 112 LEU B C 1
ATOM 5828 O O . LEU B 1 112 ? -25.719 7.066 28.016 1 98.5 112 LEU B O 1
ATOM 5832 N N . LEU B 1 113 ? -25.125 8.516 26.375 1 97.69 113 LEU B N 1
ATOM 5833 C CA . LEU B 1 113 ? -26.469 8.57 25.797 1 97.69 113 LEU B CA 1
ATOM 5834 C C . LEU B 1 113 ? -26.547 7.664 24.562 1 97.69 113 LEU B C 1
ATOM 5836 O O . LEU B 1 113 ? -25.547 7.391 23.922 1 97.69 113 LEU B O 1
ATOM 5840 N N . ARG B 1 114 ? -27.766 7.199 24.312 1 95 114 ARG B N 1
ATOM 5841 C CA . ARG B 1 114 ? -27.938 6.219 23.25 1 95 114 ARG B CA 1
ATOM 5842 C C . ARG B 1 114 ? -28.766 6.789 22.109 1 95 114 ARG B C 1
ATOM 5844 O O . ARG B 1 114 ? -29.625 7.641 22.328 1 95 114 ARG B O 1
ATOM 5851 N N . GLY B 1 115 ? -28.406 6.332 20.984 1 94.56 115 GLY B N 1
ATOM 5852 C CA . GLY B 1 115 ? -29.234 6.551 19.812 1 94.56 115 GLY B CA 1
ATOM 5853 C C . GLY B 1 115 ? -30.094 5.355 19.453 1 94.56 115 GLY B C 1
ATOM 5854 O O . GLY B 1 115 ? -30.766 4.789 20.328 1 94.56 115 GLY B O 1
ATOM 5855 N N . GLY B 1 116 ? -30.094 5.047 18.172 1 93.25 116 GLY B N 1
ATOM 5856 C CA . GLY B 1 116 ? -30.984 3.998 17.703 1 93.25 116 GLY B CA 1
ATOM 5857 C C . GLY B 1 116 ? -30.375 2.611 17.812 1 93.25 116 GLY B C 1
ATOM 5858 O O . GLY B 1 116 ? -31.094 1.61 17.766 1 93.25 116 GLY B O 1
ATOM 5859 N N . LEU B 1 117 ? -29.109 2.471 18.031 1 93.81 117 LEU B N 1
ATOM 5860 C CA . LEU B 1 117 ? -28.438 1.178 18.078 1 93.81 117 LEU B CA 1
ATOM 5861 C C . LEU B 1 117 ? -28.641 0.518 19.438 1 93.81 117 LEU B C 1
ATOM 5863 O O . LEU B 1 117 ? -28.812 1.205 20.453 1 93.81 117 LEU B O 1
ATOM 5867 N N . PRO B 1 118 ? -28.531 -0.814 19.438 1 91.44 118 PRO B N 1
ATOM 5868 C CA . PRO B 1 118 ? -28.562 -1.508 20.734 1 91.44 118 PRO B CA 1
ATOM 5869 C C . PRO B 1 118 ? -27.25 -1.366 21.5 1 91.44 118 PRO B C 1
ATOM 5871 O O . PRO B 1 118 ? -27 -2.127 22.438 1 91.44 118 PRO B O 1
ATOM 5874 N N . TYR B 1 119 ? -26.406 -0.456 21.141 1 94.25 119 TYR B N 1
ATOM 5875 C CA . TYR B 1 119 ? -25.125 -0.149 21.75 1 94.25 119 TYR B CA 1
ATOM 5876 C C . TYR B 1 119 ? -25.094 1.288 22.266 1 94.25 119 TYR B C 1
ATOM 5878 O O . TYR B 1 119 ? -25.859 2.133 21.812 1 94.25 119 TYR B O 1
ATOM 5886 N N . PRO B 1 120 ? -24.25 1.542 23.203 1 96.25 120 PRO B N 1
ATOM 5887 C CA . PRO B 1 120 ? -24.172 2.896 23.766 1 96.25 120 PRO B CA 1
ATOM 5888 C C . PRO B 1 120 ? -23.266 3.812 22.953 1 96.25 120 PRO B C 1
ATOM 5890 O O . PRO B 1 120 ? -22.453 4.543 23.531 1 96.25 120 PRO B O 1
ATOM 5893 N N . PHE B 1 121 ? -23.359 3.691 21.594 1 98.19 121 PHE B N 1
ATOM 5894 C CA . PHE B 1 121 ? -22.625 4.559 20.688 1 98.19 121 PHE B CA 1
ATOM 5895 C C . PHE B 1 121 ? -23.328 4.672 19.344 1 98.19 121 PHE B C 1
ATOM 5897 O O . PHE B 1 121 ? -24.281 3.941 19.078 1 98.19 121 PHE B O 1
ATOM 5904 N N . ILE B 1 122 ? -23.016 5.676 18.547 1 97.94 122 ILE B N 1
ATOM 5905 C CA . ILE B 1 122 ? -23.422 5.828 17.156 1 97.94 122 ILE B CA 1
ATOM 5906 C C . ILE B 1 122 ? -22.359 5.211 16.25 1 97.94 122 ILE B C 1
ATOM 5908 O O . ILE B 1 122 ? -21.172 5.453 16.422 1 97.94 122 ILE B O 1
ATOM 5912 N N . SER B 1 123 ? -22.75 4.336 15.344 1 97.31 123 SER B N 1
ATOM 5913 C CA . SER B 1 123 ? -21.828 3.713 14.414 1 97.31 123 SER B CA 1
ATOM 5914 C C . SER B 1 123 ? -21.891 4.375 13.039 1 97.31 123 SER B C 1
ATOM 5916 O O . SER B 1 123 ? -22.953 4.758 12.578 1 97.31 123 SER B O 1
ATOM 5918 N N . LYS B 1 124 ? -20.766 4.516 12.461 1 97.31 124 LYS B N 1
ATOM 5919 C CA . LYS B 1 124 ? -20.703 4.988 11.078 1 97.31 124 LYS B CA 1
ATOM 5920 C C . LYS B 1 124 ? -21.469 4.051 10.148 1 97.31 124 LYS B C 1
ATOM 5922 O O . LYS B 1 124 ? -21.312 2.832 10.227 1 97.31 124 LYS B O 1
ATOM 5927 N N . THR B 1 125 ? -22.234 4.629 9.211 1 96 125 THR B N 1
ATOM 5928 C CA . THR B 1 125 ? -23.031 3.852 8.273 1 96 125 THR B CA 1
ATOM 5929 C C . THR B 1 125 ? -22.312 3.67 6.945 1 96 125 THR B C 1
ATOM 5931 O O . THR B 1 125 ? -22.297 2.574 6.383 1 96 125 THR B O 1
ATOM 5934 N N . SER B 1 126 ? -21.766 4.738 6.441 1 95.75 126 SER B N 1
ATOM 5935 C CA . SER B 1 126 ? -21.078 4.754 5.152 1 95.75 126 SER B CA 1
ATOM 5936 C C . SER B 1 126 ? -19.578 4.574 5.328 1 95.75 126 SER B C 1
ATOM 5938 O O . SER B 1 126 ? -18.906 5.453 5.867 1 95.75 126 SER B O 1
ATOM 5940 N N . LEU B 1 127 ? -19.031 3.465 4.859 1 96.44 127 LEU B N 1
ATOM 5941 C CA . LEU B 1 127 ? -17.609 3.172 4.984 1 96.44 127 LEU B CA 1
ATOM 5942 C C . LEU B 1 127 ? -16.891 3.43 3.664 1 96.44 127 LEU B C 1
ATOM 5944 O O . LEU B 1 127 ? -17 2.643 2.723 1 96.44 127 LEU B O 1
ATOM 5948 N N . PRO B 1 128 ? -16.094 4.488 3.596 1 96.06 128 PRO B N 1
ATOM 5949 C CA . PRO B 1 128 ? -15.391 4.762 2.342 1 96.06 128 PRO B CA 1
ATOM 5950 C C . PRO B 1 128 ? -14.242 3.793 2.082 1 96.06 128 PRO B C 1
ATOM 5952 O O . PRO B 1 128 ? -13.508 3.439 3.008 1 96.06 128 PRO B O 1
ATOM 5955 N N . ASP B 1 129 ? -14.062 3.299 0.795 1 95.25 129 ASP B N 1
ATOM 5956 C CA . ASP B 1 129 ? -13 2.402 0.357 1 95.25 129 ASP B CA 1
ATOM 5957 C C . ASP B 1 129 ? -12.367 2.895 -0.944 1 95.25 129 ASP B C 1
ATOM 5959 O O . ASP B 1 129 ? -12.156 2.111 -1.872 1 95.25 129 ASP B O 1
ATOM 5963 N N . TYR B 1 130 ? -12.133 4.188 -1.065 1 93.5 130 TYR B N 1
ATOM 5964 C CA . TYR B 1 130 ? -11.492 4.801 -2.225 1 93.5 130 TYR B CA 1
ATOM 5965 C C . TYR B 1 130 ? -10.352 5.715 -1.797 1 93.5 130 TYR B C 1
ATOM 5967 O O . TYR B 1 130 ? -10.273 6.125 -0.636 1 93.5 130 TYR B O 1
ATOM 5975 N N . ARG B 1 131 ? -9.398 5.926 -2.701 1 92.75 131 ARG B N 1
ATOM 5976 C CA . ARG B 1 131 ? -8.227 6.75 -2.432 1 92.75 131 ARG B CA 1
ATOM 5977 C C . ARG B 1 131 ? -7.465 6.238 -1.212 1 92.75 131 ARG B C 1
ATOM 5979 O O . ARG B 1 131 ? -7 5.094 -1.197 1 92.75 131 ARG B O 1
ATOM 5986 N N . GLU B 1 132 ? -7.422 7.016 -0.111 1 94.12 132 GLU B N 1
ATOM 5987 C CA . GLU B 1 132 ? -6.617 6.629 1.045 1 94.12 132 GLU B CA 1
ATOM 5988 C C . GLU B 1 132 ? -7.43 5.789 2.025 1 94.12 132 GLU B C 1
ATOM 5990 O O . GLU B 1 132 ? -6.875 5.188 2.947 1 94.12 132 GLU B O 1
ATOM 5995 N N . PHE B 1 133 ? -8.711 5.602 1.804 1 95.94 133 PHE B N 1
ATOM 5996 C CA . PHE B 1 133 ? -9.594 5.012 2.803 1 95.94 133 PHE B CA 1
ATOM 5997 C C . PHE B 1 133 ? -9.734 3.508 2.584 1 95.94 133 PHE B C 1
ATOM 5999 O O . PHE B 1 133 ? -9.812 3.047 1.443 1 95.94 133 PHE B O 1
ATOM 6006 N N . ASP B 1 134 ? -9.727 2.74 3.656 1 95.56 134 ASP B N 1
ATOM 6007 C CA . ASP B 1 134 ? -9.93 1.294 3.688 1 95.56 134 ASP B CA 1
ATOM 6008 C C . ASP B 1 134 ? -10.867 0.893 4.82 1 95.56 134 ASP B C 1
ATOM 6010 O O . ASP B 1 134 ? -10.625 -0.094 5.516 1 95.56 134 ASP B O 1
ATOM 6014 N N . ASP B 1 135 ? -11.922 1.567 4.988 1 97 135 ASP B N 1
ATOM 6015 C CA . ASP B 1 135 ? -12.742 1.435 6.188 1 97 135 ASP B CA 1
ATOM 6016 C C . ASP B 1 135 ? -13.312 0.024 6.309 1 97 135 ASP B C 1
ATOM 6018 O O . ASP B 1 135 ? -13.359 -0.539 7.406 1 97 135 ASP B O 1
ATOM 6022 N N . SER B 1 136 ? -13.758 -0.545 5.184 1 96 136 SER B N 1
ATOM 6023 C CA . SER B 1 136 ? -14.398 -1.854 5.242 1 96 136 SER B CA 1
ATOM 6024 C C . SER B 1 136 ? -13.414 -2.936 5.676 1 96 136 SER B C 1
ATOM 6026 O O . SER B 1 136 ? -13.82 -4.02 6.094 1 96 136 SER B O 1
ATOM 6028 N N . ARG B 1 137 ? -12.172 -2.643 5.547 1 96.19 137 ARG B N 1
ATOM 6029 C CA . ARG B 1 137 ? -11.133 -3.564 6.004 1 96.19 137 ARG B CA 1
ATOM 6030 C C . ARG B 1 137 ? -11.156 -3.709 7.523 1 96.19 137 ARG B C 1
ATOM 6032 O O . ARG B 1 137 ? -10.875 -4.785 8.055 1 96.19 137 ARG B O 1
ATOM 6039 N N . TYR B 1 138 ? -11.57 -2.645 8.211 1 96.88 138 TYR B N 1
ATOM 6040 C CA . TYR B 1 138 ? -11.352 -2.625 9.656 1 96.88 138 TYR B CA 1
ATOM 6041 C C . TYR B 1 138 ? -12.672 -2.537 10.406 1 96.88 138 TYR B C 1
ATOM 6043 O O . TYR B 1 138 ? -12.805 -3.07 11.508 1 96.88 138 TYR B O 1
ATOM 6051 N N . PHE B 1 139 ? -13.688 -1.883 9.812 1 97.75 139 PHE B N 1
ATOM 6052 C CA . PHE B 1 139 ? -14.859 -1.52 10.602 1 97.75 139 PHE B CA 1
ATOM 6053 C C . PHE B 1 139 ? -16.109 -2.195 10.047 1 97.75 139 PHE B C 1
ATOM 6055 O O . PHE B 1 139 ? -16.203 -2.463 8.852 1 97.75 139 PHE B O 1
ATOM 6062 N N . HIS B 1 140 ? -17 -2.461 10.93 1 96.62 140 HIS B N 1
ATOM 6063 C CA . HIS B 1 140 ? -18.344 -2.887 10.602 1 96.62 140 HIS B CA 1
ATOM 6064 C C . HIS B 1 140 ? -19.281 -1.692 10.477 1 96.62 140 HIS B C 1
ATOM 6066 O O . HIS B 1 140 ? -19.047 -0.644 11.078 1 96.62 140 HIS B O 1
ATOM 6072 N N . SER B 1 141 ? -20.328 -1.761 9.68 1 94.25 141 SER B N 1
ATOM 6073 C CA . SER B 1 141 ? -21.25 -0.653 9.469 1 94.25 141 SER B CA 1
ATOM 6074 C C . SER B 1 141 ? -22.656 -1.008 9.945 1 94.25 141 SER B C 1
ATOM 6076 O O . SER B 1 141 ? -22.953 -2.178 10.195 1 94.25 141 SER B O 1
ATOM 6078 N N . ILE B 1 142 ? -23.516 0.028 9.984 1 93.5 142 ILE B N 1
ATOM 6079 C CA . ILE B 1 142 ? -24.922 -0.194 10.328 1 93.5 142 ILE B CA 1
ATOM 6080 C C . ILE B 1 142 ? -25.594 -1.037 9.242 1 93.5 142 ILE B C 1
ATOM 6082 O O . ILE B 1 142 ? -26.406 -1.915 9.547 1 93.5 142 ILE B O 1
ATOM 6086 N N . ALA B 1 143 ? -25.219 -0.79 8.07 1 88.12 143 ALA B N 1
ATOM 6087 C CA . ALA B 1 143 ? -25.781 -1.537 6.949 1 88.12 143 ALA B CA 1
ATOM 6088 C C . ALA B 1 143 ? -25.484 -3.029 7.09 1 88.12 143 ALA B C 1
ATOM 6090 O O . ALA B 1 143 ? -26.344 -3.863 6.766 1 88.12 143 ALA B O 1
ATOM 6091 N N . LYS B 1 144 ? -24.312 -3.4 7.512 1 90 144 LYS B N 1
ATOM 6092 C CA . LYS B 1 144 ? -23.938 -4.797 7.691 1 90 144 LYS B CA 1
ATOM 6093 C C . LYS B 1 144 ? -24.562 -5.387 8.945 1 90 144 LYS B C 1
ATOM 6095 O O . LYS B 1 144 ? -24.75 -6.602 9.039 1 90 144 LYS B O 1
ATOM 6100 N N . LEU B 1 145 ? -24.859 -4.516 9.891 1 91.81 145 LEU B N 1
ATOM 6101 C CA . LEU B 1 145 ? -25.469 -4.938 11.148 1 91.81 145 LEU B CA 1
ATOM 6102 C C . LEU B 1 145 ? -26.953 -5.246 10.969 1 91.81 145 LEU B C 1
ATOM 6104 O O . LEU B 1 145 ? -27.5 -6.121 11.648 1 91.81 145 LEU B O 1
ATOM 6108 N N . LEU B 1 146 ? -27.578 -4.605 10.055 1 89.38 146 LEU B N 1
ATOM 6109 C CA . LEU B 1 146 ? -29.031 -4.605 9.883 1 89.38 146 LEU B CA 1
ATOM 6110 C C . LEU B 1 146 ? -29.562 -6.031 9.75 1 89.38 146 LEU B C 1
ATOM 6112 O O . LEU B 1 146 ? -30.484 -6.422 10.453 1 89.38 146 LEU B O 1
ATOM 6116 N N . PRO B 1 147 ? -28.875 -6.875 8.914 1 85.62 147 PRO B N 1
ATOM 6117 C CA . PRO B 1 147 ? -29.438 -8.219 8.75 1 85.62 147 PRO B CA 1
ATOM 6118 C C . PRO B 1 147 ? -29.328 -9.062 10.016 1 85.62 147 PRO B C 1
ATOM 6120 O O . PRO B 1 147 ? -30.047 -10.055 10.172 1 85.62 147 PRO B O 1
ATOM 6123 N N . GLU B 1 148 ? -28.578 -8.633 10.922 1 89.19 148 GLU B N 1
ATOM 6124 C CA . GLU B 1 148 ? -28.359 -9.391 12.148 1 89.19 148 GLU B CA 1
ATOM 6125 C C . GLU B 1 148 ? -29.422 -9.07 13.188 1 89.19 148 GLU B C 1
ATOM 6127 O O . GLU B 1 148 ? -29.594 -9.805 14.164 1 89.19 148 GLU B O 1
ATOM 6132 N N . LEU B 1 149 ? -30.141 -7.949 13.023 1 91.69 149 LEU B N 1
ATOM 6133 C CA . LEU B 1 149 ? -31.016 -7.434 14.062 1 91.69 149 LEU B CA 1
ATOM 6134 C C . LEU B 1 149 ? -32.469 -7.898 13.836 1 91.69 149 LEU B C 1
ATOM 6136 O O . LEU B 1 149 ? -33.344 -7.617 14.641 1 91.69 149 LEU B O 1
ATOM 6140 N N . GLY B 1 150 ? -32.75 -8.672 12.875 1 85 150 GLY B N 1
ATOM 6141 C CA . GLY B 1 150 ? -34.094 -9.211 12.602 1 85 150 GLY B CA 1
ATOM 6142 C C . GLY B 1 150 ? -34.781 -8.547 11.43 1 85 150 GLY B C 1
ATOM 6143 O O . GLY B 1 150 ? -34.438 -7.418 11.055 1 85 150 GLY B O 1
ATOM 6144 N N . PRO B 1 151 ? -35.688 -9.164 10.82 1 83.69 151 PRO B N 1
ATOM 6145 C CA . PRO B 1 151 ? -36.344 -8.695 9.594 1 83.69 151 PRO B CA 1
ATOM 6146 C C . PRO B 1 151 ? -37.219 -7.465 9.82 1 83.69 151 PRO B C 1
ATOM 6148 O O . PRO B 1 151 ? -37.531 -6.746 8.867 1 83.69 151 PRO B O 1
ATOM 6151 N N . ASP B 1 152 ? -37.562 -7.172 11.109 1 89.31 152 ASP B N 1
ATOM 6152 C CA . ASP B 1 152 ? -38.469 -6.074 11.391 1 89.31 152 ASP B CA 1
ATOM 6153 C C . ASP B 1 152 ? -37.719 -4.781 11.68 1 89.31 152 ASP B C 1
ATOM 6155 O O . ASP B 1 152 ? -38.312 -3.711 11.789 1 89.31 152 ASP B O 1
ATOM 6159 N N . VAL B 1 153 ? -36.438 -4.867 11.742 1 93.31 153 VAL B N 1
ATOM 6160 C CA . VAL B 1 153 ? -35.625 -3.693 12.039 1 93.31 153 VAL B CA 1
ATOM 6161 C C . VAL B 1 153 ? -35.188 -3.041 10.742 1 93.31 153 VAL B C 1
ATOM 6163 O O . VAL B 1 153 ? -34.625 -3.713 9.867 1 93.31 153 VAL B O 1
ATOM 6166 N N . THR B 1 154 ? -35.438 -1.785 10.547 1 92.56 154 THR B N 1
ATOM 6167 C CA . THR B 1 154 ? -35.031 -1.048 9.352 1 92.56 154 THR B CA 1
ATOM 6168 C C . THR B 1 154 ? -33.906 -0.088 9.672 1 92.56 154 THR B C 1
ATOM 6170 O O . THR B 1 154 ? -33.562 0.13 10.844 1 92.56 154 THR B O 1
ATOM 6173 N N . ILE B 1 155 ? -33.344 0.463 8.625 1 93.44 155 ILE B N 1
ATOM 6174 C CA . ILE B 1 155 ? -32.25 1.434 8.797 1 93.44 155 ILE B CA 1
ATOM 6175 C C . ILE B 1 155 ? -32.781 2.656 9.547 1 93.44 155 ILE B C 1
ATOM 6177 O O . ILE B 1 155 ? -32.062 3.275 10.32 1 93.44 155 ILE B O 1
ATOM 6181 N N . GLU B 1 156 ? -34.031 3.049 9.375 1 95.5 156 GLU B N 1
ATOM 6182 C CA . GLU B 1 156 ? -34.656 4.195 10.031 1 95.5 156 GLU B CA 1
ATOM 6183 C C . GLU B 1 156 ? -34.719 3.992 11.547 1 95.5 156 GLU B C 1
ATOM 6185 O O . GLU B 1 156 ? -34.625 4.953 12.305 1 95.5 156 GLU B O 1
ATOM 6190 N N . ASP B 1 157 ? -34.781 2.713 11.922 1 96.25 157 ASP B N 1
ATOM 6191 C CA . ASP B 1 157 ? -34.875 2.385 13.344 1 96.25 157 ASP B CA 1
ATOM 6192 C C . ASP B 1 157 ? -33.5 2.541 14.008 1 96.25 157 ASP B C 1
ATOM 6194 O O . ASP B 1 157 ? -33.406 2.701 15.227 1 96.25 157 ASP B O 1
ATOM 6198 N N . LEU B 1 158 ? -32.5 2.416 13.219 1 96.69 158 LEU B N 1
ATOM 6199 C CA . LEU B 1 158 ? -31.141 2.389 13.766 1 96.69 158 LEU B CA 1
ATOM 6200 C C . LEU B 1 158 ? -30.484 3.768 13.688 1 96.69 158 LEU B C 1
ATOM 6202 O O . LEU B 1 158 ? -29.625 4.098 14.492 1 96.69 158 LEU B O 1
ATOM 6206 N N . VAL B 1 159 ? -30.875 4.559 12.664 1 97.19 159 VAL B N 1
ATOM 6207 C CA . VAL B 1 159 ? -30.344 5.91 12.484 1 97.19 159 VAL B CA 1
ATOM 6208 C C . VAL B 1 159 ? -31.297 6.922 13.117 1 97.19 159 VAL B C 1
ATOM 6210 O O . VAL B 1 159 ? -32.156 7.492 12.438 1 97.19 159 VAL B O 1
ATOM 6213 N N . LYS B 1 160 ? -31.078 7.203 14.43 1 97.81 160 LYS B N 1
ATOM 6214 C CA . LYS B 1 160 ? -31.906 8.109 15.219 1 97.81 160 LYS B CA 1
ATOM 6215 C C . LYS B 1 160 ? -31.031 9.133 15.961 1 97.81 160 LYS B C 1
ATOM 6217 O O . LYS B 1 160 ? -29.875 8.859 16.281 1 97.81 160 LYS B O 1
ATOM 6222 N N . PRO B 1 161 ? -31.625 10.297 16.156 1 98.38 161 PRO B N 1
ATOM 6223 C CA . PRO B 1 161 ? -30.891 11.273 16.969 1 98.38 161 PRO B CA 1
ATOM 6224 C C . PRO B 1 161 ? -30.734 10.828 18.422 1 98.38 161 PRO B C 1
ATOM 6226 O O . PRO B 1 161 ? -31.438 9.922 18.875 1 98.38 161 PRO B O 1
ATOM 6229 N N . VAL B 1 162 ? -29.797 11.406 19.078 1 98.5 162 VAL B N 1
ATOM 6230 C CA . VAL B 1 162 ? -29.578 11.195 20.516 1 98.5 162 VAL B CA 1
ATOM 6231 C C . VAL B 1 162 ? -30.344 12.242 21.312 1 98.5 162 VAL B C 1
ATOM 6233 O O . VAL B 1 162 ? -30.25 13.438 21.047 1 98.5 162 VAL B O 1
ATOM 6236 N N . SER B 1 163 ? -31.109 11.781 22.344 1 97.81 163 SER B N 1
ATOM 6237 C CA . SER B 1 163 ? -31.844 12.695 23.219 1 97.81 163 SER B CA 1
ATOM 6238 C C . SER B 1 163 ? -30.969 13.219 24.344 1 97.81 163 SER B C 1
ATOM 6240 O O . SER B 1 163 ? -30.469 12.445 25.156 1 97.81 163 SER B O 1
ATOM 6242 N N . LEU B 1 164 ? -30.797 14.508 24.328 1 97.44 164 LEU B N 1
ATOM 6243 C CA . LEU B 1 164 ? -30.016 15.203 25.344 1 97.44 164 LEU B CA 1
ATOM 6244 C C . LEU B 1 164 ? -30.922 16.062 26.219 1 97.44 164 LEU B C 1
ATOM 6246 O O . LEU B 1 164 ? -31.812 16.766 25.719 1 97.44 164 LEU B O 1
ATOM 6250 N N . THR B 1 165 ? -30.797 15.992 27.531 1 96.69 165 THR B N 1
ATOM 6251 C CA . THR B 1 165 ? -31.531 16.875 28.422 1 96.69 165 THR B CA 1
ATOM 6252 C C . THR B 1 165 ? -30.641 18.016 28.906 1 96.69 165 THR B C 1
ATOM 6254 O O . THR B 1 165 ? -29.609 17.781 29.531 1 96.69 165 THR B O 1
ATOM 6257 N N . LEU B 1 166 ? -31.047 19.219 28.547 1 95.75 166 LEU B N 1
ATOM 6258 C CA . LEU B 1 166 ? -30.344 20.438 28.969 1 95.75 166 LEU B CA 1
ATOM 6259 C C . LEU B 1 166 ? -31.297 21.406 29.656 1 95.75 166 LEU B C 1
ATOM 6261 O O . LEU B 1 166 ? -32.312 21.812 29.078 1 95.75 166 LEU B O 1
ATOM 6265 N N . ARG B 1 167 ? -31.078 21.641 30.891 1 92.94 167 ARG B N 1
ATOM 6266 C CA . ARG B 1 167 ? -31.906 22.562 31.672 1 92.94 167 ARG B CA 1
ATOM 6267 C C . ARG B 1 167 ? -33.375 22.156 31.625 1 92.94 167 ARG B C 1
ATOM 6269 O O . ARG B 1 167 ? -34.25 23 31.359 1 92.94 167 ARG B O 1
ATOM 6276 N N . GLY B 1 168 ? -33.562 20.969 31.688 1 92.5 168 GLY B N 1
ATOM 6277 C CA . GLY B 1 168 ? -34.906 20.422 31.797 1 92.5 168 GLY B CA 1
ATOM 6278 C C . GLY B 1 168 ? -35.562 20.219 30.453 1 92.5 168 GLY B C 1
ATOM 6279 O O . GLY B 1 168 ? -36.719 19.75 30.375 1 92.5 168 GLY B O 1
ATOM 6280 N N . ARG B 1 169 ? -34.906 20.516 29.422 1 94.94 169 ARG B N 1
ATOM 6281 C CA . ARG B 1 169 ? -35.469 20.375 28.094 1 94.94 169 ARG B CA 1
ATOM 6282 C C . ARG B 1 169 ? -34.781 19.266 27.312 1 94.94 169 ARG B C 1
ATOM 6284 O O . ARG B 1 169 ? -33.562 19.125 27.391 1 94.94 169 ARG B O 1
ATOM 6291 N N . GLU B 1 170 ? -35.594 18.578 26.578 1 96.62 170 GLU B N 1
ATOM 6292 C CA . GLU B 1 170 ? -35.031 17.531 25.719 1 96.62 170 GLU B CA 1
ATOM 6293 C C . GLU B 1 170 ? -34.656 18.078 24.344 1 96.62 170 GLU B C 1
ATOM 6295 O O . GLU B 1 170 ? -35.469 18.766 23.703 1 96.62 170 GLU B O 1
ATOM 6300 N N . LEU B 1 171 ? -33.5 17.875 23.984 1 97.5 171 LEU B N 1
ATOM 6301 C CA . LEU B 1 171 ? -32.969 18.219 22.672 1 97.5 171 LEU B CA 1
ATOM 6302 C C . LEU B 1 171 ? -32.625 16.969 21.891 1 97.5 171 LEU B C 1
ATOM 6304 O O . LEU B 1 171 ? -32.188 15.969 22.469 1 97.5 171 LEU B O 1
ATOM 6308 N N . LYS B 1 172 ? -32.75 16.984 20.562 1 98.06 172 LYS B N 1
ATOM 6309 C CA . LYS B 1 172 ? -32.438 15.836 19.703 1 98.06 172 LYS B CA 1
ATOM 6310 C C . LYS B 1 172 ? -31.281 16.156 18.781 1 98.06 172 LYS B C 1
ATOM 6312 O O . LYS B 1 172 ? -31.406 16.938 17.844 1 98.06 172 LYS B O 1
ATOM 6317 N N . LEU B 1 173 ? -30.188 15.508 19 1 98.62 173 LEU B N 1
ATOM 6318 C CA . LEU B 1 173 ? -28.953 15.734 18.25 1 98.62 173 LEU B CA 1
ATOM 6319 C C . LEU B 1 173 ? -28.766 14.664 17.188 1 98.62 173 LEU B C 1
ATOM 6321 O O . LEU B 1 173 ? -28.703 13.469 17.484 1 98.62 173 LEU B O 1
ATOM 6325 N N . GLY B 1 174 ? -28.75 15.039 15.875 1 98.69 174 GLY B N 1
ATOM 6326 C CA . GLY B 1 174 ? -28.375 14.125 14.812 1 98.69 174 GLY B CA 1
ATOM 6327 C C . GLY B 1 174 ? -26.875 13.961 14.672 1 98.69 174 GLY B C 1
ATOM 6328 O O . GLY B 1 174 ? -26.219 14.773 14.016 1 98.69 174 GLY B O 1
ATOM 6329 N N . VAL B 1 175 ? -26.312 12.898 15.211 1 98.75 175 VAL B N 1
ATOM 6330 C CA . VAL B 1 175 ? -24.875 12.656 15.195 1 98.75 175 VAL B CA 1
ATOM 6331 C C . VAL B 1 175 ? -24.5 11.75 14.023 1 98.75 175 VAL B C 1
ATOM 6333 O O . VAL B 1 175 ? -25.125 10.703 13.82 1 98.75 175 VAL B O 1
ATOM 6336 N N . LEU B 1 176 ? -23.641 12.188 13.164 1 97.62 176 LEU B N 1
ATOM 6337 C CA . LEU B 1 176 ? -23.156 11.375 12.055 1 97.62 176 LEU B CA 1
ATOM 6338 C C . LEU B 1 176 ? -21.641 11.508 11.906 1 97.62 176 LEU B C 1
ATOM 6340 O O . LEU B 1 176 ? -21.031 12.398 12.5 1 97.62 176 LEU B O 1
ATOM 6344 N N . LEU B 1 177 ? -21.047 10.57 11.18 1 98.12 177 LEU B N 1
ATOM 6345 C CA . LEU B 1 177 ? -19.594 10.5 11.086 1 98.12 177 LEU B CA 1
ATOM 6346 C C . LEU B 1 177 ? -19.125 10.703 9.648 1 98.12 177 LEU B C 1
ATOM 6348 O O . LEU B 1 177 ? -19.344 9.844 8.797 1 98.12 177 LEU B O 1
ATOM 6352 N N . CYS B 1 178 ? -18.5 11.789 9.367 1 96.94 178 CYS B N 1
ATOM 6353 C CA . CYS B 1 178 ? -17.766 12.148 8.164 1 96.94 178 CYS B CA 1
ATOM 6354 C C . CYS B 1 178 ? -18.5 11.664 6.918 1 96.94 178 CYS B C 1
ATOM 6356 O O . CYS B 1 178 ? -19.484 12.266 6.496 1 96.94 178 CYS B O 1
ATOM 6358 N N . GLU B 1 179 ? -18.141 10.445 6.426 1 96.38 179 GLU B N 1
ATOM 6359 C CA . GLU B 1 179 ? -18.656 9.891 5.176 1 96.38 179 GLU B CA 1
ATOM 6360 C C . GLU B 1 179 ? -20.188 9.75 5.219 1 96.38 179 GLU B C 1
ATOM 6362 O O . GLU B 1 179 ? -20.844 9.703 4.176 1 96.38 179 GLU B O 1
ATOM 6367 N N . ASP B 1 180 ? -20.766 9.695 6.387 1 96.88 180 ASP B N 1
ATOM 6368 C CA . ASP B 1 180 ? -22.219 9.633 6.523 1 96.88 180 ASP B CA 1
ATOM 6369 C C . ASP B 1 180 ? -22.875 10.867 5.922 1 96.88 180 ASP B C 1
ATOM 6371 O O . ASP B 1 180 ? -24.062 10.852 5.602 1 96.88 180 ASP B O 1
ATOM 6375 N N . GLY B 1 181 ? -22.094 11.891 5.812 1 93.94 181 GLY B N 1
ATOM 6376 C CA . GLY B 1 181 ? -22.609 13.109 5.207 1 93.94 181 GLY B CA 1
ATOM 6377 C C . GLY B 1 181 ? -22.469 13.125 3.695 1 93.94 181 GLY B C 1
ATOM 6378 O O . GLY B 1 181 ? -23.062 13.961 3.018 1 93.94 181 GLY B O 1
ATOM 6379 N N . TRP B 1 182 ? -21.609 12.281 3.15 1 88.12 182 TRP B N 1
ATOM 6380 C CA . TRP B 1 182 ? -21.375 12.195 1.712 1 88.12 182 TRP B CA 1
ATOM 6381 C C . TRP B 1 182 ? -22.344 11.195 1.067 1 88.12 182 TRP B C 1
ATOM 6383 O O . TRP B 1 182 ? -21.906 10.148 0.576 1 88.12 182 TRP B O 1
ATOM 6393 N N . THR B 1 183 ? -23.531 11.469 0.923 1 81.38 183 THR B N 1
ATOM 6394 C CA . THR B 1 183 ? -24.641 10.516 0.749 1 81.38 183 THR B CA 1
ATOM 6395 C C . THR B 1 183 ? -24.938 10.305 -0.732 1 81.38 183 THR B C 1
ATOM 6397 O O . THR B 1 183 ? -25.75 9.461 -1.089 1 81.38 183 THR B O 1
ATOM 6400 N N . GLU B 1 184 ? -24.281 10.977 -1.572 1 83.81 184 GLU B N 1
ATOM 6401 C CA . GLU B 1 184 ? -24.719 11.023 -2.963 1 83.81 184 GLU B CA 1
ATOM 6402 C C . GLU B 1 184 ? -24.734 9.633 -3.582 1 83.81 184 GLU B C 1
ATOM 6404 O O . GLU B 1 184 ? -25.641 9.297 -4.363 1 83.81 184 GLU B O 1
ATOM 6409 N N . ASN B 1 185 ? -23.828 8.781 -3.186 1 88.81 185 ASN B N 1
ATOM 6410 C CA . ASN B 1 185 ? -23.688 7.496 -3.869 1 88.81 185 ASN B CA 1
ATOM 6411 C C . ASN B 1 185 ? -24.016 6.328 -2.947 1 88.81 185 ASN B C 1
ATOM 6413 O O . ASN B 1 185 ? -23.891 5.168 -3.336 1 88.81 185 ASN B O 1
ATOM 6417 N N . TYR B 1 186 ? -24.469 6.617 -1.737 1 90.88 186 TYR B N 1
ATOM 6418 C CA . TYR B 1 186 ? -24.812 5.559 -0.794 1 90.88 186 TYR B CA 1
ATOM 6419 C C . TYR B 1 186 ? -26.312 5.266 -0.82 1 90.88 186 TYR B C 1
ATOM 6421 O O . TYR B 1 186 ? -27.109 6.141 -1.152 1 90.88 186 TYR B O 1
ATOM 6429 N N . HIS B 1 187 ? -26.641 4.098 -0.444 1 90.25 187 HIS B N 1
ATOM 6430 C CA . HIS B 1 187 ? -28.047 3.688 -0.427 1 90.25 187 HIS B CA 1
ATOM 6431 C C . HIS B 1 187 ? -28.828 4.441 0.644 1 90.25 187 HIS B C 1
ATOM 6433 O O . HIS B 1 187 ? -30 4.781 0.442 1 90.25 187 HIS B O 1
ATOM 6439 N N . TYR B 1 188 ? -28.172 4.707 1.752 1 92.69 188 TYR B N 1
ATOM 6440 C CA . TYR B 1 188 ? -28.859 5.367 2.865 1 92.69 188 TYR B CA 1
ATOM 6441 C C . TYR B 1 188 ? -28.375 6.805 3.023 1 92.69 188 TYR B C 1
ATOM 6443 O O . TYR B 1 188 ? -27.172 7.055 3.092 1 92.69 188 TYR B O 1
ATOM 6451 N N . ASN B 1 189 ? -29.297 7.688 3.035 1 95.31 189 ASN B N 1
ATOM 6452 C CA . ASN B 1 189 ? -29.016 9.094 3.303 1 95.31 189 ASN B CA 1
ATOM 6453 C C . ASN B 1 189 ? -29.125 9.414 4.789 1 95.31 189 ASN B C 1
ATOM 6455 O O . ASN B 1 189 ? -30.203 9.789 5.27 1 95.31 189 ASN B O 1
ATOM 6459 N N . VAL B 1 190 ? -28.062 9.391 5.5 1 96.75 190 VAL B N 1
ATOM 6460 C CA . VAL B 1 190 ? -28.031 9.43 6.957 1 96.75 190 VAL B CA 1
ATOM 6461 C C . VAL B 1 190 ? -28.562 10.773 7.453 1 96.75 190 VAL B C 1
ATOM 6463 O O . VAL B 1 190 ? -29.422 10.828 8.336 1 96.75 190 VAL B O 1
ATOM 6466 N N . PRO B 1 191 ? -28.125 11.922 6.91 1 97.44 191 PRO B N 1
ATOM 6467 C CA . PRO B 1 191 ? -28.656 13.203 7.363 1 97.44 191 PRO B CA 1
ATOM 6468 C C . PRO B 1 191 ? -30.188 13.297 7.219 1 97.44 191 PRO B C 1
ATOM 6470 O O . PRO B 1 191 ? -30.859 13.773 8.125 1 97.44 191 PRO B O 1
ATOM 6473 N N . GLU B 1 192 ? -30.703 12.82 6.164 1 97 192 GLU B N 1
ATOM 6474 C CA . GLU B 1 192 ? -32.156 12.867 5.945 1 97 192 GLU B CA 1
ATOM 6475 C C . GLU B 1 192 ? -32.875 11.953 6.918 1 97 192 GLU B C 1
ATOM 6477 O O . GLU B 1 192 ? -33.969 12.289 7.383 1 97 192 GLU B O 1
ATOM 6482 N N . LEU B 1 193 ? -32.312 10.789 7.121 1 97.38 193 LEU B N 1
ATOM 6483 C CA . LEU B 1 193 ? -32.906 9.867 8.07 1 97.38 193 LEU B CA 1
ATOM 6484 C C . LEU B 1 193 ? -32.938 10.461 9.477 1 97.38 193 LEU B C 1
ATOM 6486 O O . LEU B 1 193 ? -33.938 10.32 10.195 1 97.38 193 LEU B O 1
ATOM 6490 N N . LEU B 1 194 ? -31.891 11.141 9.859 1 98.19 194 LEU B N 1
ATOM 6491 C CA . LEU B 1 194 ? -31.828 11.797 11.156 1 98.19 194 LEU B CA 1
ATOM 6492 C C . LEU B 1 194 ? -32.875 12.898 11.266 1 98.19 194 LEU B C 1
ATOM 6494 O O . LEU B 1 194 ? -33.562 13.016 12.281 1 98.19 194 LEU B O 1
ATOM 6498 N N . LYS B 1 195 ? -33 13.688 10.211 1 97.94 195 LYS B N 1
ATOM 6499 C CA . LYS B 1 195 ? -34 14.742 10.172 1 97.94 195 LYS B CA 1
ATOM 6500 C C . LYS B 1 195 ? -35.406 14.156 10.273 1 97.94 195 LYS B C 1
ATOM 6502 O O . LYS B 1 195 ? -36.219 14.648 11.047 1 97.94 195 LYS B O 1
ATOM 6507 N N . LYS B 1 196 ? -35.625 13.148 9.492 1 97.94 196 LYS B N 1
ATOM 6508 C CA . LYS B 1 196 ? -36.938 12.469 9.508 1 97.94 196 LYS B CA 1
ATOM 6509 C C . LYS B 1 196 ? -37.281 11.969 10.914 1 97.94 196 LYS B C 1
ATOM 6511 O O . LYS B 1 196 ? -38.438 11.984 11.32 1 97.94 196 LYS B O 1
ATOM 6516 N N . ASN B 1 197 ? -36.25 11.602 11.594 1 98.25 197 ASN B N 1
ATOM 6517 C CA . ASN B 1 197 ? -36.438 11.047 12.93 1 98.25 197 ASN B CA 1
ATOM 6518 C C . ASN B 1 197 ? -36.406 12.133 14 1 98.25 197 ASN B C 1
ATOM 6520 O O . ASN B 1 197 ? -36.344 11.836 15.195 1 98.25 197 ASN B O 1
ATOM 6524 N N . GLY B 1 198 ? -36.312 13.344 13.648 1 97.69 198 GLY B N 1
ATOM 6525 C CA . GLY B 1 198 ? -36.594 14.422 14.578 1 97.69 198 GLY B CA 1
ATOM 6526 C C . GLY B 1 198 ? -35.344 15.203 14.992 1 97.69 198 GLY B C 1
ATOM 6527 O O . GLY B 1 198 ? -35.406 16.016 15.914 1 97.69 198 GLY B O 1
ATOM 6528 N N . ALA B 1 199 ? -34.25 15.016 14.359 1 98.38 199 ALA B N 1
ATOM 6529 C CA . ALA B 1 199 ? -33.031 15.773 14.703 1 98.38 199 ALA B CA 1
ATOM 6530 C C . ALA B 1 199 ? -33.281 17.281 14.578 1 98.38 199 ALA B C 1
ATOM 6532 O O . ALA B 1 199 ? -33.938 17.719 13.633 1 98.38 199 ALA B O 1
ATOM 6533 N N . GLN B 1 200 ? -32.75 18.016 15.547 1 98.12 200 GLN B N 1
ATOM 6534 C CA . GLN B 1 200 ? -32.906 19.469 15.531 1 98.12 200 GLN B CA 1
ATOM 6535 C C . GLN B 1 200 ? -31.625 20.141 15.023 1 98.12 200 GLN B C 1
ATOM 6537 O O . GLN B 1 200 ? -31.641 21.328 14.68 1 98.12 200 GLN B O 1
ATOM 6542 N N . ILE B 1 201 ? -30.594 19.453 15.008 1 98.31 201 ILE B N 1
ATOM 6543 C CA . ILE B 1 201 ? -29.281 19.891 14.531 1 98.31 201 ILE B CA 1
ATOM 6544 C C . ILE B 1 201 ? -28.453 18.672 14.094 1 98.31 201 ILE B C 1
ATOM 6546 O O . ILE B 1 201 ? -28.609 17.594 14.648 1 98.31 201 ILE B O 1
ATOM 6550 N N . LEU B 1 202 ? -27.656 18.797 12.992 1 98.44 202 LEU B N 1
ATOM 6551 C CA . LEU B 1 202 ? -26.75 17.734 12.57 1 98.44 202 LEU B CA 1
ATOM 6552 C C . LEU B 1 202 ? -25.344 17.984 13.117 1 98.44 202 LEU B C 1
ATOM 6554 O O . LEU B 1 202 ? -24.797 19.094 12.969 1 98.44 202 LEU B O 1
ATOM 6558 N N . CYS B 1 203 ? -24.797 17.016 13.844 1 98.69 203 CYS B N 1
ATOM 6559 C CA . CYS B 1 203 ? -23.438 17.047 14.406 1 98.69 203 CYS B CA 1
ATOM 6560 C C . CYS B 1 203 ? -22.516 16.094 13.672 1 98.69 203 CYS B C 1
ATOM 6562 O O . CYS B 1 203 ? -22.5 14.891 13.984 1 98.69 203 CYS B O 1
ATOM 6564 N N . ASN B 1 204 ? -21.703 16.609 12.789 1 98.44 204 ASN B N 1
ATOM 6565 C CA . ASN B 1 204 ? -20.812 15.797 11.984 1 98.44 204 ASN B CA 1
ATOM 6566 C C . ASN B 1 204 ? -19.406 15.75 12.578 1 98.44 204 ASN B C 1
ATOM 6568 O O . ASN B 1 204 ? -18.688 16.75 12.57 1 98.44 204 ASN B O 1
ATOM 6572 N N . LEU B 1 205 ? -19.031 14.617 13.156 1 98.81 205 LEU B N 1
ATOM 6573 C CA . LEU B 1 205 ? -17.641 14.383 13.523 1 98.81 205 LEU B CA 1
ATOM 6574 C C . LEU B 1 205 ? -16.828 13.875 12.328 1 98.81 205 LEU B C 1
ATOM 6576 O O . LEU B 1 205 ? -17.172 12.852 11.742 1 98.81 205 LEU B O 1
ATOM 6580 N N . SER B 1 206 ? -15.742 14.602 12.047 1 98.44 206 SER B N 1
ATOM 6581 C CA . SER B 1 206 ? -15.023 14.227 10.836 1 98.44 206 SER B CA 1
ATOM 6582 C C . SER B 1 206 ? -13.523 14.094 11.102 1 98.44 206 SER B C 1
ATOM 6584 O O . SER B 1 206 ? -13 14.68 12.047 1 98.44 206 SER B O 1
ATOM 6586 N N . CYS B 1 207 ? -12.891 13.281 10.406 1 98.31 207 CYS B N 1
ATOM 6587 C CA . CYS B 1 207 ? -11.453 13.188 10.188 1 98.31 207 CYS B CA 1
ATOM 6588 C C . CYS B 1 207 ? -11.133 13.195 8.695 1 98.31 207 CYS B C 1
ATOM 6590 O O . CYS B 1 207 ? -10.609 12.211 8.164 1 98.31 207 CYS B O 1
ATOM 6592 N N . SER B 1 208 ? -11.438 14.281 8.055 1 97.44 208 SER B N 1
ATOM 6593 C CA . SER B 1 208 ? -11.352 14.445 6.609 1 97.44 208 SER B CA 1
ATOM 6594 C C . SER B 1 208 ? -10.016 15.055 6.195 1 97.44 208 SER B C 1
ATOM 6596 O O . SER B 1 208 ? -9.688 16.172 6.598 1 97.44 208 SER B O 1
ATOM 6598 N N . PRO B 1 209 ? -9.266 14.375 5.402 1 97.12 209 PRO B N 1
ATOM 6599 C CA . PRO B 1 209 ? -7.957 14.898 5.004 1 97.12 209 PRO B CA 1
ATOM 6600 C C . PRO B 1 209 ? -8.062 16.047 4.008 1 97.12 209 PRO B C 1
ATOM 6602 O O . PRO B 1 209 ? -9.102 16.219 3.363 1 97.12 209 PRO B O 1
ATOM 6605 N N . TYR B 1 210 ? -6.988 16.781 3.986 1 96.44 210 TYR B N 1
ATOM 6606 C CA . TYR B 1 210 ? -6.852 17.891 3.043 1 96.44 210 TYR B CA 1
ATOM 6607 C C . TYR B 1 210 ? -6.461 17.375 1.66 1 96.44 210 TYR B C 1
ATOM 6609 O O . TYR B 1 210 ? -5.664 16.438 1.536 1 96.44 210 TYR B O 1
ATOM 6617 N N . THR B 1 211 ? -6.988 17.891 0.616 1 94.88 211 THR B N 1
ATOM 6618 C CA . THR B 1 211 ? -6.477 17.953 -0.749 1 94.88 211 THR B CA 1
ATOM 6619 C C . THR B 1 211 ? -6.711 19.328 -1.361 1 94.88 211 THR B C 1
ATOM 6621 O O . THR B 1 211 ? -7.59 20.062 -0.917 1 94.88 211 THR B O 1
ATOM 6624 N N . PHE B 1 212 ? -5.934 19.609 -2.35 1 94.56 212 PHE B N 1
ATOM 6625 C CA . PHE B 1 212 ? -6 20.922 -2.979 1 94.56 212 PHE B CA 1
ATOM 6626 C C . PHE B 1 212 ? -7.422 21.234 -3.443 1 94.56 212 PHE B C 1
ATOM 6628 O O . PHE B 1 212 ? -8.016 20.453 -4.188 1 94.56 212 PHE B O 1
ATOM 6635 N N . HIS B 1 213 ? -8.117 22.203 -2.91 1 90.69 213 HIS B N 1
ATOM 6636 C CA . HIS B 1 213 ? -9.422 22.75 -3.252 1 90.69 213 HIS B CA 1
ATOM 6637 C C . HIS B 1 213 ? -10.547 21.891 -2.676 1 90.69 213 HIS B C 1
ATOM 6639 O O . HIS B 1 213 ? -11.719 22.094 -3.02 1 90.69 213 HIS B O 1
ATOM 6645 N N . LYS B 1 214 ? -10.211 20.984 -1.808 1 89.62 214 LYS B N 1
ATOM 6646 C CA . LYS B 1 214 ? -11.242 20.078 -1.281 1 89.62 214 LYS B CA 1
ATOM 6647 C C . LYS B 1 214 ? -12.258 20.844 -0.441 1 89.62 214 LYS B C 1
ATOM 6649 O O . LYS B 1 214 ? -13.43 20.469 -0.377 1 89.62 214 LYS B O 1
ATOM 6654 N N . ASN B 1 215 ? -11.844 21.891 0.253 1 87.31 215 ASN B N 1
ATOM 6655 C CA . ASN B 1 215 ? -12.742 22.625 1.141 1 87.31 215 ASN B CA 1
ATOM 6656 C C . ASN B 1 215 ? -13.922 23.219 0.378 1 87.31 215 ASN B C 1
ATOM 6658 O O . ASN B 1 215 ? -15.008 23.375 0.935 1 87.31 215 ASN B O 1
ATOM 6662 N N . ARG B 1 216 ? -13.734 23.484 -0.879 1 85.38 216 ARG B N 1
ATOM 6663 C CA . ARG B 1 216 ? -14.828 23.984 -1.707 1 85.38 216 ARG B CA 1
ATOM 6664 C C . ARG B 1 216 ? -15.906 22.922 -1.877 1 85.38 216 ARG B C 1
ATOM 6666 O O . ARG B 1 216 ? -17.094 23.203 -1.776 1 85.38 216 ARG B O 1
ATOM 6673 N N . LYS B 1 217 ? -15.438 21.75 -2.061 1 85.44 217 LYS B N 1
ATOM 6674 C CA . LYS B 1 217 ? -16.375 20.641 -2.215 1 85.44 217 LYS B CA 1
ATOM 6675 C C . LYS B 1 217 ? -17.094 20.344 -0.907 1 85.44 217 LYS B C 1
ATOM 6677 O O . LYS B 1 217 ? -18.297 20.047 -0.911 1 85.44 217 LYS B O 1
ATOM 6682 N N . ARG B 1 218 ? -16.391 20.375 0.203 1 90.56 218 ARG B N 1
ATOM 6683 C CA . ARG B 1 218 ? -17 20.188 1.515 1 90.56 218 ARG B CA 1
ATOM 6684 C C . ARG B 1 218 ? -18.109 21.219 1.759 1 90.56 218 ARG B C 1
ATOM 6686 O O . ARG B 1 218 ? -19.188 20.875 2.234 1 90.56 218 ARG B O 1
ATOM 6693 N N . HIS B 1 219 ? -17.781 22.453 1.388 1 91.5 219 HIS B N 1
ATOM 6694 C CA . HIS B 1 219 ? -18.75 23.531 1.561 1 91.5 219 HIS B CA 1
ATOM 6695 C C . HIS B 1 219 ? -20.016 23.281 0.753 1 91.5 219 HIS B C 1
ATOM 6697 O O . HIS B 1 219 ? -21.125 23.391 1.279 1 91.5 219 HIS B O 1
ATOM 6703 N N . ASP B 1 220 ? -19.828 22.859 -0.472 1 91.75 220 ASP B N 1
ATOM 6704 C CA . ASP B 1 220 ? -20.984 22.594 -1.329 1 91.75 220 ASP B CA 1
ATOM 6705 C C . ASP B 1 220 ? -21.828 21.469 -0.76 1 91.75 220 ASP B C 1
ATOM 6707 O O . ASP B 1 220 ? -23.062 21.547 -0.769 1 91.75 220 ASP B O 1
ATOM 6711 N N . LEU B 1 221 ? -21.172 20.5 -0.3 1 91.88 221 LEU B N 1
ATOM 6712 C CA . LEU B 1 221 ? -21.844 19.328 0.254 1 91.88 221 LEU B CA 1
ATOM 6713 C C . LEU B 1 221 ? -22.672 19.719 1.473 1 91.88 221 LEU B C 1
ATOM 6715 O O . LEU B 1 221 ? -23.859 19.375 1.552 1 91.88 221 LEU B O 1
ATOM 6719 N N . PHE B 1 222 ? -22.141 20.438 2.436 1 93.25 222 PHE B N 1
ATOM 6720 C CA . PHE B 1 222 ? -22.797 20.719 3.701 1 93.25 222 PHE B CA 1
ATOM 6721 C C . PHE B 1 222 ? -23.844 21.812 3.525 1 93.25 222 PHE B C 1
ATOM 6723 O O . PHE B 1 222 ? -24.875 21.797 4.207 1 93.25 222 PHE B O 1
ATOM 6730 N N . VAL B 1 223 ? -23.594 22.703 2.555 1 94.12 223 VAL B N 1
ATOM 6731 C CA . VAL B 1 223 ? -24.609 23.688 2.205 1 94.12 223 VAL B CA 1
ATOM 6732 C C . VAL B 1 223 ? -25.875 22.969 1.719 1 94.12 223 VAL B C 1
ATOM 6734 O O . VAL B 1 223 ? -26.969 23.25 2.203 1 94.12 223 VAL B O 1
ATOM 6737 N N . ASN B 1 224 ? -25.672 22.062 0.85 1 93.31 224 ASN B N 1
ATOM 6738 C CA . ASN B 1 224 ? -26.797 21.328 0.29 1 93.31 224 ASN B CA 1
ATOM 6739 C C . ASN B 1 224 ? -27.5 20.484 1.351 1 93.31 224 ASN B C 1
ATOM 6741 O O . ASN B 1 224 ? -28.734 20.391 1.355 1 93.31 224 ASN B O 1
ATOM 6745 N N . GLN B 1 225 ? -26.766 19.938 2.219 1 93.88 225 GLN B N 1
ATOM 6746 C CA . GLN B 1 225 ? -27.312 19.062 3.26 1 93.88 225 GLN B CA 1
ATOM 6747 C C . GLN B 1 225 ? -28.125 19.859 4.266 1 93.88 225 GLN B C 1
ATOM 6749 O O . GLN B 1 225 ? -29.234 19.469 4.621 1 93.88 225 GLN B O 1
ATOM 6754 N N . SER B 1 226 ? -27.547 20.969 4.785 1 95.38 226 SER B N 1
ATOM 6755 C CA . SER B 1 226 ? -28.266 21.797 5.738 1 95.38 226 SER B CA 1
ATOM 6756 C C . SER B 1 226 ? -29.531 22.391 5.113 1 95.38 226 SER B C 1
ATOM 6758 O O . SER B 1 226 ? -30.578 22.438 5.75 1 95.38 226 SER B O 1
ATOM 6760 N N . ARG B 1 227 ? -29.422 22.766 3.869 1 94.81 227 ARG B N 1
ATOM 6761 C CA . ARG B 1 227 ? -30.547 23.344 3.156 1 94.81 227 ARG B CA 1
ATOM 6762 C C . ARG B 1 227 ? -31.656 22.312 2.959 1 94.81 227 ARG B C 1
ATOM 6764 O O . ARG B 1 227 ? -32.844 22.594 3.215 1 94.81 227 ARG B O 1
ATOM 6771 N N . SER B 1 228 ? -31.25 21.188 2.504 1 94.81 228 SER B N 1
ATOM 6772 C CA . SER B 1 228 ? -32.219 20.125 2.219 1 94.81 228 SER B CA 1
ATOM 6773 C C . SER B 1 228 ? -32.906 19.656 3.494 1 94.81 228 SER B C 1
ATOM 6775 O O . SER B 1 228 ? -34.125 19.406 3.494 1 94.81 228 SER B O 1
ATOM 6777 N N . CYS B 1 229 ? -32.188 19.547 4.594 1 96.06 229 CYS B N 1
ATOM 6778 C CA . CYS B 1 229 ? -32.75 19.094 5.863 1 96.06 229 CYS B CA 1
ATOM 6779 C C .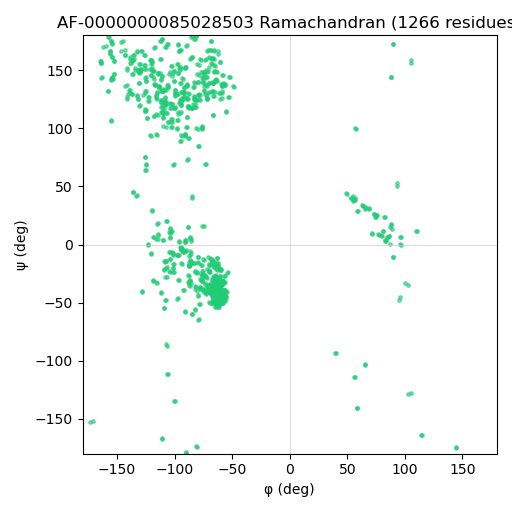 CYS B 1 229 ? -33.438 20.25 6.594 1 96.06 229 CYS B C 1
ATOM 6781 O O . CYS B 1 229 ? -34.25 20.031 7.508 1 96.06 229 CYS B O 1
ATOM 6783 N N . ALA B 1 230 ? -33.125 21.469 6.34 1 96.94 230 ALA B N 1
ATOM 6784 C CA . ALA B 1 230 ? -33.688 22.672 6.926 1 96.94 230 ALA B CA 1
ATOM 6785 C C . ALA B 1 230 ? -33.406 22.75 8.43 1 96.94 230 ALA B C 1
ATOM 6787 O O . ALA B 1 230 ? -34.281 23.141 9.211 1 96.94 230 ALA B O 1
ATOM 6788 N N . ILE B 1 231 ? -32.344 22.281 8.836 1 97.06 231 ILE B N 1
ATOM 6789 C CA . ILE B 1 231 ? -31.828 22.422 10.203 1 97.06 231 ILE B CA 1
ATOM 6790 C C . ILE B 1 231 ? -30.344 22.75 10.172 1 97.06 231 ILE B C 1
ATOM 6792 O O . ILE B 1 231 ? -29.672 22.531 9.164 1 97.06 231 ILE B O 1
ATOM 6796 N N . PRO B 1 232 ? -29.766 23.344 11.289 1 98 232 PRO B N 1
ATOM 6797 C CA . PRO B 1 232 ? -28.344 23.688 11.305 1 98 232 PRO B CA 1
ATOM 6798 C C . PRO B 1 232 ? -27.438 22.453 11.305 1 98 232 PRO B C 1
ATOM 6800 O O . PRO B 1 232 ? -27.875 21.359 11.672 1 98 232 PRO B O 1
ATOM 6803 N N . LEU B 1 233 ? -26.234 22.656 10.836 1 98.06 233 LEU B N 1
ATOM 6804 C CA . LEU B 1 233 ? -25.234 21.609 10.758 1 98.06 233 LEU B CA 1
ATOM 6805 C C . LEU B 1 233 ? -23.891 22.094 11.312 1 98.06 233 LEU B C 1
ATOM 6807 O O . LEU B 1 233 ? -23.438 23.188 10.969 1 98.06 233 LEU B O 1
ATOM 6811 N N . VAL B 1 234 ? -23.344 21.344 12.211 1 98 234 VAL B N 1
ATOM 6812 C CA . VAL B 1 234 ? -22.016 21.594 12.766 1 98 234 VAL B CA 1
ATOM 6813 C C . VAL B 1 234 ? -21.031 20.547 12.242 1 98 234 VAL B C 1
ATOM 6815 O O . VAL B 1 234 ? -21.25 19.344 12.391 1 98 234 VAL B O 1
ATOM 6818 N N . TYR B 1 235 ? -19.984 21 11.578 1 98.19 235 TYR B N 1
ATOM 6819 C CA . TYR B 1 235 ? -18.922 20.156 11.047 1 98.19 235 TYR B CA 1
ATOM 6820 C C . TYR B 1 235 ? -17.641 20.312 11.867 1 98.19 235 TYR B C 1
ATOM 6822 O O . TYR B 1 235 ? -17.047 21.391 11.906 1 98.19 235 TYR B O 1
ATOM 6830 N N . CYS B 1 236 ? -17.234 19.234 12.578 1 98.75 236 CYS B N 1
ATOM 6831 C CA . CYS B 1 236 ? -16.031 19.25 13.406 1 98.75 236 CYS B CA 1
ATOM 6832 C C . CYS B 1 236 ? -14.945 18.359 12.828 1 98.75 236 CYS B C 1
ATOM 6834 O O . CYS B 1 236 ? -15.102 17.141 12.781 1 98.75 236 CYS B O 1
ATOM 6836 N N . ASN B 1 237 ? -13.836 18.922 12.391 1 98.69 237 ASN B N 1
ATOM 6837 C CA . ASN B 1 237 ? -12.703 18.219 11.805 1 98.69 237 ASN B CA 1
ATOM 6838 C C . ASN B 1 237 ? -11.422 18.438 12.609 1 98.69 237 ASN B C 1
ATOM 6840 O O . ASN B 1 237 ? -11.359 19.344 13.445 1 98.69 237 ASN B O 1
ATOM 6844 N N . ASN B 1 238 ? -10.508 17.547 12.445 1 98.81 238 ASN B N 1
ATOM 6845 C CA . ASN B 1 238 ? -9.25 17.672 13.164 1 98.81 238 ASN B CA 1
ATOM 6846 C C . ASN B 1 238 ? -8.172 18.344 12.305 1 98.81 238 ASN B C 1
ATOM 6848 O O . ASN B 1 238 ? -8.359 18.5 11.094 1 98.81 238 ASN B O 1
ATOM 6852 N N . VAL B 1 239 ? -7.094 18.75 12.953 1 98.62 239 VAL B N 1
ATOM 6853 C CA . VAL B 1 239 ? -5.863 19.125 12.266 1 98.62 239 VAL B CA 1
ATOM 6854 C C . VAL B 1 239 ? -4.762 18.125 12.594 1 98.62 239 VAL B C 1
ATOM 6856 O O . VAL B 1 239 ? -4.973 17.188 13.383 1 98.62 239 VAL B O 1
ATOM 6859 N N . GLY B 1 240 ? -3.572 18.281 11.938 1 98.56 240 GLY B N 1
ATOM 6860 C CA . GLY B 1 240 ? -2.465 17.359 12.102 1 98.56 240 GLY B CA 1
ATOM 6861 C C . GLY B 1 240 ? -2.137 16.594 10.836 1 98.56 240 GLY B C 1
ATOM 6862 O O . GLY B 1 240 ? -2.463 17.031 9.727 1 98.56 240 GLY B O 1
ATOM 6863 N N . ILE B 1 241 ? -1.35 15.477 11.023 1 98.5 241 ILE B N 1
ATOM 6864 C CA . ILE B 1 241 ? -1.008 14.602 9.906 1 98.5 241 ILE B CA 1
ATOM 6865 C C . ILE B 1 241 ? -1.287 13.148 10.273 1 98.5 241 ILE B C 1
ATOM 6867 O O . ILE B 1 241 ? -1.253 12.781 11.453 1 98.5 241 ILE B O 1
ATOM 6871 N N . GLN B 1 242 ? -1.644 12.406 9.352 1 98.31 242 GLN B N 1
ATOM 6872 C CA . GLN B 1 242 ? -1.664 10.945 9.414 1 98.31 242 GLN B CA 1
ATOM 6873 C C . GLN B 1 242 ? -1.14 10.336 8.117 1 98.31 242 GLN B C 1
ATOM 6875 O O . GLN B 1 242 ? -1.079 11.008 7.086 1 98.31 242 GLN B O 1
ATOM 6880 N N . ASN B 1 243 ? -0.641 9.094 8.141 1 97.5 243 ASN B N 1
ATOM 6881 C CA . ASN B 1 243 ? -0.015 8.523 6.953 1 97.5 243 ASN B CA 1
ATOM 6882 C C . ASN B 1 243 ? -0.318 7.039 6.816 1 97.5 243 ASN B C 1
ATOM 6884 O O . ASN B 1 243 ? -0.825 6.414 7.75 1 97.5 243 ASN B O 1
ATOM 6888 N N . ASN B 1 244 ? -0.111 6.527 5.648 1 96.19 244 ASN B N 1
ATOM 6889 C CA . ASN B 1 244 ? -0.26 5.098 5.402 1 96.19 244 ASN B CA 1
ATOM 6890 C C . ASN B 1 244 ? 1.05 4.473 4.93 1 96.19 244 ASN B C 1
ATOM 6892 O O . ASN B 1 244 ? 1.044 3.549 4.113 1 96.19 244 ASN B O 1
ATOM 6896 N N . GLY B 1 245 ? 2.176 5.074 5.383 1 94.31 245 GLY B N 1
ATOM 6897 C CA . GLY B 1 245 ? 3.492 4.578 5.016 1 94.31 245 GLY B CA 1
ATOM 6898 C C . GLY B 1 245 ? 4.086 5.293 3.814 1 94.31 245 GLY B C 1
ATOM 6899 O O . GLY B 1 245 ? 5.203 5.809 3.883 1 94.31 245 GLY B O 1
ATOM 6900 N N . LYS B 1 246 ? 3.275 5.449 2.744 1 96.06 246 LYS B N 1
ATOM 6901 C CA . LYS B 1 246 ? 3.766 6.035 1.5 1 96.06 246 LYS B CA 1
ATOM 6902 C C . LYS B 1 246 ? 3.225 7.449 1.309 1 96.06 246 LYS B C 1
ATOM 6904 O O . LYS B 1 246 ? 3.844 8.273 0.626 1 96.06 246 LYS B O 1
ATOM 6909 N N . ASN B 1 247 ? 2.053 7.707 1.885 1 97.75 247 ASN B N 1
ATOM 6910 C CA . ASN B 1 247 ? 1.422 9.016 1.804 1 97.75 247 ASN B CA 1
ATOM 6911 C C . ASN B 1 247 ? 1.313 9.672 3.178 1 97.75 247 ASN B C 1
ATOM 6913 O O . ASN B 1 247 ? 0.868 9.047 4.137 1 97.75 247 ASN B O 1
ATOM 6917 N N . VAL B 1 248 ? 1.737 10.867 3.207 1 98.06 248 VAL B N 1
ATOM 6918 C CA . VAL B 1 248 ? 1.455 11.703 4.371 1 98.06 248 VAL B CA 1
ATOM 6919 C C . VAL B 1 248 ? 0.312 12.664 4.051 1 98.06 248 VAL B C 1
ATOM 6921 O O . VAL B 1 248 ? 0.404 13.461 3.111 1 98.06 248 VAL B O 1
ATOM 6924 N N . PHE B 1 249 ? -0.74 12.562 4.82 1 98.31 249 PHE B N 1
ATOM 6925 C CA . PHE B 1 249 ? -1.909 13.406 4.617 1 98.31 249 PHE B CA 1
ATOM 6926 C C . PHE B 1 249 ? -1.995 14.477 5.699 1 98.31 249 PHE B C 1
ATOM 6928 O O . PHE B 1 249 ? -1.742 14.203 6.875 1 98.31 249 PHE B O 1
ATOM 6935 N N . THR B 1 250 ? -2.32 15.664 5.258 1 98.25 250 THR B N 1
ATOM 6936 C CA . THR B 1 250 ? -2.6 16.734 6.203 1 98.25 250 THR B CA 1
ATOM 6937 C C . THR B 1 250 ? -4.102 16.875 6.434 1 98.25 250 THR B C 1
ATOM 6939 O O . THR B 1 250 ? -4.902 16.547 5.559 1 98.25 250 THR B O 1
ATOM 6942 N N . TYR B 1 251 ? -4.43 17.25 7.57 1 98.5 251 TYR B N 1
ATOM 6943 C CA . TYR B 1 251 ? -5.797 17.594 7.945 1 98.5 251 TYR B CA 1
ATOM 6944 C C . TYR B 1 251 ? -5.914 19.094 8.234 1 98.5 251 TYR B C 1
ATOM 6946 O O . TYR B 1 251 ? -5.219 19.609 9.109 1 98.5 251 TYR B O 1
ATOM 6954 N N . ASP B 1 252 ? -6.809 19.719 7.504 1 97.56 252 ASP B N 1
ATOM 6955 C CA . ASP B 1 252 ? -6.82 21.188 7.5 1 97.56 252 ASP B CA 1
ATOM 6956 C C . ASP B 1 252 ? -7.816 21.734 8.523 1 97.56 252 ASP B C 1
ATOM 6958 O O . ASP B 1 252 ? -7.867 22.938 8.766 1 97.56 252 ASP B O 1
ATOM 6962 N N . GLY B 1 253 ? -8.516 20.828 9.164 1 97.94 253 GLY B N 1
ATOM 6963 C CA . GLY B 1 253 ? -9.578 21.328 10.023 1 97.94 253 GLY B CA 1
ATOM 6964 C C . GLY B 1 253 ? -10.688 22.031 9.25 1 97.94 253 GLY B C 1
ATOM 6965 O O . GLY B 1 253 ? -11.367 21.406 8.43 1 97.94 253 GLY B O 1
ATOM 6966 N N . CYS B 1 254 ? -10.609 23.328 9.367 1 96.94 254 CYS B N 1
ATOM 6967 C CA . CYS B 1 254 ? -11.664 24.109 8.742 1 96.94 254 CYS B CA 1
ATOM 6968 C C . CYS B 1 254 ? -13.039 23.688 9.242 1 96.94 254 CYS B C 1
ATOM 6970 O O . CYS B 1 254 ? -13.953 23.453 8.445 1 96.94 254 CYS B O 1
ATOM 6972 N N . SER B 1 255 ? -13.094 23.375 10.555 1 98.19 255 SER B N 1
ATOM 6973 C CA . SER B 1 255 ? -14.398 23.188 11.172 1 98.19 255 SER B CA 1
ATOM 6974 C C . SER B 1 255 ? -15.32 24.375 10.906 1 98.19 255 SER B C 1
ATOM 6976 O O . SER B 1 255 ? -14.867 25.516 10.82 1 98.19 255 SER B O 1
ATOM 6978 N N . CYS B 1 256 ? -16.625 24.047 10.727 1 97.62 256 CYS B N 1
ATOM 6979 C CA . CYS B 1 256 ? -17.531 25.141 10.391 1 97.62 256 CYS B CA 1
ATOM 6980 C C . CYS B 1 256 ? -18.969 24.812 10.773 1 97.62 256 CYS B C 1
ATOM 6982 O O . CYS B 1 256 ? -19.266 23.656 11.117 1 97.62 256 CYS B O 1
ATOM 6984 N N . MET B 1 257 ? -19.797 25.844 10.766 1 97.56 257 MET B N 1
ATOM 6985 C CA . MET B 1 257 ? -21.203 25.703 11.109 1 97.56 257 MET B CA 1
ATOM 6986 C C . MET B 1 257 ? -22.094 26.359 10.07 1 97.56 257 MET B C 1
ATOM 6988 O O . MET B 1 257 ? -21.766 27.422 9.539 1 97.56 257 MET B O 1
ATOM 6992 N N . TYR B 1 258 ? -23.156 25.688 9.758 1 97.31 258 TYR B N 1
ATOM 6993 C CA . TYR B 1 258 ? -24.141 26.172 8.789 1 97.31 258 TYR B CA 1
ATOM 6994 C C . TYR B 1 258 ? -25.5 26.359 9.438 1 97.31 258 TYR B C 1
ATOM 6996 O O . TYR B 1 258 ? -25.906 25.562 10.289 1 97.31 258 TYR B O 1
ATOM 7004 N N . ASP B 1 259 ? -26.234 27.406 8.992 1 96.88 259 ASP B N 1
ATOM 7005 C CA . ASP B 1 259 ? -27.609 27.562 9.461 1 96.88 259 ASP B CA 1
ATOM 7006 C C . ASP B 1 259 ? -28.562 26.734 8.602 1 96.88 259 ASP B C 1
ATOM 7008 O O . ASP B 1 259 ? -28.141 26.016 7.699 1 96.88 259 ASP B O 1
ATOM 7012 N N . ALA B 1 260 ? -29.812 26.766 8.93 1 96.38 260 ALA B N 1
ATOM 7013 C CA . ALA B 1 260 ? -30.828 25.938 8.289 1 96.38 260 ALA B CA 1
ATOM 7014 C C . ALA B 1 260 ? -31.016 26.312 6.82 1 96.38 260 ALA B C 1
ATOM 7016 O O . ALA B 1 260 ? -31.594 25.562 6.043 1 96.38 260 ALA B O 1
ATOM 7017 N N . ARG B 1 261 ? -30.531 27.438 6.391 1 95.44 261 ARG B N 1
ATOM 7018 C CA . ARG B 1 261 ? -30.641 27.906 5.008 1 95.44 261 ARG B CA 1
ATOM 7019 C C . ARG B 1 261 ? -29.406 27.5 4.203 1 95.44 261 ARG B C 1
ATOM 7021 O O . ARG B 1 261 ? -29.328 27.75 2.998 1 95.44 261 ARG B O 1
ATOM 7028 N N . GLY B 1 262 ? -28.438 26.891 4.906 1 95 262 GLY B N 1
ATOM 7029 C CA . GLY B 1 262 ? -27.219 26.453 4.23 1 95 262 GLY B CA 1
ATOM 7030 C C . GLY B 1 262 ? -26.156 27.531 4.168 1 95 262 GLY B C 1
ATOM 7031 O O . GLY B 1 262 ? -25.234 27.453 3.342 1 95 262 GLY B O 1
ATOM 7032 N N . GLU B 1 263 ? -26.266 28.531 4.949 1 95.31 263 GLU B N 1
ATOM 7033 C CA . GLU B 1 263 ? -25.25 29.578 4.996 1 95.31 263 GLU B CA 1
ATOM 7034 C C . GLU B 1 263 ? -24.219 29.312 6.09 1 95.31 263 GLU B C 1
ATOM 7036 O O . GLU B 1 263 ? -24.578 29.016 7.23 1 95.31 263 GLU B O 1
ATOM 7041 N N . MET B 1 264 ? -22.969 29.422 5.703 1 96.44 264 MET B N 1
ATOM 7042 C CA . MET B 1 264 ? -21.922 29.266 6.699 1 96.44 264 MET B CA 1
ATOM 7043 C C . MET B 1 264 ? -21.875 30.469 7.633 1 96.44 264 MET B C 1
ATOM 7045 O O . MET B 1 264 ? -21.719 31.609 7.184 1 96.44 264 MET B O 1
ATOM 7049 N N . VAL B 1 265 ? -21.953 30.234 8.898 1 96.88 265 VAL B N 1
ATOM 7050 C CA . VAL B 1 265 ? -22.094 31.359 9.82 1 96.88 265 VAL B CA 1
ATOM 7051 C C . VAL B 1 265 ? -20.766 31.609 10.531 1 96.88 265 VAL B C 1
ATOM 7053 O O . VAL B 1 265 ? -20.531 32.719 11.055 1 96.88 265 VAL B O 1
ATOM 7056 N N . THR B 1 266 ? -19.906 30.609 10.609 1 97.25 266 THR B N 1
ATOM 7057 C CA . THR B 1 266 ? -18.594 30.734 11.219 1 97.25 266 THR B CA 1
ATOM 7058 C C . THR B 1 266 ? -17.703 29.562 10.82 1 97.25 266 THR B C 1
ATOM 7060 O O . THR B 1 266 ? -18.203 28.516 10.367 1 97.25 266 THR B O 1
ATOM 7063 N N . ASP B 1 267 ? -16.391 29.703 10.859 1 97.31 267 ASP B N 1
ATOM 7064 C CA . ASP B 1 267 ? -15.445 28.625 10.562 1 97.31 267 ASP B CA 1
ATOM 7065 C C . ASP B 1 267 ? -14.125 28.844 11.297 1 97.31 267 ASP B C 1
ATOM 7067 O O . ASP B 1 267 ? -13.836 29.938 11.773 1 97.31 267 ASP B O 1
ATOM 7071 N N . SER B 1 268 ? -13.406 27.766 11.461 1 97.69 268 SER B N 1
ATOM 7072 C CA . SER B 1 268 ? -12.094 27.781 12.109 1 97.69 268 SER B CA 1
ATOM 7073 C C . SER B 1 268 ? -10.977 27.984 11.094 1 97.69 268 SER B C 1
ATOM 7075 O O . SER B 1 268 ? -11.117 27.625 9.93 1 97.69 268 SER B O 1
ATOM 7077 N N . PRO B 1 269 ? -9.828 28.578 11.531 1 96.5 269 PRO B N 1
ATOM 7078 C CA . PRO B 1 269 ? -8.688 28.703 10.625 1 96.5 269 PRO B CA 1
ATOM 7079 C C . PRO B 1 269 ? -8.094 27.344 10.242 1 96.5 269 PRO B C 1
ATOM 7081 O O . PRO B 1 269 ? -8.086 26.422 11.055 1 96.5 269 PRO B O 1
ATOM 7084 N N . ALA B 1 270 ? -7.543 27.281 9.008 1 96.5 270 ALA B N 1
ATOM 7085 C CA . ALA B 1 270 ? -6.902 26.062 8.516 1 96.5 270 ALA B CA 1
ATOM 7086 C C . ALA B 1 270 ? -5.59 25.797 9.25 1 96.5 270 ALA B C 1
ATOM 7088 O O . ALA B 1 270 ? -4.844 26.734 9.547 1 96.5 270 ALA B O 1
ATOM 7089 N N . PHE B 1 271 ? -5.293 24.516 9.617 1 97.44 271 PHE B N 1
ATOM 7090 C CA . PHE B 1 271 ? -4.023 24 10.102 1 97.44 271 PHE B CA 1
ATOM 7091 C C . PHE B 1 271 ? -3.67 24.609 11.453 1 97.44 271 PHE B C 1
ATOM 7093 O O . PHE B 1 271 ? -2.498 24.859 11.742 1 97.44 271 PHE B O 1
ATOM 7100 N N . GLN B 1 272 ? -4.707 24.922 12.203 1 97.25 272 GLN B N 1
ATOM 7101 C CA . GLN B 1 272 ? -4.547 25.469 13.547 1 97.25 272 GLN B CA 1
ATOM 7102 C C . GLN B 1 272 ? -5.605 24.906 14.492 1 97.25 272 GLN B C 1
ATOM 7104 O O . GLN B 1 272 ? -6.773 24.766 14.117 1 97.25 272 GLN B O 1
ATOM 7109 N N . GLU B 1 273 ? -5.188 24.562 15.695 1 98.38 273 GLU B N 1
ATOM 7110 C CA . GLU B 1 273 ? -6.188 24.188 16.688 1 98.38 273 GLU B CA 1
ATOM 7111 C C . GLU B 1 273 ? -7.102 25.359 17.016 1 98.38 273 GLU B C 1
ATOM 7113 O O . GLU B 1 273 ? -6.699 26.531 16.906 1 98.38 273 GLU B O 1
ATOM 7118 N N . ASP B 1 274 ? -8.273 25.047 17.344 1 98.44 274 ASP B N 1
ATOM 7119 C CA . ASP B 1 274 ? -9.266 26.094 17.562 1 98.44 274 ASP B CA 1
ATOM 7120 C C . ASP B 1 274 ? -10.477 25.547 18.328 1 98.44 274 ASP B C 1
ATOM 7122 O O . ASP B 1 274 ? -10.766 24.344 18.266 1 98.44 274 ASP B O 1
ATOM 7126 N N . LEU B 1 275 ? -11.062 26.328 19.203 1 98.62 275 LEU B N 1
ATOM 7127 C CA . LEU B 1 275 ? -12.391 26.078 19.766 1 98.62 275 LEU B CA 1
ATOM 7128 C C . LEU B 1 275 ? -13.43 26.969 19.109 1 98.62 275 LEU B C 1
ATOM 7130 O O . LEU B 1 275 ? -13.539 28.156 19.453 1 98.62 275 LEU B O 1
ATOM 7134 N N . LEU B 1 276 ? -14.18 26.438 18.188 1 98.5 276 LEU B N 1
ATOM 7135 C CA . LEU B 1 276 ? -15.195 27.188 17.453 1 98.5 276 LEU B CA 1
ATOM 7136 C C . LEU B 1 276 ? -16.531 27.172 18.203 1 98.5 276 LEU B C 1
ATOM 7138 O O . LEU B 1 276 ? -17.141 26.125 18.375 1 98.5 276 LEU B O 1
ATOM 7142 N N . VAL B 1 277 ? -17.062 28.328 18.625 1 98 277 VAL B N 1
ATOM 7143 C CA . VAL B 1 277 ? -18.234 28.422 19.5 1 98 277 VAL B CA 1
ATOM 7144 C C . VAL B 1 277 ? -19.359 29.141 18.766 1 98 277 VAL B C 1
ATOM 7146 O O . VAL B 1 277 ? -19.125 30.109 18.047 1 98 277 VAL B O 1
ATOM 7149 N N . SER B 1 278 ? -20.531 28.625 18.922 1 97.38 278 SER B N 1
ATOM 7150 C CA . SER B 1 278 ? -21.734 29.266 18.391 1 97.38 278 SER B CA 1
ATOM 7151 C C . SER B 1 278 ? -22.891 29.188 19.391 1 97.38 278 SER B C 1
ATOM 7153 O O . SER B 1 278 ? -22.859 28.375 20.312 1 97.38 278 SER B O 1
ATOM 7155 N N . LEU B 1 279 ? -23.875 30.078 19.156 1 97.81 279 LEU B N 1
ATOM 7156 C CA . LEU B 1 279 ? -25.125 30.062 19.891 1 97.81 279 LEU B CA 1
ATOM 7157 C C . LEU B 1 279 ? -26.25 29.484 19.047 1 97.81 279 LEU B C 1
ATOM 7159 O O . LEU B 1 279 ? -26.547 30 17.953 1 97.81 279 LEU B O 1
ATOM 7163 N N . TRP B 1 280 ? -26.859 28.422 19.531 1 97.62 280 TRP B N 1
ATOM 7164 C CA . TRP B 1 280 ? -27.906 27.703 18.828 1 97.62 280 TRP B CA 1
ATOM 7165 C C . TRP B 1 280 ? -29.234 27.781 19.594 1 97.62 280 TRP B C 1
ATOM 7167 O O . TRP B 1 280 ? -29.266 27.547 20.812 1 97.62 280 TRP B O 1
ATOM 7177 N N . ASN B 1 281 ? -30.266 28.188 18.891 1 96.69 281 ASN B N 1
ATOM 7178 C CA . ASN B 1 281 ? -31.609 28.156 19.453 1 96.69 281 ASN B CA 1
ATOM 7179 C C . ASN B 1 281 ? -32.406 26.984 18.906 1 96.69 281 ASN B C 1
ATOM 7181 O O . ASN B 1 281 ? -32.875 27.031 17.766 1 96.69 281 ASN B O 1
ATOM 7185 N N . PRO B 1 282 ? -32.594 25.953 19.734 1 94.62 282 PRO B N 1
ATOM 7186 C CA . PRO B 1 282 ? -33.281 24.75 19.25 1 94.62 282 PRO B CA 1
ATOM 7187 C C . PRO B 1 282 ? -34.719 25.016 18.844 1 94.62 282 PRO B C 1
ATOM 7189 O O . PRO B 1 282 ? -35.312 24.25 18.078 1 94.62 282 PRO B O 1
ATOM 7192 N N . ASP B 1 283 ? -35.344 26.047 19.312 1 92.38 283 ASP B N 1
ATOM 7193 C CA . ASP B 1 283 ? -36.75 26.344 19.016 1 92.38 283 ASP B CA 1
ATOM 7194 C C . ASP B 1 283 ? -36.906 26.953 17.625 1 92.38 283 ASP B C 1
ATOM 7196 O O . ASP B 1 283 ? -37.812 26.594 16.875 1 92.38 283 ASP B O 1
ATOM 7200 N N . THR B 1 284 ? -35.969 27.75 17.328 1 92.38 284 THR B N 1
ATOM 7201 C CA . THR B 1 284 ? -36.062 28.453 16.047 1 92.38 284 THR B CA 1
ATOM 7202 C C . THR B 1 284 ? -35.156 27.797 15 1 92.38 284 THR B C 1
ATOM 7204 O O . THR B 1 284 ? -35.344 28.031 13.797 1 92.38 284 THR B O 1
ATOM 7207 N N . GLY B 1 285 ? -34.25 27.094 15.492 1 92.5 285 GLY B N 1
ATOM 7208 C CA . GLY B 1 285 ? -33.281 26.516 14.578 1 92.5 285 GLY B CA 1
ATOM 7209 C C . GLY B 1 285 ? -32.188 27.469 14.211 1 92.5 285 GLY B C 1
ATOM 7210 O O . GLY B 1 285 ? -31.281 27.125 13.438 1 92.5 285 GLY B O 1
ATOM 7211 N N . SER B 1 286 ? -32.125 28.609 14.734 1 95.5 286 SER B N 1
ATOM 7212 C CA . SER B 1 286 ? -31.109 29.609 14.422 1 95.5 286 SER B CA 1
ATOM 7213 C C . SER B 1 286 ? -29.781 29.266 15.07 1 95.5 286 SER B C 1
ATOM 7215 O O . SER B 1 286 ? -29.75 28.656 16.141 1 95.5 286 SER B O 1
ATOM 7217 N N . ILE B 1 287 ? -28.703 29.578 14.359 1 97.12 287 ILE B N 1
ATOM 7218 C CA . ILE B 1 287 ? -27.359 29.406 14.875 1 97.12 287 ILE B CA 1
ATOM 7219 C C . ILE B 1 287 ? -26.484 30.609 14.492 1 97.12 287 ILE B C 1
ATOM 7221 O O . ILE B 1 287 ? -26.547 31.078 13.359 1 97.12 287 ILE B O 1
ATOM 7225 N N . GLN B 1 288 ? -25.797 31.156 15.484 1 96.19 288 GLN B N 1
ATOM 7226 C CA . GLN B 1 288 ? -24.969 32.344 15.273 1 96.19 288 GLN B CA 1
ATOM 7227 C C . GLN B 1 288 ? -23.547 32.094 15.781 1 96.19 288 GLN B C 1
ATOM 7229 O O . GLN B 1 288 ? -23.359 31.703 16.938 1 96.19 288 GLN B O 1
ATOM 7234 N N . GLY B 1 289 ? -22.609 32.375 14.922 1 95.75 289 GLY B N 1
ATOM 7235 C CA . GLY B 1 289 ? -21.219 32.25 15.32 1 95.75 289 GLY B CA 1
ATOM 7236 C C . GLY B 1 289 ? -20.75 33.375 16.234 1 95.75 289 GLY B C 1
ATOM 7237 O O . GLY B 1 289 ? -21.203 34.531 16.109 1 95.75 289 GLY B O 1
ATOM 7238 N N . GLU B 1 290 ? -19.844 33.031 17.078 1 94.19 290 GLU B N 1
ATOM 7239 C CA . GLU B 1 290 ? -19.281 34.062 17.938 1 94.19 290 GLU B CA 1
ATOM 7240 C C . GLU B 1 290 ? -18.281 34.938 17.172 1 94.19 290 GLU B C 1
ATOM 7242 O O . GLU B 1 290 ? -17.953 36.031 17.594 1 94.19 290 GLU B O 1
ATOM 7247 N N . ARG B 1 291 ? -17.766 34.375 16.125 1 94.38 291 ARG B N 1
ATOM 7248 C CA . ARG B 1 291 ? -16.828 35.125 15.281 1 94.38 291 ARG B CA 1
ATOM 7249 C C . ARG B 1 291 ? -17.203 34.969 13.805 1 94.38 291 ARG B C 1
ATOM 7251 O O . ARG B 1 291 ? -18 34.094 13.438 1 94.38 291 ARG B O 1
ATOM 7258 N N . GLY B 1 292 ? -16.609 35.844 12.938 1 91.62 292 GLY B N 1
ATOM 7259 C CA . GLY B 1 292 ? -16.891 35.812 11.516 1 91.62 292 GLY B CA 1
ATOM 7260 C C . GLY B 1 292 ? -16.109 34.75 10.766 1 91.62 292 GLY B C 1
ATOM 7261 O O . GLY B 1 292 ? -15.445 33.938 11.383 1 91.62 292 GLY B O 1
ATOM 7262 N N . LEU B 1 293 ? -16.234 34.781 9.453 1 94.56 293 LEU B N 1
ATOM 7263 C CA . LEU B 1 293 ? -15.625 33.812 8.57 1 94.56 293 LEU B CA 1
ATOM 7264 C C . LEU B 1 293 ? -14.148 34.094 8.344 1 94.56 293 LEU B C 1
ATOM 7266 O O . LEU B 1 293 ? -13.75 35.281 8.289 1 94.56 293 LEU B O 1
ATOM 7270 N N . GLN B 1 294 ? -13.383 33.062 8.195 1 93.31 294 GLN B N 1
ATOM 7271 C CA . GLN B 1 294 ? -11.977 33.188 7.84 1 93.31 294 GLN B CA 1
ATOM 7272 C C . GLN B 1 294 ? -11.812 33.656 6.395 1 93.31 294 GLN B C 1
ATOM 7274 O O . GLN B 1 294 ? -12.625 33.312 5.535 1 93.31 294 GLN B O 1
ATOM 7279 N N . GLU B 1 295 ? -10.734 34.312 6.137 1 91.44 295 GLU B N 1
ATOM 7280 C CA . GLU B 1 295 ? -10.414 34.719 4.77 1 91.44 295 GLU B CA 1
ATOM 7281 C C . GLU B 1 295 ? -9.938 33.531 3.943 1 91.44 295 GLU B C 1
ATOM 7283 O O . GLU B 1 295 ? -9.133 32.719 4.414 1 91.44 295 GLU B O 1
ATOM 7288 N N . PRO B 1 296 ? -10.438 33.438 2.723 1 89.25 296 PRO B N 1
ATOM 7289 C CA . PRO B 1 296 ? -9.977 32.312 1.869 1 89.25 296 PRO B CA 1
ATOM 7290 C C . PRO B 1 296 ? -8.492 32.438 1.529 1 89.25 296 PRO B C 1
ATOM 7292 O O . PRO B 1 296 ? -7.953 33.531 1.428 1 89.25 296 PRO B O 1
ATOM 7295 N N . LEU B 1 297 ? -7.906 31.344 1.272 1 90.38 297 LEU B N 1
ATOM 7296 C CA . LEU B 1 297 ? -6.508 31.297 0.857 1 90.38 297 LEU B CA 1
ATOM 7297 C C . LEU B 1 297 ? -6.395 31.297 -0.663 1 90.38 297 LEU B C 1
ATOM 7299 O O . LEU B 1 297 ? -7.207 30.688 -1.354 1 90.38 297 LEU B O 1
ATOM 7303 N N . SER B 1 298 ? -5.344 32 -1.151 1 92.06 298 SER B N 1
ATOM 7304 C CA . SER B 1 298 ? -5.012 31.828 -2.562 1 92.06 298 SER B CA 1
ATOM 7305 C C . SER B 1 298 ? -4.465 30.438 -2.842 1 92.06 298 SER B C 1
ATOM 7307 O O . SER B 1 298 ? -4.105 29.703 -1.913 1 92.06 298 SER B O 1
ATOM 7309 N N . ASP B 1 299 ? -4.375 30.109 -4.102 1 91.81 299 ASP B N 1
ATOM 7310 C CA . ASP B 1 299 ? -3.869 28.797 -4.484 1 91.81 299 ASP B CA 1
ATOM 7311 C C . ASP B 1 299 ? -2.443 28.594 -3.977 1 91.81 299 ASP B C 1
ATOM 7313 O O . ASP B 1 299 ? -2.135 27.547 -3.383 1 91.81 299 ASP B O 1
ATOM 7317 N N . ALA B 1 300 ? -1.661 29.547 -4.203 1 92.94 300 ALA B N 1
ATOM 7318 C CA . ALA B 1 300 ? -0.263 29.453 -3.793 1 92.94 300 ALA B CA 1
ATOM 7319 C C . ALA B 1 300 ? -0.142 29.359 -2.275 1 92.94 300 ALA B C 1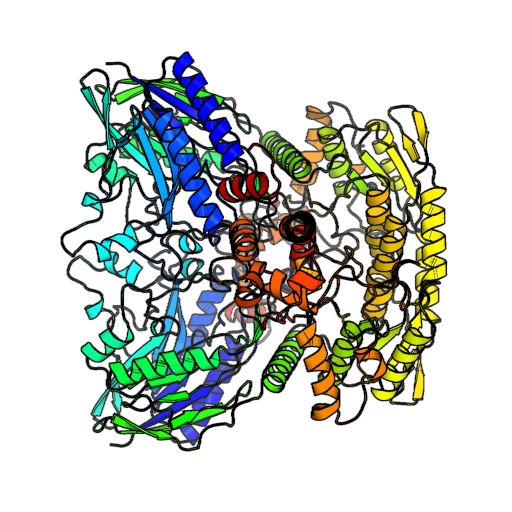
ATOM 7321 O O . ALA B 1 300 ? 0.7 28.625 -1.755 1 92.94 300 ALA B O 1
ATOM 7322 N N . GLN B 1 301 ? -0.988 30.094 -1.573 1 94.25 301 GLN B N 1
ATOM 7323 C CA . GLN B 1 301 ? -0.995 30.062 -0.114 1 94.25 301 GLN B CA 1
ATOM 7324 C C . GLN B 1 301 ? -1.428 28.703 0.411 1 94.25 301 GLN B C 1
ATOM 7326 O O . GLN B 1 301 ? -0.849 28.188 1.371 1 94.25 301 GLN B O 1
ATOM 7331 N N . GLU B 1 302 ? -2.42 28.234 -0.218 1 95 302 GLU B N 1
ATOM 7332 C CA . GLU B 1 302 ? -2.953 26.938 0.193 1 95 302 GLU B CA 1
ATOM 7333 C C . GLU B 1 302 ? -1.904 25.844 0.046 1 95 302 GLU B C 1
ATOM 7335 O O . GLU B 1 302 ? -1.712 25.031 0.958 1 95 302 GLU B O 1
ATOM 7340 N N . ILE B 1 303 ? -1.211 25.797 -1.091 1 96.38 303 ILE B N 1
ATOM 7341 C CA . ILE B 1 303 ? -0.176 24.797 -1.35 1 96.38 303 ILE B CA 1
ATOM 7342 C C . ILE B 1 303 ? 0.97 24.984 -0.355 1 96.38 303 ILE B C 1
ATOM 7344 O O . ILE B 1 303 ? 1.399 24.016 0.284 1 96.38 303 ILE B O 1
ATOM 7348 N N . TYR B 1 304 ? 1.39 26.219 -0.174 1 97.69 304 TYR B N 1
ATOM 7349 C CA . TYR B 1 304 ? 2.51 26.5 0.719 1 97.69 304 TYR B CA 1
ATOM 7350 C C . TYR B 1 304 ? 2.176 26.094 2.152 1 97.69 304 TYR B C 1
ATOM 7352 O O . TYR B 1 304 ? 2.957 25.406 2.807 1 97.69 304 TYR B O 1
ATOM 7360 N N . ARG B 1 305 ? 1.043 26.484 2.658 1 97.06 305 ARG B N 1
ATOM 7361 C CA . ARG B 1 305 ? 0.672 26.234 4.047 1 97.06 305 ARG B CA 1
ATOM 7362 C C . ARG B 1 305 ? 0.527 24.734 4.312 1 97.06 305 ARG B C 1
ATOM 7364 O O . ARG B 1 305 ? 0.945 24.234 5.363 1 97.06 305 ARG B O 1
ATOM 7371 N N . SER B 1 306 ? -0.088 24.047 3.383 1 97.5 306 SER B N 1
ATOM 7372 C CA . SER B 1 306 ? -0.271 22.609 3.561 1 97.5 306 SER B CA 1
ATOM 7373 C C . SER B 1 306 ? 1.068 21.891 3.59 1 97.5 306 SER B C 1
ATOM 7375 O O . SER B 1 306 ? 1.291 21.016 4.438 1 97.5 306 SER B O 1
ATOM 7377 N N . LEU B 1 307 ? 1.964 22.25 2.68 1 98 307 LEU B N 1
ATOM 7378 C CA . LEU B 1 307 ? 3.273 21.609 2.611 1 98 307 LEU B CA 1
ATOM 7379 C C . LEU B 1 307 ? 4.09 21.906 3.863 1 98 307 LEU B C 1
ATOM 7381 O O . LEU B 1 307 ? 4.699 21 4.441 1 98 307 LEU B O 1
ATOM 7385 N N . ARG B 1 308 ? 4.098 23.172 4.215 1 98.12 308 ARG B N 1
ATOM 7386 C CA . ARG B 1 308 ? 4.879 23.578 5.379 1 98.12 308 ARG B CA 1
ATOM 7387 C C . ARG B 1 308 ? 4.371 22.875 6.641 1 98.12 308 ARG B C 1
ATOM 7389 O O . ARG B 1 308 ? 5.164 22.375 7.438 1 98.12 308 ARG B O 1
ATOM 7396 N N . TYR B 1 309 ? 3.039 22.906 6.801 1 98.31 309 TYR B N 1
ATOM 7397 C CA . TYR B 1 309 ? 2.408 22.281 7.961 1 98.31 309 TYR B CA 1
ATOM 7398 C C . TYR B 1 309 ? 2.703 20.797 8.008 1 98.31 309 TYR B C 1
ATOM 7400 O O . TYR B 1 309 ? 3.16 20.281 9.031 1 98.31 309 TYR B O 1
ATOM 7408 N N . GLY B 1 310 ? 2.475 20.094 6.879 1 98.25 310 GLY B N 1
ATOM 7409 C CA . GLY B 1 310 ? 2.656 18.656 6.805 1 98.25 310 GLY B CA 1
ATOM 7410 C C . GLY B 1 310 ? 4.098 18.234 6.992 1 98.25 310 GLY B C 1
ATOM 7411 O O . GLY B 1 310 ? 4.387 17.312 7.766 1 98.25 310 GLY B O 1
ATOM 7412 N N . ALA B 1 311 ? 5.008 18.875 6.312 1 98.12 311 ALA B N 1
ATOM 7413 C CA . ALA B 1 311 ? 6.422 18.531 6.398 1 98.12 311 ALA B CA 1
ATOM 7414 C C . ALA B 1 311 ? 6.957 18.781 7.809 1 98.12 311 ALA B C 1
ATOM 7416 O O . ALA B 1 311 ? 7.707 17.953 8.344 1 98.12 311 ALA B O 1
ATOM 7417 N N . SER B 1 312 ? 6.57 19.906 8.391 1 98.06 312 SER B N 1
ATOM 7418 C CA . SER B 1 312 ? 7.027 20.234 9.742 1 98.06 312 SER B CA 1
ATOM 7419 C C . SER B 1 312 ? 6.617 19.156 10.742 1 98.06 312 SER B C 1
ATOM 7421 O O . SER B 1 312 ? 7.445 18.672 11.508 1 98.06 312 SER B O 1
ATOM 7423 N N . LEU B 1 313 ? 5.391 18.766 10.68 1 97.88 313 LEU B N 1
ATOM 7424 C CA . LEU B 1 313 ? 4.875 17.781 11.633 1 97.88 313 LEU B CA 1
ATOM 7425 C C . LEU B 1 313 ? 5.473 16.406 11.375 1 97.88 313 LEU B C 1
ATOM 7427 O O . LEU B 1 313 ? 5.746 15.656 12.32 1 97.88 313 LEU B O 1
ATOM 7431 N N . PHE B 1 314 ? 5.613 16.062 10.148 1 97.44 314 PHE B N 1
ATOM 7432 C CA . PHE B 1 314 ? 6.156 14.75 9.82 1 97.44 314 PHE B CA 1
ATOM 7433 C C . PHE B 1 314 ? 7.598 14.625 10.297 1 97.44 314 PHE B C 1
ATOM 7435 O O . PHE B 1 314 ? 7.984 13.609 10.875 1 97.44 314 PHE B O 1
ATOM 7442 N N . LEU B 1 315 ? 8.414 15.656 10.047 1 97 315 LEU B N 1
ATOM 7443 C CA . LEU B 1 315 ? 9.789 15.664 10.516 1 97 315 LEU B CA 1
ATOM 7444 C C . LEU B 1 315 ? 9.852 15.586 12.039 1 97 315 LEU B C 1
ATOM 7446 O O . LEU B 1 315 ? 10.672 14.852 12.594 1 97 315 LEU B O 1
ATOM 7450 N N . ASP B 1 316 ? 8.977 16.312 12.648 1 96 316 ASP B N 1
ATOM 7451 C CA . ASP B 1 316 ? 8.914 16.266 14.109 1 96 316 ASP B CA 1
ATOM 7452 C C . ASP B 1 316 ? 8.594 14.859 14.609 1 96 316 ASP B C 1
ATOM 7454 O O . ASP B 1 316 ? 9.211 14.383 15.562 1 96 316 ASP B O 1
ATOM 7458 N N . GLN B 1 317 ? 7.66 14.273 14 1 94.19 317 GLN B N 1
ATOM 7459 C CA . GLN B 1 317 ? 7.258 12.922 14.359 1 94.19 317 GLN B CA 1
ATOM 7460 C C . GLN B 1 317 ? 8.422 11.945 14.227 1 94.19 317 GLN B C 1
ATOM 7462 O O . GLN B 1 317 ? 8.555 11.016 15.023 1 94.19 317 GLN B O 1
ATOM 7467 N N . LEU B 1 318 ? 9.258 12.195 13.234 1 93.31 318 LEU B N 1
ATOM 7468 C CA . LEU B 1 318 ? 10.383 11.305 12.977 1 93.31 318 LEU B CA 1
ATOM 7469 C C . LEU B 1 318 ? 11.594 11.695 13.82 1 93.31 318 LEU B C 1
ATOM 7471 O O . LEU B 1 318 ? 12.594 10.977 13.844 1 93.31 318 LEU B O 1
ATOM 7475 N N . GLY B 1 319 ? 11.516 12.82 14.461 1 93.81 319 GLY B N 1
ATOM 7476 C CA . GLY B 1 319 ? 12.641 13.312 15.242 1 93.81 319 GLY B CA 1
ATOM 7477 C C . GLY B 1 319 ? 13.766 13.859 14.398 1 93.81 319 GLY B C 1
ATOM 7478 O O . GLY B 1 319 ? 14.922 13.867 14.82 1 93.81 319 GLY B O 1
ATOM 7479 N N . ILE B 1 320 ? 13.453 14.258 13.219 1 95.81 320 ILE B N 1
ATOM 7480 C CA . ILE B 1 320 ? 14.453 14.82 12.312 1 95.81 320 ILE B CA 1
ATOM 7481 C C . ILE B 1 320 ? 14.469 16.344 12.445 1 95.81 320 ILE B C 1
ATOM 7483 O O . ILE B 1 320 ? 13.453 17 12.227 1 95.81 320 ILE B O 1
ATOM 7487 N N . ARG B 1 321 ? 15.633 16.875 12.742 1 97.38 321 ARG B N 1
ATOM 7488 C CA . ARG B 1 321 ? 15.75 18.297 13 1 97.38 321 ARG B CA 1
ATOM 7489 C C . ARG B 1 321 ? 16.719 18.953 12.023 1 97.38 321 ARG B C 1
ATOM 7491 O O . ARG B 1 321 ? 16.859 20.172 12 1 97.38 321 ARG B O 1
ATOM 7498 N N . LYS B 1 322 ? 17.375 18.141 11.25 1 98 322 LYS B N 1
ATOM 7499 C CA . LYS B 1 322 ? 18.328 18.625 10.25 1 98 322 LYS B CA 1
ATOM 7500 C C . LYS B 1 322 ? 18.078 17.969 8.891 1 98 322 LYS B C 1
ATOM 7502 O O . LYS B 1 322 ? 17.609 16.844 8.82 1 98 322 LYS B O 1
ATOM 7507 N N . MET B 1 323 ? 18.406 18.734 7.855 1 98.19 323 MET B N 1
ATOM 7508 C CA . MET B 1 323 ? 18.156 18.234 6.504 1 98.19 323 MET B CA 1
ATOM 7509 C C . MET B 1 323 ? 19.344 18.531 5.594 1 98.19 323 MET B C 1
ATOM 7511 O O . MET B 1 323 ? 19.891 19.641 5.621 1 98.19 323 MET B O 1
ATOM 7515 N N . THR B 1 324 ? 19.828 17.516 4.898 1 98.5 324 THR B N 1
ATOM 7516 C CA . THR B 1 324 ? 20.812 17.656 3.834 1 98.5 324 THR B CA 1
ATOM 7517 C C . THR B 1 324 ? 20.141 17.625 2.465 1 98.5 324 THR B C 1
ATOM 7519 O O . THR B 1 324 ? 19.328 16.75 2.184 1 98.5 324 THR B O 1
ATOM 7522 N N . ILE B 1 325 ? 20.453 18.609 1.59 1 98.31 325 ILE B N 1
ATOM 7523 C CA . ILE B 1 325 ? 19.781 18.75 0.302 1 98.31 325 ILE B CA 1
ATOM 7524 C C . ILE B 1 325 ? 20.812 18.922 -0.805 1 98.31 325 ILE B C 1
ATOM 7526 O O . ILE B 1 325 ? 21.688 19.781 -0.714 1 98.31 325 ILE B O 1
ATOM 7530 N N . GLY B 1 326 ? 20.703 18.062 -1.789 1 97.62 326 GLY B N 1
ATOM 7531 C CA . GLY B 1 326 ? 21.484 18.297 -2.988 1 97.62 326 GLY B CA 1
ATOM 7532 C C . GLY B 1 326 ? 20.969 19.469 -3.812 1 97.62 326 GLY B C 1
ATOM 7533 O O . GLY B 1 326 ? 19.797 19.5 -4.172 1 97.62 326 GLY B O 1
ATOM 7534 N N . VAL B 1 327 ? 21.859 20.406 -4.09 1 96.12 327 VAL B N 1
ATOM 7535 C CA . VAL B 1 327 ? 21.453 21.562 -4.883 1 96.12 327 VAL B CA 1
ATOM 7536 C C . VAL B 1 327 ? 22.203 21.578 -6.211 1 96.12 327 VAL B C 1
ATOM 7538 O O . VAL B 1 327 ? 23.438 21.469 -6.234 1 96.12 327 VAL B O 1
ATOM 7541 N N . SER B 1 328 ? 21.453 21.641 -7.305 1 89.44 328 SER B N 1
ATOM 7542 C CA . SER B 1 328 ? 22.016 21.562 -8.648 1 89.44 328 SER B CA 1
ATOM 7543 C C . SER B 1 328 ? 21.953 22.906 -9.359 1 89.44 328 SER B C 1
ATOM 7545 O O . SER B 1 328 ? 22.562 23.078 -10.414 1 89.44 328 SER B O 1
ATOM 7547 N N . GLY B 1 329 ? 21.219 23.797 -8.867 1 86.94 329 GLY B N 1
ATOM 7548 C CA . GLY B 1 329 ? 20.938 25.047 -9.57 1 86.94 329 GLY B CA 1
ATOM 7549 C C . GLY B 1 329 ? 19.641 25.016 -10.352 1 86.94 329 GLY B C 1
ATOM 7550 O O . GLY B 1 329 ? 19.328 25.953 -11.086 1 86.94 329 GLY B O 1
ATOM 7551 N N . GLY B 1 330 ? 18.906 23.953 -10.188 1 91.5 330 GLY B N 1
ATOM 7552 C CA . GLY B 1 330 ? 17.594 23.844 -10.797 1 91.5 330 GLY B CA 1
ATOM 7553 C C . GLY B 1 330 ? 16.469 24.219 -9.859 1 91.5 330 GLY B C 1
ATOM 7554 O O . GLY B 1 330 ? 16.688 24.375 -8.656 1 91.5 330 GLY B O 1
ATOM 7555 N N . ILE B 1 331 ? 15.273 24.281 -10.422 1 95.56 331 ILE B N 1
ATOM 7556 C CA . ILE B 1 331 ? 14.133 24.844 -9.711 1 95.56 331 ILE B CA 1
ATOM 7557 C C . ILE B 1 331 ? 13.688 23.875 -8.609 1 95.56 331 ILE B C 1
ATOM 7559 O O . ILE B 1 331 ? 13.289 24.312 -7.527 1 95.56 331 ILE B O 1
ATOM 7563 N N . ASP B 1 332 ? 13.758 22.562 -8.828 1 96.31 332 ASP B N 1
ATOM 7564 C CA . ASP B 1 332 ? 13.258 21.594 -7.852 1 96.31 332 ASP B CA 1
ATOM 7565 C C . ASP B 1 332 ? 14.07 21.656 -6.559 1 96.31 332 ASP B C 1
ATOM 7567 O O . ASP B 1 332 ? 13.508 21.797 -5.473 1 96.31 332 ASP B O 1
ATOM 7571 N N . SER B 1 333 ? 15.398 21.578 -6.68 1 96.5 333 SER B N 1
ATOM 7572 C CA . SER B 1 333 ? 16.25 21.625 -5.496 1 96.5 333 SER B CA 1
ATOM 7573 C C . SER B 1 333 ? 16.203 22.984 -4.828 1 96.5 333 SER B C 1
ATOM 7575 O O . SER B 1 333 ? 16.328 23.094 -3.605 1 96.5 333 SER B O 1
ATOM 7577 N N . ALA B 1 334 ? 16 24.031 -5.633 1 97.5 334 ALA B N 1
ATOM 7578 C CA . ALA B 1 334 ? 15.922 25.375 -5.086 1 97.5 334 ALA B CA 1
ATOM 7579 C C . ALA B 1 334 ? 14.688 25.531 -4.203 1 97.5 334 ALA B C 1
ATOM 7581 O O . ALA B 1 334 ? 14.773 26.078 -3.096 1 97.5 334 ALA B O 1
ATOM 7582 N N . VAL B 1 335 ? 13.602 25.047 -4.695 1 97.81 335 VAL B N 1
ATOM 7583 C CA . VAL B 1 335 ? 12.344 25.156 -3.961 1 97.81 335 VAL B CA 1
ATOM 7584 C C . VAL B 1 335 ? 12.422 24.328 -2.686 1 97.81 335 VAL B C 1
ATOM 7586 O O . VAL B 1 335 ? 12.031 24.781 -1.609 1 97.81 335 VAL B O 1
ATOM 7589 N N . THR B 1 336 ? 12.953 23.156 -2.744 1 97.88 336 THR B N 1
ATOM 7590 C CA . THR B 1 336 ? 13.055 22.281 -1.572 1 97.88 336 THR B CA 1
ATOM 7591 C C . THR B 1 336 ? 14 22.891 -0.537 1 97.88 336 THR B C 1
ATOM 7593 O O . THR B 1 336 ? 13.719 22.859 0.663 1 97.88 336 THR B O 1
ATOM 7596 N N . ALA B 1 337 ? 15.07 23.453 -1.039 1 98.25 337 ALA B N 1
ATOM 7597 C CA . ALA B 1 337 ? 16.031 24.094 -0.135 1 98.25 337 ALA B CA 1
ATOM 7598 C C . ALA B 1 337 ? 15.375 25.234 0.633 1 98.25 337 ALA B C 1
ATOM 7600 O O . ALA B 1 337 ? 15.469 25.297 1.86 1 98.25 337 ALA B O 1
ATOM 7601 N N . ALA B 1 338 ? 14.734 26.094 -0.112 1 98.31 338 ALA B N 1
ATOM 7602 C CA . ALA B 1 338 ? 14.086 27.25 0.51 1 98.31 338 ALA B CA 1
ATOM 7603 C C . ALA B 1 338 ? 13.031 26.797 1.521 1 98.31 338 ALA B C 1
ATOM 7605 O O . ALA B 1 338 ? 12.914 27.375 2.604 1 98.31 338 ALA B O 1
ATOM 7606 N N . PHE B 1 339 ? 12.383 25.812 1.179 1 97.44 339 PHE B N 1
ATOM 7607 C CA . PHE B 1 339 ? 11.305 25.312 2.02 1 97.44 339 PHE B CA 1
ATOM 7608 C C . PHE B 1 339 ? 11.844 24.75 3.328 1 97.44 339 PHE B C 1
ATOM 7610 O O . PHE B 1 339 ? 11.336 25.078 4.402 1 97.44 339 PHE B O 1
ATOM 7617 N N . TYR B 1 340 ? 12.828 23.891 3.285 1 97.94 340 TYR B N 1
ATOM 7618 C CA . TYR B 1 340 ? 13.367 23.266 4.492 1 97.94 340 TYR B CA 1
ATOM 7619 C C . TYR B 1 340 ? 14.062 24.297 5.367 1 97.94 340 TYR B C 1
ATOM 7621 O O . TYR B 1 340 ? 14.062 24.188 6.598 1 97.94 340 TYR B O 1
ATOM 7629 N N . VAL B 1 341 ? 14.617 25.328 4.75 1 98.25 341 VAL B N 1
ATOM 7630 C CA . VAL B 1 341 ? 15.18 26.422 5.539 1 98.25 341 VAL B CA 1
ATOM 7631 C C . VAL B 1 341 ? 14.062 27.141 6.297 1 98.25 341 VAL B C 1
ATOM 7633 O O . VAL B 1 341 ? 14.234 27.516 7.461 1 98.25 341 VAL B O 1
ATOM 7636 N N . ASP B 1 342 ? 13 27.312 5.609 1 98.25 342 ASP B N 1
ATOM 7637 C CA . ASP B 1 342 ? 11.852 27.953 6.254 1 98.25 342 ASP B CA 1
ATOM 7638 C C . ASP B 1 342 ? 11.344 27.125 7.426 1 98.25 342 ASP B C 1
ATOM 7640 O O . ASP B 1 342 ? 10.945 27.656 8.453 1 98.25 342 ASP B O 1
ATOM 7644 N N . ILE B 1 343 ? 11.352 25.797 7.312 1 97.62 343 ILE B N 1
ATOM 7645 C CA . ILE B 1 343 ? 10.781 24.891 8.305 1 97.62 343 ILE B CA 1
ATOM 7646 C C . ILE B 1 343 ? 11.758 24.719 9.461 1 97.62 343 ILE B C 1
ATOM 7648 O O . ILE B 1 343 ? 11.359 24.781 10.633 1 97.62 343 ILE B O 1
ATOM 7652 N N . LEU B 1 344 ? 13.055 24.547 9.172 1 97.62 344 LEU B N 1
ATOM 7653 C CA . LEU B 1 344 ? 14 24.062 10.172 1 97.62 344 LEU B CA 1
ATOM 7654 C C . LEU B 1 344 ? 14.93 25.172 10.633 1 97.62 344 LEU B C 1
ATOM 7656 O O . LEU B 1 344 ? 15.586 25.062 11.672 1 97.62 344 LEU B O 1
ATOM 7660 N N . GLY B 1 345 ? 14.977 26.266 9.922 1 97.31 345 GLY B N 1
ATOM 7661 C CA . GLY B 1 345 ? 16 27.266 10.148 1 97.31 345 GLY B CA 1
ATOM 7662 C C . GLY B 1 345 ? 17.281 27.016 9.359 1 97.31 345 GLY B C 1
ATOM 7663 O O . GLY B 1 345 ? 17.656 25.859 9.133 1 97.31 345 GLY B O 1
ATOM 7664 N N . PRO B 1 346 ? 17.953 28.078 8.883 1 97.38 346 PRO B N 1
ATOM 7665 C CA . PRO B 1 346 ? 19.125 27.938 8.023 1 97.38 346 PRO B CA 1
ATOM 7666 C C . PRO B 1 346 ? 20.234 27.125 8.672 1 97.38 346 PRO B C 1
ATOM 7668 O O . PRO B 1 346 ? 20.953 26.391 7.992 1 97.38 346 PRO B O 1
ATOM 7671 N N . GLU B 1 347 ? 20.422 27.141 10 1 94.88 347 GLU B N 1
ATOM 7672 C CA . GLU B 1 347 ? 21.5 26.469 10.703 1 94.88 347 GLU B CA 1
ATOM 7673 C C . GLU B 1 347 ? 21.312 24.953 10.672 1 94.88 347 GLU B C 1
ATOM 7675 O O . GLU B 1 347 ? 22.266 24.188 10.93 1 94.88 347 GLU B O 1
ATOM 7680 N N . ASN B 1 348 ? 20.125 24.547 10.383 1 97.38 348 ASN B N 1
ATOM 7681 C CA . ASN B 1 348 ? 19.797 23.125 10.414 1 97.38 348 ASN B CA 1
ATOM 7682 C C . ASN B 1 348 ? 19.688 22.547 9.016 1 97.38 348 ASN B C 1
ATOM 7684 O O . ASN B 1 348 ? 19.219 21.422 8.836 1 97.38 348 ASN B O 1
ATOM 7688 N N . VAL B 1 349 ? 20.109 23.297 8.008 1 98.19 349 VAL B N 1
ATOM 7689 C CA . VAL B 1 349 ? 20.047 22.844 6.625 1 98.19 349 VAL B CA 1
ATOM 7690 C C . VAL B 1 349 ? 21.438 22.875 6 1 98.19 349 VAL B C 1
ATOM 7692 O O . VAL B 1 349 ? 22.141 23.891 6.078 1 98.19 349 VAL B O 1
ATOM 7695 N N . LEU B 1 350 ? 21.844 21.75 5.441 1 98.56 350 LEU B N 1
ATOM 7696 C CA . LEU B 1 350 ? 23.109 21.625 4.703 1 98.56 350 LEU B CA 1
ATOM 7697 C C . LEU B 1 350 ? 22.844 21.453 3.211 1 98.56 350 LEU B C 1
ATOM 7699 O O . LEU B 1 350 ? 22.266 20.453 2.789 1 98.56 350 LEU B O 1
ATOM 7703 N N . LEU B 1 351 ? 23.219 22.469 2.422 1 98.5 351 LEU B N 1
ATOM 7704 C CA . LEU B 1 351 ? 23.125 22.406 0.967 1 98.5 351 LEU B CA 1
ATOM 7705 C C . LEU B 1 351 ? 24.422 21.891 0.365 1 98.5 351 LEU B C 1
ATOM 7707 O O . LEU B 1 351 ? 25.516 22.344 0.732 1 98.5 351 LEU B O 1
ATOM 7711 N N . VAL B 1 352 ? 24.328 20.922 -0.536 1 98.25 352 VAL B N 1
ATOM 7712 C CA . VAL B 1 352 ? 25.516 20.281 -1.079 1 98.25 352 VAL B CA 1
ATOM 7713 C C . VAL B 1 352 ? 25.484 20.344 -2.604 1 98.25 352 VAL B C 1
ATOM 7715 O O . VAL B 1 352 ? 24.547 19.875 -3.24 1 98.25 352 VAL B O 1
ATOM 7718 N N . ASN B 1 353 ? 26.422 21.016 -3.176 1 97.38 353 ASN B N 1
ATOM 7719 C CA . ASN B 1 353 ? 26.672 20.938 -4.609 1 97.38 353 ASN B CA 1
ATOM 7720 C C . ASN B 1 353 ? 27.641 19.812 -4.961 1 97.38 353 ASN B C 1
ATOM 7722 O O . ASN B 1 353 ? 28.688 19.656 -4.312 1 97.38 353 ASN B O 1
ATOM 7726 N N . MET B 1 354 ? 27.281 18.969 -5.941 1 97 354 MET B N 1
ATOM 7727 C CA . MET B 1 354 ? 28.031 17.75 -6.266 1 97 354 MET B CA 1
ATOM 7728 C C . MET B 1 354 ? 28.422 17.734 -7.738 1 97 354 MET B C 1
ATOM 7730 O O . MET B 1 354 ? 28.016 16.844 -8.484 1 97 354 MET B O 1
ATOM 7734 N N . PRO B 1 355 ? 29.328 18.609 -8.125 1 94.44 355 PRO B N 1
ATOM 7735 C CA . PRO B 1 355 ? 29.625 18.797 -9.555 1 94.44 355 PRO B CA 1
ATOM 7736 C C . PRO B 1 355 ? 30.469 17.672 -10.133 1 94.44 355 PRO B C 1
ATOM 7738 O O . PRO B 1 355 ? 31.281 17.062 -9.422 1 94.44 355 PRO B O 1
ATOM 7741 N N . SER B 1 356 ? 30.172 17.344 -11.344 1 92.88 356 SER B N 1
ATOM 7742 C CA . SER B 1 356 ? 31.031 16.562 -12.227 1 92.88 356 SER B CA 1
ATOM 7743 C C . SER B 1 356 ? 31.578 17.422 -13.367 1 92.88 356 SER B C 1
ATOM 7745 O O . SER B 1 356 ? 31.5 18.656 -13.312 1 92.88 356 SER B O 1
ATOM 7747 N N . GLN B 1 357 ? 32.156 16.812 -14.391 1 86.44 357 GLN B N 1
ATOM 7748 C CA . GLN B 1 357 ? 32.688 17.531 -15.531 1 86.44 357 GLN B CA 1
ATOM 7749 C C . GLN B 1 357 ? 31.562 18.141 -16.375 1 86.44 357 GLN B C 1
ATOM 7751 O O . GLN B 1 357 ? 31.797 19.016 -17.203 1 86.44 357 GLN B O 1
ATOM 7756 N N . TYR B 1 358 ? 30.359 17.75 -16.109 1 81.69 358 TYR B N 1
ATOM 7757 C CA . TYR B 1 358 ? 29.25 18.141 -16.969 1 81.69 358 TYR B CA 1
ATOM 7758 C C . TYR B 1 358 ? 28.5 19.344 -16.406 1 81.69 358 TYR B C 1
ATOM 7760 O O . TYR B 1 358 ? 27.656 19.938 -17.078 1 81.69 358 TYR B O 1
ATOM 7768 N N . ASN B 1 359 ? 28.844 19.734 -15.148 1 84.12 359 ASN B N 1
ATOM 7769 C CA . ASN B 1 359 ? 28.156 20.859 -14.531 1 84.12 359 ASN B CA 1
ATOM 7770 C C . ASN B 1 359 ? 28.75 22.188 -15 1 84.12 359 ASN B C 1
ATOM 7772 O O . ASN B 1 359 ? 29.969 22.328 -15.109 1 84.12 359 ASN B O 1
ATOM 7776 N N . SER B 1 360 ? 27.859 23.125 -15.258 1 80.69 360 SER B N 1
ATOM 7777 C CA . SER B 1 360 ? 28.281 24.438 -15.734 1 80.69 360 SER B CA 1
ATOM 7778 C C . SER B 1 360 ? 28.625 25.359 -14.57 1 80.69 360 SER B C 1
ATOM 7780 O O . SER B 1 360 ? 28.188 25.141 -13.445 1 80.69 360 SER B O 1
ATOM 7782 N N . ASP B 1 361 ? 29.359 26.344 -14.93 1 84.44 361 ASP B N 1
ATOM 7783 C CA . ASP B 1 361 ? 29.672 27.359 -13.93 1 84.44 361 ASP B CA 1
ATOM 7784 C C . ASP B 1 361 ? 28.422 28.125 -13.5 1 84.44 361 ASP B C 1
ATOM 7786 O O . ASP B 1 361 ? 28.297 28.516 -12.336 1 84.44 361 ASP B O 1
ATOM 7790 N N . LEU B 1 362 ? 27.562 28.188 -14.391 1 81.75 362 LEU B N 1
ATOM 7791 C CA . LEU B 1 362 ? 26.312 28.891 -14.117 1 81.75 362 LEU B CA 1
ATOM 7792 C C . LEU B 1 362 ? 25.531 28.203 -13 1 81.75 362 LEU B C 1
ATOM 7794 O O . LEU B 1 362 ? 25.172 28.844 -12.008 1 81.75 362 LEU B O 1
ATOM 7798 N N . THR B 1 363 ? 25.328 26.969 -13.125 1 82.31 363 THR B N 1
ATOM 7799 C CA . THR B 1 363 ? 24.516 26.25 -12.148 1 82.31 363 THR B CA 1
ATOM 7800 C C . THR B 1 363 ? 25.25 26.172 -10.805 1 82.31 363 THR B C 1
ATOM 7802 O O . THR B 1 363 ? 24.609 26.234 -9.75 1 82.31 363 THR B O 1
ATOM 7805 N N . LYS B 1 364 ? 26.5 26.062 -10.828 1 87.75 364 LYS B N 1
ATOM 7806 C CA . LYS B 1 364 ? 27.297 26.047 -9.594 1 87.75 364 LYS B CA 1
ATOM 7807 C C . LYS B 1 364 ? 27.172 27.391 -8.859 1 87.75 364 LYS B C 1
ATOM 7809 O O . LYS B 1 364 ? 26.969 27.406 -7.641 1 87.75 364 LYS B O 1
ATOM 7814 N N . ASN B 1 365 ? 27.281 28.328 -9.648 1 91.19 365 ASN B N 1
ATOM 7815 C CA . ASN B 1 365 ? 27.203 29.656 -9.062 1 91.19 365 ASN B CA 1
ATOM 7816 C C . ASN B 1 365 ? 25.812 29.938 -8.492 1 91.19 365 ASN B C 1
ATOM 7818 O O . ASN B 1 365 ? 25.688 30.562 -7.438 1 91.19 365 ASN B O 1
ATOM 7822 N N . LEU B 1 366 ? 24.844 29.5 -9.172 1 92.38 366 LEU B N 1
ATOM 7823 C CA . LEU B 1 366 ? 23.484 29.703 -8.719 1 92.38 366 LEU B CA 1
ATOM 7824 C C . LEU B 1 366 ? 23.219 28.984 -7.398 1 92.38 366 LEU B C 1
ATOM 7826 O O . LEU B 1 366 ? 22.531 29.5 -6.523 1 92.38 366 LEU B O 1
ATOM 7830 N N . ALA B 1 367 ? 23.781 27.812 -7.266 1 93.56 367 ALA B N 1
ATOM 7831 C CA . ALA B 1 367 ? 23.641 27.047 -6.027 1 93.56 367 ALA B CA 1
ATOM 7832 C C . ALA B 1 367 ? 24.281 27.781 -4.852 1 93.56 367 ALA B C 1
ATOM 7834 O O . ALA B 1 367 ? 23.703 27.844 -3.766 1 93.56 367 ALA B O 1
ATOM 7835 N N . GLN B 1 368 ? 25.422 28.297 -5.105 1 95.5 368 GLN B N 1
ATOM 7836 C CA . GLN B 1 368 ? 26.125 29.031 -4.055 1 95.5 368 GLN B CA 1
ATOM 7837 C C . GLN B 1 368 ? 25.375 30.312 -3.689 1 95.5 368 GLN B C 1
ATOM 7839 O O . GLN B 1 368 ? 25.234 30.641 -2.508 1 95.5 368 GLN B O 1
ATOM 7844 N N . LYS B 1 369 ? 24.953 31 -4.684 1 96.25 369 LYS B N 1
ATOM 7845 C CA . LYS B 1 369 ? 24.188 32.219 -4.465 1 96.25 369 LYS B CA 1
ATOM 7846 C C . LYS B 1 369 ? 22.938 31.953 -3.615 1 96.25 369 LYS B C 1
ATOM 7848 O O . LYS B 1 369 ? 22.594 32.75 -2.736 1 96.25 369 LYS B O 1
ATOM 7853 N N . MET B 1 370 ? 22.344 30.922 -3.889 1 96.56 370 MET B N 1
ATOM 7854 C CA . MET B 1 370 ? 21.141 30.562 -3.146 1 96.56 370 MET B CA 1
ATOM 7855 C C . MET B 1 370 ? 21.469 30.234 -1.697 1 96.56 370 MET B C 1
ATOM 7857 O O . MET B 1 370 ? 20.766 30.641 -0.78 1 96.56 370 MET B O 1
ATOM 7861 N N . ALA B 1 371 ? 22.531 29.469 -1.485 1 97.12 371 ALA B N 1
ATOM 7862 C CA . ALA B 1 371 ? 22.953 29.125 -0.132 1 97.12 371 ALA B CA 1
ATOM 7863 C C . ALA B 1 371 ? 23.25 30.375 0.685 1 97.12 371 ALA B C 1
ATOM 7865 O O . ALA B 1 371 ? 22.875 30.469 1.855 1 97.12 371 ALA B O 1
ATOM 7866 N N . GLU B 1 372 ? 23.922 31.297 0.025 1 97.12 372 GLU B N 1
ATOM 7867 C CA . GLU B 1 372 ? 24.234 32.562 0.661 1 97.12 372 GLU B CA 1
ATOM 7868 C C . GLU B 1 372 ? 22.953 33.344 1.01 1 97.12 372 GLU B C 1
ATOM 7870 O O . GLU B 1 372 ? 22.812 33.844 2.133 1 97.12 372 GLU B O 1
ATOM 7875 N N . ALA B 1 373 ? 22.062 33.406 0.064 1 97.44 373 ALA B N 1
ATOM 7876 C CA . ALA B 1 373 ? 20.828 34.156 0.261 1 97.44 373 ALA B CA 1
ATOM 7877 C C . ALA B 1 373 ? 19.984 33.531 1.377 1 97.44 373 ALA B C 1
ATOM 7879 O O . ALA B 1 373 ? 19.312 34.25 2.119 1 97.44 373 ALA B O 1
ATOM 7880 N N . LEU B 1 374 ? 20.078 32.219 1.565 1 98.12 374 LEU B N 1
ATOM 7881 C CA . LEU B 1 374 ? 19.281 31.5 2.555 1 98.12 374 LEU B CA 1
ATOM 7882 C C . LEU B 1 374 ? 19.969 31.484 3.91 1 98.12 374 LEU B C 1
ATOM 7884 O O . LEU B 1 374 ? 19.344 31.172 4.93 1 98.12 374 LEU B O 1
ATOM 7888 N N . GLY B 1 375 ? 21.25 31.75 3.91 1 97.69 375 GLY B N 1
ATOM 7889 C CA . GLY B 1 375 ? 22.016 31.688 5.137 1 97.69 375 GLY B CA 1
ATOM 7890 C C . GLY B 1 375 ? 22.266 30.281 5.613 1 97.69 375 GLY B C 1
ATOM 7891 O O . GLY B 1 375 ? 22.453 30.047 6.812 1 97.69 375 GLY B O 1
ATOM 7892 N N . ALA B 1 376 ? 22.281 29.344 4.758 1 98 376 ALA B N 1
ATOM 7893 C CA . ALA B 1 376 ? 22.406 27.938 5.113 1 98 376 ALA B CA 1
ATOM 7894 C C . ALA B 1 376 ? 23.875 27.484 5.031 1 98 376 ALA B C 1
ATOM 7896 O O . ALA B 1 376 ? 24.734 28.234 4.562 1 98 376 ALA B O 1
ATOM 7897 N N . SER B 1 377 ? 24.125 26.328 5.574 1 98.06 377 SER B N 1
ATOM 7898 C CA . SER B 1 377 ? 25.422 25.703 5.367 1 98.06 377 SER B CA 1
ATOM 7899 C C . SER B 1 377 ? 25.562 25.188 3.941 1 98.06 377 SER B C 1
ATOM 7901 O O . SER B 1 377 ? 24.594 24.75 3.33 1 98.06 377 SER B O 1
ATOM 7903 N N . TYR B 1 378 ? 26.797 25.312 3.445 1 98.19 378 TYR B N 1
ATOM 7904 C CA . TYR B 1 378 ? 27.031 25 2.041 1 98.19 378 TYR B CA 1
ATOM 7905 C C . TYR B 1 378 ? 28.359 24.25 1.865 1 98.19 378 TYR B C 1
ATOM 7907 O O . TYR B 1 378 ? 29.359 24.594 2.502 1 98.19 378 TYR B O 1
ATOM 7915 N N . ALA B 1 379 ? 28.328 23.203 1.127 1 97.75 379 ALA B N 1
ATOM 7916 C CA . ALA B 1 379 ? 29.531 22.438 0.806 1 97.75 379 ALA B CA 1
ATOM 7917 C C . ALA B 1 379 ? 29.562 22.062 -0.671 1 97.75 379 ALA B C 1
ATOM 7919 O O . ALA B 1 379 ? 28.516 21.875 -1.293 1 97.75 379 ALA B O 1
ATOM 7920 N N . ILE B 1 380 ? 30.734 22 -1.242 1 97 380 ILE B N 1
ATOM 7921 C CA . ILE B 1 380 ? 30.969 21.484 -2.586 1 97 380 ILE B CA 1
ATOM 7922 C C . ILE B 1 380 ? 31.703 20.156 -2.508 1 97 380 ILE B C 1
ATOM 7924 O O . ILE B 1 380 ? 32.844 20.094 -2.016 1 97 380 ILE B O 1
ATOM 7928 N N . LEU B 1 381 ? 31.094 19.156 -2.924 1 97.06 381 LEU B N 1
ATOM 7929 C CA . LEU B 1 381 ? 31.703 17.828 -2.945 1 97.06 381 LEU B CA 1
ATOM 7930 C C . LEU B 1 381 ? 31.719 17.266 -4.359 1 97.06 381 LEU B C 1
ATOM 7932 O O . LEU B 1 381 ? 30.766 16.609 -4.781 1 97.06 381 LEU B O 1
ATOM 7936 N N . PRO B 1 382 ? 32.812 17.453 -5.066 1 96.38 382 PRO B N 1
ATOM 7937 C CA . PRO B 1 382 ? 32.875 16.922 -6.434 1 96.38 382 PRO B CA 1
ATOM 7938 C C . PRO B 1 382 ? 32.812 15.406 -6.484 1 96.38 382 PRO B C 1
ATOM 7940 O O . PRO B 1 382 ? 33.375 14.727 -5.633 1 96.38 382 PRO B O 1
ATOM 7943 N N . ILE B 1 383 ? 32.125 14.914 -7.48 1 96.75 383 ILE B N 1
ATOM 7944 C CA . ILE B 1 383 ? 31.938 13.469 -7.535 1 96.75 383 ILE B CA 1
ATOM 7945 C C . ILE B 1 383 ? 32.844 12.859 -8.602 1 96.75 383 ILE B C 1
ATOM 7947 O O . ILE B 1 383 ? 32.969 11.641 -8.68 1 96.75 383 ILE B O 1
ATOM 7951 N N . GLN B 1 384 ? 33.531 13.633 -9.391 1 96.12 384 GLN B N 1
ATOM 7952 C CA . GLN B 1 384 ? 34.188 13.195 -10.625 1 96.12 384 GLN B CA 1
ATOM 7953 C C . GLN B 1 384 ? 35.219 12.094 -10.344 1 96.12 384 GLN B C 1
ATOM 7955 O O . GLN B 1 384 ? 35.281 11.094 -11.055 1 96.12 384 GLN B O 1
ATOM 7960 N N . GLU B 1 385 ? 36.031 12.234 -9.375 1 96.06 385 GLU B N 1
ATOM 7961 C CA . GLU B 1 385 ? 37.094 11.281 -9.086 1 96.06 385 GLU B CA 1
ATOM 7962 C C . GLU B 1 385 ? 36.531 9.891 -8.812 1 96.06 385 GLU B C 1
ATOM 7964 O O . GLU B 1 385 ? 37.031 8.898 -9.336 1 96.06 385 GLU B O 1
ATOM 7969 N N . VAL B 1 386 ? 35.562 9.828 -7.965 1 96.94 386 VAL B N 1
ATOM 7970 C CA . VAL B 1 386 ? 34.969 8.547 -7.598 1 96.94 386 VAL B CA 1
ATOM 7971 C C . VAL B 1 386 ? 34.25 7.953 -8.797 1 96.94 386 VAL B C 1
ATOM 7973 O O . VAL B 1 386 ? 34.281 6.738 -9.008 1 96.94 386 VAL B O 1
ATOM 7976 N N . VAL B 1 387 ? 33.594 8.805 -9.57 1 96.94 387 VAL B N 1
ATOM 7977 C CA . VAL B 1 387 ? 32.906 8.359 -10.781 1 96.94 387 VAL B CA 1
ATOM 7978 C C . VAL B 1 387 ? 33.906 7.73 -11.742 1 96.94 387 VAL B C 1
ATOM 7980 O O . VAL B 1 387 ? 33.688 6.645 -12.273 1 96.94 387 VAL B O 1
ATOM 7983 N N . ASP B 1 388 ? 35.031 8.422 -11.906 1 96.81 388 ASP B N 1
ATOM 7984 C CA . ASP B 1 388 ? 36.094 7.914 -12.789 1 96.81 388 ASP B CA 1
ATOM 7985 C C . ASP B 1 388 ? 36.625 6.578 -12.281 1 96.81 388 ASP B C 1
ATOM 7987 O O . ASP B 1 388 ? 36.844 5.66 -13.07 1 96.81 388 ASP B O 1
ATOM 7991 N N . LYS B 1 389 ? 36.812 6.5 -11.039 1 96.56 389 LYS B N 1
ATOM 7992 C CA . LYS B 1 389 ? 37.312 5.258 -10.445 1 96.56 389 LYS B CA 1
ATOM 7993 C C . LYS B 1 389 ? 36.312 4.125 -10.648 1 96.56 389 LYS B C 1
ATOM 7995 O O . LYS B 1 389 ? 36.688 2.984 -10.906 1 96.56 389 LYS B O 1
ATOM 8000 N N . THR B 1 390 ? 35.094 4.387 -10.469 1 97.56 390 THR B N 1
ATOM 8001 C CA . THR B 1 390 ? 34.031 3.389 -10.656 1 97.56 390 THR B CA 1
ATOM 8002 C C . THR B 1 390 ? 34 2.891 -12.094 1 97.56 390 THR B C 1
ATOM 8004 O O . THR B 1 390 ? 33.969 1.685 -12.344 1 97.56 390 THR B O 1
ATOM 8007 N N . ILE B 1 391 ? 34.062 3.84 -13.008 1 97.19 391 ILE B N 1
ATOM 8008 C CA . ILE B 1 391 ? 34.031 3.494 -14.43 1 97.19 391 ILE B CA 1
ATOM 8009 C C . ILE B 1 391 ? 35.25 2.621 -14.758 1 97.19 391 ILE B C 1
ATOM 8011 O O . ILE B 1 391 ? 35.125 1.601 -15.438 1 97.19 391 ILE B O 1
ATOM 8015 N N . LEU B 1 392 ? 36.375 3.02 -14.258 1 96.88 392 LEU B N 1
ATOM 8016 C CA . LEU B 1 392 ? 37.594 2.26 -14.484 1 96.88 392 LEU B CA 1
ATOM 8017 C C . LEU B 1 392 ? 37.5 0.869 -13.867 1 96.88 392 LEU B C 1
ATOM 8019 O O . LEU B 1 392 ? 37.875 -0.123 -14.5 1 96.88 392 LEU B O 1
ATOM 8023 N N . GLN B 1 393 ? 37.094 0.771 -12.695 1 97.06 393 GLN B N 1
ATOM 8024 C CA . GLN B 1 393 ? 36.969 -0.504 -11.992 1 97.06 393 GLN B CA 1
ATOM 8025 C C . GLN B 1 393 ? 36.031 -1.454 -12.734 1 97.06 393 GLN B C 1
ATOM 8027 O O . GLN B 1 393 ? 36.312 -2.643 -12.875 1 97.06 393 GLN B O 1
ATOM 8032 N N . PHE B 1 394 ? 34.906 -0.968 -13.18 1 97.44 394 PHE B N 1
ATOM 8033 C CA . PHE B 1 394 ? 33.938 -1.792 -13.891 1 97.44 394 PHE B CA 1
ATOM 8034 C C . PHE B 1 394 ? 34.531 -2.305 -15.203 1 97.44 394 PHE B C 1
ATOM 8036 O O . PHE B 1 394 ? 34.312 -3.465 -15.57 1 97.44 394 PHE B O 1
ATOM 8043 N N . SER B 1 395 ? 35.25 -1.466 -15.852 1 95.88 395 SER B N 1
ATOM 8044 C CA . SER B 1 395 ? 35.75 -1.805 -17.172 1 95.88 395 SER B CA 1
ATOM 8045 C C . SER B 1 395 ? 37 -2.688 -17.094 1 95.88 395 SER B C 1
ATOM 8047 O O . SER B 1 395 ? 37.312 -3.424 -18.031 1 95.88 395 SER B O 1
ATOM 8049 N N . SER B 1 396 ? 37.719 -2.635 -15.977 1 96.25 396 SER B N 1
ATOM 8050 C CA . SER B 1 396 ? 39 -3.318 -15.898 1 96.25 396 SER B CA 1
ATOM 8051 C C . SER B 1 396 ? 38.906 -4.605 -15.094 1 96.25 396 SER B C 1
ATOM 8053 O O . SER B 1 396 ? 39.844 -5.41 -15.062 1 96.25 396 SER B O 1
ATOM 8055 N N . THR B 1 397 ? 37.906 -4.812 -14.43 1 96.25 397 THR B N 1
ATOM 8056 C CA . THR B 1 397 ? 37.75 -6.004 -13.602 1 96.25 397 THR B CA 1
ATOM 8057 C C . THR B 1 397 ? 37.5 -7.238 -14.461 1 96.25 397 THR B C 1
ATOM 8059 O O . THR B 1 397 ? 36.594 -7.246 -15.305 1 96.25 397 THR B O 1
ATOM 8062 N N . ASP B 1 398 ? 38.281 -8.25 -14.18 1 96.5 398 ASP B N 1
ATOM 8063 C CA . ASP B 1 398 ? 38.062 -9.531 -14.852 1 96.5 398 ASP B CA 1
ATOM 8064 C C . ASP B 1 398 ? 36.906 -10.289 -14.242 1 96.5 398 ASP B C 1
ATOM 8066 O O . ASP B 1 398 ? 36.781 -10.406 -13.016 1 96.5 398 ASP B O 1
ATOM 8070 N N . ILE B 1 399 ? 36.031 -10.711 -15.047 1 97.75 399 ILE B N 1
ATOM 8071 C CA . ILE B 1 399 ? 34.969 -11.609 -14.648 1 97.75 399 ILE B CA 1
ATOM 8072 C C . ILE B 1 399 ? 35.219 -13.008 -15.195 1 97.75 399 ILE B C 1
ATOM 8074 O O . ILE B 1 399 ? 35.375 -13.195 -16.406 1 97.75 399 ILE B O 1
ATOM 8078 N N . HIS B 1 400 ? 35.312 -13.953 -14.289 1 97.62 400 HIS B N 1
ATOM 8079 C CA . HIS B 1 400 ? 35.594 -15.328 -14.688 1 97.62 400 HIS B CA 1
ATOM 8080 C C . HIS B 1 400 ? 34.312 -16.141 -14.812 1 97.62 400 HIS B C 1
ATOM 8082 O O . HIS B 1 400 ? 33.562 -16.234 -13.852 1 97.62 400 HIS B O 1
ATOM 8088 N N . ASN B 1 401 ? 34.094 -16.656 -15.938 1 96.69 401 ASN B N 1
ATOM 8089 C CA . ASN B 1 401 ? 32.969 -17.562 -16.156 1 96.69 401 ASN B CA 1
ATOM 8090 C C . ASN B 1 401 ? 33.344 -19.016 -15.875 1 96.69 401 ASN B C 1
ATOM 8092 O O . ASN B 1 401 ? 34.031 -19.656 -16.688 1 96.69 401 ASN B O 1
ATOM 8096 N N . TYR B 1 402 ? 32.844 -19.547 -14.852 1 95.62 402 TYR B N 1
ATOM 8097 C CA . TYR B 1 402 ? 33.25 -20.891 -14.43 1 95.62 402 TYR B CA 1
ATOM 8098 C C . TYR B 1 402 ? 32.594 -21.953 -15.312 1 95.62 402 TYR B C 1
ATOM 8100 O O . TYR B 1 402 ? 33.062 -23.094 -15.352 1 95.62 402 TYR B O 1
ATOM 8108 N N . ALA B 1 403 ? 31.562 -21.625 -16.016 1 91.06 403 ALA B N 1
ATOM 8109 C CA . ALA B 1 403 ? 30.938 -22.578 -16.922 1 91.06 403 ALA B CA 1
ATOM 8110 C C . ALA B 1 403 ? 31.812 -22.812 -18.156 1 91.06 403 ALA B C 1
ATOM 8112 O O . ALA B 1 403 ? 31.969 -23.938 -18.625 1 91.06 403 ALA B O 1
ATOM 8113 N N . THR B 1 404 ? 32.375 -21.734 -18.688 1 92.5 404 THR B N 1
ATOM 8114 C CA . THR B 1 404 ? 33.156 -21.812 -19.922 1 92.5 404 THR B CA 1
ATOM 8115 C C . THR B 1 404 ? 34.656 -21.797 -19.609 1 92.5 404 THR B C 1
ATOM 8117 O O . THR B 1 404 ? 35.469 -22.188 -20.453 1 92.5 404 THR B O 1
ATOM 8120 N N . GLY B 1 405 ? 35 -21.281 -18.516 1 93.38 405 GLY B N 1
ATOM 8121 C CA . GLY B 1 405 ? 36.406 -21.156 -18.141 1 93.38 405 GLY B CA 1
ATOM 8122 C C . GLY B 1 405 ? 37.031 -19.891 -18.688 1 93.38 405 GLY B C 1
ATOM 8123 O O . GLY B 1 405 ? 38.25 -19.672 -18.516 1 93.38 405 GLY B O 1
ATOM 8124 N N . ASN B 1 406 ? 36.219 -19.016 -19.281 1 95.12 406 ASN B N 1
ATOM 8125 C CA . ASN B 1 406 ? 36.75 -17.812 -19.906 1 95.12 406 ASN B CA 1
ATOM 8126 C C . ASN B 1 406 ? 36.531 -16.578 -19.031 1 95.12 406 ASN B C 1
ATOM 8128 O O . ASN B 1 406 ? 35.625 -16.547 -18.219 1 95.12 406 ASN B O 1
ATOM 8132 N N . ASP B 1 407 ? 37.438 -15.625 -19.25 1 96.69 407 ASP B N 1
ATOM 8133 C CA . ASP B 1 407 ? 37.281 -14.32 -18.609 1 96.69 407 ASP B CA 1
ATOM 8134 C C . ASP B 1 407 ? 36.719 -13.289 -19.594 1 96.69 407 ASP B C 1
ATOM 8136 O O . ASP B 1 407 ? 36.906 -13.406 -20.812 1 96.69 407 ASP B O 1
ATOM 8140 N N . PHE B 1 408 ? 35.969 -12.406 -19.078 1 96.19 408 PHE B N 1
ATOM 8141 C CA . PHE B 1 408 ? 35.5 -11.297 -19.906 1 96.19 408 PHE B CA 1
ATOM 8142 C C . PHE B 1 408 ? 35.375 -10.023 -19.078 1 96.19 408 PHE B C 1
ATOM 8144 O O . PHE B 1 408 ? 35.531 -10.047 -17.859 1 96.19 408 PHE B O 1
ATOM 8151 N N . HIS B 1 409 ? 35.219 -8.875 -19.781 1 96.38 409 HIS B N 1
ATOM 8152 C CA . HIS B 1 409 ? 35.031 -7.555 -19.188 1 96.38 409 HIS B CA 1
ATOM 8153 C C . HIS B 1 409 ? 33.719 -6.934 -19.609 1 96.38 409 HIS B C 1
ATOM 8155 O O . HIS B 1 409 ? 33.156 -7.285 -20.656 1 96.38 409 HIS B O 1
ATOM 8161 N N . LEU B 1 410 ? 33.219 -6.117 -18.781 1 96.19 410 LEU B N 1
ATOM 8162 C CA . LEU B 1 410 ? 32.062 -5.332 -19.125 1 96.19 410 LEU B CA 1
ATOM 8163 C C . LEU B 1 410 ? 32.438 -3.949 -19.641 1 96.19 410 LEU B C 1
ATOM 8165 O O . LEU B 1 410 ? 33.5 -3.41 -19.234 1 96.19 410 LEU B O 1
ATOM 8169 N N . LYS B 1 411 ? 31.609 -3.424 -20.5 1 94.88 411 LYS B N 1
ATOM 8170 C CA . LYS B 1 411 ? 31.812 -2.078 -21.016 1 94.88 411 LYS B CA 1
ATOM 8171 C C . LYS B 1 411 ? 30.812 -1.092 -20.438 1 94.88 411 LYS B C 1
ATOM 8173 O O . LYS B 1 411 ? 29.609 -1.351 -20.438 1 94.88 411 LYS B O 1
ATOM 8178 N N . VAL B 1 412 ? 31.328 -0.005 -20.016 1 96.12 412 VAL B N 1
ATOM 8179 C CA . VAL B 1 412 ? 30.453 1.02 -19.453 1 96.12 412 VAL B CA 1
ATOM 8180 C C . VAL B 1 412 ? 29.844 1.851 -20.578 1 96.12 412 VAL B C 1
ATOM 8182 O O . VAL B 1 412 ? 30.547 2.506 -21.328 1 96.12 412 VAL B O 1
ATOM 8185 N N . THR B 1 413 ? 28.5 1.878 -20.672 1 93.56 413 THR B N 1
ATOM 8186 C CA . THR B 1 413 ? 27.781 2.67 -21.656 1 93.56 413 THR B CA 1
ATOM 8187 C C . THR B 1 413 ? 27.578 4.098 -21.172 1 93.56 413 THR B C 1
ATOM 8189 O O . THR B 1 413 ? 27.703 4.371 -19.969 1 93.56 413 THR B O 1
ATOM 8192 N N . PRO B 1 414 ? 27.281 5.012 -22.125 1 90.12 414 PRO B N 1
ATOM 8193 C CA . PRO B 1 414 ? 26.969 6.379 -21.688 1 90.12 414 PRO B CA 1
ATOM 8194 C C . PRO B 1 414 ? 25.797 6.438 -20.703 1 90.12 414 PRO B C 1
ATOM 8196 O O . PRO B 1 414 ? 25.859 7.203 -19.734 1 90.12 414 PRO B O 1
ATOM 8199 N N . PHE B 1 415 ? 24.844 5.664 -20.922 1 90.44 415 PHE B N 1
ATOM 8200 C CA . PHE B 1 415 ? 23.672 5.629 -20.047 1 90.44 415 PHE B CA 1
ATOM 8201 C C . PHE B 1 415 ? 24.062 5.133 -18.656 1 90.44 415 PHE B C 1
ATOM 8203 O O . PHE B 1 415 ? 23.594 5.68 -17.656 1 90.44 415 PHE B O 1
ATOM 8210 N N . ALA B 1 416 ? 24.844 4.121 -18.641 1 93.5 416 ALA B N 1
ATOM 8211 C CA . ALA B 1 416 ? 25.312 3.605 -17.359 1 93.5 416 ALA B CA 1
ATOM 8212 C C . ALA B 1 416 ? 26.141 4.648 -16.625 1 93.5 416 ALA B C 1
ATOM 8214 O O . ALA B 1 416 ? 26.078 4.75 -15.391 1 93.5 416 ALA B O 1
ATOM 8215 N N . ALA B 1 417 ? 26.922 5.375 -17.359 1 94.69 417 ALA B N 1
ATOM 8216 C CA . ALA B 1 417 ? 27.766 6.418 -16.766 1 94.69 417 ALA B CA 1
ATOM 8217 C C . ALA B 1 417 ? 26.906 7.492 -16.094 1 94.69 417 ALA B C 1
ATOM 8219 O O . ALA B 1 417 ? 27.266 8.023 -15.047 1 94.69 417 ALA B O 1
ATOM 8220 N N . GLU B 1 418 ? 25.812 7.836 -16.75 1 93.88 418 GLU B N 1
ATOM 8221 C CA . GLU B 1 418 ? 24.875 8.789 -16.156 1 93.88 418 GLU B CA 1
ATOM 8222 C C . GLU B 1 418 ? 24.312 8.258 -14.836 1 93.88 418 GLU B C 1
ATOM 8224 O O . GLU B 1 418 ? 24.234 8.992 -13.852 1 93.88 418 GLU B O 1
ATOM 8229 N N . ASN B 1 419 ? 23.953 7.031 -14.805 1 94.94 419 ASN B N 1
ATOM 8230 C CA . ASN B 1 419 ? 23.391 6.422 -13.609 1 94.94 419 ASN B CA 1
ATOM 8231 C C . ASN B 1 419 ? 24.422 6.324 -12.484 1 94.94 419 ASN B C 1
ATOM 8233 O O . ASN B 1 419 ? 24.078 6.453 -11.312 1 94.94 419 ASN B O 1
ATOM 8237 N N . ILE B 1 420 ? 25.672 6.059 -12.891 1 96.75 420 ILE B N 1
ATOM 8238 C CA . ILE B 1 420 ? 26.75 6 -11.922 1 96.75 420 ILE B CA 1
ATOM 8239 C C . ILE B 1 420 ? 26.875 7.344 -11.203 1 96.75 420 ILE B C 1
ATOM 8241 O O . ILE B 1 420 ? 27.031 7.387 -9.984 1 96.75 420 ILE B O 1
ATOM 8245 N N . GLN B 1 421 ? 26.781 8.422 -11.961 1 96.56 421 GLN B N 1
ATOM 8246 C CA . GLN B 1 421 ? 26.859 9.758 -11.375 1 96.56 421 GLN B CA 1
ATOM 8247 C C . GLN B 1 421 ? 25.703 10 -10.406 1 96.56 421 GLN B C 1
ATOM 8249 O O . GLN B 1 421 ? 25.922 10.492 -9.297 1 96.56 421 GLN B O 1
ATOM 8254 N N . ALA B 1 422 ? 24.5 9.664 -10.828 1 96.25 422 ALA B N 1
ATOM 8255 C CA . ALA B 1 422 ? 23.328 9.883 -10 1 96.25 422 ALA B CA 1
ATOM 8256 C C . ALA B 1 422 ? 23.422 9.117 -8.68 1 96.25 422 ALA B C 1
ATOM 8258 O O . ALA B 1 422 ? 23.109 9.648 -7.617 1 96.25 422 ALA B O 1
ATOM 8259 N N . ARG B 1 423 ? 23.859 7.883 -8.719 1 97.44 423 ARG B N 1
ATOM 8260 C CA . ARG B 1 423 ? 23.969 7.059 -7.523 1 97.44 423 ARG B CA 1
ATOM 8261 C C . ARG B 1 423 ? 25.078 7.574 -6.605 1 97.44 423 ARG B C 1
ATOM 8263 O O . ARG B 1 423 ? 24.953 7.496 -5.383 1 97.44 423 ARG B O 1
ATOM 8270 N N . ASP B 1 424 ? 26.141 8.055 -7.246 1 97.94 424 ASP B N 1
ATOM 8271 C CA . ASP B 1 424 ? 27.203 8.648 -6.441 1 97.94 424 ASP B CA 1
ATOM 8272 C C . ASP B 1 424 ? 26.703 9.867 -5.672 1 97.94 424 ASP B C 1
ATOM 8274 O O . ASP B 1 424 ? 27 10.031 -4.488 1 97.94 424 ASP B O 1
ATOM 8278 N N . ARG B 1 425 ? 25.938 10.664 -6.281 1 97.56 425 ARG B N 1
ATOM 8279 C CA . ARG B 1 425 ? 25.375 11.852 -5.645 1 97.56 425 ARG B CA 1
ATOM 8280 C C . ARG B 1 425 ? 24.406 11.477 -4.535 1 97.56 425 ARG B C 1
ATOM 8282 O O . ARG B 1 425 ? 24.484 12.008 -3.424 1 97.56 425 ARG B O 1
ATOM 8289 N N . GLY B 1 426 ? 23.5 10.539 -4.824 1 96.69 426 GLY B N 1
ATOM 8290 C CA . GLY B 1 426 ? 22.438 10.195 -3.9 1 96.69 426 GLY B CA 1
ATOM 8291 C C . GLY B 1 426 ? 22.875 9.289 -2.771 1 96.69 426 GLY B C 1
ATOM 8292 O O . GLY B 1 426 ? 22.922 9.703 -1.611 1 96.69 426 GLY B O 1
ATOM 8293 N N . ALA B 1 427 ? 23.281 8.094 -3.078 1 97.12 427 ALA B N 1
ATOM 8294 C CA . ALA B 1 427 ? 23.562 7.055 -2.092 1 97.12 427 ALA B CA 1
ATOM 8295 C C . ALA B 1 427 ? 24.891 7.309 -1.377 1 97.12 427 ALA B C 1
ATOM 8297 O O . ALA B 1 427 ? 25 7.07 -0.173 1 97.12 427 ALA B O 1
ATOM 8298 N N . ARG B 1 428 ? 25.891 7.777 -2.105 1 97.62 428 ARG B N 1
ATOM 8299 C CA . ARG B 1 428 ? 27.203 7.973 -1.479 1 97.62 428 ARG B CA 1
ATOM 8300 C C . ARG B 1 428 ? 27.25 9.305 -0.735 1 97.62 428 ARG B C 1
ATOM 8302 O O . ARG B 1 428 ? 27.406 9.328 0.488 1 97.62 428 ARG B O 1
ATOM 8309 N N . VAL B 1 429 ? 26.969 10.391 -1.454 1 98 429 VAL B N 1
ATOM 8310 C CA . VAL B 1 429 ? 27.281 11.711 -0.909 1 98 429 VAL B CA 1
ATOM 8311 C C . VAL B 1 429 ? 26.125 12.172 -0.007 1 98 429 VAL B C 1
ATOM 8313 O O . VAL B 1 429 ? 26.328 12.383 1.192 1 98 429 VAL B O 1
ATOM 8316 N N . LEU B 1 430 ? 24.953 12.297 -0.5 1 97.94 430 LEU B N 1
ATOM 8317 C CA . LEU B 1 430 ? 23.844 12.891 0.25 1 97.94 430 LEU B CA 1
ATOM 8318 C C . LEU B 1 430 ? 23.484 12.023 1.452 1 97.94 430 LEU B C 1
ATOM 8320 O O . LEU B 1 430 ? 23.359 12.531 2.57 1 97.94 430 LEU B O 1
ATOM 8324 N N . ALA B 1 431 ? 23.281 10.75 1.206 1 97.06 431 ALA B N 1
ATOM 8325 C CA . ALA B 1 431 ? 22.938 9.859 2.309 1 97.06 431 ALA B CA 1
ATOM 8326 C C . ALA B 1 431 ? 24.031 9.852 3.373 1 97.06 431 ALA B C 1
ATOM 8328 O O . ALA B 1 431 ? 23.734 9.859 4.57 1 97.06 431 ALA B O 1
ATOM 8329 N N . GLY B 1 432 ? 25.297 9.82 2.922 1 96.81 432 GLY B N 1
ATOM 8330 C CA . GLY B 1 432 ? 26.406 9.828 3.854 1 96.81 432 GLY B CA 1
ATOM 8331 C C . GLY B 1 432 ? 26.5 11.102 4.676 1 96.81 432 GLY B C 1
ATOM 8332 O O . GLY B 1 432 ? 26.609 11.047 5.902 1 96.81 432 GLY B O 1
ATOM 8333 N N . LEU B 1 433 ? 26.391 12.203 4.016 1 97.12 433 LEU B N 1
ATOM 8334 C CA . LEU B 1 433 ? 26.5 13.492 4.699 1 97.12 433 LEU B CA 1
ATOM 8335 C C . LEU B 1 433 ? 25.328 13.703 5.652 1 97.12 433 LEU B C 1
ATOM 8337 O O . LEU B 1 433 ? 25.5 14.305 6.715 1 97.12 433 LEU B O 1
ATOM 8341 N N . ALA B 1 434 ? 24.156 13.281 5.242 1 96.75 434 ALA B N 1
ATOM 8342 C CA . ALA B 1 434 ? 22.984 13.422 6.09 1 96.75 434 ALA B CA 1
ATOM 8343 C C . ALA B 1 434 ? 23.172 12.703 7.422 1 96.75 434 ALA B C 1
ATOM 8345 O O . ALA B 1 434 ? 22.797 13.227 8.477 1 96.75 434 ALA B O 1
ATOM 8346 N N . SER B 1 435 ? 23.75 11.539 7.32 1 94.19 435 SER B N 1
ATOM 8347 C CA . SER B 1 435 ? 24.016 10.766 8.531 1 94.19 435 SER B CA 1
ATOM 8348 C C . SER B 1 435 ? 25 11.492 9.445 1 94.19 435 SER B C 1
ATOM 8350 O O . SER B 1 435 ? 24.828 11.492 10.664 1 94.19 435 SER B O 1
ATOM 8352 N N . LEU B 1 436 ? 25.984 12.094 8.898 1 96.44 436 LEU B N 1
ATOM 8353 C CA . LEU B 1 436 ? 27.031 12.773 9.68 1 96.44 436 LEU B CA 1
ATOM 8354 C C . LEU B 1 436 ? 26.516 14.094 10.227 1 96.44 436 LEU B C 1
ATOM 8356 O O . LEU B 1 436 ? 26.844 14.477 11.352 1 96.44 436 LEU B O 1
ATOM 8360 N N . PHE B 1 437 ? 25.719 14.781 9.422 1 96.19 437 PHE B N 1
ATOM 8361 C CA . PHE B 1 437 ? 25.172 16.078 9.812 1 96.19 437 PHE B CA 1
ATOM 8362 C C . PHE B 1 437 ? 24.094 15.898 10.883 1 96.19 437 PHE B C 1
ATOM 8364 O O . PHE B 1 437 ? 23.828 16.828 11.648 1 96.19 437 PHE B O 1
ATOM 8371 N N . GLY B 1 438 ? 23.5 14.648 10.969 1 92.88 438 GLY B N 1
ATOM 8372 C CA . GLY B 1 438 ? 22.516 14.312 11.992 1 92.88 438 GLY B CA 1
ATOM 8373 C C . GLY B 1 438 ? 21.078 14.539 11.547 1 92.88 438 GLY B C 1
ATOM 8374 O O . GLY B 1 438 ? 20.266 15.047 12.312 1 92.88 438 GLY B O 1
ATOM 8375 N N . GLY B 1 439 ? 20.688 14.078 10.57 1 95.12 439 GLY B N 1
ATOM 8376 C CA . GLY B 1 439 ? 19.328 14.234 10.078 1 95.12 439 GLY B CA 1
ATOM 8377 C C . GLY B 1 439 ? 19.047 13.398 8.844 1 95.12 439 GLY B C 1
ATOM 8378 O O . GLY B 1 439 ? 19.516 12.258 8.734 1 95.12 439 GLY B O 1
ATOM 8379 N N . GLY B 1 440 ? 18.156 13.875 8.094 1 96 440 GLY B N 1
ATOM 8380 C CA . GLY B 1 440 ? 17.797 13.203 6.852 1 96 440 GLY B CA 1
ATOM 8381 C C . GLY B 1 440 ? 18.219 13.969 5.613 1 96 440 GLY B C 1
ATOM 8382 O O . GLY B 1 440 ? 18.859 15.016 5.715 1 96 440 GLY B O 1
ATOM 8383 N N . PHE B 1 441 ? 18 13.422 4.438 1 97.44 441 PHE B N 1
ATOM 8384 C CA . PHE B 1 441 ? 18.219 14.172 3.203 1 97.44 441 PHE B CA 1
ATOM 8385 C C . PHE B 1 441 ? 16.969 14.148 2.33 1 97.44 441 PHE B C 1
ATOM 8387 O O . PHE B 1 441 ? 16.125 13.258 2.473 1 97.44 441 PHE B O 1
ATOM 8394 N N . SER B 1 442 ? 16.859 15.148 1.515 1 96.94 442 SER B N 1
ATOM 8395 C CA . SER B 1 442 ? 15.617 15.414 0.791 1 96.94 442 SER B CA 1
ATOM 8396 C C . SER B 1 442 ? 15.617 14.734 -0.574 1 96.94 442 SER B C 1
ATOM 8398 O O . SER B 1 442 ? 16.641 14.711 -1.264 1 96.94 442 SER B O 1
ATOM 8400 N N . CYS B 1 443 ? 14.508 14.109 -0.886 1 96.94 443 CYS B N 1
ATOM 8401 C CA . CYS B 1 443 ? 14.219 13.742 -2.27 1 96.94 443 CYS B CA 1
ATOM 8402 C C . CYS B 1 443 ? 13.625 14.922 -3.029 1 96.94 443 CYS B C 1
ATOM 8404 O O . CYS B 1 443 ? 12.562 15.43 -2.662 1 96.94 443 CYS B O 1
ATOM 8406 N N . ASN B 1 444 ? 14.172 15.336 -4.152 1 96.25 444 ASN B N 1
ATOM 8407 C CA . ASN B 1 444 ? 13.773 16.562 -4.84 1 96.25 444 ASN B CA 1
ATOM 8408 C C . ASN B 1 444 ? 12.922 16.266 -6.074 1 96.25 444 ASN B C 1
ATOM 8410 O O . ASN B 1 444 ? 12.688 17.141 -6.898 1 96.25 444 ASN B O 1
ATOM 8414 N N . SER B 1 445 ? 12.43 15.039 -6.188 1 95.94 445 SER B N 1
ATOM 8415 C CA . SER B 1 445 ? 11.633 14.656 -7.352 1 95.94 445 SER B CA 1
ATOM 8416 C C . SER B 1 445 ? 10.234 15.266 -7.289 1 95.94 445 SER B C 1
ATOM 8418 O O . SER B 1 445 ? 9.586 15.227 -6.242 1 95.94 445 SER B O 1
ATOM 8420 N N . ASN B 1 446 ? 9.828 15.867 -8.438 1 96.81 446 ASN B N 1
ATOM 8421 C CA . ASN B 1 446 ? 8.461 16.344 -8.547 1 96.81 446 ASN B CA 1
ATOM 8422 C C . ASN B 1 446 ? 7.531 15.266 -9.102 1 96.81 446 ASN B C 1
ATOM 8424 O O . ASN B 1 446 ? 7.965 14.156 -9.391 1 96.81 446 ASN B O 1
ATOM 8428 N N . LYS B 1 447 ? 6.285 15.578 -9.266 1 97.56 447 LYS B N 1
ATOM 8429 C CA . LYS B 1 447 ? 5.281 14.578 -9.617 1 97.56 447 LYS B CA 1
ATOM 8430 C C . LYS B 1 447 ? 5.461 14.102 -11.062 1 97.56 447 LYS B C 1
ATOM 8432 O O . LYS B 1 447 ? 5.23 12.93 -11.367 1 97.56 447 LYS B O 1
ATOM 8437 N N . ALA B 1 448 ? 5.828 14.977 -11.938 1 97.31 448 ALA B N 1
ATOM 8438 C CA . ALA B 1 448 ? 6.031 14.586 -13.328 1 97.31 448 ALA B CA 1
ATOM 8439 C C . ALA B 1 448 ? 7.148 13.555 -13.453 1 97.31 448 ALA B C 1
ATOM 8441 O O . ALA B 1 448 ? 6.992 12.539 -14.125 1 97.31 448 ALA B O 1
ATOM 8442 N N . GLU B 1 449 ? 8.227 13.852 -12.758 1 95.69 449 GLU B N 1
ATOM 8443 C CA . GLU B 1 449 ? 9.375 12.953 -12.766 1 95.69 449 GLU B CA 1
ATOM 8444 C C . GLU B 1 449 ? 9.023 11.602 -12.148 1 95.69 449 GLU B C 1
ATOM 8446 O O . GLU B 1 449 ? 9.406 10.555 -12.672 1 95.69 449 GLU B O 1
ATOM 8451 N N . MET B 1 450 ? 8.289 11.625 -11.094 1 96.31 450 MET B N 1
ATOM 8452 C CA . MET B 1 450 ? 7.855 10.383 -10.453 1 96.31 450 MET B CA 1
ATOM 8453 C C . MET B 1 450 ? 6.926 9.594 -11.375 1 96.31 450 MET B C 1
ATOM 8455 O O . MET B 1 450 ? 6.98 8.359 -11.406 1 96.31 450 MET B O 1
ATOM 8459 N N . THR B 1 451 ? 6.094 10.258 -12.078 1 97.56 451 THR B N 1
ATOM 8460 C CA . THR B 1 451 ? 5.086 9.633 -12.922 1 97.56 451 THR B CA 1
ATOM 8461 C C . THR B 1 451 ? 5.742 8.766 -14 1 97.56 451 THR B C 1
ATOM 8463 O O . THR B 1 451 ? 5.32 7.633 -14.234 1 97.56 451 THR B O 1
ATOM 8466 N N . VAL B 1 452 ? 6.836 9.234 -14.57 1 96.94 452 VAL B N 1
ATOM 8467 C CA . VAL B 1 452 ? 7.414 8.516 -15.703 1 96.94 452 VAL B CA 1
ATOM 8468 C C . VAL B 1 452 ? 8.727 7.867 -15.281 1 96.94 452 VAL B C 1
ATOM 8470 O O . VAL B 1 452 ? 9.438 7.297 -16.109 1 96.94 452 VAL B O 1
ATOM 8473 N N . GLY B 1 453 ? 9.062 7.984 -14.031 1 95.25 453 GLY B N 1
ATOM 8474 C CA . GLY B 1 453 ? 10.273 7.363 -13.516 1 95.25 453 GLY B CA 1
ATOM 8475 C C . GLY B 1 453 ? 11.539 8 -14.055 1 95.25 453 GLY B C 1
ATOM 8476 O O . GLY B 1 453 ? 12.531 7.309 -14.305 1 95.25 453 GLY B O 1
ATOM 8477 N N . TYR B 1 454 ? 11.469 9.289 -14.328 1 93.44 454 TYR B N 1
ATOM 8478 C CA . TYR B 1 454 ? 12.656 10.023 -14.758 1 93.44 454 TYR B CA 1
ATOM 8479 C C . TYR B 1 454 ? 13.609 10.258 -13.594 1 93.44 454 TYR B C 1
ATOM 8481 O O . TYR B 1 454 ? 13.766 11.391 -13.133 1 93.44 454 TYR B O 1
ATOM 8489 N N . ALA B 1 455 ? 14.211 9.195 -13.125 1 93.06 455 ALA B N 1
ATOM 8490 C CA . ALA B 1 455 ? 15.102 9.156 -11.969 1 93.06 455 ALA B CA 1
ATOM 8491 C C . ALA B 1 455 ? 15.906 7.855 -11.953 1 93.06 455 ALA B C 1
ATOM 8493 O O . ALA B 1 455 ? 15.547 6.879 -12.609 1 93.06 455 ALA B O 1
ATOM 8494 N N . THR B 1 456 ? 17.016 7.887 -11.266 1 94.31 456 THR B N 1
ATOM 8495 C CA . THR B 1 456 ? 17.844 6.707 -11.07 1 94.31 456 THR B CA 1
ATOM 8496 C C . THR B 1 456 ? 17.594 6.078 -9.703 1 94.31 456 THR B C 1
ATOM 8498 O O . THR B 1 456 ? 17.562 6.773 -8.688 1 94.31 456 THR B O 1
ATOM 8501 N N . PHE B 1 457 ? 17.422 4.707 -9.711 1 93.44 457 PHE B N 1
ATOM 8502 C CA . PHE B 1 457 ? 17.312 3.986 -8.445 1 93.44 457 PHE B CA 1
ATOM 8503 C C . PHE B 1 457 ? 18.484 4.309 -7.539 1 93.44 457 PHE B C 1
ATOM 8505 O O . PHE B 1 457 ? 19.641 4.23 -7.965 1 93.44 457 PHE B O 1
ATOM 8512 N N . TYR B 1 458 ? 18.219 4.746 -6.254 1 94.25 458 TYR B N 1
ATOM 8513 C CA . TYR B 1 458 ? 19.188 4.965 -5.18 1 94.25 458 TYR B CA 1
ATOM 8514 C C . TYR B 1 458 ? 20.047 6.191 -5.457 1 94.25 458 TYR B C 1
ATOM 8516 O O . TYR B 1 458 ? 21.109 6.367 -4.848 1 94.25 458 TYR B O 1
ATOM 8524 N N . GLY B 1 459 ? 19.656 6.984 -6.523 1 94.94 459 GLY B N 1
ATOM 8525 C CA . GLY B 1 459 ? 20.25 8.273 -6.848 1 94.94 459 GLY B CA 1
ATOM 8526 C C . GLY B 1 459 ? 19.344 9.445 -6.52 1 94.94 459 GLY B C 1
ATOM 8527 O O . GLY B 1 459 ? 19.344 9.938 -5.391 1 94.94 459 GLY B O 1
ATOM 8528 N N . ASP B 1 460 ? 18.484 9.75 -7.473 1 91.56 460 ASP B N 1
ATOM 8529 C CA . ASP B 1 460 ? 17.688 10.953 -7.285 1 91.56 460 ASP B CA 1
ATOM 8530 C C . ASP B 1 460 ? 16.328 10.617 -6.645 1 91.56 460 ASP B C 1
ATOM 8532 O O . ASP B 1 460 ? 15.625 11.508 -6.18 1 91.56 460 ASP B O 1
ATOM 8536 N N . ILE B 1 461 ? 15.938 9.391 -6.66 1 92.19 461 ILE B N 1
ATOM 8537 C CA . ILE B 1 461 ? 14.711 8.984 -5.984 1 92.19 461 ILE B CA 1
ATOM 8538 C C . ILE B 1 461 ? 15.047 8.328 -4.648 1 92.19 461 ILE B C 1
ATOM 8540 O O . ILE B 1 461 ? 14.883 7.113 -4.488 1 92.19 461 ILE B O 1
ATOM 8544 N N . ALA B 1 462 ? 15.531 9.062 -3.734 1 95.38 462 ALA B N 1
ATOM 8545 C CA . ALA B 1 462 ? 15.977 8.633 -2.41 1 95.38 462 ALA B CA 1
ATOM 8546 C C . ALA B 1 462 ? 15.852 9.766 -1.397 1 95.38 462 ALA B C 1
ATOM 8548 O O . ALA B 1 462 ? 15.969 10.945 -1.755 1 95.38 462 ALA B O 1
ATOM 8549 N N . GLY B 1 463 ? 15.562 9.422 -0.188 1 96.12 463 GLY B N 1
ATOM 8550 C CA . GLY B 1 463 ? 15.445 10.43 0.86 1 96.12 463 GLY B CA 1
ATOM 8551 C C . GLY B 1 463 ? 14.367 10.109 1.875 1 96.12 463 GLY B C 1
ATOM 8552 O O . GLY B 1 463 ? 13.742 9.047 1.812 1 96.12 463 GLY B O 1
ATOM 8553 N N . VAL B 1 464 ? 14.164 11.062 2.789 1 95.31 464 VAL B N 1
ATOM 8554 C CA . VAL B 1 464 ? 13.219 10.875 3.885 1 95.31 464 VAL B CA 1
ATOM 8555 C C . VAL B 1 464 ? 11.797 11.164 3.396 1 95.31 464 VAL B C 1
ATOM 8557 O O . VAL B 1 464 ? 10.844 10.516 3.828 1 95.31 464 VAL B O 1
ATOM 8560 N N . LEU B 1 465 ? 11.703 12.117 2.555 1 96.94 465 LEU B N 1
ATOM 8561 C CA . LEU B 1 465 ? 10.414 12.609 2.086 1 96.94 465 LEU B CA 1
ATOM 8562 C C . LEU B 1 465 ? 10.562 13.32 0.745 1 96.94 465 LEU B C 1
ATOM 8564 O O . LEU B 1 465 ? 11.5 14.094 0.543 1 96.94 465 LEU B O 1
ATOM 8568 N N . ALA B 1 466 ? 9.719 12.992 -0.168 1 97.44 466 ALA B N 1
ATOM 8569 C CA . ALA B 1 466 ? 9.617 13.789 -1.392 1 97.44 466 ALA B CA 1
ATOM 8570 C C . ALA B 1 466 ? 8.633 14.938 -1.218 1 97.44 466 ALA B C 1
ATOM 8572 O O . ALA B 1 466 ? 7.449 14.812 -1.557 1 97.44 466 ALA B O 1
ATOM 8573 N N . LEU B 1 467 ? 9.141 16.016 -0.823 1 97.38 467 LEU B N 1
ATOM 8574 C CA . LEU B 1 467 ? 8.344 17.172 -0.417 1 97.38 467 LEU B CA 1
ATOM 8575 C C . LEU B 1 467 ? 7.477 17.672 -1.57 1 97.38 467 LEU B C 1
ATOM 8577 O O . LEU B 1 467 ? 6.305 17.984 -1.377 1 97.38 467 LEU B O 1
ATOM 8581 N N . ILE B 1 468 ? 8.055 17.719 -2.779 1 97.81 468 ILE B N 1
ATOM 8582 C CA . ILE B 1 468 ? 7.32 18.281 -3.914 1 97.81 468 ILE B CA 1
ATOM 8583 C C . ILE B 1 468 ? 6.895 17.141 -4.852 1 97.81 468 ILE B C 1
ATOM 8585 O O . ILE B 1 468 ? 6.648 17.375 -6.039 1 97.81 468 ILE B O 1
ATOM 8589 N N . GLY B 1 469 ? 6.879 15.93 -4.297 1 97.88 469 GLY B N 1
ATOM 8590 C CA . GLY B 1 469 ? 6.609 14.75 -5.105 1 97.88 469 GLY B CA 1
ATOM 8591 C C . GLY B 1 469 ? 5.188 14.695 -5.625 1 97.88 469 GLY B C 1
ATOM 8592 O O . GLY B 1 469 ? 4.879 13.898 -6.52 1 97.88 469 GLY B O 1
ATOM 8593 N N . ASP B 1 470 ? 4.297 15.516 -5.125 1 98.25 470 ASP B N 1
ATOM 8594 C CA . ASP B 1 470 ? 2.912 15.539 -5.582 1 98.25 470 ASP B CA 1
ATOM 8595 C C . ASP B 1 470 ? 2.576 16.859 -6.25 1 98.25 470 ASP B C 1
ATOM 8597 O O . ASP B 1 470 ? 1.405 17.234 -6.355 1 98.25 470 ASP B O 1
ATOM 8601 N N . LEU B 1 471 ? 3.604 17.625 -6.66 1 97.88 471 LEU B N 1
ATOM 8602 C CA . LEU B 1 471 ? 3.424 18.875 -7.395 1 97.88 471 LEU B CA 1
ATOM 8603 C C . LEU B 1 471 ? 3.875 18.734 -8.844 1 97.88 471 LEU B C 1
ATOM 8605 O O . LEU B 1 471 ? 4.949 18.188 -9.109 1 97.88 471 LEU B O 1
ATOM 8609 N N . TRP B 1 472 ? 3.018 19.188 -9.719 1 97.38 472 TRP B N 1
ATOM 8610 C CA . TRP B 1 472 ? 3.441 19.297 -11.117 1 97.38 472 TRP B CA 1
ATOM 8611 C C . TRP B 1 472 ? 4.473 20.406 -11.281 1 97.38 472 TRP B C 1
ATOM 8613 O O . TRP B 1 472 ? 4.57 21.297 -10.445 1 97.38 472 TRP B O 1
ATOM 8623 N N . LYS B 1 473 ? 5.223 20.359 -12.383 1 96.88 473 LYS B N 1
ATOM 8624 C CA . LYS B 1 473 ? 6.34 21.281 -12.586 1 96.88 473 LYS B CA 1
ATOM 8625 C C . LYS B 1 473 ? 5.867 22.734 -12.547 1 96.88 473 LYS B C 1
ATOM 8627 O O . LYS B 1 473 ? 6.535 23.594 -11.961 1 96.88 473 LYS B O 1
ATOM 8632 N N . HIS B 1 474 ? 4.723 23.031 -13.156 1 95.31 474 HIS B N 1
ATOM 8633 C CA . HIS B 1 474 ? 4.215 24.391 -13.164 1 95.31 474 HIS B CA 1
ATOM 8634 C C . HIS B 1 474 ? 3.867 24.859 -11.75 1 95.31 474 HIS B C 1
ATOM 8636 O O . HIS B 1 474 ? 3.984 26.047 -11.43 1 95.31 474 HIS B O 1
ATOM 8642 N N . GLN B 1 475 ? 3.457 23.953 -10.898 1 96.5 475 GLN B N 1
ATOM 8643 C CA . GLN B 1 475 ? 3.166 24.297 -9.508 1 96.5 475 GLN B CA 1
ATOM 8644 C C . GLN B 1 475 ? 4.449 24.531 -8.719 1 96.5 475 GLN B C 1
ATOM 8646 O O . GLN B 1 475 ? 4.477 25.375 -7.809 1 96.5 475 GLN B O 1
ATOM 8651 N N . VAL B 1 476 ? 5.523 23.797 -9.062 1 97.38 476 VAL B N 1
ATOM 8652 C CA . VAL B 1 476 ? 6.82 23.984 -8.43 1 97.38 476 VAL B CA 1
ATOM 8653 C C . VAL B 1 476 ? 7.328 25.406 -8.711 1 97.38 476 VAL B C 1
ATOM 8655 O O . VAL B 1 476 ? 7.789 26.094 -7.805 1 97.38 476 VAL B O 1
ATOM 8658 N N . TYR B 1 477 ? 7.184 25.844 -9.977 1 97.06 477 TYR B N 1
ATOM 8659 C CA . TYR B 1 477 ? 7.578 27.203 -10.344 1 97.06 477 TYR B CA 1
ATOM 8660 C C . TYR B 1 477 ? 6.758 28.234 -9.586 1 97.06 477 TYR B C 1
ATOM 8662 O O . TYR B 1 477 ? 7.301 29.219 -9.086 1 97.06 477 TYR B O 1
ATOM 8670 N N . GLY B 1 478 ? 5.441 27.953 -9.523 1 96.62 478 GLY B N 1
ATOM 8671 C CA . GLY B 1 478 ? 4.574 28.859 -8.773 1 96.62 478 GLY B CA 1
ATOM 8672 C C . GLY B 1 478 ? 4.949 28.953 -7.309 1 96.62 478 GLY B C 1
ATOM 8673 O O . GLY B 1 478 ? 4.957 30.047 -6.742 1 96.62 478 GLY B O 1
ATOM 8674 N N . LEU B 1 479 ? 5.273 27.875 -6.723 1 97.06 479 LEU B N 1
ATOM 8675 C CA . LEU B 1 479 ? 5.68 27.828 -5.32 1 97.06 479 LEU B CA 1
ATOM 8676 C C . LEU B 1 479 ? 6.992 28.578 -5.113 1 97.06 479 LEU B C 1
ATOM 8678 O O . LEU B 1 479 ? 7.16 29.281 -4.109 1 97.06 479 LEU B O 1
ATOM 8682 N N . GLY B 1 480 ? 7.93 28.406 -6.043 1 97.69 480 GLY B N 1
ATOM 8683 C CA . GLY B 1 480 ? 9.188 29.141 -5.969 1 97.69 480 GLY B CA 1
ATOM 8684 C C . GLY B 1 480 ? 9 30.641 -5.926 1 97.69 480 GLY B C 1
ATOM 8685 O O . GLY B 1 480 ? 9.625 31.328 -5.109 1 97.69 480 GLY B O 1
ATOM 8686 N N . ARG B 1 481 ? 8.141 31.125 -6.781 1 97.38 481 ARG B N 1
ATOM 8687 C CA . ARG B 1 481 ? 7.852 32.562 -6.797 1 97.38 481 ARG B CA 1
ATOM 8688 C C . ARG B 1 481 ? 7.203 33 -5.488 1 97.38 481 ARG B C 1
ATOM 8690 O O . ARG B 1 481 ? 7.543 34.031 -4.941 1 97.38 481 ARG B O 1
ATOM 8697 N N . TYR B 1 482 ? 6.309 32.188 -5.016 1 97.81 482 TYR B N 1
ATOM 8698 C CA . TYR B 1 482 ? 5.629 32.5 -3.764 1 97.81 482 TYR B CA 1
ATOM 8699 C C . TYR B 1 482 ? 6.621 32.562 -2.609 1 97.81 482 TYR B C 1
ATOM 8701 O O . TYR B 1 482 ? 6.52 33.438 -1.749 1 97.81 482 TYR B O 1
ATOM 8709 N N . LEU B 1 483 ? 7.574 31.672 -2.543 1 98.19 483 LEU B N 1
ATOM 8710 C CA . LEU B 1 483 ? 8.594 31.672 -1.501 1 98.19 483 LEU B CA 1
ATOM 8711 C C . LEU B 1 483 ? 9.391 32.969 -1.516 1 98.19 483 LEU B C 1
ATOM 8713 O O . LEU B 1 483 ? 9.594 33.594 -0.469 1 98.19 483 LEU B O 1
ATOM 8717 N N . ASN B 1 484 ? 9.781 33.406 -2.703 1 98.25 484 ASN B N 1
ATOM 8718 C CA . ASN B 1 484 ? 10.531 34.656 -2.838 1 98.25 484 ASN B CA 1
ATOM 8719 C C . ASN B 1 484 ? 9.695 35.844 -2.418 1 98.25 484 ASN B C 1
ATOM 8721 O O . ASN B 1 484 ? 10.141 36.688 -1.631 1 98.25 484 ASN B O 1
ATOM 8725 N N . GLU B 1 485 ? 8.461 35.875 -2.848 1 97.88 485 GLU B N 1
ATOM 8726 C CA . GLU B 1 485 ? 7.656 37.094 -2.783 1 97.88 485 GLU B CA 1
ATOM 8727 C C . GLU B 1 485 ? 6.953 37.219 -1.437 1 97.88 485 GLU B C 1
ATOM 8729 O O . GLU B 1 485 ? 6.805 38.344 -0.911 1 97.88 485 GLU B O 1
ATOM 8734 N N . GLU B 1 486 ? 6.531 36.094 -0.878 1 97.31 486 GLU B N 1
ATOM 8735 C CA . GLU B 1 486 ? 5.605 36.188 0.249 1 97.31 486 GLU B CA 1
ATOM 8736 C C . GLU B 1 486 ? 6.238 35.625 1.523 1 97.31 486 GLU B C 1
ATOM 8738 O O . GLU B 1 486 ? 5.918 36.062 2.627 1 97.31 486 GLU B O 1
ATOM 8743 N N . VAL B 1 487 ? 7.074 34.656 1.369 1 97.69 487 VAL B N 1
ATOM 8744 C CA . VAL B 1 487 ? 7.598 34 2.561 1 97.69 487 VAL B CA 1
ATOM 8745 C C . VAL B 1 487 ? 8.891 34.688 3.002 1 97.69 487 VAL B C 1
ATOM 8747 O O . VAL B 1 487 ? 8.961 35.25 4.098 1 97.69 487 VAL B O 1
ATOM 8750 N N . PHE B 1 488 ? 9.852 34.719 2.084 1 97.94 488 PHE B N 1
ATOM 8751 C CA . PHE B 1 488 ? 11.141 35.344 2.426 1 97.94 488 PHE B CA 1
ATOM 8752 C C . PHE B 1 488 ? 11.125 36.844 2.137 1 97.94 488 PHE B C 1
ATOM 8754 O O . PHE B 1 488 ? 11.914 37.594 2.713 1 97.94 488 PHE B O 1
ATOM 8761 N N . ARG B 1 489 ? 10.266 37.281 1.141 1 97.69 489 ARG B N 1
ATOM 8762 C CA . ARG B 1 489 ? 10.133 38.688 0.717 1 97.69 489 ARG B CA 1
ATOM 8763 C C . ARG B 1 489 ? 11.469 39.219 0.222 1 97.69 489 ARG B C 1
ATOM 8765 O O . ARG B 1 489 ? 11.812 40.375 0.496 1 97.69 489 ARG B O 1
ATOM 8772 N N . ARG B 1 490 ? 12.242 38.438 -0.269 1 96.56 490 ARG B N 1
ATOM 8773 C CA . ARG B 1 490 ? 13.5 38.688 -0.963 1 96.56 490 ARG B CA 1
ATOM 8774 C C . ARG B 1 490 ? 13.859 37.562 -1.902 1 96.56 490 ARG B C 1
ATOM 8776 O O . ARG B 1 490 ? 13.297 36.469 -1.807 1 96.56 490 ARG B O 1
ATOM 8783 N N . GLU B 1 491 ? 14.742 37.781 -2.768 1 97.06 491 GLU B N 1
ATOM 8784 C CA . GLU B 1 491 ? 15.141 36.812 -3.775 1 97.06 491 GLU B CA 1
ATOM 8785 C C . GLU B 1 491 ? 16.094 35.781 -3.191 1 97.06 491 GLU B C 1
ATOM 8787 O O . GLU B 1 491 ? 17.312 35.875 -3.389 1 97.06 491 GLU B O 1
ATOM 8792 N N . VAL B 1 492 ? 15.547 34.781 -2.596 1 97.56 492 VAL B N 1
ATOM 8793 C CA . VAL B 1 492 ? 16.391 33.719 -2.104 1 97.56 492 VAL B CA 1
ATOM 8794 C C . VAL B 1 492 ? 16.625 32.688 -3.217 1 97.56 492 VAL B C 1
ATOM 8796 O O . VAL B 1 492 ? 17.641 31.984 -3.221 1 97.56 492 VAL B O 1
ATOM 8799 N N . ILE B 1 493 ? 15.648 32.531 -4.074 1 98 493 ILE B N 1
ATOM 8800 C CA . ILE B 1 493 ? 15.82 31.766 -5.301 1 98 493 ILE B CA 1
ATOM 8801 C C . ILE B 1 493 ? 16.125 32.719 -6.461 1 98 493 ILE B C 1
ATOM 8803 O O . ILE B 1 493 ? 15.273 33.5 -6.871 1 98 493 ILE B O 1
ATOM 8807 N N . PRO B 1 494 ? 17.281 32.594 -6.949 1 96.56 494 PRO B N 1
ATOM 8808 C CA . PRO B 1 494 ? 17.672 33.531 -8.008 1 96.56 494 PRO B CA 1
ATOM 8809 C C . PRO B 1 494 ? 16.734 33.469 -9.219 1 96.56 494 PRO B C 1
ATOM 8811 O O . PRO B 1 494 ? 16.297 32.375 -9.602 1 96.56 494 PRO B O 1
ATOM 8814 N N . ASP B 1 495 ? 16.531 34.594 -9.852 1 95.31 495 ASP B N 1
ATOM 8815 C CA . ASP B 1 495 ? 15.633 34.719 -10.992 1 95.31 495 ASP B CA 1
ATOM 8816 C C . ASP B 1 495 ? 16.078 33.812 -12.133 1 95.31 495 ASP B C 1
ATOM 8818 O O . ASP B 1 495 ? 15.234 33.281 -12.875 1 95.31 495 ASP B O 1
ATOM 8822 N N . GLU B 1 496 ? 17.375 33.656 -12.289 1 94.25 496 GLU B N 1
ATOM 8823 C CA . GLU B 1 496 ? 17.938 32.844 -13.352 1 94.25 496 GLU B CA 1
ATOM 8824 C C . GLU B 1 496 ? 17.438 31.391 -13.266 1 94.25 496 GLU B C 1
ATOM 8826 O O . GLU B 1 496 ? 17.266 30.734 -14.297 1 94.25 496 GLU B O 1
ATOM 8831 N N . ILE B 1 497 ? 17.188 30.922 -12.078 1 94.38 497 ILE B N 1
ATOM 8832 C CA . ILE B 1 497 ? 16.75 29.547 -11.859 1 94.38 497 ILE B CA 1
ATOM 8833 C C . ILE B 1 497 ? 15.359 29.344 -12.469 1 94.38 497 ILE B C 1
ATOM 8835 O O . ILE B 1 497 ? 15.031 28.25 -12.945 1 94.38 497 ILE B O 1
ATOM 8839 N N . PHE B 1 498 ? 14.539 30.406 -12.555 1 94.94 498 PHE B N 1
ATOM 8840 C CA . PHE B 1 498 ? 13.195 30.312 -13.109 1 94.94 498 PHE B CA 1
ATOM 8841 C C . PHE B 1 498 ? 13.234 30.312 -14.633 1 94.94 498 PHE B C 1
ATOM 8843 O O . PHE B 1 498 ? 12.25 29.953 -15.281 1 94.94 498 PHE B O 1
ATOM 8850 N N . LYS B 1 499 ? 14.352 30.703 -15.18 1 90.81 499 LYS B N 1
ATOM 8851 C CA . LYS B 1 499 ? 14.422 30.922 -16.625 1 90.81 499 LYS B CA 1
ATOM 8852 C C . LYS B 1 499 ? 15.211 29.812 -17.312 1 90.81 499 LYS B C 1
ATOM 8854 O O . LYS B 1 499 ? 15.055 29.578 -18.516 1 90.81 499 LYS B O 1
ATOM 8859 N N . ILE B 1 500 ? 15.992 29.125 -16.531 1 86.06 500 ILE B N 1
ATOM 8860 C CA . ILE B 1 500 ? 16.828 28.078 -17.125 1 86.06 500 ILE B CA 1
ATOM 8861 C C . ILE B 1 500 ? 15.961 26.859 -17.438 1 86.06 500 ILE B C 1
ATOM 8863 O O . ILE B 1 500 ? 15.07 26.5 -16.672 1 86.06 500 ILE B O 1
ATOM 8867 N N . LYS B 1 501 ? 16.25 26.281 -18.594 1 83.25 501 LYS B N 1
ATOM 8868 C CA . LYS B 1 501 ? 15.57 25.031 -18.969 1 83.25 501 LYS B CA 1
ATOM 8869 C C . LYS B 1 501 ? 15.984 23.891 -18.031 1 83.25 501 LYS B C 1
ATOM 8871 O O . LYS B 1 501 ? 17.172 23.688 -17.797 1 83.25 501 LYS B O 1
ATOM 8876 N N . PRO B 1 502 ? 15.039 23.172 -17.547 1 81.75 502 PRO B N 1
ATOM 8877 C CA . PRO B 1 502 ? 15.383 22.047 -16.672 1 81.75 502 PRO B CA 1
ATOM 8878 C C . PRO B 1 502 ? 16.281 21.016 -17.344 1 81.75 502 PRO B C 1
ATOM 8880 O O . PRO B 1 502 ? 16.078 20.719 -18.531 1 81.75 502 PRO B O 1
ATOM 8883 N N . SER B 1 503 ? 17.297 20.562 -16.594 1 76.44 503 SER B N 1
ATOM 8884 C CA . SER B 1 503 ? 18.266 19.594 -17.094 1 76.44 503 SER B CA 1
ATOM 8885 C C . SER B 1 503 ? 18.891 18.781 -15.961 1 76.44 503 SER B C 1
ATOM 8887 O O . SER B 1 503 ? 19.125 19.312 -14.875 1 76.44 503 SER B O 1
ATOM 8889 N N . ALA B 1 504 ? 19.156 17.469 -16.219 1 73.94 504 ALA B N 1
ATOM 8890 C CA . ALA B 1 504 ? 19.797 16.609 -15.203 1 73.94 504 ALA B CA 1
ATOM 8891 C C . ALA B 1 504 ? 21.312 16.781 -15.219 1 73.94 504 ALA B C 1
ATOM 8893 O O . ALA B 1 504 ? 21.984 16.406 -14.258 1 73.94 504 ALA B O 1
ATOM 8894 N N . GLU B 1 505 ? 21.891 17.328 -16.203 1 71.81 505 GLU B N 1
ATOM 8895 C CA . GLU B 1 505 ? 23.312 17.594 -16.391 1 71.81 505 GLU B CA 1
ATOM 8896 C C . GLU B 1 505 ? 24.141 16.359 -16.094 1 71.81 505 GLU B C 1
ATOM 8898 O O . GLU B 1 505 ? 25.141 16.438 -15.352 1 71.81 505 GLU B O 1
ATOM 8903 N N . LEU B 1 506 ? 23.703 15.242 -16.578 1 78.44 506 LEU B N 1
ATOM 8904 C CA . LEU B 1 506 ? 24.406 13.984 -16.344 1 78.44 506 LEU B CA 1
ATOM 8905 C C . LEU B 1 506 ? 25.219 13.586 -17.578 1 78.44 506 LEU B C 1
ATOM 8907 O O . LEU B 1 506 ? 25.984 12.617 -17.516 1 78.44 506 LEU B O 1
ATOM 8911 N N . SER B 1 507 ? 25.062 14.312 -18.672 1 78.5 507 SER B N 1
ATOM 8912 C CA . SER B 1 507 ? 25.781 14.07 -19.922 1 78.5 507 SER B CA 1
ATOM 8913 C C . SER B 1 507 ? 25.891 15.352 -20.75 1 78.5 507 SER B C 1
ATOM 8915 O O . SER B 1 507 ? 25.25 16.359 -20.438 1 78.5 507 SER B O 1
ATOM 8917 N N . ALA B 1 508 ? 26.672 15.164 -21.781 1 72.19 508 ALA B N 1
ATOM 8918 C CA . ALA B 1 508 ? 26.828 16.328 -22.656 1 72.19 508 ALA B CA 1
ATOM 8919 C C . ALA B 1 508 ? 25.5 16.703 -23.312 1 72.19 508 ALA B C 1
ATOM 8921 O O . ALA B 1 508 ? 25.25 17.891 -23.547 1 72.19 508 ALA B O 1
ATOM 8922 N N . ALA B 1 509 ? 24.656 15.734 -23.453 1 71 509 ALA B N 1
ATOM 8923 C CA . ALA B 1 509 ? 23.375 15.953 -24.094 1 71 509 ALA B CA 1
ATOM 8924 C C . ALA B 1 509 ? 22.375 16.594 -23.141 1 71 509 ALA B C 1
ATOM 8926 O O . ALA B 1 509 ? 21.344 17.125 -23.562 1 71 509 ALA B O 1
ATOM 8927 N N . GLN B 1 510 ? 22.672 16.656 -21.938 1 71.69 510 GLN B N 1
ATOM 8928 C CA . GLN B 1 510 ? 21.75 17.156 -20.906 1 71.69 510 GLN B CA 1
ATOM 8929 C C . GLN B 1 510 ? 22.281 18.453 -20.297 1 71.69 510 GLN B C 1
ATOM 8931 O O . GLN B 1 510 ? 21.719 18.953 -19.312 1 71.69 510 GLN B O 1
ATOM 8936 N N . THR B 1 511 ? 23.266 18.922 -20.875 1 67.44 511 THR B N 1
ATOM 8937 C CA . THR B 1 511 ? 23.828 20.156 -20.312 1 67.44 511 THR B CA 1
ATOM 8938 C C . THR B 1 511 ? 22.953 21.359 -20.641 1 67.44 511 THR B C 1
ATOM 8940 O O . THR B 1 511 ? 22.359 21.406 -21.734 1 67.44 511 THR B O 1
ATOM 8943 N N . VAL B 1 512 ? 22.953 22.25 -19.734 1 63.62 512 VAL B N 1
ATOM 8944 C CA . VAL B 1 512 ? 22.156 23.453 -19.938 1 63.62 512 VAL B CA 1
ATOM 8945 C C . VAL B 1 512 ? 22.609 24.172 -21.203 1 63.62 512 VAL B C 1
ATOM 8947 O O . VAL B 1 512 ? 23.797 24.359 -21.422 1 63.62 512 VAL B O 1
ATOM 8950 N N . GLY B 1 513 ? 21.703 24.516 -22.047 1 57.53 513 GLY B N 1
ATOM 8951 C CA . GLY B 1 513 ? 22.016 25.219 -23.297 1 57.53 513 GLY B CA 1
ATOM 8952 C C . GLY B 1 513 ? 21.984 24.312 -24.5 1 57.53 513 GLY B C 1
ATOM 8953 O O . GLY B 1 513 ? 21.641 24.75 -25.609 1 57.53 513 GLY B O 1
ATOM 8954 N N . THR B 1 514 ? 22.359 23.062 -24.438 1 56.22 514 THR B N 1
ATOM 8955 C CA . THR B 1 514 ? 22.484 22.188 -25.594 1 56.22 514 THR B CA 1
ATOM 8956 C C . THR B 1 514 ? 21.375 21.125 -25.578 1 56.22 514 THR B C 1
ATOM 8958 O O . THR B 1 514 ? 21.062 20.547 -26.625 1 56.22 514 THR B O 1
ATOM 8961 N N . GLY B 1 515 ? 20.828 20.938 -24.281 1 66.75 515 GLY B N 1
ATOM 8962 C CA . GLY B 1 515 ? 19.828 19.906 -24.141 1 66.75 515 GLY B CA 1
ATOM 8963 C C . GLY B 1 515 ? 19 20.047 -22.875 1 66.75 515 GLY B C 1
ATOM 8964 O O . GLY B 1 515 ? 19.016 21.078 -22.219 1 66.75 515 GLY B O 1
ATOM 8965 N N . GLY B 1 516 ? 17.938 19.297 -22.75 1 68.94 516 GLY B N 1
ATOM 8966 C CA . GLY B 1 516 ? 17.109 19.391 -21.562 1 68.94 516 GLY B CA 1
ATOM 8967 C C . GLY B 1 516 ? 16.297 18.141 -21.328 1 68.94 516 GLY B C 1
ATOM 8968 O O . GLY B 1 516 ? 16.562 17.078 -21.906 1 68.94 516 GLY B O 1
ATOM 8969 N N . ASP B 1 517 ? 15.633 18.219 -20.328 1 81.44 517 ASP B N 1
ATOM 8970 C CA . ASP B 1 517 ? 14.703 17.156 -19.969 1 81.44 517 ASP B CA 1
ATOM 8971 C C . ASP B 1 517 ? 13.836 16.766 -21.156 1 81.44 517 ASP B C 1
ATOM 8973 O O . ASP B 1 517 ? 13.469 17.609 -21.984 1 81.44 517 ASP B O 1
ATOM 8977 N N . PRO B 1 518 ? 13.68 15.461 -21.344 1 87 518 PRO B N 1
ATOM 8978 C CA . PRO B 1 518 ? 12.805 15.023 -22.438 1 87 518 PRO B CA 1
ATOM 8979 C C . PRO B 1 518 ? 11.352 15.461 -22.219 1 87 518 PRO B C 1
ATOM 8981 O O . PRO B 1 518 ? 10.555 15.43 -23.172 1 87 518 PRO B O 1
ATOM 8984 N N . LEU B 1 519 ? 11.016 15.898 -21.141 1 92.12 519 LEU B N 1
ATOM 8985 C CA . LEU B 1 519 ? 9.664 16.344 -20.828 1 92.12 519 LEU B CA 1
ATOM 8986 C C . LEU B 1 519 ? 9.445 17.781 -21.297 1 92.12 519 LEU B C 1
ATOM 8988 O O . LEU B 1 519 ? 10.266 18.656 -21.016 1 92.12 519 LEU B O 1
ATOM 8992 N N . VAL B 1 520 ? 8.398 17.938 -22.031 1 94 520 VAL B N 1
ATOM 8993 C CA . VAL B 1 520 ? 7.879 19.266 -22.344 1 94 520 VAL B CA 1
ATOM 8994 C C . VAL B 1 520 ? 6.785 19.625 -21.344 1 94 520 VAL B C 1
ATOM 8996 O O . VAL B 1 520 ? 5.598 19.422 -21.609 1 94 520 VAL B O 1
ATOM 8999 N N . TYR B 1 521 ? 7.141 20.297 -20.312 1 94.25 521 TYR B N 1
ATOM 9000 C CA . TYR B 1 521 ? 6.328 20.391 -19.109 1 94.25 521 TYR B CA 1
ATOM 9001 C C . TYR B 1 521 ? 5.023 21.125 -19.375 1 94.25 521 TYR B C 1
ATOM 9003 O O . TYR B 1 521 ? 3.967 20.75 -18.875 1 94.25 521 TYR B O 1
ATOM 9011 N N . PRO B 1 522 ? 5.023 22.156 -20.25 1 95.31 522 PRO B N 1
ATOM 9012 C CA . PRO B 1 522 ? 3.75 22.828 -20.531 1 95.31 522 PRO B CA 1
ATOM 9013 C C . PRO B 1 522 ? 2.695 21.891 -21.109 1 95.31 522 PRO B C 1
ATOM 9015 O O . PRO B 1 522 ? 1.498 22.172 -21.031 1 95.31 522 PRO B O 1
ATOM 9018 N N . TYR B 1 523 ? 3.148 20.781 -21.672 1 97.12 523 TYR B N 1
ATOM 9019 C CA . TYR B 1 523 ? 2.242 19.781 -22.234 1 97.12 523 TYR B CA 1
ATOM 9020 C C . TYR B 1 523 ? 2.197 18.531 -21.375 1 97.12 523 TYR B C 1
ATOM 9022 O O . TYR B 1 523 ? 1.121 18.078 -20.969 1 97.12 523 TYR B O 1
ATOM 9030 N N . HIS B 1 524 ? 3.312 18.031 -21 1 97.5 524 HIS B N 1
ATOM 9031 C CA . HIS B 1 524 ? 3.406 16.719 -20.359 1 97.5 524 HIS B CA 1
ATOM 9032 C C . HIS B 1 524 ? 2.854 16.766 -18.938 1 97.5 524 HIS B C 1
ATOM 9034 O O . HIS B 1 524 ? 2.318 15.766 -18.438 1 97.5 524 HIS B O 1
ATOM 9040 N N . ASP B 1 525 ? 2.922 17.922 -18.234 1 97.62 525 ASP B N 1
ATOM 9041 C CA . ASP B 1 525 ? 2.26 18.031 -16.938 1 97.62 525 ASP B CA 1
ATOM 9042 C C . ASP B 1 525 ? 0.779 17.672 -17.047 1 97.62 525 ASP B C 1
ATOM 9044 O O . ASP B 1 525 ? 0.245 16.953 -16.203 1 97.62 525 ASP B O 1
ATOM 9048 N N . TYR B 1 526 ? 0.196 18.109 -18.078 1 97.94 526 TYR B N 1
ATOM 9049 C CA . TYR B 1 526 ? -1.243 17.953 -18.266 1 97.94 526 TYR B CA 1
ATOM 9050 C C . TYR B 1 526 ? -1.581 16.562 -18.781 1 97.94 526 TYR B C 1
ATOM 9052 O O . TYR B 1 526 ? -2.58 15.961 -18.375 1 97.94 526 TYR B O 1
ATOM 9060 N N . LEU B 1 527 ? -0.754 16.062 -19.703 1 98.19 527 LEU B N 1
ATOM 9061 C CA . LEU B 1 527 ? -0.934 14.703 -20.172 1 98.19 527 LEU B CA 1
ATOM 9062 C C . LEU B 1 527 ? -0.845 13.711 -19.031 1 98.19 527 LEU B C 1
ATOM 9064 O O . LEU B 1 527 ? -1.72 12.852 -18.875 1 98.19 527 LEU B O 1
ATOM 9068 N N . LEU B 1 528 ? 0.226 13.875 -18.25 1 98.06 528 LEU B N 1
ATOM 9069 C CA . LEU B 1 528 ? 0.466 12.961 -17.141 1 98.06 528 LEU B CA 1
ATOM 9070 C C . LEU B 1 528 ? -0.621 13.102 -16.078 1 98.06 528 LEU B C 1
ATOM 9072 O O . LEU B 1 528 ? -1.011 12.117 -15.453 1 98.06 528 LEU B O 1
ATOM 9076 N N . GLN B 1 529 ? -1.07 14.312 -15.859 1 97.56 529 GLN B N 1
ATOM 9077 C CA . GLN B 1 529 ? -2.191 14.539 -14.953 1 97.56 529 GLN B CA 1
ATOM 9078 C C . GLN B 1 529 ? -3.424 13.758 -15.391 1 97.56 529 GLN B C 1
ATOM 9080 O O . GLN B 1 529 ? -4.141 13.195 -14.562 1 97.56 529 GLN B O 1
ATOM 9085 N N . ALA B 1 530 ? -3.668 13.688 -16.672 1 97.38 530 ALA B N 1
ATOM 9086 C CA . ALA B 1 530 ? -4.801 12.938 -17.203 1 97.38 530 ALA B CA 1
ATOM 9087 C C . ALA B 1 530 ? -4.652 11.445 -16.938 1 97.38 530 ALA B C 1
ATOM 9089 O O . ALA B 1 530 ? -5.641 10.75 -16.688 1 97.38 530 ALA B O 1
ATOM 9090 N N . PHE B 1 531 ? -3.375 10.945 -16.969 1 96.75 531 PHE B N 1
ATOM 9091 C CA . PHE B 1 531 ? -3.121 9.539 -16.656 1 96.75 531 PHE B CA 1
ATOM 9092 C C . PHE B 1 531 ? -3.553 9.203 -15.242 1 96.75 531 PHE B C 1
ATOM 9094 O O . PHE B 1 531 ? -4.141 8.148 -14.992 1 96.75 531 PHE B O 1
ATOM 9101 N N . VAL B 1 532 ? -3.344 10.164 -14.312 1 94.69 532 VAL B N 1
ATOM 9102 C CA . VAL B 1 532 ? -3.285 9.781 -12.906 1 94.69 532 VAL B CA 1
ATOM 9103 C C . VAL B 1 532 ? -4.5 10.336 -12.172 1 94.69 532 VAL B C 1
ATOM 9105 O O . VAL B 1 532 ? -5.09 9.656 -11.328 1 94.69 532 VAL B O 1
ATOM 9108 N N . GLU B 1 533 ? -4.898 11.562 -12.453 1 94.88 533 GLU B N 1
ATOM 9109 C CA . GLU B 1 533 ? -5.812 12.273 -11.562 1 94.88 533 GLU B CA 1
ATOM 9110 C C . GLU B 1 533 ? -7.238 12.25 -12.102 1 94.88 533 GLU B C 1
ATOM 9112 O O . GLU B 1 533 ? -8.18 12.594 -11.391 1 94.88 533 GLU B O 1
ATOM 9117 N N . SER B 1 534 ? -7.375 11.758 -13.352 1 92.81 534 SER B N 1
ATOM 9118 C CA . SER B 1 534 ? -8.727 11.641 -13.883 1 92.81 534 SER B CA 1
ATOM 9119 C C . SER B 1 534 ? -9.547 10.625 -13.094 1 92.81 534 SER B C 1
ATOM 9121 O O . SER B 1 534 ? -9.039 9.562 -12.719 1 92.81 534 SER B O 1
ATOM 9123 N N . TRP B 1 535 ? -10.781 10.898 -12.852 1 87.25 535 TRP B N 1
ATOM 9124 C CA . TRP B 1 535 ? -11.656 10.07 -12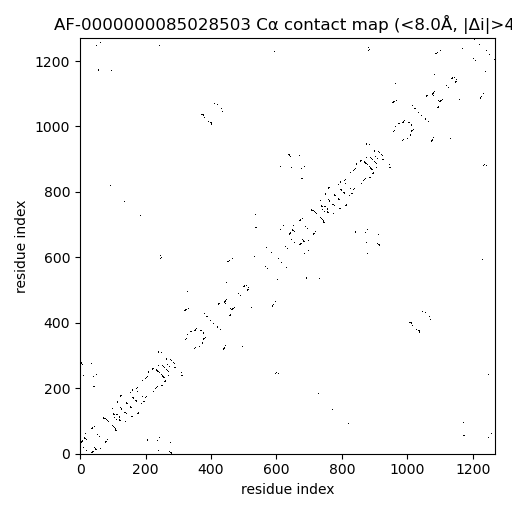.023 1 87.25 535 TRP B CA 1
ATOM 9125 C C . TRP B 1 535 ? -11.797 8.672 -12.609 1 87.25 535 TRP B C 1
ATOM 9127 O O . TRP B 1 535 ? -11.797 7.68 -11.875 1 87.25 535 TRP B O 1
ATOM 9137 N N . ASN B 1 536 ? -11.891 8.57 -13.93 1 88.5 536 ASN B N 1
ATOM 9138 C CA . ASN B 1 536 ? -12.039 7.27 -14.57 1 88.5 536 ASN B CA 1
ATOM 9139 C C . ASN B 1 536 ? -10.727 6.789 -15.18 1 88.5 536 ASN B C 1
ATOM 9141 O O . ASN B 1 536 ? -10.719 5.887 -16.016 1 88.5 536 ASN B O 1
ATOM 9145 N N . LYS B 1 537 ? -9.625 7.438 -14.867 1 92 537 LYS B N 1
ATOM 9146 C CA . LYS B 1 537 ? -8.281 7.113 -15.344 1 92 537 LYS B CA 1
ATOM 9147 C C . LYS B 1 537 ? -8.227 7.105 -16.875 1 92 537 LYS B C 1
ATOM 9149 O O . LYS B 1 537 ? -8.461 6.074 -17.5 1 92 537 LYS B O 1
ATOM 9154 N N . THR B 1 538 ? -7.762 8.102 -17.422 1 96.88 538 THR B N 1
ATOM 9155 C CA . THR B 1 538 ? -7.711 8.266 -18.875 1 96.88 538 THR B CA 1
ATOM 9156 C C . THR B 1 538 ? -6.68 7.324 -19.484 1 96.88 538 THR B C 1
ATOM 9158 O O . THR B 1 538 ? -5.559 7.207 -18.984 1 96.88 538 THR B O 1
ATOM 9161 N N . SER B 1 539 ? -7.086 6.59 -20.531 1 97.88 539 SER B N 1
ATOM 9162 C CA . SER B 1 539 ? -6.203 5.664 -21.234 1 97.88 539 SER B CA 1
ATOM 9163 C C . SER B 1 539 ? -5.785 6.219 -22.594 1 97.88 539 SER B C 1
ATOM 9165 O O . SER B 1 539 ? -6.293 7.254 -23.031 1 97.88 539 SER B O 1
ATOM 9167 N N . PRO B 1 540 ? -4.828 5.488 -23.25 1 98.5 540 PRO B N 1
ATOM 9168 C CA . PRO B 1 540 ? -4.449 5.891 -24.609 1 98.5 540 PRO B CA 1
ATOM 9169 C C . PRO B 1 540 ? -5.641 5.938 -25.562 1 98.5 540 PRO B C 1
ATOM 9171 O O . PRO B 1 540 ? -5.66 6.75 -26.484 1 98.5 540 PRO B O 1
ATOM 9174 N N . GLU B 1 541 ? -6.637 5.164 -25.281 1 98.56 541 GLU B N 1
ATOM 9175 C CA . GLU B 1 541 ? -7.82 5.125 -26.141 1 98.56 541 GLU B CA 1
ATOM 9176 C C . GLU B 1 541 ? -8.508 6.488 -26.188 1 98.56 541 GLU B C 1
ATOM 9178 O O . GLU B 1 541 ? -8.727 7.043 -27.266 1 98.56 541 GLU B O 1
ATOM 9183 N N . GLU B 1 542 ? -8.844 7.055 -25.016 1 98.38 542 GLU B N 1
ATOM 9184 C CA . GLU B 1 542 ? -9.5 8.352 -24.969 1 98.38 542 GLU B CA 1
ATOM 9185 C C . GLU B 1 542 ? -8.602 9.461 -25.516 1 98.38 542 GLU B C 1
ATOM 9187 O O . GLU B 1 542 ? -9.07 10.344 -26.234 1 98.38 542 GLU B O 1
ATOM 9192 N N . LEU B 1 543 ? -7.371 9.375 -25.219 1 98.69 543 LEU B N 1
ATOM 9193 C CA . LEU B 1 543 ? -6.43 10.414 -25.609 1 98.69 543 LEU B CA 1
ATOM 9194 C C . LEU B 1 543 ? -6.277 10.453 -27.125 1 98.69 543 LEU B C 1
ATOM 9196 O O . LEU B 1 543 ? -6.277 11.531 -27.734 1 98.69 543 LEU B O 1
ATOM 9200 N N . LEU B 1 544 ? -6.094 9.281 -27.734 1 98.75 544 LEU B N 1
ATOM 9201 C CA . LEU B 1 544 ? -6.027 9.234 -29.203 1 98.75 544 LEU B CA 1
ATOM 9202 C C . LEU B 1 544 ? -7.332 9.719 -29.812 1 98.75 544 LEU B C 1
ATOM 9204 O O . LEU B 1 544 ? -7.32 10.469 -30.797 1 98.75 544 LEU B O 1
ATOM 9208 N N . GLY B 1 545 ? -8.477 9.352 -29.25 1 98.56 545 GLY B N 1
ATOM 9209 C CA . GLY B 1 545 ? -9.758 9.836 -29.719 1 98.56 545 GLY B CA 1
ATOM 9210 C C . GLY B 1 545 ? -9.875 11.352 -29.672 1 98.56 545 GLY B C 1
ATOM 9211 O O . GLY B 1 545 ? -10.266 11.977 -30.672 1 98.56 545 GLY B O 1
ATOM 9212 N N . TRP B 1 546 ? -9.508 11.945 -28.562 1 98.5 546 TRP B N 1
ATOM 9213 C CA . TRP B 1 546 ? -9.555 13.398 -28.406 1 98.5 546 TRP B CA 1
ATOM 9214 C C . TRP B 1 546 ? -8.641 14.086 -29.422 1 98.5 546 TRP B C 1
ATOM 9216 O O . TRP B 1 546 ? -8.984 15.148 -29.938 1 98.5 546 TRP B O 1
ATOM 9226 N N . TYR B 1 547 ? -7.469 13.484 -29.609 1 98.44 547 TYR B N 1
ATOM 9227 C CA . TYR B 1 547 ? -6.539 14.047 -30.594 1 98.44 547 TYR B CA 1
ATOM 9228 C C . TYR B 1 547 ? -7.152 14.055 -31.984 1 98.44 547 TYR B C 1
ATOM 9230 O O . TYR B 1 547 ? -7.109 15.07 -32.688 1 98.44 547 TYR B O 1
ATOM 9238 N N . LEU B 1 548 ? -7.715 12.93 -32.406 1 97.94 548 LEU B N 1
ATOM 9239 C CA . LEU B 1 548 ? -8.289 12.781 -33.75 1 97.94 548 LEU B CA 1
ATOM 9240 C C . LEU B 1 548 ? -9.492 13.695 -33.938 1 97.94 548 LEU B C 1
ATOM 9242 O O . LEU B 1 548 ? -9.758 14.172 -35.031 1 97.94 548 LEU B O 1
ATOM 9246 N N . GLU B 1 549 ? -10.18 14.031 -32.844 1 97.81 549 GLU B N 1
ATOM 9247 C CA . GLU B 1 549 ? -11.344 14.914 -32.875 1 97.81 549 GLU B CA 1
ATOM 9248 C C . GLU B 1 549 ? -10.938 16.375 -32.812 1 97.81 549 GLU B C 1
ATOM 9250 O O . GLU B 1 549 ? -11.758 17.266 -33 1 97.81 549 GLU B O 1
ATOM 9255 N N . GLY B 1 550 ? -9.742 16.625 -32.438 1 96.69 550 GLY B N 1
ATOM 9256 C CA . GLY B 1 550 ? -9.258 17.984 -32.312 1 96.69 550 GLY B CA 1
ATOM 9257 C C . GLY B 1 550 ? -9.633 18.641 -30.984 1 96.69 550 GLY B C 1
ATOM 9258 O O . GLY B 1 550 ? -9.68 19.859 -30.891 1 96.69 550 GLY B O 1
ATOM 9259 N N . THR B 1 551 ? -9.898 17.812 -29.953 1 97.94 551 THR B N 1
ATOM 9260 C CA . THR B 1 551 ? -10.383 18.359 -28.688 1 97.94 551 THR B CA 1
ATOM 9261 C C . THR B 1 551 ? -9.406 18.047 -27.562 1 97.94 551 THR B C 1
ATOM 9263 O O . THR B 1 551 ? -9.711 18.266 -26.375 1 97.94 551 THR B O 1
ATOM 9266 N N . LEU B 1 552 ? -8.234 17.484 -27.812 1 98.12 552 LEU B N 1
ATOM 9267 C CA . LEU B 1 552 ? -7.273 16.984 -26.828 1 98.12 552 LEU B CA 1
ATOM 9268 C C . LEU B 1 552 ? -6.887 18.094 -25.844 1 98.12 552 LEU B C 1
ATOM 9270 O O . LEU B 1 552 ? -6.918 17.891 -24.625 1 98.12 552 LEU B O 1
ATOM 9274 N N . GLU B 1 553 ? -6.543 19.297 -26.344 1 98 553 GLU B N 1
ATOM 9275 C CA . GLU B 1 553 ? -6.078 20.406 -25.5 1 98 553 GLU B CA 1
ATOM 9276 C C . GLU B 1 553 ? -7.172 20.859 -24.547 1 98 553 GLU B C 1
ATOM 9278 O O . GLU B 1 553 ? -6.891 21.219 -23.391 1 98 553 GLU B O 1
ATOM 9283 N N . ASP B 1 554 ? -8.398 20.781 -24.969 1 97.62 554 ASP B N 1
ATOM 9284 C CA . ASP B 1 554 ? -9.531 21.141 -24.109 1 97.62 554 ASP B CA 1
ATOM 9285 C C . ASP B 1 554 ? -9.688 20.141 -22.953 1 97.62 554 ASP B C 1
ATOM 9287 O O . ASP B 1 554 ? -9.961 20.547 -21.828 1 97.62 554 ASP B O 1
ATOM 9291 N N . HIS B 1 555 ? -9.523 18.922 -23.281 1 97.38 555 HIS B N 1
ATOM 9292 C CA . HIS B 1 555 ? -9.656 17.875 -22.266 1 97.38 555 HIS B CA 1
ATOM 9293 C C . HIS B 1 555 ? -8.484 17.906 -21.297 1 97.38 555 HIS B C 1
ATOM 9295 O O . HIS B 1 555 ? -8.672 17.688 -20.094 1 97.38 555 HIS B O 1
ATOM 9301 N N . LEU B 1 556 ? -7.301 18.172 -21.766 1 97.19 556 LEU B N 1
ATOM 9302 C CA . LEU B 1 556 ? -6.105 18.172 -20.922 1 97.19 556 LEU B CA 1
ATOM 9303 C C . LEU B 1 556 ? -6.02 19.453 -20.094 1 97.19 556 LEU B C 1
ATOM 9305 O O . LEU B 1 556 ? -5.477 19.453 -19 1 97.19 556 LEU B O 1
ATOM 9309 N N . GLY B 1 557 ? -6.438 20.562 -20.688 1 96.19 557 GLY B N 1
ATOM 9310 C CA . GLY B 1 557 ? -6.355 21.859 -20.047 1 96.19 557 GLY B CA 1
ATOM 9311 C C . GLY B 1 557 ? -5.035 22.562 -20.297 1 96.19 557 GLY B C 1
ATOM 9312 O O . GLY B 1 557 ? -4.676 23.5 -19.562 1 96.19 557 GLY B O 1
ATOM 9313 N N . CYS B 1 558 ? -4.219 22.094 -21.25 1 96 558 CYS B N 1
ATOM 9314 C CA . CYS B 1 558 ? -2.977 22.781 -21.578 1 96 558 CYS B CA 1
ATOM 9315 C C . CYS B 1 558 ? -3.238 23.938 -22.547 1 96 558 CYS B C 1
ATOM 9317 O O . CYS B 1 558 ? -4.375 24.141 -22.984 1 96 558 CYS B O 1
ATOM 9319 N N . GLU B 1 559 ? -2.189 24.656 -22.859 1 95.25 559 GLU B N 1
ATOM 9320 C CA . GLU B 1 559 ? -2.316 25.828 -23.703 1 95.25 559 GLU B CA 1
ATOM 9321 C C . GLU B 1 559 ? -2.805 25.453 -25.109 1 95.25 559 GLU B C 1
ATOM 9323 O O . GLU B 1 559 ? -2.357 24.469 -25.672 1 95.25 559 GLU B O 1
ATOM 9328 N N . LYS B 1 560 ? -3.664 26.297 -25.641 1 95.62 560 LYS B N 1
ATOM 9329 C CA . LYS B 1 560 ? -4.184 26.062 -26.984 1 95.62 560 LYS B CA 1
ATOM 9330 C C . LYS B 1 560 ? -3.084 26.203 -28.031 1 95.62 560 LYS B C 1
ATOM 9332 O O . LYS B 1 560 ? -2.242 27.109 -27.938 1 95.62 560 LYS B O 1
ATOM 9337 N N . GLY B 1 561 ? -3.137 25.328 -28.953 1 95.56 561 GLY B N 1
ATOM 9338 C CA . GLY B 1 561 ? -2.188 25.406 -30.047 1 95.56 561 GLY B CA 1
ATOM 9339 C C . GLY B 1 561 ? -0.904 24.641 -29.781 1 95.56 561 GLY B C 1
ATOM 9340 O O . GLY B 1 561 ? -0.122 24.391 -30.703 1 95.56 561 GLY B O 1
ATOM 9341 N N . LEU B 1 562 ? -0.684 24.203 -28.594 1 95.94 562 LEU B N 1
ATOM 9342 C CA . LEU B 1 562 ? 0.554 23.547 -28.203 1 95.94 562 LEU B CA 1
ATOM 9343 C C . LEU B 1 562 ? 0.686 22.188 -28.875 1 95.94 562 LEU B C 1
ATOM 9345 O O . LEU B 1 562 ? 1.782 21.797 -29.297 1 95.94 562 LEU B O 1
ATOM 9349 N N . VAL B 1 563 ? -0.33 21.438 -29.031 1 96.38 563 VAL B N 1
ATOM 9350 C CA . VAL B 1 563 ? -0.312 20.094 -29.594 1 96.38 563 VAL B CA 1
ATOM 9351 C C . VAL B 1 563 ? 0.133 20.156 -31.062 1 96.38 563 VAL B C 1
ATOM 9353 O O . VAL B 1 563 ? 0.972 19.359 -31.484 1 96.38 563 VAL B O 1
ATOM 9356 N N . ARG B 1 564 ? -0.413 21.094 -31.797 1 95.56 564 ARG B N 1
ATOM 9357 C CA . ARG B 1 564 ? -0.031 21.25 -33.188 1 95.56 564 ARG B CA 1
ATOM 9358 C C . ARG B 1 564 ? 1.438 21.641 -33.312 1 95.56 564 ARG B C 1
ATOM 9360 O O . ARG B 1 564 ? 2.115 21.234 -34.281 1 95.56 564 ARG B O 1
ATOM 9367 N N . GLN B 1 565 ? 1.833 22.406 -32.375 1 96.44 565 GLN B N 1
ATOM 9368 C CA . GLN B 1 565 ? 3.221 22.844 -32.375 1 96.44 565 GLN B CA 1
ATOM 9369 C C . GLN B 1 565 ? 4.176 21.703 -32.094 1 96.44 565 GLN B C 1
ATOM 9371 O O . GLN B 1 565 ? 5.266 21.625 -32.656 1 96.44 565 GLN B O 1
ATOM 9376 N N . LEU B 1 566 ? 3.811 20.781 -31.25 1 96.5 566 LEU B N 1
ATOM 9377 C CA . LEU B 1 566 ? 4.688 19.719 -30.766 1 96.5 566 LEU B CA 1
ATOM 9378 C C . LEU B 1 566 ? 4.652 18.516 -31.688 1 96.5 566 LEU B C 1
ATOM 9380 O O . LEU B 1 566 ? 5.648 17.797 -31.828 1 96.5 566 LEU B O 1
ATOM 9384 N N . PHE B 1 567 ? 3.459 18.344 -32.25 1 97.62 567 PHE B N 1
ATOM 9385 C CA . PHE B 1 567 ? 3.293 17.125 -33.062 1 97.62 567 PHE B CA 1
ATOM 9386 C C . PHE B 1 567 ? 2.85 17.469 -34.469 1 97.62 567 PHE B C 1
ATOM 9388 O O . PHE B 1 567 ? 1.673 17.75 -34.719 1 97.62 567 PHE B O 1
ATOM 9395 N N . PRO B 1 568 ? 3.74 17.297 -35.438 1 95.62 568 PRO B N 1
ATOM 9396 C CA . PRO B 1 568 ? 3.432 17.688 -36.844 1 95.62 568 PRO B CA 1
ATOM 9397 C C . PRO B 1 568 ? 2.457 16.719 -37.5 1 95.62 568 PRO B C 1
ATOM 9399 O O . PRO B 1 568 ? 1.819 17.062 -38.5 1 95.62 568 PRO B O 1
ATOM 9402 N N . ASP B 1 569 ? 2.416 15.438 -37.031 1 96.19 569 ASP B N 1
ATOM 9403 C CA . ASP B 1 569 ? 1.506 14.445 -37.625 1 96.19 569 ASP B CA 1
ATOM 9404 C C . ASP B 1 569 ? 1.026 13.461 -36.531 1 96.19 569 ASP B C 1
ATOM 9406 O O . ASP B 1 569 ? 1.454 13.531 -35.375 1 96.19 569 ASP B O 1
ATOM 9410 N N . VAL B 1 570 ? 0.116 12.602 -36.938 1 97.19 570 VAL B N 1
ATOM 9411 C CA . VAL B 1 570 ? -0.525 11.672 -36.031 1 97.19 570 VAL B CA 1
ATOM 9412 C C . VAL B 1 570 ? 0.503 10.672 -35.5 1 97.19 570 VAL B C 1
ATOM 9414 O O . VAL B 1 570 ? 0.444 10.266 -34.344 1 97.19 570 VAL B O 1
ATOM 9417 N N . ARG B 1 571 ? 1.42 10.281 -36.312 1 97.75 571 ARG B N 1
ATOM 9418 C CA . ARG B 1 571 ? 2.443 9.32 -35.938 1 97.75 571 ARG B CA 1
ATOM 9419 C C . ARG B 1 571 ? 3.291 9.867 -34.781 1 97.75 571 ARG B C 1
ATOM 9421 O O . ARG B 1 571 ? 3.582 9.148 -33.812 1 97.75 571 ARG B O 1
ATOM 9428 N N . SER B 1 572 ? 3.688 11.117 -34.938 1 97.88 572 SER B N 1
ATOM 9429 C CA . SER B 1 572 ? 4.504 11.719 -33.875 1 97.88 572 SER B CA 1
ATOM 9430 C C . SER B 1 572 ? 3.734 11.82 -32.562 1 97.88 572 SER B C 1
ATOM 9432 O O . SER B 1 572 ? 4.309 11.664 -31.484 1 97.88 572 SER B O 1
ATOM 9434 N N . PHE B 1 573 ? 2.453 12.078 -32.625 1 98.44 573 PHE B N 1
ATOM 9435 C CA . PHE B 1 573 ? 1.625 12.125 -31.438 1 98.44 573 PHE B CA 1
ATOM 9436 C C . PHE B 1 573 ? 1.546 10.758 -30.781 1 98.44 573 PHE B C 1
ATOM 9438 O O . PHE B 1 573 ? 1.741 10.633 -29.562 1 98.44 573 PHE B O 1
ATOM 9445 N N . ILE B 1 574 ? 1.288 9.719 -31.547 1 98.62 574 ILE B N 1
ATOM 9446 C CA . ILE B 1 574 ? 1.137 8.359 -31.047 1 98.62 574 ILE B CA 1
ATOM 9447 C C . ILE B 1 574 ? 2.445 7.898 -30.406 1 98.62 574 ILE B C 1
ATOM 9449 O O . ILE B 1 574 ? 2.438 7.277 -29.344 1 98.62 574 ILE B O 1
ATOM 9453 N N . ASP B 1 575 ? 3.539 8.219 -31.062 1 98.25 575 ASP B N 1
ATOM 9454 C CA . ASP B 1 575 ? 4.844 7.848 -30.516 1 98.25 575 ASP B CA 1
ATOM 9455 C C . ASP B 1 575 ? 5.074 8.477 -29.141 1 98.25 575 ASP B C 1
ATOM 9457 O O . ASP B 1 575 ? 5.586 7.816 -28.234 1 98.25 575 ASP B O 1
ATOM 9461 N N . ASP B 1 576 ? 4.707 9.711 -29.047 1 98.31 576 ASP B N 1
ATOM 9462 C CA . ASP B 1 576 ? 4.844 10.414 -27.781 1 98.31 576 ASP B CA 1
ATOM 9463 C C . ASP B 1 576 ? 3.934 9.805 -26.719 1 98.31 576 ASP B C 1
ATOM 9465 O O . ASP B 1 576 ? 4.379 9.516 -25.609 1 98.31 576 ASP B O 1
ATOM 9469 N N . LEU B 1 577 ? 2.697 9.602 -27.062 1 98.62 577 LEU B N 1
ATOM 9470 C CA . LEU B 1 577 ? 1.706 9.039 -26.156 1 98.62 577 LEU B CA 1
ATOM 9471 C C . LEU B 1 577 ? 2.152 7.672 -25.641 1 98.62 577 LEU B C 1
ATOM 9473 O O . LEU B 1 577 ? 2.143 7.422 -24.438 1 98.62 577 LEU B O 1
ATOM 9477 N N . GLU B 1 578 ? 2.586 6.828 -26.516 1 98.5 578 GLU B N 1
ATOM 9478 C CA . GLU B 1 578 ? 2.971 5.469 -26.156 1 98.5 578 GLU B CA 1
ATOM 9479 C C . GLU B 1 578 ? 4.262 5.465 -25.344 1 98.5 578 GLU B C 1
ATOM 9481 O O . GLU B 1 578 ? 4.434 4.633 -24.438 1 98.5 578 GLU B O 1
ATOM 9486 N N . ARG B 1 579 ? 5.117 6.391 -25.703 1 97.81 579 ARG B N 1
ATOM 9487 C CA . ARG B 1 579 ? 6.355 6.488 -24.938 1 97.81 579 ARG B CA 1
ATOM 9488 C C . ARG B 1 579 ? 6.074 6.742 -23.469 1 97.81 579 ARG B C 1
ATOM 9490 O O . ARG B 1 579 ? 6.551 6 -22.594 1 97.81 579 ARG B O 1
ATOM 9497 N N . TRP B 1 580 ? 5.262 7.723 -23.219 1 98.12 580 TRP B N 1
ATOM 9498 C CA . TRP B 1 580 ? 5.02 8.133 -21.844 1 98.12 580 TRP B CA 1
ATOM 9499 C C . TRP B 1 580 ? 4.094 7.148 -21.141 1 98.12 580 TRP B C 1
ATOM 9501 O O . TRP B 1 580 ? 4.254 6.883 -19.938 1 98.12 580 TRP B O 1
ATOM 9511 N N . TRP B 1 581 ? 3.195 6.531 -21.859 1 98.38 581 TRP B N 1
ATOM 9512 C CA . TRP B 1 581 ? 2.314 5.516 -21.281 1 98.38 581 TRP B CA 1
ATOM 9513 C C . TRP B 1 581 ? 3.104 4.281 -20.875 1 98.38 581 TRP B C 1
ATOM 9515 O O . TRP B 1 581 ? 2.891 3.738 -19.781 1 98.38 581 TRP B O 1
ATOM 9525 N N . LYS B 1 582 ? 4.016 3.867 -21.734 1 97.38 582 LYS B N 1
ATOM 9526 C CA . LYS B 1 582 ? 4.852 2.699 -21.469 1 97.38 582 LYS B CA 1
ATOM 9527 C C . LYS B 1 582 ? 5.723 2.926 -20.234 1 97.38 582 LYS B C 1
ATOM 9529 O O . LYS B 1 582 ? 5.891 2.021 -19.422 1 97.38 582 LYS B O 1
ATOM 9534 N N . LEU B 1 583 ? 6.246 4.133 -20.109 1 96.81 583 LEU B N 1
ATOM 9535 C CA . LEU B 1 583 ? 7.059 4.445 -18.938 1 96.81 583 LEU B CA 1
ATOM 9536 C C . LEU B 1 583 ? 6.199 4.496 -17.672 1 96.81 583 LEU B C 1
ATOM 9538 O O . LEU B 1 583 ? 6.574 3.938 -16.641 1 96.81 583 LEU B O 1
ATOM 9542 N N . PHE B 1 584 ? 5.008 5.113 -17.844 1 97.5 584 PHE B N 1
ATOM 9543 C CA . PHE B 1 584 ? 4.102 5.273 -16.703 1 97.5 584 PHE B CA 1
ATOM 9544 C C . PHE B 1 584 ? 3.691 3.916 -16.141 1 97.5 584 PHE B C 1
ATOM 9546 O O . PHE B 1 584 ? 3.689 3.719 -14.93 1 97.5 584 PHE B O 1
ATOM 9553 N N . CYS B 1 585 ? 3.445 2.977 -16.969 1 96.44 585 CYS B N 1
ATOM 9554 C CA . CYS B 1 585 ? 2.895 1.688 -16.562 1 96.44 585 CYS B CA 1
ATOM 9555 C C . CYS B 1 585 ? 4 0.653 -16.391 1 96.44 585 CYS B C 1
ATOM 9557 O O . CYS B 1 585 ? 3.748 -0.457 -15.922 1 96.44 585 CYS B O 1
ATOM 9559 N N . GLY B 1 586 ? 5.215 0.955 -16.781 1 92.88 586 GLY B N 1
ATOM 9560 C CA . GLY B 1 586 ? 6.309 -0.006 -16.797 1 92.88 586 GLY B CA 1
ATOM 9561 C C . GLY B 1 586 ? 7.312 0.22 -15.688 1 92.88 586 GLY B C 1
ATOM 9562 O O . GLY B 1 586 ? 6.965 0.153 -14.508 1 92.88 586 GLY B O 1
ATOM 9563 N N . LEU B 1 587 ? 8.484 0.639 -16.078 1 91.19 587 LEU B N 1
ATOM 9564 C CA . LEU B 1 587 ? 9.617 0.746 -15.156 1 91.19 587 LEU B CA 1
ATOM 9565 C C . LEU B 1 587 ? 9.352 1.797 -14.086 1 91.19 587 LEU B C 1
ATOM 9567 O O . LEU B 1 587 ? 9.844 1.678 -12.961 1 91.19 587 LEU B O 1
ATOM 9571 N N . ALA B 1 588 ? 8.555 2.793 -14.438 1 96.19 588 ALA B N 1
ATOM 9572 C CA . ALA B 1 588 ? 8.281 3.854 -13.469 1 96.19 588 ALA B CA 1
ATOM 9573 C C . ALA B 1 588 ? 7.574 3.299 -12.234 1 96.19 588 ALA B C 1
ATOM 9575 O O . ALA B 1 588 ? 7.77 3.801 -11.125 1 96.19 588 ALA B O 1
ATOM 9576 N N . VAL B 1 589 ? 6.766 2.24 -12.398 1 96.56 589 VAL B N 1
ATOM 9577 C CA . VAL B 1 589 ? 6.047 1.65 -11.273 1 96.56 589 VAL B CA 1
ATOM 9578 C C . VAL B 1 589 ? 7.039 1.06 -10.281 1 96.56 589 VAL B C 1
ATOM 9580 O O . VAL B 1 589 ? 6.906 1.254 -9.07 1 96.56 589 VAL B O 1
ATOM 9583 N N . ALA B 1 590 ? 8.039 0.364 -10.781 1 95.44 590 ALA B N 1
ATOM 9584 C CA . ALA B 1 590 ? 9.055 -0.224 -9.914 1 95.44 590 ALA B CA 1
ATOM 9585 C C . ALA B 1 590 ? 9.773 0.854 -9.109 1 95.44 590 ALA B C 1
ATOM 9587 O O . ALA B 1 590 ? 10.094 0.65 -7.934 1 95.44 590 ALA B O 1
ATOM 9588 N N . LYS B 1 591 ? 10.031 1.984 -9.773 1 96.38 591 LYS B N 1
ATOM 9589 C CA . LYS B 1 591 ? 10.719 3.086 -9.109 1 96.38 591 LYS B CA 1
ATOM 9590 C C . LYS B 1 591 ? 9.828 3.744 -8.062 1 96.38 591 LYS B C 1
ATOM 9592 O O . LYS B 1 591 ? 10.273 4.039 -6.949 1 96.38 591 LYS B O 1
ATOM 9597 N N . ARG B 1 592 ? 8.547 3.916 -8.359 1 96.56 592 ARG B N 1
ATOM 9598 C CA . ARG B 1 592 ? 7.613 4.559 -7.438 1 96.56 592 ARG B CA 1
ATOM 9599 C C . ARG B 1 592 ? 7.379 3.693 -6.203 1 96.56 592 ARG B C 1
ATOM 9601 O O . ARG B 1 592 ? 7.285 4.207 -5.086 1 96.56 592 ARG B O 1
ATOM 9608 N N . ILE B 1 593 ? 7.355 2.396 -6.371 1 94.62 593 ILE B N 1
ATOM 9609 C CA . ILE B 1 593 ? 7.07 1.497 -5.254 1 94.62 593 ILE B CA 1
ATOM 9610 C C . ILE B 1 593 ? 8.242 1.504 -4.277 1 94.62 593 ILE B C 1
ATOM 9612 O O . ILE B 1 593 ? 8.07 1.202 -3.092 1 94.62 593 ILE B O 1
ATOM 9616 N N . GLN B 1 594 ? 9.453 1.867 -4.723 1 95.44 594 GLN B N 1
ATOM 9617 C CA . GLN B 1 594 ? 10.633 1.904 -3.861 1 95.44 594 GLN B CA 1
ATOM 9618 C C . GLN B 1 594 ? 11 3.34 -3.49 1 95.44 594 GLN B C 1
ATOM 9620 O O . GLN B 1 594 ? 12.031 3.58 -2.859 1 95.44 594 GLN B O 1
ATOM 9625 N N . ALA B 1 595 ? 10.172 4.336 -3.879 1 96.44 595 ALA B N 1
ATOM 9626 C CA . ALA B 1 595 ? 10.422 5.75 -3.613 1 96.44 595 ALA B CA 1
ATOM 9627 C C . ALA B 1 595 ? 10.102 6.102 -2.164 1 96.44 595 ALA B C 1
ATOM 9629 O O . ALA B 1 595 ? 9.383 5.363 -1.485 1 96.44 595 ALA B O 1
ATOM 9630 N N . PRO B 1 596 ? 10.664 7.219 -1.628 1 96.38 596 PRO B N 1
ATOM 9631 C CA . PRO B 1 596 ? 10.266 7.711 -0.305 1 96.38 596 PRO B CA 1
ATOM 9632 C C . PRO B 1 596 ? 8.82 8.195 -0.263 1 96.38 596 PRO B C 1
ATOM 9634 O O . PRO B 1 596 ? 8.188 8.344 -1.31 1 96.38 596 PRO B O 1
ATOM 9637 N N . PRO B 1 597 ? 8.297 8.406 0.938 1 96.94 597 PRO B N 1
ATOM 9638 C CA . PRO B 1 597 ? 6.934 8.922 1.072 1 96.94 597 PRO B CA 1
ATOM 9639 C C . PRO B 1 597 ? 6.758 10.297 0.43 1 96.94 597 PRO B C 1
ATOM 9641 O O . PRO B 1 597 ? 7.73 11.031 0.26 1 96.94 597 PRO B O 1
ATOM 9644 N N . ILE B 1 598 ? 5.535 10.57 0.105 1 97.44 598 ILE B N 1
ATOM 9645 C CA . ILE B 1 598 ? 5.176 11.859 -0.491 1 97.44 598 ILE B CA 1
ATOM 9646 C C . ILE B 1 598 ? 4.16 12.57 0.396 1 97.44 598 ILE B C 1
ATOM 9648 O O . ILE B 1 598 ? 3.35 11.93 1.066 1 97.44 598 ILE B O 1
ATOM 9652 N N . LEU B 1 599 ? 4.223 13.844 0.454 1 97.25 599 LEU B N 1
ATOM 9653 C CA . LEU B 1 599 ? 3.16 14.648 1.039 1 97.25 599 LEU B CA 1
ATOM 9654 C C . LEU B 1 599 ? 2.029 14.875 0.04 1 97.25 599 LEU B C 1
ATOM 9656 O O . LEU B 1 599 ? 2.236 15.484 -1.013 1 97.25 599 LEU B O 1
ATOM 9660 N N . THR B 1 600 ? 0.894 14.406 0.383 1 97.56 600 THR B N 1
ATOM 9661 C CA . THR B 1 600 ? -0.231 14.414 -0.545 1 97.56 600 THR B CA 1
ATOM 9662 C C . THR B 1 600 ? -0.883 15.789 -0.592 1 97.56 600 THR B C 1
ATOM 9664 O O . THR B 1 600 ? -1.251 16.344 0.446 1 97.56 600 THR B O 1
ATOM 9667 N N . ILE B 1 601 ? -1.045 16.312 -1.82 1 95.75 601 ILE B N 1
ATOM 9668 C CA . ILE B 1 601 ? -1.671 17.609 -2.043 1 95.75 601 ILE B CA 1
ATOM 9669 C C . ILE B 1 601 ? -2.787 17.469 -3.076 1 95.75 601 ILE B C 1
ATOM 9671 O O . ILE B 1 601 ? -3.869 18.047 -2.91 1 95.75 601 ILE B O 1
ATOM 9675 N N . SER B 1 602 ? -2.516 16.688 -4.082 1 95.69 602 SER B N 1
ATOM 9676 C CA . SER B 1 602 ? -3.422 16.578 -5.223 1 95.69 602 SER B CA 1
ATOM 9677 C C . SER B 1 602 ? -4.57 15.617 -4.926 1 95.69 602 SER B C 1
ATOM 9679 O O . SER B 1 602 ? -4.652 15.062 -3.832 1 95.69 602 SER B O 1
ATOM 9681 N N . LYS B 1 603 ? -5.453 15.477 -5.941 1 92.06 603 LYS B N 1
ATOM 9682 C CA . LYS B 1 603 ? -6.609 14.594 -5.82 1 92.06 603 LYS B CA 1
ATOM 9683 C C . LYS B 1 603 ? -6.195 13.133 -5.93 1 92.06 603 LYS B C 1
ATOM 9685 O O . LYS B 1 603 ? -6.973 12.234 -5.602 1 92.06 603 LYS B O 1
ATOM 9690 N N . ARG B 1 604 ? -5.027 12.898 -6.352 1 95 604 ARG B N 1
ATOM 9691 C CA . ARG B 1 604 ? -4.488 11.539 -6.414 1 95 604 ARG B CA 1
ATOM 9692 C C . ARG B 1 604 ? -2.965 11.547 -6.352 1 95 604 ARG B C 1
ATOM 9694 O O . ARG B 1 604 ? -2.301 11.891 -7.332 1 95 604 ARG B O 1
ATOM 9701 N N . ALA B 1 605 ? -2.438 11.148 -5.27 1 96.62 605 ALA B N 1
ATOM 9702 C CA . ALA B 1 605 ? -0.99 11.055 -5.094 1 96.62 605 ALA B CA 1
ATOM 9703 C C . ALA B 1 605 ? -0.508 9.617 -5.246 1 96.62 605 ALA B C 1
ATOM 9705 O O . ALA B 1 605 ? -1.264 8.672 -5 1 96.62 605 ALA B O 1
ATOM 9706 N N . TYR B 1 606 ? 0.697 9.359 -5.723 1 96.12 606 TYR B N 1
ATOM 9707 C CA . TYR B 1 606 ? 1.274 8.023 -5.793 1 96.12 606 TYR B CA 1
ATOM 9708 C C . TYR B 1 606 ? 1.434 7.426 -4.398 1 96.12 606 TYR B C 1
ATOM 9710 O O . TYR B 1 606 ? 1.421 8.148 -3.4 1 96.12 606 TYR B O 1
ATOM 9718 N N . GLY B 1 607 ? 1.625 6.156 -4.293 1 93.44 607 GLY B N 1
ATOM 9719 C CA . GLY B 1 607 ? 1.646 5.422 -3.041 1 93.44 607 GLY B CA 1
ATOM 9720 C C . GLY B 1 607 ? 0.391 4.602 -2.807 1 93.44 607 GLY B C 1
ATOM 9721 O O . GLY B 1 607 ? -0.031 3.84 -3.678 1 93.44 607 GLY B O 1
ATOM 9722 N N . TYR B 1 608 ? -0.223 4.785 -1.646 1 91.94 608 TYR B N 1
ATOM 9723 C CA . TYR B 1 608 ? -1.431 4.039 -1.31 1 91.94 608 TYR B CA 1
ATOM 9724 C C . TYR B 1 608 ? -2.674 4.754 -1.83 1 91.94 608 TYR B C 1
ATOM 9726 O O . TYR B 1 608 ? -3.748 4.152 -1.922 1 91.94 608 TYR B O 1
ATOM 9734 N N . ASP B 1 609 ? -2.477 6.016 -2.195 1 94.38 609 ASP B N 1
ATOM 9735 C CA . ASP B 1 609 ? -3.592 6.762 -2.773 1 94.38 609 ASP B CA 1
ATOM 9736 C C . ASP B 1 609 ? -3.873 6.309 -4.203 1 94.38 609 ASP B C 1
ATOM 9738 O O . ASP B 1 609 ? -5.031 6.172 -4.602 1 94.38 609 ASP B O 1
ATOM 9742 N N . HIS B 1 610 ? -2.861 6.078 -4.961 1 95.31 610 HIS B N 1
ATOM 9743 C CA . HIS B 1 610 ? -2.916 5.422 -6.262 1 95.31 610 HIS B CA 1
ATOM 9744 C C . HIS B 1 610 ? -2.387 3.994 -6.18 1 95.31 610 HIS B C 1
ATOM 9746 O O . HIS B 1 610 ? -1.172 3.779 -6.16 1 95.31 610 HIS B O 1
ATOM 9752 N N . ARG B 1 611 ? -3.314 2.994 -6.227 1 95.56 611 ARG B N 1
ATOM 9753 C CA . ARG B 1 611 ? -2.908 1.6 -6.086 1 95.56 611 ARG B CA 1
ATOM 9754 C C . ARG B 1 611 ? -2.322 1.068 -7.391 1 95.56 611 ARG B C 1
ATOM 9756 O O . ARG B 1 611 ? -2.957 1.156 -8.445 1 95.56 611 ARG B O 1
ATOM 9763 N N . GLU B 1 612 ? -1.098 0.556 -7.254 1 95.25 612 GLU B N 1
ATOM 9764 C CA . GLU B 1 612 ? -0.435 0.106 -8.477 1 95.25 612 GLU B CA 1
ATOM 9765 C C . GLU B 1 612 ? 0.01 -1.349 -8.359 1 95.25 612 GLU B C 1
ATOM 9767 O O . GLU B 1 612 ? 0.436 -1.789 -7.289 1 95.25 612 GLU B O 1
ATOM 9772 N N . ALA B 1 613 ? -0.131 -2.098 -9.414 1 96.25 613 ALA B N 1
ATOM 9773 C CA . ALA B 1 613 ? 0.491 -3.396 -9.656 1 96.25 613 ALA B CA 1
ATOM 9774 C C . ALA B 1 613 ? 1.536 -3.307 -10.758 1 96.25 613 ALA B C 1
ATOM 9776 O O . ALA B 1 613 ? 1.448 -2.443 -11.641 1 96.25 613 ALA B O 1
ATOM 9777 N N . GLN B 1 614 ? 2.557 -4.051 -10.633 1 96 614 GLN B N 1
ATOM 9778 C CA . GLN B 1 614 ? 3.52 -4.113 -11.727 1 96 614 GLN B CA 1
ATOM 9779 C C . GLN B 1 614 ? 2.998 -4.977 -12.875 1 96 614 GLN B C 1
ATOM 9781 O O . GLN B 1 614 ? 3.07 -6.207 -12.812 1 96 614 GLN B O 1
ATOM 9786 N N . LEU B 1 615 ? 2.506 -4.328 -13.906 1 96.44 615 LEU B N 1
ATOM 9787 C CA . LEU B 1 615 ? 1.891 -4.98 -15.055 1 96.44 615 LEU B CA 1
ATOM 9788 C C . LEU B 1 615 ? 2.553 -4.535 -16.359 1 96.44 615 LEU B C 1
ATOM 9790 O O . LEU B 1 615 ? 3.283 -3.541 -16.375 1 96.44 615 LEU B O 1
ATOM 9794 N N . LYS B 1 616 ? 2.355 -5.258 -17.391 1 95 616 LYS B N 1
ATOM 9795 C CA . LYS B 1 616 ? 2.682 -4.75 -18.719 1 95 616 LYS B CA 1
ATOM 9796 C C . LYS B 1 616 ? 1.701 -3.662 -19.141 1 95 616 LYS B C 1
ATOM 9798 O O . LYS B 1 616 ? 0.539 -3.668 -18.734 1 95 616 LYS B O 1
ATOM 9803 N N . PRO B 1 617 ? 2.188 -2.695 -19.953 1 95.81 617 PRO B N 1
ATOM 9804 C CA . PRO B 1 617 ? 1.27 -1.652 -20.406 1 95.81 617 PRO B CA 1
ATOM 9805 C C . PRO B 1 617 ? 0.056 -2.217 -21.141 1 95.81 617 PRO B C 1
ATOM 9807 O O . PRO B 1 617 ? 0.196 -3.121 -21.969 1 95.81 617 PRO B O 1
ATOM 9810 N N .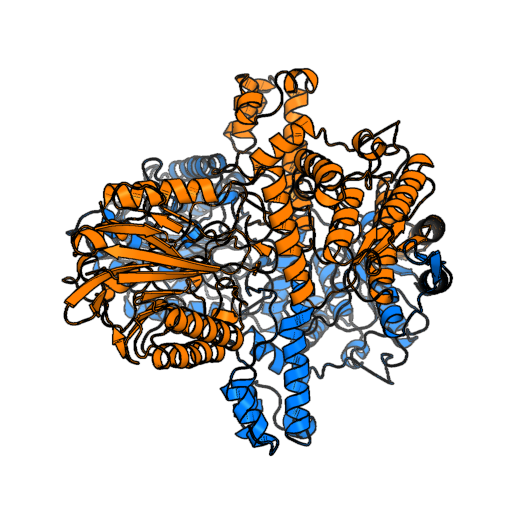 PHE B 1 618 ? -1.12 -1.688 -20.859 1 96 618 PHE B N 1
ATOM 9811 C CA . PHE B 1 618 ? -2.377 -2.113 -21.469 1 96 618 PHE B CA 1
ATOM 9812 C C . PHE B 1 618 ? -2.787 -1.166 -22.594 1 96 618 PHE B C 1
ATOM 9814 O O . PHE B 1 618 ? -2.748 0.055 -22.422 1 96 618 PHE B O 1
ATOM 9821 N N . TYR B 1 619 ? -3.053 -1.741 -23.688 1 98 619 TYR B N 1
ATOM 9822 C CA . TYR B 1 619 ? -3.707 -1.073 -24.797 1 98 619 TYR B CA 1
ATOM 9823 C C . TYR B 1 619 ? -4.984 -1.8 -25.203 1 98 619 TYR B C 1
ATOM 9825 O O . TYR B 1 619 ? -4.953 -2.982 -25.547 1 98 619 TYR B O 1
ATOM 9833 N N . SER B 1 620 ? -6.109 -1.085 -25.188 1 98.12 620 SER B N 1
ATOM 9834 C CA . SER B 1 620 ? -7.379 -1.722 -25.531 1 98.12 620 SER B CA 1
ATOM 9835 C C . SER B 1 620 ? -7.418 -2.119 -27 1 98.12 620 SER B C 1
ATOM 9837 O O . SER B 1 620 ? -6.668 -1.574 -27.812 1 98.12 620 SER B O 1
ATOM 9839 N N . ARG B 1 621 ? -8.312 -3.041 -27.297 1 97.38 621 ARG B N 1
ATOM 9840 C CA . ARG B 1 621 ? -8.539 -3.41 -28.703 1 97.38 621 ARG B CA 1
ATOM 9841 C C . ARG B 1 621 ? -8.977 -2.205 -29.516 1 97.38 621 ARG B C 1
ATOM 9843 O O . ARG B 1 621 ? -8.531 -2.018 -30.656 1 97.38 621 ARG B O 1
ATOM 9850 N N . LYS B 1 622 ? -9.82 -1.4 -28.938 1 97.56 622 LYS B N 1
ATOM 9851 C CA . LYS B 1 622 ? -10.305 -0.203 -29.625 1 97.56 622 LYS B CA 1
ATOM 9852 C C . LYS B 1 622 ? -9.164 0.762 -29.922 1 97.56 622 LYS B C 1
ATOM 9854 O O . LYS B 1 622 ? -9.133 1.364 -31 1 97.56 622 LYS B O 1
ATOM 9859 N N . TYR B 1 623 ? -8.242 0.947 -29.016 1 98.38 623 TYR B N 1
ATOM 9860 C CA . TYR B 1 623 ? -7.082 1.79 -29.25 1 98.38 623 TYR B CA 1
ATOM 9861 C C . TYR B 1 623 ? -6.277 1.277 -30.438 1 98.38 623 TYR B C 1
ATOM 9863 O O . TYR B 1 623 ? -5.875 2.055 -31.312 1 98.38 623 TYR B O 1
ATOM 9871 N N . ARG B 1 624 ? -6.027 -0.027 -30.469 1 97.69 624 ARG B N 1
ATOM 9872 C CA . ARG B 1 624 ? -5.223 -0.624 -31.531 1 97.69 624 ARG B CA 1
ATOM 9873 C C . ARG B 1 624 ? -5.891 -0.439 -32.875 1 97.69 624 ARG B C 1
ATOM 9875 O O . ARG B 1 624 ? -5.219 -0.173 -33.875 1 97.69 624 ARG B O 1
ATOM 9882 N N . GLU B 1 625 ? -7.195 -0.562 -32.906 1 97.5 625 GLU B N 1
ATOM 9883 C CA . GLU B 1 625 ? -7.949 -0.36 -34.125 1 97.5 625 GLU B CA 1
ATOM 9884 C C . GLU B 1 625 ? -7.879 1.094 -34.594 1 97.5 625 GLU B C 1
ATOM 9886 O O . GLU B 1 625 ? -7.66 1.366 -35.781 1 97.5 625 GLU B O 1
ATOM 9891 N N . MET B 1 626 ? -8.125 1.951 -33.625 1 97.94 626 MET B N 1
ATOM 9892 C CA . MET B 1 626 ? -8.055 3.375 -33.938 1 97.94 626 MET B CA 1
ATOM 9893 C C . MET B 1 626 ? -6.672 3.76 -34.438 1 97.94 626 MET B C 1
ATOM 9895 O O . MET B 1 626 ? -6.547 4.531 -35.406 1 97.94 626 MET B O 1
ATOM 9899 N N . LYS B 1 627 ? -5.66 3.27 -33.812 1 98.12 627 LYS B N 1
ATOM 9900 C CA . LYS B 1 627 ? -4.277 3.533 -34.219 1 98.12 627 LYS B CA 1
ATOM 9901 C C . LYS B 1 627 ? -4.008 3.047 -35.625 1 98.12 627 LYS B C 1
ATOM 9903 O O . LYS B 1 627 ? -3.439 3.779 -36.438 1 98.12 627 LYS B O 1
ATOM 9908 N N . ALA B 1 628 ? -4.434 1.849 -35.938 1 97.75 628 ALA B N 1
ATOM 9909 C CA . ALA B 1 628 ? -4.227 1.282 -37.25 1 97.75 628 ALA B CA 1
ATOM 9910 C C . ALA B 1 628 ? -4.914 2.129 -38.312 1 97.75 628 ALA B C 1
ATOM 9912 O O . ALA B 1 628 ? -4.336 2.398 -39.375 1 97.75 628 ALA B O 1
ATOM 9913 N N . LEU B 1 629 ? -6.102 2.525 -38.062 1 96.88 629 LEU B N 1
ATOM 9914 C CA . LEU B 1 629 ? -6.859 3.348 -39 1 96.88 629 LEU B CA 1
ATOM 9915 C C . LEU B 1 629 ? -6.191 4.703 -39.219 1 96.88 629 LEU B C 1
ATOM 9917 O O . LEU B 1 629 ? -6.074 5.184 -40.344 1 96.88 629 LEU B O 1
ATOM 9921 N N . ALA B 1 630 ? -5.773 5.277 -38.094 1 97.19 630 ALA B N 1
ATOM 9922 C CA . ALA B 1 630 ? -5.172 6.609 -38.125 1 97.19 630 ALA B CA 1
ATOM 9923 C C . ALA B 1 630 ? -3.842 6.586 -38.875 1 97.19 630 ALA B C 1
ATOM 9925 O O . ALA B 1 630 ? -3.479 7.562 -39.531 1 97.19 630 ALA B O 1
ATOM 9926 N N . LEU B 1 631 ? -3.127 5.48 -38.844 1 97.06 631 LEU B N 1
ATOM 9927 C CA . LEU B 1 631 ? -1.814 5.371 -39.469 1 97.06 631 LEU B CA 1
ATOM 9928 C C . LEU B 1 631 ? -1.927 4.777 -40.875 1 97.06 631 LEU B C 1
ATOM 9930 O O . LEU B 1 631 ? -0.926 4.652 -41.562 1 97.06 631 LEU B O 1
ATOM 9934 N N . GLY B 1 632 ? -3.088 4.41 -41.312 1 92.69 632 GLY B N 1
ATOM 9935 C CA . GLY B 1 632 ? -3.299 3.824 -42.625 1 92.69 632 GLY B CA 1
ATOM 9936 C C . GLY B 1 632 ? -2.854 2.377 -42.719 1 92.69 632 GLY B C 1
ATOM 9937 O O . GLY B 1 632 ? -2.402 1.922 -43.781 1 92.69 632 GLY B O 1
ATOM 9938 N N . GLU B 1 633 ? -2.857 1.742 -41.625 1 87.12 633 GLU B N 1
ATOM 9939 C CA . GLU B 1 633 ? -2.459 0.338 -41.594 1 87.12 633 GLU B CA 1
ATOM 9940 C C . GLU B 1 633 ? -3.676 -0.575 -41.469 1 87.12 633 GLU B C 1
ATOM 9942 O O . GLU B 1 633 ? -4.766 -0.12 -41.125 1 87.12 633 GLU B O 1
ATOM 9947 N N . GLN B 1 634 ? -3.748 -1.797 -42 1 72.31 634 GLN B N 1
ATOM 9948 C CA . GLN B 1 634 ? -4.801 -2.773 -41.719 1 72.31 634 GLN B CA 1
ATOM 9949 C C . GLN B 1 634 ? -4.742 -3.26 -40.281 1 72.31 634 GLN B C 1
ATOM 9951 O O . GLN B 1 634 ? -3.668 -3.562 -39.75 1 72.31 634 GLN B O 1
ATOM 9956 N N . ALA B 1 635 ? -5.852 -3.162 -39.906 1 62.12 635 ALA B N 1
ATOM 9957 C CA . ALA B 1 635 ? -5.945 -3.607 -38.5 1 62.12 635 ALA B CA 1
ATOM 9958 C C . ALA B 1 635 ? -5.781 -5.121 -38.406 1 62.12 635 ALA B C 1
ATOM 9960 O O . ALA B 1 635 ? -6.336 -5.867 -39.219 1 62.12 635 ALA B O 1
#

Radius of gyration: 31.29 Å; Cα contacts (8 Å, |Δi|>4): 2961; chains: 2; bounding box: 80×79×84 Å

Secondary structure (DSSP, 8-state):
--EEEEEEE-EE-TT-HHHHHHHHHHHHHHHHHTT-SEEE--TTTTT-S--GGGGG-HHHHHHHHHHHHHHHHTTTTSEEEEEEEEEEEEEE-TTSSEEEEEEEEEEETTEEE--SSSSSSEEPS----STT--HHHH-B-HHHHGGGS-TT--HHHHS-PEEEEETTEEEEEEEEEGGGG-GGGSS--HHHHHHHTT-SEEEEE--PPP-TTHHHHHHHHHHHHHHHHTS-EEEE--EEEEE-SSEEEEEEB--EEE-TTS-EEEEPPBTS-EEEEEEEETTTTEEEESS-PPPPPPHHHHHHHHHHHHHHHHHHHHT---EEEE--SSHHHHHHHHHHHHHH-GGGEEEEE---TT--HHHHHHHHHHHHHHT-EEEE---HHHHHHHHHHHHH--EEETTT--EE-----HHHHHHHHHHIIIIIIIHHHHHHHTSEE-B---HHHHHHT-S-BTTTB-SS-BTTTTS-HHHHHHHHHHIIIIISSS-SS-HHHHHSPP---SSGGGSBTTB--S--HHHHHHHHHHHHTSTT---HHHHHHHHHHT-HHHHHT--TTHHHHH-SSHHHHHHHHHHHHHHHHTHHHHHHHTSPPEE--SSS-BTTTB-----PPP--HHHHHHHHHHHT---/--EEEEEEE-EE-TT-HHHHHHHHHHHHHHHHHTT-SEEE--TTTTT-S--GGGGG-HHHHHHHHHHHHHHHHTTTTSEEEEEEEEEEEEEE-TTSSEEEEEEEEEEETTEEE--SSSSSSEEPS----STT--HHHH-B-HHHHGGGS-TT--HHHHS-PEEEEETTEEEEEEEEEGGGG-GGGSSS-HHHHHHHTT-SEEEEE--PPP-TTHHHHHHHHHHHHHHHHTS-EEEE--EEEEE-SSEEEEEEB--EEE-TTS-EEEEPPBTS-EEEEEEEETTTTEEEESS-PPPPPPHHHHHHHHHHHHHHHHHHHHT---EEEE--SSHHHHHHHHHHHHHH-GGGEEEEE---TT--HHHHHHHHHHHHHHT-EEEE---HHHHHHHHHHHHH--EEETTT--EE-----HHHHHHHHHHIIIIIIIHHHHHHHTSEE-B---HHHHHHT-S-BTTTB-SS-BTTTT--HHHHHHHHHHIIIIISSS-SS-HHHHHSPP---SSGGGSBTTB--S--HHHHHHHHHHHHHSTT---HHHHHHHHHHT-HHHHHT--TTHHHHH-SSHHHHHHHHHHHHHHHHTHHHHHHHTSPPEE--SSS-BTTTB-----PPP--HHHHHHHHHHHT---

InterPro domains:
  IPR003010 Carbon-nitrogen hydrolase [PF00795] (4-277)
  IPR003010 Carbon-nitrogen hydrolase [PS50263] (3-282)
  IPR003694 NAD(+) synthetase [PTHR23090] (2-339)
  IPR003694 NAD(+) synthetase [TIGR00552] (317-512)
  IPR003694 NAD(+) synthetase [cd00553] (298-545)
  IPR014445 Glutamine-dependent NAD(+) synthetase [MF_02090] (3-624)
  IPR014445 Glutamine-dependent NAD(+) synthetase [PIRSF006630] (3-611)
  IPR014729 Rossmann-like alpha/beta/alpha sandwich fold [G3DSA:3.40.50.620] (301-620)
  IPR022310 NAD/GMP synthase [PF02540] (316-533)
  IPR036526 Carbon-nitrogen hydrolase superfamily [G3DSA:3.60.110.10] (1-298)
  IPR036526 Carbon-nitrogen hydrolase superfamily [SSF56317] (3-278)

pLDDT: mean 95.27, std 5.34, range [56.22, 98.94]

Nearest PDB structures (foldseek):
  4f4h-assembly1_B  TM=7.823E-01  e=1.303E-42  Burkholderia thailandensis E264
  4f4h-assembly1_A  TM=7.678E-01  e=2.275E-42  Burkholderia thailandensis E264
  5kha-assembly1_A  TM=7.821E-01  e=2.367E-41  Acinetobacter baumannii
  3n05-assembly1_B  TM=8.353E-01  e=4.401E-38  Streptomyces avermitilis
  5kha-assembly1_B  TM=7.812E-01  e=2.462E-40  Acinetobacter baumannii